Protein AF-0000000066527655 (afdb_homodimer)

Organism: Pseudomonas aeruginosa (strain ATCC 15692 / DSM 22644 / CIP 104116 / JCM 14847 / LMG 12228 / 1C / PRS 101 / PAO1) (NCBI:txid208964)

Secondary structure (DSSP, 8-state):
--------------HHHHHHHHHHHTT----SS---EEPEE-HHHHHHHHHHHTS-SHHHHHHHHHHHHHHHHHHHHHH-TT--SPP-EEEEEETTTTEEEEEE-S----HHHIIIIITEET--HHHHHHHTT-TTS-----SS-GGGGHHHHEEEEEEEEE-TTSTTEEEEEEESSSSEEEEEEEEPPSSEEEEEEEE-GGGGGGGSHHHHHHHHHHHHTT-SS-EEETT-SS-S--S--GGGS---TTS-HHHHHHHHHHHHHHH-SSS-EEEEEEE---SS---EEEEEEES---SS-S---EEEEEETTEEEES--GGGS-TT-TTEEEEEEESS--B-TTSSSB--SHHHHHHHHHHHHHHHHHHHHHHHH-HHHHHHHHHHHHHHHHHHHHH-HHHHHHHTTTSEEEEBTEEEEGGGG-BTTEEEEE--TT-HHHHHHHHHHT---EETTSTTHHHHHHHHHHHHT-EEEEETBHHHHHTT-EE----HHHHHHHHHHH--TTEEEEEEE-S-TT--EEEEE-HHHHHHHHHHHHHHTT-S-HHHHHHHHHHHHTS-S--SEEEEEETT-HHHHHHHHHHHTT-THHHHHHHHHHHHHHHHSTT-TT--HHHHHHHHHHHHHHHHHHH--/--------------HHHHHHHHHHHTT----SS---EEPEE-HHHHHHHHHHHTS-SHHHHHHHHHHHHHHHHHHHHHH-TT--SPP-EEEEEETTTTEEEEEE-S----HHHIIIIITEET--HHHHHHHTT-TTS-----SS-GGGGHHHHEEEEEEEEE-TTSTTEEEEEEESSSSEEEEEEEEPPSSEEEEEEEE-GGGGGGGSHHHHHHHHHHHHTT-SS-EEETT-SS-S--S--GGGS---TTS-HHHHHHHHHHHHHHH--SS-EEEEEEE---SS---EEEEEEES---SS-S---EEEEEETTEEEES--GGGS-TT-TTEEEEEEESS--B-TTSSSB--SHHHHHHHHHHHHHHHHHHHHHHHH-HHHHHHHHHHHHHHHHHHHHH-HHHHHHHTTTSEEEEBTEEEEGGGG-BTTEEEEE--TT-HHHHHHHHHHT---EETTSTTHHHHHHHHHHHHT-EEEEETBHHHHHTT-EE----HHHHHHHHHHH--TTEEEEEEE-S-TT--EEEEE-HHHHHHHHHHHHHHTT-S-HHHHHHHHHHHHTS-S--SEEEEEETT-HHHHHHHHHHHTT-THHHHHHHHHHHHHHHHSTT-TT--HHHHHHHHHHHHHHHHHHH--

Solvent-accessible surface area (backbone atoms only — not comparable to full-atom values): 66067 Å² total; per-residue (Å²): 129,84,76,79,77,77,68,81,78,77,76,64,77,48,68,65,60,53,50,54,47,58,69,52,58,77,72,60,80,86,65,92,62,76,49,80,40,69,44,47,72,37,62,68,34,43,47,49,42,42,48,64,25,31,48,71,42,74,64,51,26,55,50,36,52,51,48,51,39,52,37,30,36,50,45,26,48,68,76,36,70,82,65,77,72,76,71,46,32,40,39,37,42,34,67,89,77,37,26,38,34,42,36,26,47,17,26,41,45,48,74,65,46,39,55,59,31,73,36,12,42,22,33,37,66,55,34,53,47,33,74,64,74,37,65,84,67,57,61,64,63,72,53,25,54,52,73,59,33,51,56,72,48,14,57,32,40,37,37,41,22,4,8,68,90,42,58,78,44,15,36,36,38,39,29,55,71,70,46,46,31,33,62,38,80,41,79,45,47,75,49,3,36,36,38,38,29,36,42,33,77,91,49,47,67,53,18,37,50,67,51,43,44,58,54,45,45,66,36,42,33,59,33,87,67,39,37,23,53,58,80,41,87,64,40,67,31,78,61,79,57,75,78,73,48,71,82,52,85,79,57,50,70,66,59,51,49,50,51,48,47,54,55,48,46,74,72,40,84,86,44,53,60,64,49,70,30,71,36,69,57,56,98,88,41,70,42,31,32,40,32,27,39,42,69,58,83,56,70,26,33,50,63,58,46,39,21,31,37,19,50,54,30,32,54,39,27,76,70,45,36,82,46,43,56,72,40,47,15,44,30,35,36,43,37,35,27,80,71,67,49,55,28,67,49,48,59,43,69,47,90,48,70,57,41,53,50,45,27,52,49,46,44,49,34,50,46,53,34,51,48,46,36,58,72,74,31,59,70,53,33,52,53,46,45,73,73,36,34,64,50,49,46,20,25,29,75,71,30,70,68,47,25,70,68,38,59,76,75,43,58,40,55,32,66,76,46,71,37,37,62,80,73,32,59,52,96,68,27,34,43,29,33,54,53,90,52,40,36,33,62,50,50,47,30,42,49,63,60,46,51,34,33,44,30,70,42,81,46,39,48,66,45,49,50,52,49,23,58,76,68,73,41,44,71,38,50,41,56,34,71,74,34,45,56,74,56,44,44,78,54,86,71,59,66,69,60,49,52,50,47,42,68,57,55,41,55,98,53,37,42,77,38,50,23,37,39,79,46,40,51,51,45,60,46,55,44,62,34,43,69,46,46,50,41,47,48,47,52,49,34,53,72,64,68,66,54,58,71,63,60,41,47,51,48,40,62,62,34,61,73,57,62,100,61,55,55,21,36,32,36,39,17,66,59,5,66,37,46,48,54,41,51,53,30,52,74,68,68,42,78,32,32,58,59,29,33,42,42,52,33,18,48,48,52,60,48,36,46,59,36,91,76,72,52,29,62,57,44,41,49,22,33,45,36,44,30,51,48,35,50,53,46,50,71,101,134,81,77,79,77,78,68,81,78,76,76,65,78,47,69,63,61,53,50,56,47,59,70,53,57,77,72,60,78,88,65,91,60,72,50,81,38,71,44,46,72,37,62,68,34,45,47,49,42,42,47,63,25,31,48,72,42,74,66,53,25,54,50,35,51,52,48,51,40,52,36,29,35,51,46,25,48,67,76,36,70,82,66,79,72,77,70,44,34,38,41,38,42,35,65,89,76,35,25,38,35,43,36,26,48,17,27,41,44,48,74,65,47,38,54,58,30,73,37,12,43,22,34,37,65,54,34,52,48,32,74,66,72,36,65,85,66,57,63,64,62,73,53,26,54,53,74,62,32,50,56,74,47,14,56,32,41,36,37,43,22,5,9,68,91,42,59,77,44,14,37,36,38,40,30,54,71,70,46,47,32,33,62,38,80,41,80,44,47,77,47,3,36,34,39,37,32,35,43,32,78,92,52,48,66,52,17,36,50,68,53,42,44,58,55,44,45,64,35,44,34,60,34,85,67,40,37,23,53,58,80,42,86,63,39,66,31,79,63,80,58,77,77,74,46,70,81,51,86,78,57,51,72,66,58,50,50,50,51,47,48,54,54,48,45,73,72,39,83,87,44,51,63,65,49,70,29,70,35,70,56,55,97,88,41,70,41,31,32,41,32,27,38,43,63,61,83,58,70,27,32,51,62,58,46,39,22,32,35,20,50,54,31,33,55,39,27,76,69,44,38,81,45,43,58,73,41,47,17,43,29,35,34,42,36,35,26,80,69,65,49,56,28,65,50,48,58,44,69,46,90,46,69,57,42,52,49,46,27,51,48,46,43,49,33,50,46,52,34,51,50,46,36,58,73,74,31,59,69,52,34,52,53,47,44,74,72,38,32,63,50,48,46,19,25,29,74,71,30,71,67,44,25,71,68,38,62,76,74,43,57,41,56,31,68,77,46,72,36,37,61,79,71,31,58,51,94,67,26,35,43,28,35,53,53,90,51,40,36,33,63,49,50,48,32,40,49,61,61,46,52,36,31,45,30,69,42,84,46,39,48,66,45,48,49,52,50,22,58,75,69,74,41,43,70,38,51,42,55,35,74,74,35,45,54,74,56,44,45,78,54,86,71,60,65,69,59,48,52,50,46,42,68,58,55,41,54,96,52,38,42,76,39,49,23,37,40,80,46,40,52,50,44,59,47,54,43,59,33,43,69,46,47,52,40,47,46,47,51,48,34,51,72,63,69,65,56,57,70,63,61,42,46,51,48,40,62,63,33,63,72,54,60,97,62,56,55,22,35,33,37,38,17,65,59,6,66,39,46,45,51,42,50,53,31,52,74,68,67,41,77,32,32,57,59,30,34,42,41,54,31,18,48,49,49,61,48,38,45,60,35,90,77,70,52,29,62,56,43,40,51,22,33,45,36,44,28,51,48,34,47,54,46,51,71,100

Sequence (1272 aa):
MAESRTGPLACERTPFIERLDRDMQSSFPQSNTPQIRRAGVDLNGVMSVLSKHLYSTPTVALRELVQNAHDSILRRRLEQPDWQGPSRIEVIGDSASNTVRIVDTGAGLTEHEIHAYLATVGVGYTRGLRQSGHEDSGLIGMFGLGFLSAFVLARRVSVRTTSYQQPELGFCYVSSNAEQYSVTPMPARPVGTEITLELQDEYSALTQAARLREILERYCVLLREPIHVGGDAQSINPEPPPWRLAADAALHPLQRQRRDLEFAARFEHDFEPICCLPVRPDERVDVQGLLWIQDGGTYGTSDNRNLSVFLRGMLLDDDARDLLPSWAGFVGGVIESNRLTPTASREDLQRDDHYAAIQHALAEALIAGLGEVARQQPEAWRRVLLRHNEALLGAALCDERLFALMMDSLRVPTSQGDLPASELLSRGAVHVLLDNDSGFEEMLFRAMGVPVAHGNRYAVVPFLRRWAQAKGMRLVELGTEQGNRQLFRLDRLPEHETGWLAEHLGGAEEQLVIARFSPEELPLVVVPDRDAELKRRLEDDEADKRISTAALRLARQFTRKLDNRQPSRLYVNLDNPAVQALLAAVGEERDEAAHAALLLRSFKVIIAGQGRGQPATSLNQALAGLADSVKRLLEQMAESRTGPLACERTPFIERLDRDMQSSFPQSNTPQIRRAGVDLNGVMSVLSKHLYSTPTVALRELVQNAHDSILRRRLEQPDWQGPSRIEVIGDSASNTVRIVDTGAGLTEHEIHAYLATVGVGYTRGLRQSGHEDSGLIGMFGLGFLSAFVLARRVSVRTTSYQQPELGFCYVSSNAEQYSVTPMPARPVGTEITLELQDEYSALTQAARLREILERYCVLLREPIHVGGDAQSINPEPPPWRLAADAALHPLQRQRRDLEFAARFEHDFEPICCLPVRPDERVDVQGLLWIQDGGTYGTSDNRNLSVFLRGMLLDDDARDLLPSWAGFVGGVIESNRLTPTASREDLQRDDHYAAIQHALAEALIAGLGEVARQQPEAWRRVLLRHNEALLGAALCDERLFALMMDSLRVPTSQGDLPASELLSRGAVHVLLDNDSGFEEMLFRAMGVPVAHGNRYAVVPFLRRWAQAKGMRLVELGTEQGNRQLFRLDRLPEHETGWLAEHLGGAEEQLVIARFSPEELPLVVVPDRDAELKRRLEDDEADKRISTAALRLARQFTRKLDNRQPSRLYVNLDNPAVQALLAAVGEERDEAAHAALLLRSFKVIIAGQGRGQPATSLNQALAGLADSVKRLLEQ

Foldseek 3Di:
DPPPCPDDPPPPPPVVVVVVVVVPVVPDPPDPDPDDDDDDDDPVVVLVCCLVPQLPDLLLLLLLVVLVLLLQALVQCVVVVVDDDAWEWEWAADLVQLKIKIWTLGQWDDPVCCVPQVLDAQDHPLCVVCVVPCLVSLRDDHGSHNNQNLLSFAQKKKKWAAGPVHQQKIKIWIDRRSNDIDIDIDGGDRHTMMMMGNGDPVNSVCSDQVVVLVSCLVWQQQRDGFYHTNPDPHGSNNDHQLFPPPPPVPDDPVVSFVSLQVVVPVLDDPFRFLGKQWQCDDPVFHKTWIKTFGLADDPPDLAQEWEWEAASRTTQERRPRVLEDRLRSRMYIYMYGPPWDADSSSNHTDPDPNSVVSSVSVHVSVLVRLLCCLVPPVVSNVSCQVHCLLSLLVVLLVDVSSVVSCLQSGWFQWLVGTHRLVQQDDPQEHEEEQDPLPLFVSVQCVQVVHIYGHNVDHNRVVSSVVVCVVVVGYYQYPLEPVNVVVFWAFDDDDPQLQVVLCVQQNDPQEAETETAGPPLQDFKAKRFNVLVVLVVVLVVCVVVVNDPPVVSVVNCVVSVVVPPHGGMYMYGHPSHPLSVVLSVCVVVVHPCSNLSSLLNNLVHQCSSGPDPPDDPVSNVVSVVSNVVSVVVVVVD/DPPPCPDDPPPPPPVVVVVVVVVPVVPDPPDPDPDDDDDDDDPVVVLVCCLVPQLPDLLLLVLLVVLVLLLQALVQCVVVVVDDDAWEWEWAADLVQLKIKIWTLGQWDDPVCCVVQVLDAQDHPLCVVCVVPCLVSLRDDHGSHNNQSLLSFAQKKKKWAAGPVHQQKIKIWIDRRSNDIDIDIDGGDRHTMMMMGHGDPVNSVCSDQVVVLVSCLVWQQQRDHFYHTNPDPHGSNNDHQLFPPPPPVPDDPVVSFVSLQVVVPVLDDPFRFLGKQWQCDDPVFHKTWIKTFGLADDPPDLAQEWEWEAASRTTQEGRPRVLEDRLRSRMYIYMYGPPWDADSSSNHTDPDPNSVVSSVSVHVSVLVRLLCCLVPPVVSNVSCQVHCLLSLLVVLLVDVSSCVSCLQSGWFQWLVGTHRLVQQDDPQEHAEEQDPLPLFVSVQCVQVVHIYGHNVDHNRVVSSVVVCVVVVGYYQYPLEPVNVPVFWAFDDDDPQLQVVLCVLQNDPQEAETETAGPPLQDFKAKGFNVLVVLVVVLVVVVVVVNDPPVVSVVNCVVSVVVPPHGGMYMYGHPSHPLSVVLSVCVVVVHPCSNLSSLLNNLVHQCSSGPDPDDDPVSNVVSVVSNVVSVVVVVVD

Structure (mmCIF, N/CA/C/O backbone):
data_AF-0000000066527655-model_v1
#
loop_
_entity.id
_entity.type
_entity.pdbx_description
1 polymer 'Probable heat shock protein (Hsp90 family)'
#
loop_
_atom_site.group_PDB
_atom_site.id
_atom_site.type_symbol
_atom_site.label_atom_id
_atom_site.label_alt_id
_atom_site.label_comp_id
_atom_site.label_asym_id
_atom_site.label_entity_id
_atom_site.label_seq_id
_atom_site.pdbx_PDB_ins_code
_atom_site.Cartn_x
_atom_site.Cartn_y
_atom_site.Cartn_z
_atom_site.occupancy
_atom_site.B_iso_or_equiv
_atom_site.auth_seq_id
_atom_site.auth_comp_id
_atom_site.auth_asym_id
_atom_site.auth_atom_id
_atom_site.pdbx_PDB_model_num
ATOM 1 N N . MET A 1 1 ? -60.938 16.797 18.688 1 22.86 1 MET A N 1
ATOM 2 C CA . MET A 1 1 ? -60.469 17.547 17.516 1 22.86 1 MET A CA 1
ATOM 3 C C . MET A 1 1 ? -59.344 18.531 17.906 1 22.86 1 MET A C 1
ATOM 5 O O . MET A 1 1 ? -59.188 19.562 17.266 1 22.86 1 MET A O 1
ATOM 9 N N . ALA A 1 2 ? -58.688 18.25 19.031 1 28.95 2 ALA A N 1
ATOM 10 C CA . ALA A 1 2 ? -57.812 19.188 19.703 1 28.95 2 ALA A CA 1
ATOM 11 C C . ALA A 1 2 ? -56.656 19.578 18.797 1 28.95 2 ALA A C 1
ATOM 13 O O . ALA A 1 2 ? -56 18.719 18.203 1 28.95 2 ALA A O 1
ATOM 14 N N . GLU A 1 3 ? -56.688 20.812 18.172 1 25.14 3 GLU A N 1
ATOM 15 C CA . GLU A 1 3 ? -55.844 21.531 17.219 1 25.14 3 GLU A CA 1
ATOM 16 C C . GLU A 1 3 ? -54.438 21.75 17.75 1 25.14 3 GLU A C 1
ATOM 18 O O . GLU A 1 3 ? -54.25 22.344 18.812 1 25.14 3 GLU A O 1
ATOM 23 N N . SER A 1 4 ? -53.594 20.719 17.703 1 27 4 SER A N 1
ATOM 24 C CA . SER A 1 4 ? -52.25 20.656 18.266 1 27 4 SER A CA 1
ATOM 25 C C . SER A 1 4 ? -51.375 21.781 17.734 1 27 4 SER A C 1
ATOM 27 O O . SER A 1 4 ? -51.188 21.922 16.516 1 27 4 SER A O 1
ATOM 29 N N . ARG A 1 5 ? -51.469 23 18.391 1 28.72 5 ARG A N 1
ATOM 30 C CA . ARG A 1 5 ? -50.844 24.297 18.141 1 28.72 5 ARG A CA 1
ATOM 31 C C . ARG A 1 5 ? -49.312 24.172 18.078 1 28.72 5 ARG A C 1
ATOM 33 O O . ARG A 1 5 ? -48.656 24.141 19.109 1 28.72 5 ARG A O 1
ATOM 40 N N . THR A 1 6 ? -48.781 23.297 17.219 1 29.2 6 THR A N 1
ATOM 41 C CA . THR A 1 6 ? -47.312 23.141 17.094 1 29.2 6 THR A CA 1
ATOM 42 C C . THR A 1 6 ? -46.656 24.469 16.734 1 29.2 6 THR A C 1
ATOM 44 O O . THR A 1 6 ? -46.75 24.906 15.586 1 29.2 6 THR A O 1
ATOM 47 N N . GLY A 1 7 ? -46.844 25.516 17.578 1 27.44 7 GLY A N 1
ATOM 48 C CA . GLY A 1 7 ? -46.344 26.859 17.297 1 27.44 7 GLY A CA 1
ATOM 49 C C . GLY A 1 7 ? -44.875 26.875 16.984 1 27.44 7 GLY A C 1
ATOM 50 O O . GLY A 1 7 ? -44.125 25.969 17.375 1 27.44 7 GLY A O 1
ATOM 51 N N . PRO A 1 8 ? -44.438 27.531 15.898 1 30.83 8 PRO A N 1
ATOM 52 C CA . PRO A 1 8 ? -43.062 27.625 15.359 1 30.83 8 PRO A CA 1
ATOM 53 C C . PRO A 1 8 ? -42.062 28.172 16.375 1 30.83 8 PRO A C 1
ATOM 55 O O . PRO A 1 8 ? -42.375 29.125 17.094 1 30.83 8 PRO A O 1
ATOM 58 N N . LEU A 1 9 ? -41.312 27.359 17.094 1 30.75 9 LEU A N 1
ATOM 59 C CA . LEU A 1 9 ? -40.25 27.703 18.047 1 30.75 9 LEU A CA 1
ATOM 60 C C . LEU A 1 9 ? -39.406 28.859 17.516 1 30.75 9 LEU A C 1
ATOM 62 O O . LEU A 1 9 ? -38.844 28.766 16.422 1 30.75 9 LEU A O 1
ATOM 66 N N . ALA A 1 10 ? -39.719 30.156 17.828 1 34.75 10 ALA A N 1
ATOM 67 C CA . ALA A 1 10 ? -38.906 31.391 17.703 1 34.75 10 ALA A CA 1
ATOM 68 C C . ALA A 1 10 ? -37.438 31.125 18 1 34.75 10 ALA A C 1
ATOM 70 O O . ALA A 1 10 ? -37.094 30.703 19.094 1 34.75 10 ALA A O 1
ATOM 71 N N . CYS A 1 11 ? -36.719 30.703 17.047 1 35.44 11 CYS A N 1
ATOM 72 C CA . CYS A 1 11 ? -35.281 30.453 17.109 1 35.44 11 CYS A CA 1
ATOM 73 C C . CYS A 1 11 ? -34.562 31.594 17.781 1 35.44 11 CYS A C 1
ATOM 75 O O . CYS A 1 11 ? -34.406 32.688 17.203 1 35.44 11 CYS A O 1
ATOM 77 N N . GLU A 1 12 ? -34.781 31.938 19.078 1 33.84 12 GLU A N 1
ATOM 78 C CA . GLU A 1 12 ? -34 32.844 19.906 1 33.84 12 GLU A CA 1
ATOM 79 C C . GLU A 1 12 ? -32.5 32.719 19.656 1 33.84 12 GLU A C 1
ATOM 81 O O . GLU A 1 12 ? -31.984 31.609 19.531 1 33.84 12 GLU A O 1
ATOM 86 N N . ARG A 1 13 ? -31.922 33.75 18.984 1 44.66 13 ARG A N 1
ATOM 87 C CA . ARG A 1 13 ? -30.484 33.875 18.906 1 44.66 13 ARG A CA 1
ATOM 88 C C . ARG A 1 13 ? -29.812 33.312 20.141 1 44.66 13 ARG A C 1
ATOM 90 O O . ARG A 1 13 ? -30.266 33.531 21.266 1 44.66 13 ARG A O 1
ATOM 97 N N . THR A 1 14 ? -29.203 32.281 20.016 1 46.72 14 THR A N 1
ATOM 98 C CA . THR A 1 14 ? -28.562 31.578 21.125 1 46.72 14 THR A CA 1
ATOM 99 C C . THR A 1 14 ? -27.766 32.562 21.984 1 46.72 14 THR A C 1
ATOM 101 O O . THR A 1 14 ? -27.156 33.5 21.469 1 46.72 14 THR A O 1
ATOM 104 N N . PRO A 1 15 ? -27.969 32.594 23.297 1 45.25 15 PRO A N 1
ATOM 105 C CA . PRO A 1 15 ? -27.281 33.438 24.266 1 45.25 15 PRO A CA 1
ATOM 106 C C . PRO A 1 15 ? -25.797 33.594 23.969 1 45.25 15 PRO A C 1
ATOM 108 O O . PRO A 1 15 ? -25.219 34.656 24.266 1 45.25 15 PRO A O 1
ATOM 111 N N . PHE A 1 16 ? -25.203 32.719 23.375 1 43.62 16 PHE A N 1
ATOM 112 C CA . PHE A 1 16 ? -23.781 32.812 23.141 1 43.62 16 PHE A CA 1
ATOM 113 C C . PHE A 1 16 ? -23.469 33.906 22.109 1 43.62 16 PHE A C 1
ATOM 115 O O . PHE A 1 16 ? -22.562 34.719 22.312 1 43.62 16 PHE A O 1
ATOM 122 N N . ILE A 1 17 ? -24.234 34 21.078 1 46.06 17 ILE A N 1
ATOM 123 C CA . ILE A 1 17 ? -24.031 35.031 20.062 1 46.06 17 ILE A CA 1
ATOM 124 C C . ILE A 1 17 ? -24.328 36.406 20.641 1 46.06 17 ILE A C 1
ATOM 126 O O . ILE A 1 17 ? -23.641 37.375 20.359 1 46.06 17 ILE A O 1
ATOM 130 N N . GLU A 1 18 ? -25.25 36.406 21.469 1 48.84 18 GLU A N 1
ATOM 131 C CA . GLU A 1 18 ? -25.594 37.688 22.109 1 48.84 18 GLU A CA 1
ATOM 132 C C . GLU A 1 18 ? -24.469 38.188 23.016 1 48.84 18 GLU A C 1
ATOM 134 O O . GLU A 1 18 ? -24.156 39.375 23.031 1 48.84 18 GLU A O 1
ATOM 139 N N . ARG A 1 19 ? -23.891 37.219 23.672 1 46.25 19 ARG A N 1
ATOM 140 C CA . ARG A 1 19 ? -22.797 37.594 24.562 1 46.25 19 ARG A CA 1
ATOM 141 C C . ARG A 1 19 ? -21.594 38.062 23.75 1 46.25 19 ARG A C 1
ATOM 143 O O . ARG A 1 19 ? -20.938 39.062 24.125 1 46.25 19 ARG A O 1
ATOM 150 N N . LEU A 1 20 ? -21.359 37.406 22.734 1 47.03 20 LEU A N 1
ATOM 151 C CA . LEU A 1 20 ? -20.234 37.812 21.891 1 47.03 20 LEU A CA 1
ATOM 152 C C . LEU A 1 20 ? -20.469 39.188 21.297 1 47.03 20 LEU A C 1
ATOM 154 O O . LEU A 1 20 ? -19.547 40 21.234 1 47.03 20 LEU A O 1
ATOM 158 N N . ASP A 1 21 ? -21.719 39.469 20.969 1 47.5 21 ASP A N 1
ATOM 159 C CA . ASP A 1 21 ? -22.094 40.75 20.422 1 47.5 21 ASP A CA 1
ATOM 160 C C . ASP A 1 21 ? -21.938 41.875 21.453 1 47.5 21 ASP A C 1
ATOM 162 O O . ASP A 1 21 ? -21.484 42.969 21.125 1 47.5 21 ASP A O 1
ATOM 166 N N . ARG A 1 22 ? -22.375 41.625 22.625 1 47.5 22 ARG A N 1
ATOM 167 C CA . ARG A 1 22 ? -22.281 42.625 23.672 1 47.5 22 ARG A CA 1
ATOM 168 C C . ARG A 1 22 ? -20.844 43 23.984 1 47.5 22 ARG A C 1
ATOM 170 O O . ARG A 1 22 ? -20.5 44.156 24.172 1 47.5 22 ARG A O 1
ATOM 177 N N . ASP A 1 23 ? -20.047 41.969 23.984 1 44.94 23 ASP A N 1
ATOM 178 C CA . ASP A 1 23 ? -18.656 42.219 24.344 1 44.94 23 ASP A CA 1
ATOM 179 C C . ASP A 1 23 ? -17.953 43.031 23.25 1 44.94 23 ASP A C 1
ATOM 181 O O . ASP A 1 23 ? -17.062 43.812 23.531 1 44.94 23 ASP A O 1
ATOM 185 N N . MET A 1 24 ? -18.359 42.844 22.016 1 41.09 24 MET A N 1
ATOM 186 C CA . MET A 1 24 ? -17.703 43.5 20.891 1 41.09 24 MET A CA 1
ATOM 187 C C . MET A 1 24 ? -18.297 44.906 20.641 1 41.09 24 MET A C 1
ATOM 189 O O . MET A 1 24 ? -17.734 45.688 19.891 1 41.09 24 MET A O 1
ATOM 193 N N . GLN A 1 25 ? -19.562 45.219 20.953 1 39.59 25 GLN A N 1
ATOM 194 C CA . GLN A 1 25 ? -20.188 46.5 20.672 1 39.59 25 GLN A CA 1
ATOM 195 C C . GLN A 1 25 ? -19.391 47.656 21.297 1 39.59 25 GLN A C 1
ATOM 197 O O . GLN A 1 25 ? -19.469 48.781 20.844 1 39.59 25 GLN A O 1
ATOM 202 N N . SER A 1 26 ? -18.922 47.469 22.469 1 38.06 26 SER A N 1
ATOM 203 C CA . SER A 1 26 ? -18.391 48.656 23.125 1 38.06 26 SER A CA 1
ATOM 204 C C . SER A 1 26 ? -17.203 49.25 22.344 1 38.06 26 SER A C 1
ATOM 206 O O . SER A 1 26 ? -16.844 50.406 22.531 1 38.06 26 SER A O 1
ATOM 208 N N . SER A 1 27 ? -16.438 48.469 21.641 1 39.88 27 SER A N 1
ATOM 209 C CA . SER A 1 27 ? -15.125 49 21.297 1 39.88 27 SER A CA 1
ATOM 210 C C . SER A 1 27 ? -15.141 49.656 19.922 1 39.88 27 SER A C 1
ATOM 212 O O . SER A 1 27 ? -14.125 50.188 19.484 1 39.88 27 SER A O 1
ATOM 214 N N . PHE A 1 28 ? -16.156 49.438 19.062 1 42.88 28 PHE A N 1
ATOM 215 C CA . PHE A 1 28 ? -15.867 50.031 17.75 1 42.88 28 PHE A CA 1
ATOM 216 C C . PHE A 1 28 ? -16.719 51.281 17.516 1 42.88 28 PHE A C 1
ATOM 218 O O . PHE A 1 28 ? -17.938 51.188 17.453 1 42.88 28 PHE A O 1
ATOM 225 N N . PRO A 1 29 ? -16.234 52.469 17.828 1 39.38 29 PRO A N 1
ATOM 226 C CA . PRO A 1 29 ? -16.953 53.688 17.484 1 39.38 29 PRO A CA 1
ATOM 227 C C . PRO A 1 29 ? -17.297 53.781 16 1 39.38 29 PRO A C 1
ATOM 229 O O . PRO A 1 29 ? -16.562 53.281 15.164 1 39.38 29 PRO A O 1
ATOM 232 N N . GLN A 1 30 ? -18.516 53.906 15.531 1 40.28 30 GLN A N 1
ATOM 233 C CA . GLN A 1 30 ? -19.125 54.094 14.219 1 40.28 30 GLN A CA 1
ATOM 234 C C . GLN A 1 30 ? -18.547 55.312 13.5 1 40.28 30 GLN A C 1
ATOM 236 O O . GLN A 1 30 ? -18.922 56.438 13.797 1 40.28 30 GLN A O 1
ATOM 241 N N . SER A 1 31 ? -17.281 55.562 13.398 1 39.69 31 SER A N 1
ATOM 242 C CA . SER A 1 31 ? -16.969 56.781 12.648 1 39.69 31 SER A CA 1
ATOM 243 C C . SER A 1 31 ? -17.109 56.562 11.148 1 39.69 31 SER A C 1
ATOM 245 O O . SER A 1 31 ? -16.859 55.469 10.648 1 39.69 31 SER A O 1
ATOM 247 N N . ASN A 1 32 ? -17.812 57.375 10.328 1 47.53 32 ASN A N 1
ATOM 248 C CA . ASN A 1 32 ? -18.125 57.469 8.906 1 47.53 32 ASN A CA 1
ATOM 249 C C . ASN A 1 32 ? -16.859 57.438 8.055 1 47.53 32 ASN A C 1
ATOM 251 O O . ASN A 1 32 ? -16.922 57.562 6.828 1 47.53 32 ASN A O 1
ATOM 255 N N . THR A 1 33 ? -15.672 57.875 8.391 1 49.78 33 THR A N 1
ATOM 256 C CA . THR A 1 33 ? -14.469 57.906 7.559 1 49.78 33 THR A CA 1
ATOM 257 C C . THR A 1 33 ? -13.797 56.531 7.543 1 49.78 33 THR A C 1
ATOM 259 O O . THR A 1 33 ? -13.672 55.906 8.586 1 49.78 33 THR A O 1
ATOM 262 N N . PRO A 1 34 ? -13.5 56.062 6.266 1 61.78 34 PRO A N 1
ATOM 263 C CA . PRO A 1 34 ? -12.797 54.781 6.188 1 61.78 34 PRO A CA 1
ATOM 264 C C . PRO A 1 34 ? -11.586 54.719 7.113 1 61.78 34 PRO A C 1
ATOM 266 O O . PRO A 1 34 ? -10.672 55.531 7.004 1 61.78 34 PRO A O 1
ATOM 269 N N . GLN A 1 35 ? -11.734 54.344 8.211 1 78.88 35 GLN A N 1
ATOM 270 C CA . GLN A 1 35 ? -10.625 54.219 9.148 1 78.88 35 GLN A CA 1
ATOM 271 C C . GLN A 1 35 ? -9.977 52.844 9.078 1 78.88 35 GLN A C 1
ATOM 273 O O . GLN A 1 35 ? -10.68 51.844 9.031 1 78.88 35 GLN A O 1
ATOM 278 N N . ILE A 1 36 ? -8.633 52.875 8.742 1 86.44 36 ILE A N 1
ATOM 279 C CA . ILE A 1 36 ? -7.848 51.625 8.773 1 86.44 36 ILE A CA 1
ATOM 280 C C . ILE A 1 36 ? -7.84 51.062 10.188 1 86.44 36 ILE A C 1
ATOM 282 O O . ILE A 1 36 ? -7.543 51.781 11.148 1 86.44 36 ILE A O 1
ATOM 286 N N . ARG A 1 37 ? -8.344 49.875 10.258 1 89.88 37 ARG A N 1
ATOM 287 C CA . ARG A 1 37 ? -8.406 49.156 11.539 1 89.88 37 ARG A CA 1
ATOM 288 C C . ARG A 1 37 ? -7.465 47.969 11.555 1 89.88 37 ARG A C 1
ATOM 290 O O . ARG A 1 37 ? -6.941 47.562 10.516 1 89.88 37 ARG A O 1
ATOM 297 N N . ARG A 1 38 ? -7.191 47.562 12.797 1 86.69 38 ARG A N 1
ATOM 298 C CA . ARG A 1 38 ? -6.371 46.375 12.969 1 86.69 38 ARG A CA 1
ATOM 299 C C . ARG A 1 38 ? -7.234 45.156 13.328 1 86.69 38 ARG A C 1
ATOM 301 O O . ARG A 1 38 ? -8.188 45.281 14.102 1 86.69 38 ARG A O 1
ATOM 308 N N . ALA A 1 39 ? -6.855 44.156 12.75 1 86 39 ALA A N 1
ATOM 309 C CA . ALA A 1 39 ? -7.59 42.906 13.008 1 86 39 ALA A CA 1
ATOM 310 C C . ALA A 1 39 ? -7.488 42.5 14.477 1 86 39 ALA A C 1
ATOM 312 O O . ALA A 1 39 ? -6.453 42.719 15.117 1 86 39 ALA A O 1
ATOM 313 N N . GLY A 1 40 ? -8.586 41.938 15.047 1 79.44 40 GLY A N 1
ATOM 314 C CA . GLY A 1 40 ? -8.578 41.406 16.391 1 79.44 40 GLY A CA 1
ATOM 315 C C . GLY A 1 40 ? -8.102 39.969 16.438 1 79.44 40 GLY A C 1
ATOM 316 O O . GLY A 1 40 ? -8 39.281 15.406 1 79.44 40 GLY A O 1
ATOM 317 N N . VAL A 1 41 ? -7.598 39.531 17.625 1 78.19 41 VAL A N 1
ATOM 318 C CA . VAL A 1 41 ? -7.215 38.125 17.828 1 78.19 41 VAL A CA 1
ATOM 319 C C . VAL A 1 41 ? -7.891 37.594 19.094 1 78.19 41 VAL A C 1
ATOM 321 O O . VAL A 1 41 ? -7.797 38.219 20.156 1 78.19 41 VAL A O 1
ATOM 324 N N . ASP A 1 42 ? -8.633 36.562 18.906 1 80.12 42 ASP A N 1
ATOM 325 C CA . ASP A 1 42 ? -9.102 35.781 20.062 1 80.12 42 ASP A CA 1
ATOM 326 C C . ASP A 1 42 ? -8.109 34.688 20.422 1 80.12 42 ASP A C 1
ATOM 328 O O . ASP A 1 42 ? -8.195 33.562 19.906 1 80.12 42 ASP A O 1
ATOM 332 N N . LEU A 1 43 ? -7.316 34.938 21.344 1 73.81 43 LEU A N 1
ATOM 333 C CA . LEU A 1 43 ? -6.23 34.031 21.703 1 73.81 43 LEU A CA 1
ATOM 334 C C . LEU A 1 43 ? -6.777 32.688 22.172 1 73.81 43 LEU A C 1
ATOM 336 O O . LEU A 1 43 ? -6.211 31.641 21.844 1 73.81 43 LEU A O 1
ATOM 340 N N . ASN A 1 44 ? -7.816 32.75 22.906 1 73.56 44 ASN A N 1
ATOM 341 C CA . ASN A 1 44 ? -8.414 31.516 23.359 1 73.56 44 ASN A CA 1
ATOM 342 C C . ASN A 1 44 ? -8.883 30.641 22.188 1 73.56 44 ASN A C 1
ATOM 344 O O . ASN A 1 44 ? -8.734 29.422 22.219 1 73.56 44 ASN A O 1
ATOM 348 N N . GLY A 1 45 ? -9.414 31.328 21.266 1 75.62 45 GLY A N 1
ATOM 349 C CA . GLY A 1 45 ? -9.852 30.625 20.078 1 75.62 45 GLY A CA 1
ATOM 350 C C . GLY A 1 45 ? -8.703 30 19.297 1 75.62 45 GLY A C 1
ATOM 351 O O . GLY A 1 45 ? -8.773 28.844 18.891 1 75.62 45 GLY A O 1
ATOM 352 N N . VAL A 1 46 ? -7.719 30.781 19.125 1 75.25 46 VAL A N 1
ATOM 353 C CA . VAL A 1 46 ? -6.543 30.312 18.406 1 75.25 46 VAL A CA 1
ATOM 354 C C . VAL A 1 46 ? -5.898 29.156 19.156 1 75.25 46 VAL A C 1
ATOM 356 O O . VAL A 1 46 ? -5.531 28.141 18.547 1 75.25 46 VAL A O 1
ATOM 359 N N . MET A 1 47 ? -5.895 29.234 20.453 1 71.5 47 MET A N 1
ATOM 360 C CA . MET A 1 47 ? -5.27 28.203 21.266 1 71.5 47 MET A CA 1
ATOM 361 C C . MET A 1 47 ? -6.078 26.906 21.234 1 71.5 47 MET A C 1
ATOM 363 O O . MET A 1 47 ? -5.508 25.812 21.234 1 71.5 47 MET A O 1
ATOM 367 N N . SER A 1 48 ? -7.262 27.109 21.234 1 72.44 48 SER A N 1
ATOM 368 C CA . SER A 1 48 ? -8.133 25.938 21.156 1 72.44 48 SER A CA 1
ATOM 369 C C . SER A 1 48 ? -7.906 25.156 19.859 1 72.44 48 SER A C 1
ATOM 371 O O . SER A 1 48 ? -7.863 23.922 19.859 1 72.44 48 SER A O 1
ATOM 373 N N . VAL A 1 49 ? -7.766 25.891 18.766 1 72.94 49 VAL A N 1
ATOM 374 C CA . VAL A 1 49 ? -7.523 25.281 17.469 1 72.94 49 VAL A CA 1
ATOM 375 C C . VAL A 1 49 ? -6.16 24.578 17.484 1 72.94 49 VAL A C 1
ATOM 377 O O . VAL A 1 49 ? -6.035 23.438 17.016 1 72.94 49 VAL A O 1
ATOM 380 N N . LEU A 1 50 ? -5.242 25.219 18.016 1 70.81 50 LEU A N 1
ATOM 381 C CA . LEU A 1 50 ? -3.887 24.672 18.047 1 70.81 50 LEU A CA 1
ATOM 382 C C . LEU A 1 50 ? -3.807 23.438 18.938 1 70.81 50 LEU A C 1
ATOM 384 O O . LEU A 1 50 ? -3.201 22.438 18.562 1 70.81 50 LEU A O 1
ATOM 388 N N . SER A 1 51 ? -4.406 23.547 20.078 1 67.12 51 SER A N 1
ATOM 389 C CA . SER A 1 51 ? -4.328 22.469 21.062 1 67.12 51 SER A CA 1
ATOM 390 C C . SER A 1 51 ? -5.07 21.219 20.578 1 67.12 51 SER A C 1
ATOM 392 O O . SER A 1 51 ? -4.59 20.109 20.734 1 67.12 51 SER A O 1
ATOM 394 N N . LYS A 1 52 ? -6.195 21.469 20 1 68.81 52 LYS A N 1
ATOM 395 C CA . LYS A 1 52 ? -7.055 20.344 19.641 1 68.81 52 LYS A CA 1
ATOM 396 C C . LYS A 1 52 ? -6.684 19.766 18.281 1 68.81 52 LYS A C 1
ATOM 398 O O . LYS A 1 52 ? -6.863 18.578 18.031 1 68.81 52 LYS A O 1
ATOM 403 N N . HIS A 1 53 ? -6.125 20.578 17.531 1 71.19 53 HIS A N 1
ATOM 404 C CA . HIS A 1 53 ? -6.016 20.125 16.141 1 71.19 53 HIS A CA 1
ATOM 405 C C . HIS A 1 53 ? -4.562 20.094 15.68 1 71.19 53 HIS A C 1
ATOM 407 O O . HIS A 1 53 ? -4.246 19.5 14.648 1 71.19 53 HIS A O 1
ATOM 413 N N . LEU A 1 54 ? -3.713 20.719 16.375 1 67.81 54 LEU A N 1
ATOM 414 C CA . LEU A 1 54 ? -2.301 20.688 16.016 1 67.81 54 LEU A CA 1
ATOM 415 C C . LEU A 1 54 ? -1.533 19.719 16.906 1 67.81 54 LEU A C 1
ATOM 417 O O . LEU A 1 54 ? -0.694 18.953 16.438 1 67.81 54 LEU A O 1
ATOM 421 N N . TYR A 1 55 ? -1.797 19.766 18.219 1 64.56 55 TYR A N 1
ATOM 422 C CA . TYR A 1 55 ? -1.052 18.984 19.188 1 64.56 55 TYR A CA 1
ATOM 423 C C . TYR A 1 55 ? -1.902 17.844 19.75 1 64.56 55 TYR A C 1
ATOM 425 O O . TYR A 1 55 ? -2.006 17.672 20.953 1 64.56 55 TYR A O 1
ATOM 433 N N . SER A 1 56 ? -2.457 17 18.859 1 60.28 56 SER A N 1
ATOM 434 C CA . SER A 1 56 ? -3.529 16.125 19.312 1 60.28 56 SER A CA 1
ATOM 435 C C . SER A 1 56 ? -2.98 14.945 20.109 1 60.28 56 SER A C 1
ATOM 437 O O . SER A 1 56 ? -3.738 14.227 20.766 1 60.28 56 SER A O 1
ATOM 439 N N . THR A 1 57 ? -1.646 14.852 20.203 1 70.62 57 THR A N 1
ATOM 440 C CA . THR A 1 57 ? -1.195 13.672 20.938 1 70.62 57 THR A CA 1
ATOM 441 C C . THR A 1 57 ? -0.152 14.055 21.984 1 70.62 57 THR A C 1
ATOM 443 O O . THR A 1 57 ? 0.614 15 21.781 1 70.62 57 THR A O 1
ATOM 446 N N . PRO A 1 58 ? -0.201 13.43 23.219 1 76.94 58 PRO A N 1
ATOM 447 C CA . PRO A 1 58 ? 0.791 13.688 24.266 1 76.94 58 PRO A CA 1
ATOM 448 C C . PRO A 1 58 ? 2.227 13.523 23.766 1 76.94 58 PRO A C 1
ATOM 450 O O . PRO A 1 58 ? 3.133 14.203 24.25 1 76.94 58 PRO A O 1
ATOM 453 N N . THR A 1 59 ? 2.404 12.781 22.828 1 82.69 59 THR A N 1
ATOM 454 C CA . THR A 1 59 ? 3.73 12.516 22.281 1 82.69 59 THR A CA 1
ATOM 455 C C . THR A 1 59 ? 4.305 13.766 21.625 1 82.69 59 THR A C 1
ATOM 457 O O . THR A 1 59 ? 5.492 14.055 21.766 1 82.69 59 THR A O 1
ATOM 460 N N . VAL A 1 60 ? 3.475 14.516 21.031 1 79.75 60 VAL A N 1
ATOM 461 C CA . VAL A 1 60 ? 3.932 15.719 20.344 1 79.75 60 VAL A CA 1
ATOM 462 C C . VAL A 1 60 ? 4.41 16.75 21.359 1 79.75 60 VAL A C 1
ATOM 464 O O . VAL A 1 60 ? 5.414 17.438 21.125 1 79.75 60 VAL A O 1
ATOM 467 N N . ALA A 1 61 ? 3.73 16.812 22.422 1 86.69 61 ALA A N 1
ATOM 468 C CA . ALA A 1 61 ? 4.102 17.781 23.438 1 86.69 61 ALA A CA 1
ATOM 469 C C . ALA A 1 61 ? 5.488 17.484 24 1 86.69 61 ALA A C 1
ATOM 471 O O . ALA A 1 61 ? 6.312 18.391 24.156 1 86.69 61 ALA A O 1
ATOM 472 N N . LEU A 1 62 ? 5.695 16.25 24.297 1 91.62 62 LEU A N 1
ATOM 473 C CA . LEU A 1 62 ? 6.996 15.844 24.828 1 91.62 62 LEU A CA 1
ATOM 474 C C . LEU A 1 62 ? 8.102 16.109 23.812 1 91.62 62 LEU A C 1
ATOM 476 O O . LEU A 1 62 ? 9.188 16.562 24.172 1 91.62 62 LEU A O 1
ATOM 480 N N . ARG A 1 63 ? 7.84 15.82 22.641 1 90.81 63 ARG A N 1
ATOM 481 C CA . ARG A 1 63 ? 8.797 16.062 21.562 1 90.81 63 ARG A CA 1
ATOM 482 C C . ARG A 1 63 ? 9.156 17.547 21.484 1 90.81 63 ARG A C 1
ATOM 484 O O . ARG A 1 63 ? 10.336 17.891 21.375 1 90.81 63 ARG A O 1
ATOM 491 N N . GLU A 1 64 ? 8.148 18.344 21.531 1 88.62 64 GLU A N 1
ATOM 492 C CA . GLU A 1 64 ? 8.352 19.781 21.422 1 88.62 64 GLU A CA 1
ATOM 493 C C . GLU A 1 64 ? 9.219 20.297 22.562 1 88.62 64 GLU A C 1
ATOM 495 O O . GLU A 1 64 ? 10.094 21.141 22.359 1 88.62 64 GLU A O 1
ATOM 500 N N . LEU A 1 65 ? 8.984 19.828 23.719 1 95 65 LEU A N 1
ATOM 501 C CA . LEU A 1 65 ? 9.695 20.328 24.891 1 95 65 LEU A CA 1
ATOM 502 C C . LEU A 1 65 ? 11.148 19.859 24.875 1 95 65 LEU A C 1
ATOM 504 O O . LEU A 1 65 ? 12.047 20.625 25.234 1 95 65 LEU A O 1
ATOM 508 N N . VAL A 1 66 ? 11.32 18.656 24.484 1 96.38 66 VAL A N 1
ATOM 509 C CA . VAL A 1 66 ? 12.688 18.156 24.375 1 96.38 66 VAL A CA 1
ATOM 510 C C . VAL A 1 66 ? 13.414 18.875 23.25 1 96.38 66 VAL A C 1
ATOM 512 O O . VAL A 1 66 ? 14.602 19.188 23.375 1 96.38 66 VAL A O 1
ATOM 515 N N . GLN A 1 67 ? 12.734 19.109 22.203 1 94.44 67 GLN A N 1
ATOM 516 C CA . GLN A 1 67 ? 13.305 19.891 21.109 1 94.44 67 GLN A CA 1
ATOM 517 C C . GLN A 1 67 ? 13.742 21.266 21.594 1 94.44 67 GLN A C 1
ATOM 519 O O . GLN A 1 67 ? 14.805 21.766 21.219 1 94.44 67 GLN A O 1
ATOM 524 N N . ASN A 1 68 ? 12.898 21.938 22.344 1 95.12 68 ASN A N 1
ATOM 525 C CA . ASN A 1 68 ? 13.25 23.234 22.906 1 95.12 68 ASN A CA 1
ATOM 526 C C . ASN A 1 68 ? 14.523 23.156 23.75 1 95.12 68 ASN A C 1
ATOM 528 O O . ASN A 1 68 ? 15.367 24.062 23.688 1 95.12 68 ASN A O 1
ATOM 532 N N . ALA A 1 69 ? 14.578 22.141 24.531 1 97.56 69 ALA A N 1
ATOM 533 C CA . ALA A 1 69 ? 15.781 21.922 25.328 1 97.56 69 ALA A CA 1
ATOM 534 C C . ALA A 1 69 ? 17.016 21.781 24.438 1 97.56 69 ALA A C 1
ATOM 536 O O . ALA A 1 69 ? 18.062 22.359 24.703 1 97.56 69 ALA A O 1
ATOM 537 N N . HIS A 1 70 ? 16.875 20.969 23.453 1 96.69 70 HIS A N 1
ATOM 538 C CA . HIS A 1 70 ? 17.938 20.75 22.484 1 96.69 70 HIS A CA 1
ATOM 539 C C . HIS A 1 70 ? 18.375 22.062 21.844 1 96.69 70 HIS A C 1
ATOM 541 O O . HIS A 1 70 ? 19.562 22.375 21.781 1 96.69 70 HIS A O 1
ATOM 547 N N . ASP A 1 71 ? 17.469 22.859 21.375 1 95.94 71 ASP A N 1
ATOM 548 C CA . ASP A 1 71 ? 17.75 24.141 20.719 1 95.94 71 ASP A CA 1
ATOM 549 C C . ASP A 1 71 ? 18.422 25.109 21.688 1 95.94 71 ASP A C 1
ATOM 551 O O . ASP A 1 71 ? 19.266 25.922 21.297 1 95.94 71 ASP A O 1
ATOM 555 N N . SER A 1 72 ? 18.016 25.047 22.922 1 96.62 72 SER A N 1
ATOM 556 C CA . SER A 1 72 ? 18.625 25.906 23.938 1 96.62 72 SER A CA 1
ATOM 557 C C . SER A 1 72 ? 20.109 25.609 24.094 1 96.62 72 SER A C 1
ATOM 559 O O . SER A 1 72 ? 20.906 26.531 24.312 1 96.62 72 SER A O 1
ATOM 561 N N . ILE A 1 73 ? 20.453 24.406 24.062 1 97 73 ILE A N 1
ATOM 562 C CA . ILE A 1 73 ? 21.859 24.016 24.156 1 97 73 ILE A CA 1
ATOM 563 C C . ILE A 1 73 ? 22.625 24.531 22.922 1 97 73 ILE A C 1
ATOM 565 O O . ILE A 1 73 ? 23.719 25.078 23.062 1 97 73 ILE A O 1
ATOM 569 N N . LEU A 1 74 ? 22.078 24.359 21.797 1 94.69 74 LEU A N 1
ATOM 570 C CA . LEU A 1 74 ? 22.719 24.844 20.578 1 94.69 74 LEU A CA 1
ATOM 571 C C . LEU A 1 74 ? 22.875 26.359 20.594 1 94.69 74 LEU A C 1
ATOM 573 O O . LEU A 1 74 ? 23.891 26.891 20.172 1 94.69 74 LEU A O 1
ATOM 577 N N . ARG A 1 75 ? 21.844 26.969 21.047 1 94.5 75 ARG A N 1
ATOM 578 C CA . ARG A 1 75 ? 21.922 28.406 21.203 1 94.5 75 ARG A CA 1
ATOM 579 C C . ARG A 1 75 ? 23.094 28.797 22.109 1 94.5 75 ARG A C 1
ATOM 581 O O . ARG A 1 75 ? 23.844 29.734 21.781 1 94.5 75 ARG A O 1
ATOM 588 N N . ARG A 1 76 ? 23.172 28.156 23.188 1 95.81 76 ARG A N 1
ATOM 589 C CA . ARG A 1 76 ? 24.266 28.453 24.109 1 95.81 76 ARG A CA 1
ATOM 590 C C . ARG A 1 76 ? 25.625 28.281 23.422 1 95.81 76 ARG A C 1
ATOM 592 O O . ARG A 1 76 ? 26.5 29.141 23.562 1 95.81 76 ARG A O 1
ATOM 599 N N . ARG A 1 77 ? 25.797 27.266 22.703 1 93.19 77 ARG A N 1
ATOM 600 C CA . ARG A 1 77 ? 27.031 27.016 21.984 1 93.19 77 ARG A CA 1
ATOM 601 C C . ARG A 1 77 ? 27.328 28.141 20.984 1 93.19 77 ARG A C 1
ATOM 603 O O . ARG A 1 77 ? 28.484 28.5 20.781 1 93.19 77 ARG A O 1
ATOM 610 N N . LEU A 1 78 ? 26.344 28.594 20.375 1 91.31 78 LEU A N 1
ATOM 611 C CA . LEU A 1 78 ? 26.484 29.641 19.375 1 91.31 78 LEU A CA 1
ATOM 612 C C . LEU A 1 78 ? 26.797 30.969 20.031 1 91.31 78 LEU A C 1
ATOM 614 O O . LEU A 1 78 ? 27.625 31.734 19.531 1 91.31 78 LEU A O 1
ATOM 618 N N . GLU A 1 79 ? 26.172 31.234 21.156 1 93 79 GLU A N 1
ATOM 619 C CA . GLU A 1 79 ? 26.234 32.562 21.75 1 93 79 GLU A CA 1
ATOM 620 C C . GLU A 1 79 ? 27.328 32.656 22.812 1 93 79 GLU A C 1
ATOM 622 O O . GLU A 1 79 ? 27.781 33.75 23.188 1 93 79 GLU A O 1
ATOM 627 N N . GLN A 1 80 ? 27.672 31.5 23.375 1 92.88 80 GLN A N 1
ATOM 628 C CA . GLN A 1 80 ? 28.781 31.359 24.312 1 92.88 80 GLN A CA 1
ATOM 629 C C . GLN A 1 80 ? 29.828 30.391 23.781 1 92.88 80 GLN A C 1
ATOM 631 O O . GLN A 1 80 ? 30.016 29.312 24.328 1 92.88 80 GLN A O 1
ATOM 636 N N . PRO A 1 81 ? 30.594 30.844 22.844 1 90 81 PRO A N 1
ATOM 637 C CA . PRO A 1 81 ? 31.5 29.922 22.156 1 90 81 PRO A CA 1
ATOM 638 C C . PRO A 1 81 ? 32.531 29.281 23.094 1 90 81 PRO A C 1
ATOM 640 O O . PRO A 1 81 ? 33.031 28.203 22.797 1 90 81 PRO A O 1
ATOM 643 N N . ASP A 1 82 ? 32.781 29.891 24.203 1 92.12 82 ASP A N 1
ATOM 644 C CA . ASP A 1 82 ? 33.812 29.375 25.109 1 92.12 82 ASP A CA 1
ATOM 645 C C . ASP A 1 82 ? 33.219 28.359 26.078 1 92.12 82 ASP A C 1
ATOM 647 O O . ASP A 1 82 ? 33.938 27.781 26.891 1 92.12 82 ASP A O 1
ATOM 651 N N . TRP A 1 83 ? 31.906 28.188 25.906 1 93.31 83 TRP A N 1
ATOM 652 C CA . TRP A 1 83 ? 31.25 27.234 26.812 1 93.31 83 TRP A CA 1
ATOM 653 C C . TRP A 1 83 ? 31.703 25.812 26.531 1 93.31 83 TRP A C 1
ATOM 655 O O . TRP A 1 83 ? 31.625 25.344 25.391 1 93.31 83 TRP A O 1
ATOM 665 N N . GLN A 1 84 ? 32.281 25.094 27.578 1 89.75 84 GLN A N 1
ATOM 666 C CA . GLN A 1 84 ? 32.781 23.734 27.438 1 89.75 84 GLN A CA 1
ATOM 667 C C . GLN A 1 84 ? 32.031 22.781 28.391 1 89.75 84 GLN A C 1
ATOM 669 O O . GLN A 1 84 ? 32.5 21.672 28.625 1 89.75 84 GLN A O 1
ATOM 674 N N . GLY A 1 85 ? 31.016 23.188 28.969 1 90.12 85 GLY A N 1
ATOM 675 C CA . GLY A 1 85 ? 30.266 22.328 29.891 1 90.12 85 GLY A CA 1
ATOM 676 C C . GLY A 1 85 ? 29.547 21.203 29.188 1 90.12 85 GLY A C 1
ATOM 677 O O . GLY A 1 85 ? 29.484 21.172 27.953 1 90.12 85 GLY A O 1
ATOM 678 N N . PRO A 1 86 ? 29.109 20.266 29.984 1 92.12 86 PRO A N 1
ATOM 679 C CA . PRO A 1 86 ? 28.406 19.125 29.391 1 92.12 86 PRO A CA 1
ATOM 680 C C . PRO A 1 86 ? 27.016 19.516 28.859 1 92.12 86 PRO A C 1
ATOM 682 O O . PRO A 1 86 ? 26.281 20.234 29.531 1 92.12 86 PRO A O 1
ATOM 685 N N . SER A 1 87 ? 26.781 19.125 27.641 1 94.81 87 SER A N 1
ATOM 686 C CA . SER A 1 87 ? 25.422 19.203 27.109 1 94.81 87 SER A CA 1
ATOM 687 C C . SER A 1 87 ? 24.562 18.047 27.609 1 94.81 87 SER A C 1
ATOM 689 O O . SER A 1 87 ? 24.953 16.875 27.484 1 94.81 87 SER A O 1
ATOM 691 N N . ARG A 1 88 ? 23.438 18.406 28.188 1 96.62 88 ARG A N 1
ATOM 692 C CA . ARG A 1 88 ? 22.609 17.359 28.781 1 96.62 88 ARG A CA 1
ATOM 693 C C . ARG A 1 88 ? 21.141 17.766 28.812 1 96.62 88 ARG A C 1
ATOM 695 O O . ARG A 1 88 ? 20.812 18.906 29.141 1 96.62 88 ARG A O 1
ATOM 702 N N . ILE A 1 89 ? 20.312 16.875 28.422 1 98.44 89 ILE A N 1
ATOM 703 C CA . ILE A 1 89 ? 18.875 16.969 28.594 1 98.44 89 ILE A CA 1
ATOM 704 C C . ILE A 1 89 ? 18.375 15.82 29.469 1 98.44 89 ILE A C 1
ATOM 706 O O . ILE A 1 89 ? 18.641 14.648 29.172 1 98.44 89 ILE A O 1
ATOM 710 N N . GLU A 1 90 ? 17.719 16.125 30.516 1 98.25 90 GLU A N 1
ATOM 711 C CA . GLU A 1 90 ? 17.188 15.109 31.438 1 98.25 90 GLU A CA 1
ATOM 712 C C . GLU A 1 90 ? 15.672 15.18 31.516 1 98.25 90 GLU A C 1
ATOM 714 O O . GLU A 1 90 ? 15.102 16.25 31.672 1 98.25 90 GLU A O 1
ATOM 719 N N . VAL A 1 91 ? 15.031 14.055 31.328 1 98.38 91 VAL A N 1
ATOM 720 C CA . VAL A 1 91 ? 13.586 13.945 31.469 1 98.38 91 VAL A CA 1
ATOM 721 C C . VAL A 1 91 ? 13.25 12.992 32.625 1 98.38 91 VAL A C 1
ATOM 723 O O . VAL A 1 91 ? 13.625 11.812 32.594 1 98.38 91 VAL A O 1
ATOM 726 N N . ILE A 1 92 ? 12.516 13.484 33.625 1 97.75 92 ILE A N 1
ATOM 727 C CA . ILE A 1 92 ? 12.266 12.703 34.812 1 97.75 92 ILE A CA 1
ATOM 728 C C . ILE A 1 92 ? 10.773 12.727 35.156 1 97.75 92 ILE A C 1
ATOM 730 O O . ILE A 1 92 ? 10.164 13.797 35.25 1 97.75 92 ILE A O 1
ATOM 734 N N . GLY A 1 93 ? 10.219 11.516 35.281 1 97.5 93 GLY A N 1
ATOM 735 C CA . GLY A 1 93 ? 8.859 11.391 35.781 1 97.5 93 GLY A CA 1
ATOM 736 C C . GLY A 1 93 ? 8.781 11.094 37.25 1 97.5 93 GLY A C 1
ATOM 737 O O . GLY A 1 93 ? 9.633 10.383 37.812 1 97.5 93 GLY A O 1
ATOM 738 N N . ASP A 1 94 ? 7.762 11.719 37.906 1 97.06 94 ASP A N 1
ATOM 739 C CA . ASP A 1 94 ? 7.492 11.477 39.312 1 97.06 94 ASP A CA 1
ATOM 740 C C . ASP A 1 94 ? 6.023 11.125 39.562 1 97.06 94 ASP A C 1
ATOM 742 O O . ASP A 1 94 ? 5.164 12.008 39.594 1 97.06 94 ASP A O 1
ATOM 746 N N . SER A 1 95 ? 5.781 9.922 39.844 1 96 95 SER A N 1
ATOM 747 C CA . SER A 1 95 ? 4.406 9.445 39.969 1 96 95 SER A CA 1
ATOM 748 C C . SER A 1 95 ? 3.758 10 41.25 1 96 95 SER A C 1
ATOM 750 O O . SER A 1 95 ? 2.543 10.203 41.281 1 96 95 SER A O 1
ATOM 752 N N . ALA A 1 96 ? 4.543 10.227 42.25 1 96 96 ALA A N 1
ATOM 753 C CA . ALA A 1 96 ? 3.998 10.711 43.531 1 96 96 ALA A CA 1
ATOM 754 C C . ALA A 1 96 ? 3.381 12.094 43.375 1 96 96 ALA A C 1
ATOM 756 O O . ALA A 1 96 ? 2.291 12.359 43.875 1 96 96 ALA A O 1
ATOM 757 N N . SER A 1 97 ? 4.023 12.914 42.688 1 96.31 97 SER A N 1
ATOM 758 C CA . SER A 1 97 ? 3.523 14.273 42.469 1 96.31 97 SER A CA 1
ATOM 759 C C . SER A 1 97 ? 2.832 14.414 41.125 1 96.31 97 SER A C 1
ATOM 761 O O . SER A 1 97 ? 2.355 15.492 40.781 1 96.31 97 SER A O 1
ATOM 763 N N . ASN A 1 98 ? 2.785 13.352 40.312 1 97.94 98 ASN A N 1
ATOM 764 C CA . ASN A 1 98 ? 2.213 13.344 38.969 1 97.94 98 ASN A CA 1
ATOM 765 C C . ASN A 1 98 ? 2.82 14.43 38.094 1 97.94 98 ASN A C 1
ATOM 767 O O . ASN A 1 98 ? 2.096 15.234 37.5 1 97.94 98 ASN A O 1
ATOM 771 N N . THR A 1 99 ? 4.141 14.461 38.125 1 98.19 99 THR A N 1
ATOM 772 C CA . THR A 1 99 ? 4.844 15.5 37.375 1 98.19 99 THR A CA 1
ATOM 773 C C . THR A 1 99 ? 5.875 14.883 36.438 1 98.19 99 THR A C 1
ATOM 775 O O . THR A 1 99 ? 6.293 13.742 36.625 1 98.19 99 THR A O 1
ATOM 778 N N . VAL A 1 100 ? 6.164 15.547 35.375 1 98.25 100 VAL A N 1
ATOM 779 C CA . VAL A 1 100 ? 7.309 15.305 34.5 1 98.25 100 VAL A CA 1
ATOM 780 C C . VAL A 1 100 ? 8.188 16.547 34.438 1 98.25 100 VAL A C 1
ATOM 782 O O . VAL A 1 100 ? 7.688 17.656 34.25 1 98.25 100 VAL A O 1
ATOM 785 N N . ARG A 1 101 ? 9.453 16.375 34.594 1 98.31 101 ARG A N 1
ATOM 786 C CA . ARG A 1 101 ? 10.398 17.484 34.531 1 98.31 101 ARG A CA 1
ATOM 787 C C . ARG A 1 101 ? 11.375 17.297 33.375 1 98.31 101 ARG A C 1
ATOM 789 O O . ARG A 1 101 ? 11.836 16.172 33.125 1 98.31 101 ARG A O 1
ATOM 796 N N . ILE A 1 102 ? 11.656 18.312 32.688 1 98.5 102 ILE A N 1
ATOM 797 C CA . ILE A 1 102 ? 12.672 18.359 31.625 1 98.5 102 ILE A CA 1
ATOM 798 C C . ILE A 1 102 ? 13.727 19.406 31.969 1 98.5 102 ILE A C 1
ATOM 800 O O . ILE A 1 102 ? 13.406 20.594 32.125 1 98.5 102 ILE A O 1
ATOM 804 N N . VAL A 1 103 ? 14.945 18.984 32.094 1 98.44 103 VAL A N 1
ATOM 805 C CA . VAL A 1 103 ? 16.031 19.844 32.5 1 98.44 103 VAL A CA 1
ATOM 806 C C . VAL A 1 103 ? 17.109 19.891 31.422 1 98.44 103 VAL A C 1
ATOM 808 O O . VAL A 1 103 ? 17.484 18.844 30.875 1 98.44 103 VAL A O 1
ATOM 811 N N . ASP A 1 104 ? 17.562 21.062 31.078 1 98.62 104 ASP A N 1
ATOM 812 C CA . ASP A 1 104 ? 18.641 21.172 30.094 1 98.62 104 ASP A CA 1
ATOM 813 C C . ASP A 1 104 ? 19.75 22.078 30.594 1 98.62 104 ASP A C 1
ATOM 815 O O . ASP A 1 104 ? 19.562 22.828 31.562 1 98.62 104 ASP A O 1
ATOM 819 N N . THR A 1 105 ? 20.875 21.984 30.016 1 98.31 105 THR A N 1
ATOM 820 C CA . THR A 1 105 ? 22.031 22.812 30.328 1 98.31 105 THR A CA 1
ATOM 821 C C . THR A 1 105 ? 22.219 23.891 29.266 1 98.31 105 THR A C 1
ATOM 823 O O . THR A 1 105 ? 23.344 24.312 29 1 98.31 105 THR A O 1
ATOM 826 N N . GLY A 1 106 ? 21.203 24.297 28.625 1 98.12 106 GLY A N 1
ATOM 827 C CA . GLY A 1 106 ? 21.266 25.266 27.531 1 98.12 106 GLY A CA 1
ATOM 828 C C . GLY A 1 106 ? 21.453 26.688 28 1 98.12 106 GLY A C 1
ATOM 829 O O . GLY A 1 106 ? 22.031 26.922 29.062 1 98.12 106 GLY A O 1
ATOM 830 N N . ALA A 1 107 ? 20.984 27.641 27.219 1 97.31 107 ALA A N 1
ATOM 831 C CA . ALA A 1 107 ? 21.297 29.062 27.375 1 97.31 107 ALA A CA 1
ATOM 832 C C . ALA A 1 107 ? 20.531 29.672 28.531 1 97.31 107 ALA A C 1
ATOM 834 O O . ALA A 1 107 ? 20.953 30.672 29.109 1 97.31 107 ALA A O 1
ATOM 835 N N . GLY A 1 108 ? 19.375 29.016 28.875 1 98 108 GLY A N 1
ATOM 836 C CA . GLY A 1 108 ? 18.484 29.672 29.828 1 98 108 GLY A CA 1
ATOM 837 C C . GLY A 1 108 ? 17.844 30.938 29.266 1 98 108 GLY A C 1
ATOM 838 O O . GLY A 1 108 ? 18.047 31.281 28.109 1 98 108 GLY A O 1
ATOM 839 N N . LEU A 1 109 ? 17.047 31.594 30.172 1 97.56 109 LEU A N 1
ATOM 840 C CA . LEU A 1 109 ? 16.281 32.75 29.734 1 97.56 109 LEU A CA 1
ATOM 841 C C . LEU A 1 109 ? 16.406 33.906 30.734 1 97.56 109 LEU A C 1
ATOM 843 O O . LEU A 1 109 ? 16.406 33.656 31.938 1 97.56 109 LEU A O 1
ATOM 847 N N . THR A 1 110 ? 16.484 35.062 30.219 1 96.44 110 THR A N 1
ATOM 848 C CA . THR A 1 110 ? 16.328 36.25 31.047 1 96.44 110 THR A CA 1
ATOM 849 C C . THR A 1 110 ? 14.852 36.594 31.25 1 96.44 110 THR A C 1
ATOM 851 O O . THR A 1 110 ? 13.984 36 30.609 1 96.44 110 THR A O 1
ATOM 854 N N . GLU A 1 111 ? 14.617 37.469 32.219 1 95.44 111 GLU A N 1
ATOM 855 C CA . GLU A 1 111 ? 13.234 37.875 32.406 1 95.44 111 GLU A CA 1
ATOM 856 C C . GLU A 1 111 ? 12.625 38.438 31.125 1 95.44 111 GLU A C 1
ATOM 858 O O . GLU A 1 111 ? 11.484 38.094 30.797 1 95.44 111 GLU A O 1
ATOM 863 N N . HIS A 1 112 ? 13.375 39.219 30.484 1 93.56 112 HIS A N 1
ATOM 864 C CA . HIS A 1 112 ? 12.914 39.812 29.219 1 93.56 112 HIS A CA 1
ATOM 865 C C . HIS A 1 112 ? 12.57 38.75 28.203 1 93.56 112 HIS A C 1
ATOM 867 O O . HIS A 1 112 ? 11.547 38.812 27.531 1 93.56 112 HIS A O 1
ATOM 873 N N . GLU A 1 113 ? 13.43 37.781 28.109 1 94.06 113 GLU A N 1
ATOM 874 C CA . GLU A 1 113 ? 13.234 36.719 27.141 1 94.06 113 GLU A CA 1
ATOM 875 C C . GLU A 1 113 ? 12.008 35.875 27.469 1 94.06 113 GLU A C 1
ATOM 877 O O . GLU A 1 113 ? 11.328 35.375 26.578 1 94.06 113 GLU A O 1
ATOM 882 N N . ILE A 1 114 ? 11.719 35.719 28.75 1 95.88 114 ILE A N 1
ATOM 883 C CA . ILE A 1 114 ? 10.5 35 29.141 1 95.88 114 ILE A CA 1
ATOM 884 C C . ILE A 1 114 ? 9.281 35.75 28.609 1 95.88 114 ILE A C 1
ATOM 886 O O . ILE A 1 114 ? 8.398 35.156 27.984 1 95.88 114 ILE A O 1
ATOM 890 N N . HIS A 1 115 ? 9.258 37.062 28.766 1 92.88 115 HIS A N 1
ATOM 891 C CA . HIS A 1 115 ? 8.125 37.875 28.328 1 92.88 115 HIS A CA 1
ATOM 892 C C . HIS A 1 115 ? 8.055 37.938 26.812 1 92.88 115 HIS A C 1
ATOM 894 O O . HIS A 1 115 ? 6.977 37.812 26.219 1 92.88 115 HIS A O 1
ATOM 900 N N . ALA A 1 116 ? 9.164 38.031 26.188 1 89.69 116 ALA A N 1
ATOM 901 C CA . ALA A 1 116 ? 9.227 38.312 24.766 1 89.69 116 ALA A CA 1
ATOM 902 C C . ALA A 1 116 ? 9.016 37.062 23.938 1 89.69 116 ALA A C 1
ATOM 904 O O . ALA A 1 116 ? 8.453 37.094 22.844 1 89.69 116 ALA A O 1
ATOM 905 N N . TYR A 1 117 ? 9.5 35.938 24.484 1 90.44 117 TYR A N 1
ATOM 906 C CA . TYR A 1 117 ? 9.523 34.75 23.641 1 90.44 117 TYR A CA 1
ATOM 907 C C . TYR A 1 117 ? 8.719 33.625 24.25 1 90.44 117 TYR A C 1
ATOM 909 O O . TYR A 1 117 ? 7.887 33 23.578 1 90.44 117 TYR A O 1
ATOM 917 N N . LEU A 1 118 ? 8.898 33.344 25.469 1 91.25 118 LEU A N 1
ATOM 918 C CA . LEU A 1 118 ? 8.203 32.219 26.094 1 91.25 118 LEU A CA 1
ATOM 919 C C . LEU A 1 118 ? 6.719 32.531 26.25 1 91.25 118 LEU A C 1
ATOM 921 O O . LEU A 1 118 ? 5.875 31.656 26.016 1 91.25 118 LEU A O 1
ATOM 925 N N . ALA A 1 119 ? 6.391 33.812 26.656 1 90.88 119 ALA A N 1
ATOM 926 C CA . ALA A 1 119 ? 5.016 34.156 27 1 90.88 119 ALA A CA 1
ATOM 927 C C . ALA A 1 119 ? 4.336 34.906 25.859 1 90.88 119 ALA A C 1
ATOM 929 O O . ALA A 1 119 ? 3.322 35.562 26.047 1 90.88 119 ALA A O 1
ATOM 930 N N . THR A 1 120 ? 4.906 34.875 24.75 1 87.25 120 THR A N 1
ATOM 931 C CA . THR A 1 120 ? 4.297 35.5 23.562 1 87.25 120 THR A CA 1
ATOM 932 C C . THR A 1 120 ? 4.137 34.469 22.453 1 87.25 120 THR A C 1
ATOM 934 O O . THR A 1 120 ? 5.121 33.844 22.016 1 87.25 120 THR A O 1
ATOM 937 N N . VAL A 1 121 ? 2.926 34.344 22.016 1 83.06 121 VAL A N 1
ATOM 938 C CA . VAL A 1 121 ? 2.592 33.344 21 1 83.06 121 VAL A CA 1
ATOM 939 C C . VAL A 1 121 ? 2.992 33.844 19.625 1 83.06 121 VAL A C 1
ATOM 941 O O . VAL A 1 121 ? 2.736 35.031 19.281 1 83.06 121 VAL A O 1
ATOM 944 N N . GLY A 1 122 ? 3.654 33 18.797 1 81.94 122 GLY A N 1
ATOM 945 C CA . GLY A 1 122 ? 3.945 33.344 17.422 1 81.94 122 GLY A CA 1
ATOM 946 C C . GLY A 1 122 ? 5.34 33.906 17.219 1 81.94 122 GLY A C 1
ATOM 947 O O . GLY A 1 122 ? 5.734 34.219 16.094 1 81.94 122 GLY A O 1
ATOM 948 N N . VAL A 1 123 ? 6.008 34.06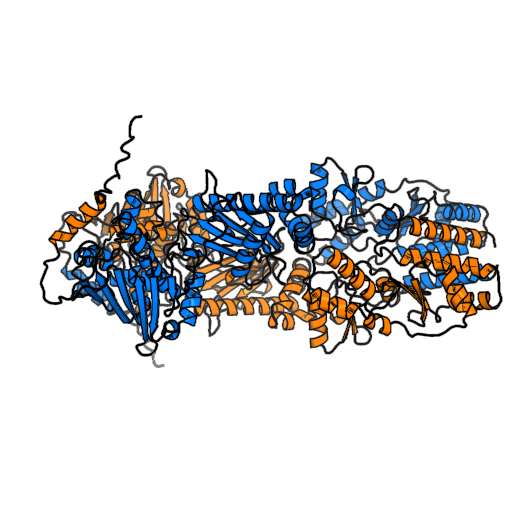2 18.375 1 83.25 123 VAL A N 1
ATOM 949 C CA . VAL A 1 123 ? 7.387 34.531 18.266 1 83.25 123 VAL A CA 1
ATOM 950 C C . VAL A 1 123 ? 8.344 33.469 18.75 1 83.25 123 VAL A C 1
ATOM 952 O O . VAL A 1 123 ? 8.047 32.75 19.719 1 83.25 123 VAL A O 1
ATOM 955 N N . GLY A 1 124 ? 9.383 33.25 17.953 1 81.19 124 GLY A N 1
ATOM 956 C CA . GLY A 1 124 ? 10.375 32.281 18.344 1 81.19 124 GLY A CA 1
ATOM 957 C C . GLY A 1 124 ? 11.805 32.781 18.234 1 81.19 124 GLY A C 1
ATOM 958 O O . GLY A 1 124 ? 12.203 33.312 17.203 1 81.19 124 GLY A O 1
ATOM 959 N N . TYR A 1 125 ? 12.477 32.688 19.344 1 82.75 125 TYR A N 1
ATOM 960 C CA . TYR A 1 125 ? 13.891 33.062 19.359 1 82.75 125 TYR A CA 1
ATOM 961 C C . TYR A 1 125 ? 14.672 32.219 18.328 1 82.75 125 TYR A C 1
ATOM 963 O O . TYR A 1 125 ? 15.492 32.781 17.594 1 82.75 125 TYR A O 1
ATOM 971 N N . THR A 1 126 ? 14.43 30.953 18.312 1 85.69 126 THR A N 1
ATOM 972 C CA . THR A 1 126 ? 15.133 30.031 17.422 1 85.69 126 THR A CA 1
ATOM 973 C C . THR A 1 126 ? 14.898 30.422 15.961 1 85.69 126 THR A C 1
ATOM 975 O O . THR A 1 126 ? 15.82 30.328 15.141 1 85.69 126 THR A O 1
ATOM 978 N N . ARG A 1 127 ? 13.703 30.781 15.656 1 81.5 127 ARG A N 1
ATOM 979 C CA . ARG A 1 127 ? 13.406 31.234 14.305 1 81.5 127 ARG A CA 1
ATOM 980 C C . ARG A 1 127 ? 14.281 32.406 13.914 1 81.5 127 ARG A C 1
ATOM 982 O O . ARG A 1 127 ? 14.797 32.469 12.797 1 81.5 127 ARG A O 1
ATOM 989 N N . GLY A 1 128 ? 14.375 33.312 14.836 1 80.19 128 GLY A N 1
ATOM 990 C CA . GLY A 1 128 ? 15.219 34.469 14.602 1 80.19 128 GLY A CA 1
ATOM 991 C C . GLY A 1 128 ? 16.672 34.125 14.375 1 80.19 128 GLY A C 1
ATOM 992 O O . GLY A 1 128 ? 17.328 34.656 13.492 1 80.19 128 GLY A O 1
ATOM 993 N N . LEU A 1 129 ? 17.141 33.188 15.156 1 84.31 129 LEU A N 1
ATOM 994 C CA . LEU A 1 129 ? 18.531 32.719 15.031 1 84.31 129 LEU A CA 1
ATOM 995 C C . LEU A 1 129 ? 18.75 32.062 13.68 1 84.31 129 LEU A C 1
ATOM 997 O O . LEU A 1 129 ? 19.781 32.281 13.039 1 84.31 129 LEU A O 1
ATOM 1001 N N . ARG A 1 130 ? 17.859 31.281 13.273 1 82.88 130 ARG A N 1
ATOM 1002 C CA . ARG A 1 130 ? 17.969 30.578 11.992 1 82.88 130 ARG A CA 1
ATOM 1003 C C . ARG A 1 130 ? 18 31.562 10.836 1 82.88 130 ARG A C 1
ATOM 1005 O O . ARG A 1 130 ? 18.781 31.406 9.891 1 82.88 130 ARG A O 1
ATOM 1012 N N . GLN A 1 131 ? 17.172 32.562 10.922 1 77.25 131 GLN A N 1
ATOM 1013 C CA . GLN A 1 131 ? 17.078 33.562 9.852 1 77.25 131 GLN A CA 1
ATOM 1014 C C . GLN A 1 131 ? 18.312 34.438 9.812 1 77.25 131 GLN A C 1
ATOM 1016 O O . GLN A 1 131 ? 18.594 35.062 8.789 1 77.25 131 GLN A O 1
ATOM 1021 N N . SER A 1 132 ? 19.062 34.438 10.883 1 77.38 132 SER A N 1
ATOM 1022 C CA . SER A 1 132 ? 20.25 35.25 10.961 1 77.38 132 SER A CA 1
ATOM 1023 C C . SER A 1 132 ? 21.484 34.5 10.492 1 77.38 132 SER A C 1
ATOM 1025 O O . SER A 1 132 ? 22.609 34.812 10.914 1 77.38 132 SER A O 1
ATOM 1027 N N . GLY A 1 133 ? 21.297 33.469 9.68 1 75.75 133 GLY A N 1
ATOM 1028 C CA . GLY A 1 133 ? 22.422 32.812 9.047 1 75.75 133 GLY A CA 1
ATOM 1029 C C . GL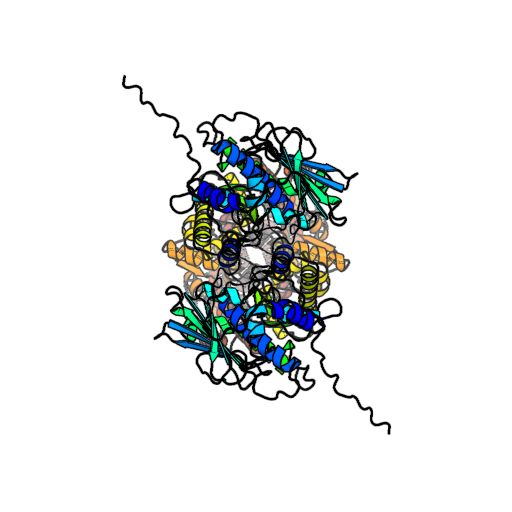Y A 1 133 ? 22.797 31.5 9.695 1 75.75 133 GLY A C 1
ATOM 1030 O O . GLY A 1 133 ? 23.828 30.922 9.375 1 75.75 133 GLY A O 1
ATOM 1031 N N . HIS A 1 134 ? 22.109 31.062 10.617 1 72.12 134 HIS A N 1
ATOM 1032 C CA . HIS A 1 134 ? 22.453 29.812 11.289 1 72.12 134 HIS A CA 1
ATOM 1033 C C . HIS A 1 134 ? 21.516 28.688 10.867 1 72.12 134 HIS A C 1
ATOM 1035 O O . HIS A 1 134 ? 21.125 27.859 11.695 1 72.12 134 HIS A O 1
ATOM 1041 N N . GLU A 1 135 ? 21.156 28.688 9.719 1 71.88 135 GLU A N 1
ATOM 1042 C CA . GLU A 1 135 ? 20.234 27.688 9.18 1 71.88 135 GLU A CA 1
ATOM 1043 C C . GLU A 1 135 ? 20.828 26.281 9.297 1 71.88 135 GLU A C 1
ATOM 1045 O O . GLU A 1 135 ? 20.094 25.312 9.492 1 71.88 135 GLU A O 1
ATOM 1050 N N . ASP A 1 136 ? 22.141 26.25 9.336 1 71.75 136 ASP A N 1
ATOM 1051 C CA . ASP A 1 136 ? 22.797 24.953 9.328 1 71.75 136 ASP A CA 1
ATOM 1052 C C . ASP A 1 136 ? 23.266 24.562 10.727 1 71.75 136 ASP A C 1
ATOM 1054 O O . ASP A 1 136 ? 24.031 23.609 10.891 1 71.75 136 ASP A O 1
ATOM 1058 N N . SER A 1 137 ? 22.797 25.281 11.703 1 77.94 137 SER A N 1
ATOM 1059 C CA . SER A 1 137 ? 23.281 25.062 13.062 1 77.94 137 SER A CA 1
ATOM 1060 C C . SER A 1 137 ? 22.547 23.906 13.727 1 77.94 137 SER A C 1
ATOM 1062 O O . SER A 1 137 ? 22.891 23.516 14.852 1 77.94 137 SER A O 1
ATOM 1064 N N . GLY A 1 138 ? 21.609 23.328 13.109 1 83.75 138 GLY A N 1
ATOM 1065 C CA . GLY A 1 138 ? 20.891 22.219 13.703 1 83.75 138 GLY A CA 1
ATOM 1066 C C . GLY A 1 138 ? 19.672 22.641 14.492 1 83.75 138 GLY A C 1
ATOM 1067 O O . GLY A 1 138 ? 18.953 21.797 15.023 1 83.75 138 GLY A O 1
ATOM 1068 N N . LEU A 1 139 ? 19.484 23.938 14.609 1 90.44 139 LEU A N 1
ATOM 1069 C CA . LEU A 1 139 ? 18.297 24.438 15.281 1 90.44 139 LEU A CA 1
ATOM 1070 C C . LEU A 1 139 ? 17.031 23.922 14.609 1 90.44 139 LEU A C 1
ATOM 1072 O O . LEU A 1 139 ? 16.953 23.844 13.383 1 90.44 139 LEU A O 1
ATOM 1076 N N . ILE A 1 140 ? 16.016 23.531 15.438 1 89 140 ILE A N 1
ATOM 1077 C CA . ILE A 1 140 ? 14.859 22.812 14.906 1 89 140 ILE A CA 1
ATOM 1078 C C . ILE A 1 140 ? 13.633 23.719 14.922 1 89 140 ILE A C 1
ATOM 1080 O O . ILE A 1 140 ? 12.875 23.766 13.953 1 89 140 ILE A O 1
ATOM 1084 N N . GLY A 1 141 ? 13.406 24.5 15.93 1 85.69 141 GLY A N 1
ATOM 1085 C CA . GLY A 1 141 ? 12.195 25.281 16.141 1 85.69 141 GLY A CA 1
ATOM 1086 C C . GLY A 1 141 ? 11.922 26.266 15.016 1 85.69 141 GLY A C 1
ATOM 1087 O O . GLY A 1 141 ? 12.844 26.859 14.461 1 85.69 141 GLY A O 1
ATOM 1088 N N . MET A 1 142 ? 10.602 26.391 14.68 1 76.94 142 MET A N 1
ATOM 1089 C CA . MET A 1 142 ? 10.289 27.203 13.508 1 76.94 142 MET A CA 1
ATOM 1090 C C . MET A 1 142 ? 9.086 28.094 13.766 1 76.94 142 MET A C 1
ATOM 1092 O O . MET A 1 142 ? 9.031 29.219 13.273 1 76.94 142 MET A O 1
ATOM 1096 N N . PHE A 1 143 ? 8.156 27.734 14.68 1 74.44 143 PHE A N 1
ATOM 1097 C CA . PHE A 1 143 ? 6.832 28.344 14.586 1 74.44 143 PHE A CA 1
ATOM 1098 C C . PHE A 1 143 ? 6.574 29.266 15.773 1 74.44 143 PHE A C 1
ATOM 1100 O O . PHE A 1 143 ? 5.684 30.109 15.719 1 74.44 143 PHE A O 1
ATOM 1107 N N . GLY A 1 144 ? 7.297 29.109 16.844 1 80.81 144 GLY A N 1
ATOM 1108 C CA . GLY A 1 144 ? 7.039 29.859 18.062 1 80.81 144 GLY A CA 1
ATOM 1109 C C . GLY A 1 144 ? 5.762 29.438 18.766 1 80.81 144 GLY A C 1
ATOM 1110 O O . GLY A 1 144 ? 5.086 30.266 19.375 1 80.81 144 GLY A O 1
ATOM 1111 N N . LEU A 1 145 ? 5.383 28.25 18.562 1 80.62 145 LEU A N 1
ATOM 1112 C CA . LEU A 1 145 ? 4.152 27.734 19.156 1 80.62 145 LEU A CA 1
ATOM 1113 C C . LEU A 1 145 ? 4.441 26.516 20.031 1 80.62 145 LEU A C 1
ATOM 1115 O O . LEU A 1 145 ? 3.58 26.078 20.797 1 80.62 145 LEU A O 1
ATOM 1119 N N . GLY A 1 146 ? 5.648 26 20.062 1 82.81 146 GLY A N 1
ATOM 1120 C CA . GLY A 1 146 ? 5.98 24.703 20.656 1 82.81 146 GLY A CA 1
ATOM 1121 C C . GLY A 1 146 ? 5.746 24.656 22.156 1 82.81 146 GLY A C 1
ATOM 1122 O O . GLY A 1 146 ? 5.262 23.641 22.672 1 82.81 146 GLY A O 1
ATOM 1123 N N . PHE A 1 147 ? 5.992 25.75 22.828 1 88.88 147 PHE A N 1
ATOM 1124 C CA . PHE A 1 147 ? 5.871 25.766 24.281 1 88.88 147 PHE A CA 1
ATOM 1125 C C . PHE A 1 147 ? 4.422 25.562 24.703 1 88.88 147 PHE A C 1
ATOM 1127 O O . PHE A 1 147 ? 4.152 24.984 25.766 1 88.88 147 PHE A O 1
ATOM 1134 N N . LEU A 1 148 ? 3.561 25.969 23.891 1 83.56 148 LEU A N 1
ATOM 1135 C CA . LEU A 1 148 ? 2.139 25.875 24.203 1 83.56 148 LEU A CA 1
ATOM 1136 C C . LEU A 1 148 ? 1.712 24.406 24.328 1 83.56 148 LEU A C 1
ATOM 1138 O O . LEU A 1 148 ? 0.689 24.109 24.953 1 83.56 148 LEU A O 1
ATOM 1142 N N . SER A 1 149 ? 2.453 23.562 23.703 1 83.75 149 SER A N 1
ATOM 1143 C CA . SER A 1 149 ? 2.117 22.141 23.766 1 83.75 149 SER A CA 1
ATOM 1144 C C . SER A 1 149 ? 2.164 21.625 25.203 1 83.75 149 SER A C 1
ATOM 1146 O O . SER A 1 149 ? 1.504 20.641 25.531 1 83.75 149 SER A O 1
ATOM 1148 N N . ALA A 1 150 ? 2.889 22.281 26.062 1 91 150 ALA A N 1
ATOM 1149 C CA . ALA A 1 150 ? 2.996 21.891 27.469 1 91 150 ALA A CA 1
ATOM 1150 C C . ALA A 1 150 ? 1.629 21.891 28.141 1 91 150 ALA A C 1
ATOM 1152 O O . ALA A 1 150 ? 1.353 21.047 29 1 91 150 ALA A O 1
ATOM 1153 N N . PHE A 1 151 ? 0.809 22.719 27.703 1 87.06 151 PHE A N 1
ATOM 1154 C CA . PHE A 1 151 ? -0.467 22.938 28.375 1 87.06 151 PHE A CA 1
ATOM 1155 C C . PHE A 1 151 ? -1.505 21.922 27.891 1 87.06 151 PHE A C 1
ATOM 1157 O O . PHE A 1 151 ? -2.611 21.859 28.438 1 87.06 151 PHE A O 1
ATOM 1164 N N . VAL A 1 152 ? -1.166 21.219 26.891 1 79.69 152 VAL A N 1
ATOM 1165 C CA . VAL A 1 152 ? -1.979 20.078 26.484 1 79.69 152 VAL A CA 1
ATOM 1166 C C . VAL A 1 152 ? -1.863 18.969 27.531 1 79.69 152 VAL A C 1
ATOM 1168 O O . VAL A 1 152 ? -2.85 18.312 27.859 1 79.69 152 VAL A O 1
ATOM 1171 N N . LEU A 1 153 ? -0.731 18.844 28.125 1 88.19 153 LEU A N 1
ATOM 1172 C CA . LEU A 1 153 ? -0.427 17.766 29.047 1 88.19 153 LEU A CA 1
ATOM 1173 C C . LEU A 1 153 ? -0.725 18.172 30.484 1 88.19 153 LEU A C 1
ATOM 1175 O O . LEU A 1 153 ? -1.034 17.312 31.312 1 88.19 153 LEU A O 1
ATOM 1179 N N . ALA A 1 154 ? -0.563 19.453 30.734 1 93.56 154 ALA A N 1
ATOM 1180 C CA . ALA A 1 154 ? -0.375 19.828 32.125 1 93.56 154 ALA A CA 1
ATOM 1181 C C . ALA A 1 154 ? -1.449 20.812 32.594 1 93.56 154 ALA A C 1
ATOM 1183 O O . ALA A 1 154 ? -1.849 21.703 31.828 1 93.56 154 ALA A O 1
ATOM 1184 N N . ARG A 1 155 ? -1.903 20.656 33.781 1 94.12 155 ARG A N 1
ATOM 1185 C CA . ARG A 1 155 ? -2.807 21.625 34.406 1 94.12 155 ARG A CA 1
ATOM 1186 C C . ARG A 1 155 ? -2.049 22.859 34.875 1 94.12 155 ARG A C 1
ATOM 1188 O O . ARG A 1 155 ? -2.643 23.922 35.062 1 94.12 155 ARG A O 1
ATOM 1195 N N . ARG A 1 156 ? -0.823 22.672 35.062 1 96.19 156 ARG A N 1
ATOM 1196 C CA . ARG A 1 156 ? 0.053 23.766 35.469 1 96.19 156 ARG A CA 1
ATOM 1197 C C . ARG A 1 156 ? 1.477 23.531 34.969 1 96.19 156 ARG A C 1
ATOM 1199 O O . ARG A 1 156 ? 1.999 22.422 35.062 1 96.19 156 ARG A O 1
ATOM 1206 N N . VAL A 1 157 ? 2.105 24.656 34.5 1 97.31 157 VAL A N 1
ATOM 1207 C CA . VAL A 1 157 ? 3.471 24.594 33.969 1 97.31 157 VAL A CA 1
ATOM 1208 C C . VAL A 1 157 ? 4.344 25.609 34.719 1 97.31 157 VAL A C 1
ATOM 1210 O O . VAL A 1 157 ? 3.949 26.75 34.938 1 97.31 157 VAL A O 1
ATOM 1213 N N . SER A 1 158 ? 5.457 25.109 35.188 1 98.31 158 SER A N 1
ATOM 1214 C CA . SER A 1 158 ? 6.453 25.984 35.781 1 98.31 158 SER A CA 1
ATOM 1215 C C . SER A 1 158 ? 7.789 25.891 35.062 1 98.31 158 SER A C 1
ATOM 1217 O O . SER A 1 158 ? 8.211 24.797 34.656 1 98.31 158 SER A O 1
ATOM 1219 N N . VAL A 1 159 ? 8.391 27.031 34.844 1 98.56 159 VAL A N 1
ATOM 1220 C CA . VAL A 1 159 ? 9.711 27.109 34.219 1 98.56 159 VAL A CA 1
ATOM 1221 C C . VAL A 1 159 ? 10.688 27.812 35.156 1 98.56 159 VAL A C 1
ATOM 1223 O O . VAL A 1 159 ? 10.492 29 35.469 1 98.56 159 VAL A O 1
ATOM 1226 N N . ARG A 1 160 ? 11.656 27.109 35.625 1 98.69 160 ARG A N 1
ATOM 1227 C CA . ARG A 1 160 ? 12.766 27.672 36.406 1 98.69 160 ARG A CA 1
ATOM 1228 C C . ARG A 1 160 ? 14.023 27.766 35.531 1 98.69 160 ARG A C 1
ATOM 1230 O O . ARG A 1 160 ? 14.5 26.766 35 1 98.69 160 ARG A O 1
ATOM 1237 N N . THR A 1 161 ? 14.539 28.953 35.406 1 98.69 161 THR A N 1
ATOM 1238 C CA . THR A 1 161 ? 15.602 29.125 34.406 1 98.69 161 THR A CA 1
ATOM 1239 C C . THR A 1 161 ? 16.625 30.141 34.906 1 98.69 161 THR A C 1
ATOM 1241 O O . THR A 1 161 ? 16.297 31.031 35.688 1 98.69 161 THR A O 1
ATOM 1244 N N . THR A 1 162 ? 17.875 29.922 34.594 1 98.62 162 THR A N 1
ATOM 1245 C CA . THR A 1 162 ? 19 30.844 34.75 1 98.62 162 THR A CA 1
ATOM 1246 C C . THR A 1 162 ? 19.75 31.031 33.438 1 98.62 162 THR A C 1
ATOM 1248 O O . THR A 1 162 ? 20.234 30.078 32.844 1 98.62 162 THR A O 1
ATOM 1251 N N . SER A 1 163 ? 19.812 32.281 33 1 98.12 163 SER A N 1
ATOM 1252 C CA . SER A 1 163 ? 20.453 32.625 31.734 1 98.12 163 SER A CA 1
ATOM 1253 C C . SER A 1 163 ? 21.969 32.656 31.875 1 98.12 163 SER A C 1
ATOM 1255 O O . SER A 1 163 ? 22.484 33.125 32.906 1 98.12 163 SER A O 1
ATOM 1257 N N . TYR A 1 164 ? 22.688 32.25 30.844 1 97.12 164 TYR A N 1
ATOM 1258 C CA . TYR A 1 164 ? 24.141 32.375 30.828 1 97.12 164 TYR A CA 1
ATOM 1259 C C . TYR A 1 164 ? 24.562 33.844 30.859 1 97.12 164 TYR A C 1
ATOM 1261 O O . TYR A 1 164 ? 25.672 34.188 31.281 1 97.12 164 TYR A O 1
ATOM 1269 N N . GLN A 1 165 ? 23.688 34.781 30.469 1 96 165 GLN A N 1
ATOM 1270 C CA . GLN A 1 165 ? 23.953 36.219 30.438 1 96 165 GLN A CA 1
ATOM 1271 C C . GLN A 1 165 ? 23.906 36.781 31.859 1 96 165 GLN A C 1
ATOM 1273 O O . GLN A 1 165 ? 24.516 37.844 32.125 1 96 165 GLN A O 1
ATOM 1278 N N . GLN A 1 166 ? 23.078 36.188 32.656 1 96.25 166 GLN A N 1
ATOM 1279 C CA . GLN A 1 166 ? 22.906 36.594 34.062 1 96.25 166 GLN A CA 1
ATOM 1280 C C . GLN A 1 166 ? 22.969 35.375 35 1 96.25 166 GLN A C 1
ATOM 1282 O O . GLN A 1 166 ? 21.969 35.031 35.625 1 96.25 166 GLN A O 1
ATOM 1287 N N . PRO A 1 167 ? 24.156 34.812 35.156 1 95.69 167 PRO A N 1
ATOM 1288 C CA . PRO A 1 167 ? 24.281 33.5 35.844 1 95.69 167 PRO A CA 1
ATOM 1289 C C . PRO A 1 167 ? 23.984 33.594 37.344 1 95.69 167 PRO A C 1
ATOM 1291 O O . PRO A 1 167 ? 23.844 32.562 38 1 95.69 167 PRO A O 1
ATOM 1294 N N . GLU A 1 168 ? 23.781 34.812 37.938 1 96.44 168 GLU A N 1
ATOM 1295 C CA . GLU A 1 168 ? 23.609 34.969 39.375 1 96.44 168 GLU A CA 1
ATOM 1296 C C . GLU A 1 168 ? 22.125 35.156 39.719 1 96.44 168 GLU A C 1
ATOM 1298 O O . GLU A 1 168 ? 21.781 35.25 40.906 1 96.44 168 GLU A O 1
ATOM 1303 N N . LEU A 1 169 ? 21.328 35.188 38.75 1 96.69 169 LEU A N 1
ATOM 1304 C CA . LEU A 1 169 ? 19.906 35.469 38.938 1 96.69 169 LEU A CA 1
ATOM 1305 C C . LEU A 1 169 ? 19.047 34.5 38.125 1 96.69 169 LEU A C 1
ATOM 1307 O O . LEU A 1 169 ? 19.297 34.281 36.938 1 96.69 169 LEU A O 1
ATOM 1311 N N . GLY A 1 170 ? 18.078 33.844 38.844 1 97.38 170 GLY A N 1
ATOM 1312 C CA . GLY A 1 170 ? 17.125 33 38.156 1 97.38 170 GLY A CA 1
ATOM 1313 C C . GLY A 1 170 ? 15.719 33.562 38.156 1 97.38 170 GLY A C 1
ATOM 1314 O O . GLY A 1 170 ? 15.438 34.562 38.812 1 97.38 170 GLY A O 1
ATOM 1315 N N . PHE A 1 171 ? 14.867 33 37.375 1 97.88 171 PHE A N 1
ATOM 1316 C CA . PHE A 1 171 ? 13.469 33.406 37.281 1 97.88 171 PHE A CA 1
ATOM 1317 C C . PHE A 1 171 ? 12.555 32.188 37.25 1 97.88 171 PHE A C 1
ATOM 1319 O O . PHE A 1 171 ? 12.953 31.141 36.75 1 97.88 171 PHE A O 1
ATOM 1326 N N . CYS A 1 172 ? 11.367 32.344 37.719 1 97.81 172 CYS A N 1
ATOM 1327 C CA . CYS A 1 172 ? 10.352 31.312 37.719 1 97.81 172 CYS A CA 1
ATOM 1328 C C . CYS A 1 172 ? 9.086 31.797 37 1 97.81 172 CYS A C 1
ATOM 1330 O O . CYS A 1 172 ? 8.438 32.719 37.469 1 97.81 172 CYS A O 1
ATOM 1332 N N . TYR A 1 173 ? 8.805 31.203 35.875 1 97.62 173 TYR A N 1
ATOM 1333 C CA . TYR A 1 173 ? 7.559 31.375 35.156 1 97.62 173 TYR A CA 1
ATOM 1334 C C . TYR A 1 173 ? 6.523 30.344 35.562 1 97.62 173 TYR A C 1
ATOM 1336 O O . TYR A 1 173 ? 6.84 29.156 35.656 1 97.62 173 TYR A O 1
ATOM 1344 N N . VAL A 1 174 ? 5.258 30.797 35.844 1 97.19 174 VAL A N 1
ATOM 1345 C CA . VAL A 1 174 ? 4.188 29.859 36.156 1 97.19 174 VAL A CA 1
ATOM 1346 C C . VAL A 1 174 ? 2.916 30.25 35.406 1 97.19 174 VAL A C 1
ATOM 1348 O O . VAL A 1 174 ? 2.566 31.422 35.312 1 97.19 174 VAL A O 1
ATOM 1351 N N . SER A 1 175 ? 2.312 29.266 34.812 1 95.12 175 SER A N 1
ATOM 1352 C CA . SER A 1 175 ? 1.031 29.453 34.156 1 95.12 175 SER A CA 1
ATOM 1353 C C . SER A 1 175 ? 0.196 28.188 34.188 1 95.12 175 SER A C 1
ATOM 1355 O O . SER A 1 175 ? 0.742 27.078 34.156 1 95.12 175 SER A O 1
ATOM 1357 N N . SER A 1 176 ? -1.162 28.375 34.156 1 91.81 176 SER A N 1
ATOM 1358 C CA . SER A 1 176 ? -2.053 27.219 34.125 1 91.81 176 SER A CA 1
ATOM 1359 C C . SER A 1 176 ? -2.736 27.078 32.781 1 91.81 176 SER A C 1
ATOM 1361 O O . SER A 1 176 ? -3.309 26.031 32.469 1 91.81 176 SER A O 1
ATOM 1363 N N . ASN A 1 177 ? -2.682 28.109 31.984 1 83.5 177 ASN A N 1
ATOM 1364 C CA . ASN A 1 177 ? -3.447 28.047 30.75 1 83.5 177 ASN A CA 1
ATOM 1365 C C . ASN A 1 177 ? -2.723 28.766 29.609 1 83.5 177 ASN A C 1
ATOM 1367 O O . ASN A 1 177 ? -3.301 28.984 28.547 1 83.5 177 ASN A O 1
ATOM 1371 N N . ALA A 1 178 ? -1.47 29.203 29.844 1 83.81 178 ALA A N 1
ATOM 1372 C CA . ALA A 1 178 ? -0.624 29.875 28.859 1 83.81 178 ALA A CA 1
ATOM 1373 C C . ALA A 1 178 ? -1.095 31.312 28.609 1 83.81 178 ALA A C 1
ATOM 1375 O O . ALA A 1 178 ? -0.351 32.125 28.078 1 83.81 178 ALA A O 1
ATOM 1376 N N . GLU A 1 179 ? -2.312 31.656 29 1 83.62 179 GLU A N 1
ATOM 1377 C CA . GLU A 1 179 ? -2.861 33 28.781 1 83.62 179 GLU A CA 1
ATOM 1378 C C . GLU A 1 179 ? -2.414 33.938 29.875 1 83.62 179 GLU A C 1
ATOM 1380 O O . GLU A 1 179 ? -2.033 35.094 29.594 1 83.62 179 GLU A O 1
ATOM 1385 N N . GLN A 1 180 ? -2.6 33.5 31.109 1 88.88 180 GLN A N 1
ATOM 1386 C CA . GLN A 1 180 ? -2.141 34.281 32.25 1 88.88 180 GLN A CA 1
ATOM 1387 C C . GLN A 1 180 ? -0.919 33.625 32.906 1 88.88 180 GLN A C 1
ATOM 1389 O O . GLN A 1 180 ? -0.84 32.406 33 1 88.88 180 GLN A O 1
ATOM 1394 N N . TYR A 1 181 ? 0.018 34.469 33.219 1 94.19 181 TYR A N 1
ATOM 1395 C CA . TYR A 1 181 ? 1.234 33.938 33.812 1 94.19 181 TYR A CA 1
ATOM 1396 C C . TYR A 1 181 ? 1.857 34.906 34.812 1 94.19 181 TYR A C 1
ATOM 1398 O O . TYR A 1 181 ? 1.463 36.062 34.844 1 94.19 181 TYR A O 1
ATOM 1406 N N . SER A 1 182 ? 2.742 34.375 35.594 1 96 182 SER A N 1
ATOM 1407 C CA . SER A 1 182 ? 3.557 35.188 36.5 1 96 182 SER A CA 1
ATOM 1408 C C . SER A 1 182 ? 5.039 34.844 36.344 1 96 182 SER A C 1
ATOM 1410 O O . SER A 1 182 ? 5.395 33.75 35.938 1 96 182 SER A O 1
ATOM 1412 N N . VAL A 1 183 ? 5.887 35.812 36.531 1 96.81 183 VAL A N 1
ATOM 1413 C CA . VAL A 1 183 ? 7.34 35.656 36.562 1 96.81 183 VAL A CA 1
ATOM 1414 C C . VAL A 1 183 ? 7.895 36.25 37.875 1 96.81 183 VAL A C 1
ATOM 1416 O O . VAL A 1 183 ? 7.621 37.406 38.219 1 96.81 183 VAL A O 1
ATOM 1419 N N . THR A 1 184 ? 8.648 35.406 38.594 1 96.56 184 THR A N 1
ATOM 1420 C CA . THR A 1 184 ? 9.234 35.844 39.875 1 96.56 184 THR A CA 1
ATOM 1421 C C . THR A 1 184 ? 10.734 35.562 39.906 1 96.56 184 THR A C 1
ATOM 1423 O O . THR A 1 184 ? 11.188 34.531 39.406 1 96.56 184 THR A O 1
ATOM 1426 N N . PRO A 1 185 ? 11.477 36.5 40.406 1 96.25 185 PRO A N 1
ATOM 1427 C CA . PRO A 1 185 ? 12.891 36.188 40.594 1 96.25 185 PRO A CA 1
ATOM 1428 C C . PRO A 1 185 ? 13.117 35.062 41.625 1 96.25 185 PRO A C 1
ATOM 1430 O O . PRO A 1 185 ? 12.336 34.906 42.562 1 96.25 185 PRO A O 1
ATOM 1433 N N . MET A 1 186 ? 14.172 34.406 41.375 1 96.44 186 MET A N 1
ATOM 1434 C CA . MET A 1 186 ? 14.547 33.312 42.281 1 96.44 186 MET A CA 1
ATOM 1435 C C . MET A 1 186 ? 16.062 33.156 42.344 1 96.44 186 MET A C 1
ATOM 1437 O O . MET A 1 186 ? 16.781 33.719 41.531 1 96.44 186 MET A O 1
ATOM 1441 N N . PRO A 1 187 ? 16.484 32.406 43.406 1 96.69 187 PRO A N 1
ATOM 1442 C CA . PRO A 1 187 ? 17.922 32.094 43.406 1 96.69 187 PRO A CA 1
ATOM 1443 C C . PRO A 1 187 ? 18.375 31.359 42.156 1 96.69 187 PRO A C 1
ATOM 1445 O O . PRO A 1 187 ? 17.641 30.5 41.656 1 96.69 187 PRO A O 1
ATOM 1448 N N . ALA A 1 188 ? 19.547 31.719 41.812 1 97.06 188 ALA A N 1
ATOM 1449 C CA . ALA A 1 188 ? 20.078 31.125 40.562 1 97.06 188 ALA A CA 1
ATOM 1450 C C . ALA A 1 188 ? 20.219 29.609 40.719 1 97.06 188 ALA A C 1
ATOM 1452 O O . ALA A 1 188 ? 20.641 29.109 41.75 1 97.06 188 ALA A O 1
ATOM 1453 N N . ARG A 1 189 ? 19.859 28.922 39.75 1 96.56 189 ARG A N 1
ATOM 1454 C CA . ARG A 1 189 ? 20.203 27.531 39.531 1 96.56 189 ARG A CA 1
ATOM 1455 C C . ARG A 1 189 ? 21.328 27.406 38.5 1 96.56 189 ARG A C 1
ATOM 1457 O O . ARG A 1 189 ? 21.766 28.406 37.938 1 96.56 189 ARG A O 1
ATOM 1464 N N . PRO A 1 190 ? 21.906 26.172 38.375 1 96.06 190 PRO A N 1
ATOM 1465 C CA . PRO A 1 190 ? 22.828 26.062 37.25 1 96.06 190 PRO A CA 1
ATOM 1466 C C . PRO A 1 190 ? 22.234 26.562 35.938 1 96.06 190 PRO A C 1
ATOM 1468 O O . PRO A 1 190 ? 21.047 26.391 35.688 1 96.06 190 PRO A O 1
ATOM 1471 N N . VAL A 1 191 ? 23.094 27.234 35.125 1 97.94 191 VAL A N 1
ATOM 1472 C CA . VAL A 1 191 ? 22.625 27.812 33.875 1 97.94 191 VAL A CA 1
ATOM 1473 C C . VAL A 1 191 ? 21.859 26.75 33.062 1 97.94 191 VAL A C 1
ATOM 1475 O O . VAL A 1 191 ? 22.281 25.594 33 1 97.94 191 VAL A O 1
ATOM 1478 N N . GLY A 1 192 ? 20.781 27.125 32.531 1 98.25 192 GLY A N 1
ATOM 1479 C CA . GLY A 1 192 ? 19.875 26.219 31.844 1 98.25 192 GLY A CA 1
ATOM 1480 C C . GLY A 1 192 ? 18.422 26.391 32.281 1 98.25 192 GLY A C 1
ATOM 1481 O O . GLY A 1 192 ? 18.062 27.422 32.844 1 98.25 192 GLY A O 1
ATOM 1482 N N . THR A 1 193 ? 17.562 25.438 31.891 1 98.56 193 THR A N 1
ATOM 1483 C CA . THR A 1 193 ? 16.141 25.578 32.156 1 98.56 193 THR A CA 1
ATOM 1484 C C . THR A 1 193 ? 15.562 24.25 32.688 1 98.56 193 THR A C 1
ATOM 1486 O O . THR A 1 193 ? 15.961 23.172 32.219 1 98.56 193 THR A O 1
ATOM 1489 N N . GLU A 1 194 ? 14.703 24.359 33.625 1 98.62 194 GLU A N 1
ATOM 1490 C CA . GLU A 1 194 ? 13.891 23.25 34.125 1 98.62 194 GLU A CA 1
ATOM 1491 C C . GLU A 1 194 ? 12.398 23.516 33.906 1 98.62 194 GLU A C 1
ATOM 1493 O O . GLU A 1 194 ? 11.867 24.516 34.438 1 98.62 194 GLU A O 1
ATOM 1498 N N . ILE A 1 195 ? 11.758 22.719 33.125 1 98.56 195 ILE A N 1
ATOM 1499 C CA . ILE A 1 195 ? 10.312 22.797 32.938 1 98.56 195 ILE A CA 1
ATOM 1500 C C . ILE A 1 195 ? 9.625 21.688 33.719 1 98.56 195 ILE A C 1
ATOM 1502 O O . ILE A 1 195 ? 9.977 20.516 33.594 1 98.56 195 ILE A O 1
ATOM 1506 N N . THR A 1 196 ? 8.703 22.047 34.531 1 98.56 196 THR A N 1
ATOM 1507 C CA . THR A 1 196 ? 7.918 21.078 35.281 1 98.56 196 THR A CA 1
ATOM 1508 C C . THR A 1 196 ? 6.465 21.078 34.812 1 98.56 196 THR A C 1
ATOM 1510 O O . THR A 1 196 ? 5.812 22.125 34.812 1 98.56 196 THR A O 1
ATOM 1513 N N . LEU A 1 197 ? 5.988 19.969 34.438 1 98.06 197 LEU A N 1
ATOM 1514 C CA . LEU A 1 197 ? 4.602 19.766 34.031 1 98.06 197 LEU A CA 1
ATOM 1515 C C . LEU A 1 197 ? 3.82 19.047 35.125 1 98.06 197 LEU A C 1
ATOM 1517 O O . LEU A 1 197 ? 4.094 17.891 35.438 1 98.06 197 LEU A O 1
ATOM 1521 N N . GLU A 1 198 ? 2.951 19.734 35.781 1 98.25 198 GLU A N 1
ATOM 1522 C CA . GLU A 1 198 ? 1.958 19.031 36.594 1 98.25 198 GLU A CA 1
ATOM 1523 C C . GLU A 1 198 ? 0.857 18.422 35.719 1 98.25 198 GLU A C 1
ATOM 1525 O O . GLU A 1 198 ? -0.077 19.125 35.312 1 98.25 198 GLU A O 1
ATOM 1530 N N . LEU A 1 199 ? 0.885 17.172 35.562 1 96.94 199 LEU A N 1
ATOM 1531 C CA . LEU A 1 199 ? 0.139 16.5 34.531 1 96.94 199 LEU A CA 1
ATOM 1532 C C . LEU A 1 199 ? -1.348 16.438 34.844 1 96.94 199 LEU A C 1
ATOM 1534 O O . LEU A 1 199 ? -1.722 16.359 36.031 1 96.94 199 LEU A O 1
ATOM 1538 N N . GLN A 1 200 ? -2.102 16.578 33.75 1 93.56 200 GLN A N 1
ATOM 1539 C CA . GLN A 1 200 ? -3.488 16.141 33.906 1 93.56 200 GLN A CA 1
ATOM 1540 C C . GLN A 1 200 ? -3.574 14.656 34.219 1 93.56 200 GLN A C 1
ATOM 1542 O O . GLN A 1 200 ? -2.689 13.883 33.812 1 93.56 200 GLN A O 1
ATOM 1547 N N . ASP A 1 201 ? -4.652 14.227 34.75 1 93.94 201 ASP A N 1
ATOM 1548 C CA . ASP A 1 201 ? -4.773 12.859 35.25 1 93.94 201 ASP A CA 1
ATOM 1549 C C . ASP A 1 201 ? -4.715 11.859 34.094 1 93.94 201 ASP A C 1
ATOM 1551 O O . ASP A 1 201 ? -4.148 10.773 34.25 1 93.94 201 ASP A O 1
ATOM 1555 N N . GLU A 1 202 ? -5.195 12.219 33 1 90.25 202 GLU A N 1
ATOM 1556 C CA . GLU A 1 202 ? -5.277 11.305 31.875 1 90.25 202 GLU A CA 1
ATOM 1557 C C . GLU A 1 202 ? -3.893 11 31.312 1 90.25 202 GLU A C 1
ATOM 1559 O O . GLU A 1 202 ? -3.713 10.008 30.594 1 90.25 202 GLU A O 1
ATOM 1564 N N . TYR A 1 203 ? -2.869 11.781 31.719 1 93.19 203 TYR A N 1
ATOM 1565 C CA . TYR A 1 203 ? -1.532 11.578 31.172 1 93.19 203 TYR A CA 1
ATOM 1566 C C . TYR A 1 203 ? -0.571 11.094 32.25 1 93.19 203 TYR A C 1
ATOM 1568 O O . TYR A 1 203 ? 0.647 11.203 32.094 1 93.19 203 TYR A O 1
ATOM 1576 N N . SER A 1 204 ? -1.086 10.523 33.25 1 95.81 204 SER A N 1
ATOM 1577 C CA . SER A 1 204 ? -0.287 10.094 34.406 1 95.81 204 SER A CA 1
ATOM 1578 C C . SER A 1 204 ? 0.708 9.008 34 1 95.81 204 SER A C 1
ATOM 1580 O O . SER A 1 204 ? 1.746 8.852 34.656 1 95.81 204 SER A O 1
ATOM 1582 N N . ALA A 1 205 ? 0.46 8.297 32.969 1 94.62 205 ALA A N 1
ATOM 1583 C CA . ALA A 1 205 ? 1.344 7.23 32.5 1 94.62 205 ALA A CA 1
ATOM 1584 C C . ALA A 1 205 ? 2.705 7.785 32.094 1 94.62 205 ALA A C 1
ATOM 1586 O O . ALA A 1 205 ? 3.703 7.059 32.094 1 94.62 205 ALA A O 1
ATOM 1587 N N . LEU A 1 206 ? 2.779 9.016 31.844 1 95.88 206 LEU A N 1
ATOM 1588 C CA . LEU A 1 206 ? 4.012 9.656 31.391 1 95.88 206 LEU A CA 1
ATOM 1589 C C . LEU A 1 206 ? 5 9.805 32.531 1 95.88 206 LEU A C 1
ATOM 1591 O O . LEU A 1 206 ? 6.18 10.094 32.312 1 95.88 206 LEU A O 1
ATOM 1595 N N . THR A 1 207 ? 4.543 9.602 33.75 1 97.06 207 THR A N 1
ATOM 1596 C CA . THR A 1 207 ? 5.449 9.703 34.875 1 97.06 207 THR A CA 1
ATOM 1597 C C . THR A 1 207 ? 6.359 8.477 34.969 1 97.06 207 THR A C 1
ATOM 1599 O O . THR A 1 207 ? 7.355 8.484 35.688 1 97.06 207 THR A O 1
ATOM 1602 N N . GLN A 1 208 ? 5.992 7.488 34.219 1 96.38 208 GLN A N 1
ATOM 1603 C CA . GLN A 1 208 ? 6.773 6.254 34.219 1 96.38 208 GLN A CA 1
ATOM 1604 C C . GLN A 1 208 ? 7.969 6.359 33.281 1 96.38 208 GLN A C 1
ATOM 1606 O O . GLN A 1 208 ? 7.816 6.719 32.125 1 96.38 208 GLN A O 1
ATOM 1611 N N . ALA A 1 209 ? 9.062 5.938 33.781 1 95.81 209 ALA A N 1
ATOM 1612 C CA . ALA A 1 209 ? 10.305 6.035 33 1 95.81 209 ALA A CA 1
ATOM 1613 C C . ALA A 1 209 ? 10.234 5.184 31.734 1 95.81 209 ALA A C 1
ATOM 1615 O O . ALA A 1 209 ? 10.75 5.574 30.688 1 95.81 209 ALA A O 1
ATOM 1616 N N . ALA A 1 210 ? 9.656 4.102 31.891 1 95.25 210 ALA A N 1
ATOM 1617 C CA . ALA A 1 210 ? 9.562 3.191 30.75 1 95.25 210 ALA A CA 1
ATOM 1618 C C . ALA A 1 210 ? 8.766 3.818 29.609 1 95.25 210 ALA A C 1
ATOM 1620 O O . ALA A 1 210 ? 9.133 3.688 28.453 1 95.25 210 ALA A O 1
ATOM 1621 N N . ARG A 1 211 ? 7.688 4.449 29.953 1 94.88 211 ARG A N 1
ATOM 1622 C CA . ARG A 1 211 ? 6.848 5.094 28.953 1 94.88 211 ARG A CA 1
ATOM 1623 C C . ARG A 1 211 ? 7.57 6.273 28.297 1 94.88 211 ARG A C 1
ATOM 1625 O O . ARG A 1 211 ? 7.516 6.453 27.078 1 94.88 211 ARG A O 1
ATOM 1632 N N . LEU A 1 212 ? 8.25 7.043 29.094 1 96.25 212 LEU A N 1
ATOM 1633 C CA . LEU A 1 212 ? 9.023 8.164 28.578 1 96.25 212 LEU A CA 1
ATOM 1634 C C . LEU A 1 212 ? 10.109 7.688 27.625 1 96.25 212 LEU A C 1
ATOM 1636 O O . LEU A 1 212 ? 10.297 8.266 26.547 1 96.25 212 LEU A O 1
ATOM 1640 N N . ARG A 1 213 ? 10.742 6.645 28 1 95.25 213 ARG A N 1
ATOM 1641 C CA . ARG A 1 213 ? 11.812 6.098 27.172 1 95.25 213 ARG A CA 1
ATOM 1642 C C . ARG A 1 213 ? 11.273 5.625 25.828 1 95.25 213 ARG A C 1
ATOM 1644 O O . ARG A 1 213 ? 11.875 5.891 24.797 1 95.25 213 ARG A O 1
ATOM 1651 N N . GLU A 1 214 ? 10.234 4.961 25.906 1 92.38 214 GLU A N 1
ATOM 1652 C CA . GLU A 1 214 ? 9.609 4.461 24.688 1 92.38 214 GLU A CA 1
ATOM 1653 C C . GLU A 1 214 ? 9.312 5.598 23.703 1 92.38 214 GLU A C 1
ATOM 1655 O O . GLU A 1 214 ? 9.617 5.496 22.516 1 92.38 214 GLU A O 1
ATOM 1660 N N . ILE A 1 215 ? 8.797 6.66 24.172 1 92.25 215 ILE A N 1
ATOM 1661 C CA . ILE A 1 215 ? 8.398 7.793 23.344 1 92.25 215 ILE A CA 1
ATOM 1662 C C . ILE A 1 215 ? 9.641 8.523 22.828 1 92.25 215 ILE A C 1
ATOM 1664 O O . ILE A 1 215 ? 9.773 8.773 21.641 1 92.25 215 ILE A O 1
ATOM 1668 N N . LEU A 1 216 ? 10.555 8.773 23.703 1 94.94 216 LEU A N 1
ATOM 1669 C CA . LEU A 1 216 ? 11.688 9.625 23.359 1 94.94 216 LEU A CA 1
ATOM 1670 C C . LEU A 1 216 ? 12.688 8.875 22.484 1 94.94 216 LEU A C 1
ATOM 1672 O O . LEU A 1 216 ? 13.344 9.477 21.625 1 94.94 216 LEU A O 1
ATOM 1676 N N . GLU A 1 217 ? 12.836 7.613 22.672 1 92.38 217 GLU A N 1
ATOM 1677 C CA . GLU A 1 217 ? 13.703 6.82 21.797 1 92.38 217 GLU A CA 1
ATOM 1678 C C . GLU A 1 217 ? 13.188 6.809 20.359 1 92.38 217 GLU A C 1
ATOM 1680 O O . GLU A 1 217 ? 13.969 6.762 19.422 1 92.38 217 GLU A O 1
ATOM 1685 N N . ARG A 1 218 ? 11.969 6.828 20.312 1 88.81 218 ARG A N 1
ATOM 1686 C CA . ARG A 1 218 ? 11.344 6.824 18.984 1 88.81 218 ARG A CA 1
ATOM 1687 C C . ARG A 1 218 ? 11.531 8.164 18.281 1 88.81 218 ARG A C 1
ATOM 1689 O O . ARG A 1 218 ? 11.938 8.211 17.125 1 88.81 218 ARG A O 1
ATOM 1696 N N . TYR A 1 219 ? 11.43 9.227 18.984 1 91 219 TYR A N 1
ATOM 1697 C CA . TYR A 1 219 ? 11.305 10.531 18.344 1 91 219 TYR A CA 1
ATOM 1698 C C . TYR A 1 219 ? 12.633 11.266 18.344 1 91 219 TYR A C 1
ATOM 1700 O O . TYR A 1 219 ? 12.891 12.094 17.469 1 91 219 TYR A O 1
ATOM 1708 N N . CYS A 1 220 ? 13.492 10.953 19.281 1 94.31 220 CYS A N 1
ATOM 1709 C CA . CYS A 1 220 ? 14.633 11.828 19.516 1 94.31 220 CYS A CA 1
ATOM 1710 C C . CYS A 1 220 ? 15.945 11.086 19.328 1 94.31 220 CYS A C 1
ATOM 1712 O O . CYS A 1 220 ? 17.016 11.609 19.656 1 94.31 220 CYS A O 1
ATOM 1714 N N . VAL A 1 221 ? 15.938 9.945 18.797 1 92.62 221 VAL A N 1
ATOM 1715 C CA . VAL A 1 221 ? 17.094 9.055 18.781 1 92.62 221 VAL A CA 1
ATOM 1716 C C . VAL A 1 221 ? 18.188 9.648 17.891 1 92.62 221 VAL A C 1
ATOM 1718 O O . VAL A 1 221 ? 19.375 9.398 18.109 1 92.62 221 VAL A O 1
ATOM 1721 N N . LEU A 1 222 ? 17.875 10.508 16.984 1 94.56 222 LEU A N 1
ATOM 1722 C CA . LEU A 1 222 ? 18.875 11.031 16.078 1 94.56 222 LEU A CA 1
ATOM 1723 C C . LEU A 1 222 ? 19.312 12.43 16.484 1 94.56 222 LEU A C 1
ATOM 1725 O O . LEU A 1 222 ? 20.156 13.047 15.82 1 94.56 222 LEU A O 1
ATOM 1729 N N . LEU A 1 223 ? 18.812 12.969 17.562 1 95.25 223 LEU A N 1
ATOM 1730 C CA . LEU A 1 223 ? 19.266 14.266 18.031 1 95.25 223 LEU A CA 1
ATOM 1731 C C . LEU A 1 223 ? 20.734 14.203 18.453 1 95.25 223 LEU A C 1
ATOM 1733 O O . LEU A 1 223 ? 21.203 13.156 18.906 1 95.25 223 LEU A O 1
ATOM 1737 N N . ARG A 1 224 ? 21.406 15.273 18.375 1 92.12 224 ARG A N 1
ATOM 1738 C CA . ARG A 1 224 ? 22.859 15.297 18.594 1 92.12 224 ARG A CA 1
ATOM 1739 C C . ARG A 1 224 ? 23.172 15.367 20.078 1 92.12 224 ARG A C 1
ATOM 1741 O O . ARG A 1 224 ? 24.172 14.797 20.531 1 92.12 224 ARG A O 1
ATOM 1748 N N . GLU A 1 225 ? 22.344 16.094 20.797 1 95.12 225 GLU A N 1
ATOM 1749 C CA . GLU A 1 225 ? 22.609 16.281 22.219 1 95.12 225 GLU A CA 1
ATOM 1750 C C . GLU A 1 225 ? 22.078 15.102 23.031 1 95.12 225 GLU A C 1
ATOM 1752 O O . GLU A 1 225 ? 20.984 14.594 22.766 1 95.12 225 GLU A O 1
ATOM 1757 N N . PRO A 1 226 ? 22.781 14.633 24.016 1 96.69 226 PRO A N 1
ATOM 1758 C CA . PRO A 1 226 ? 22.391 13.461 24.797 1 96.69 226 PRO A CA 1
ATOM 1759 C C . PRO A 1 226 ? 21.125 13.695 25.609 1 96.69 226 PRO A C 1
ATOM 1761 O O . PRO A 1 226 ? 20.984 14.734 26.25 1 96.69 226 PRO A O 1
ATOM 1764 N N . ILE A 1 227 ? 20.266 12.75 25.594 1 97.94 227 ILE A N 1
ATOM 1765 C CA . ILE A 1 227 ? 19.016 12.781 26.344 1 97.94 227 ILE A CA 1
ATOM 1766 C C . ILE A 1 227 ? 18.984 11.633 27.344 1 97.94 227 ILE A C 1
ATOM 1768 O O . ILE A 1 227 ? 19.125 10.469 26.969 1 97.94 227 ILE A O 1
ATOM 1772 N N . HIS A 1 228 ? 18.766 11.953 28.594 1 97.88 228 HIS A N 1
ATOM 1773 C CA . HIS A 1 228 ? 18.688 10.969 29.672 1 97.88 228 HIS A CA 1
ATOM 1774 C C . HIS A 1 228 ? 17.281 10.898 30.25 1 97.88 228 HIS A C 1
ATOM 1776 O O . HIS A 1 228 ? 16.625 11.922 30.406 1 97.88 228 HIS A O 1
ATOM 1782 N N . VAL A 1 229 ? 16.859 9.656 30.5 1 97.62 229 VAL A N 1
ATOM 1783 C CA . VAL A 1 229 ? 15.508 9.461 31.031 1 97.62 229 VAL A CA 1
ATOM 1784 C C . VAL A 1 229 ? 15.586 8.789 32.406 1 97.62 229 VAL A C 1
ATOM 1786 O O . VAL A 1 229 ? 16.297 7.789 32.562 1 97.62 229 VAL A O 1
ATOM 1789 N N . GLY A 1 230 ? 14.953 9.297 33.375 1 94.38 230 GLY A N 1
ATOM 1790 C CA . GLY A 1 230 ? 14.828 8.695 34.719 1 94.38 230 GLY A CA 1
ATOM 1791 C C . GLY A 1 230 ? 16.125 8.672 35.469 1 94.38 230 GLY A C 1
ATOM 1792 O O . GLY A 1 230 ? 16.391 7.746 36.25 1 94.38 230 GLY A O 1
ATOM 1793 N N . GLY A 1 231 ? 17 9.469 35.156 1 91.06 231 GLY A N 1
ATOM 1794 C CA . GLY A 1 231 ? 18.266 9.508 35.875 1 91.06 231 GLY A CA 1
ATOM 1795 C C . GLY A 1 231 ? 19.281 8.492 35.344 1 91.06 231 GLY A C 1
ATOM 1796 O O . GLY A 1 231 ? 20.359 8.344 35.938 1 91.06 231 GLY A O 1
ATOM 1797 N N . ASP A 1 232 ? 18.984 7.867 34.312 1 93.19 232 ASP A N 1
ATOM 1798 C CA . ASP A 1 232 ? 19.906 6.875 33.75 1 93.19 232 ASP A CA 1
ATOM 1799 C C . ASP A 1 232 ? 21.188 7.531 33.25 1 93.19 232 ASP A C 1
ATOM 1801 O O . ASP A 1 232 ? 21.172 8.617 32.688 1 93.19 232 ASP A O 1
ATOM 1805 N N . ALA A 1 233 ? 22.25 6.875 33.438 1 93.06 233 ALA A N 1
ATOM 1806 C CA . ALA A 1 233 ? 23.547 7.371 33 1 93.06 233 ALA A CA 1
ATOM 1807 C C . ALA A 1 233 ? 23.688 7.289 31.5 1 93.06 233 ALA A C 1
ATOM 1809 O O . ALA A 1 233 ? 24.297 8.164 30.875 1 93.06 233 ALA A O 1
ATOM 1810 N N . GLN A 1 234 ? 23.109 6.273 31.016 1 94.31 234 GLN A N 1
ATOM 1811 C CA . GLN A 1 234 ? 23.203 6.105 29.578 1 94.31 234 GLN A CA 1
ATOM 1812 C C . GLN A 1 234 ? 22.094 6.887 28.859 1 94.31 234 GLN A C 1
ATOM 1814 O O . GLN A 1 234 ? 20.922 6.781 29.219 1 94.31 234 GLN A O 1
ATOM 1819 N N . SER A 1 235 ? 22.5 7.672 27.891 1 96.25 235 SER A N 1
ATOM 1820 C CA . SER A 1 235 ? 21.531 8.414 27.094 1 96.25 235 SER A CA 1
ATOM 1821 C C . SER A 1 235 ? 20.734 7.488 26.188 1 96.25 235 SER A C 1
ATOM 1823 O O . SER A 1 235 ? 21.156 6.359 25.922 1 96.25 235 SER A O 1
ATOM 1825 N N . ILE A 1 236 ? 19.625 7.91 25.781 1 94.81 236 ILE A N 1
ATOM 1826 C CA . ILE A 1 236 ? 18.797 7.113 24.891 1 94.81 236 ILE A CA 1
ATOM 1827 C C . ILE A 1 236 ? 19.344 7.176 23.469 1 94.81 236 ILE A C 1
ATOM 1829 O O . ILE A 1 236 ? 18.969 6.375 22.609 1 94.81 236 ILE A O 1
ATOM 1833 N N . ASN A 1 237 ? 20.203 8.141 23.141 1 93.88 237 ASN A N 1
ATOM 1834 C CA . ASN A 1 237 ? 20.828 8.328 21.828 1 93.88 237 ASN A CA 1
ATOM 1835 C C . ASN A 1 237 ? 22.344 8.328 21.938 1 93.88 237 ASN A C 1
ATOM 1837 O O . ASN A 1 237 ? 23 9.289 21.531 1 93.88 237 ASN A O 1
ATOM 1841 N N . PRO A 1 238 ? 22.922 7.234 22.297 1 89.75 238 PRO A N 1
ATOM 1842 C CA . PRO A 1 238 ? 24.359 7.191 22.594 1 89.75 238 PRO A CA 1
ATOM 1843 C C . PRO A 1 238 ? 25.234 7.27 21.344 1 89.75 238 PRO A C 1
ATOM 1845 O O . PRO A 1 238 ? 26.328 7.824 21.391 1 89.75 238 PRO A O 1
ATOM 1848 N N . GLU A 1 239 ? 24.781 6.625 20.25 1 87.75 239 GLU A N 1
ATOM 1849 C CA . GLU A 1 239 ? 25.594 6.586 19.047 1 87.75 239 GLU A CA 1
ATOM 1850 C C . GLU A 1 239 ? 24.906 7.309 17.891 1 87.75 239 GLU A C 1
ATOM 1852 O O . GLU A 1 239 ? 23.688 7.203 17.719 1 87.75 239 GLU A O 1
ATOM 1857 N N . PRO A 1 240 ? 25.766 8.039 17.203 1 90.75 240 PRO A N 1
ATOM 1858 C CA . PRO A 1 240 ? 25.188 8.648 16 1 90.75 240 PRO A CA 1
ATOM 1859 C C . PRO A 1 240 ? 24.812 7.617 14.938 1 90.75 240 PRO A C 1
ATOM 1861 O O . PRO A 1 240 ? 25.312 6.492 14.953 1 90.75 240 PRO A O 1
ATOM 1864 N N . PRO A 1 241 ? 23.906 7.988 14.055 1 93.31 241 PRO A N 1
ATOM 1865 C CA . PRO A 1 241 ? 23.562 7.07 12.969 1 93.31 241 PRO A CA 1
ATOM 1866 C C . PRO A 1 241 ? 24.734 6.84 12.008 1 93.31 241 PRO A C 1
ATOM 1868 O O . PRO A 1 241 ? 25.641 7.66 11.93 1 93.31 241 PRO A O 1
ATOM 1871 N N . PRO A 1 242 ? 24.719 5.785 11.266 1 92.12 242 PRO A N 1
ATOM 1872 C CA . PRO A 1 242 ? 25.844 5.391 10.43 1 92.12 242 PRO A CA 1
ATOM 1873 C C . PRO A 1 242 ? 26.203 6.441 9.383 1 92.12 242 PRO A C 1
ATOM 1875 O O . PRO A 1 242 ? 27.375 6.594 9.031 1 92.12 242 PRO A O 1
ATOM 1878 N N . TRP A 1 243 ? 25.312 7.215 8.938 1 92.94 243 TRP A N 1
ATOM 1879 C CA . TRP A 1 243 ? 25.578 8.133 7.832 1 92.94 243 TRP A CA 1
ATOM 1880 C C . TRP A 1 243 ? 26.219 9.422 8.336 1 92.94 243 TRP A C 1
ATOM 1882 O O . TRP A 1 243 ? 26.672 10.25 7.539 1 92.94 243 TRP A O 1
ATOM 1892 N N . ARG A 1 244 ? 26.266 9.594 9.625 1 91.19 244 ARG A N 1
ATOM 1893 C CA . ARG A 1 244 ? 26.938 10.758 10.195 1 91.19 244 ARG A CA 1
ATOM 1894 C C . ARG A 1 244 ? 28.359 10.422 10.609 1 91.19 244 ARG A C 1
ATOM 1896 O O . ARG A 1 244 ? 29.125 11.297 11.023 1 91.19 244 ARG A O 1
ATOM 1903 N N . LEU A 1 245 ? 28.578 9.156 10.617 1 85.25 245 LEU A N 1
ATOM 1904 C CA . LEU A 1 245 ? 29.922 8.719 11 1 85.25 245 LEU A CA 1
ATOM 1905 C C . LEU A 1 245 ? 30.906 8.883 9.836 1 85.25 245 LEU A C 1
ATOM 1907 O O . LEU A 1 245 ? 30.531 8.672 8.68 1 85.25 245 LEU A O 1
ATOM 1911 N N . ALA A 1 246 ? 31.844 9.805 10.109 1 64.44 246 ALA A N 1
ATOM 1912 C CA . ALA A 1 246 ? 32.875 10.062 9.102 1 64.44 246 ALA A CA 1
ATOM 1913 C C . ALA A 1 246 ? 33.312 8.766 8.414 1 64.44 246 ALA A C 1
ATOM 1915 O O . ALA A 1 246 ? 33.312 7.703 9.031 1 64.44 246 ALA A O 1
ATOM 1916 N N . ALA A 1 247 ? 33.156 8.75 6.988 1 58.12 247 ALA A N 1
ATOM 1917 C CA . ALA A 1 247 ? 33.656 7.633 6.191 1 58.12 247 ALA A CA 1
ATOM 1918 C C . ALA A 1 247 ? 34.938 7.082 6.77 1 58.12 247 ALA A C 1
ATOM 1920 O O . ALA A 1 247 ? 35.969 7.75 6.727 1 58.12 247 ALA A O 1
ATOM 1921 N N . ASP A 1 248 ? 34.906 6.648 7.836 1 52.34 248 ASP A N 1
ATOM 1922 C CA . ASP A 1 248 ? 36.156 6.137 8.375 1 52.34 248 ASP A CA 1
ATOM 1923 C C . ASP A 1 248 ? 36.875 5.266 7.355 1 52.34 248 ASP A C 1
ATOM 1925 O O . ASP A 1 248 ? 36.375 4.191 6.992 1 52.34 248 ASP A O 1
ATOM 1929 N N . ALA A 1 249 ? 37.594 5.812 6.453 1 56.06 249 ALA A N 1
ATOM 1930 C CA . ALA A 1 249 ? 38.5 5.09 5.547 1 56.06 249 ALA A CA 1
ATOM 1931 C C . ALA A 1 249 ? 38.906 3.754 6.152 1 56.06 249 ALA A C 1
ATOM 1933 O O . ALA A 1 249 ? 39.312 2.834 5.426 1 56.06 249 ALA A O 1
ATOM 1934 N N . ALA A 1 250 ? 38.906 3.748 7.449 1 59.97 250 ALA A N 1
ATOM 1935 C CA . ALA A 1 250 ? 39.625 2.617 8.023 1 59.97 250 ALA A CA 1
ATOM 1936 C C . ALA A 1 250 ? 38.719 1.415 8.211 1 59.97 250 ALA A C 1
ATOM 1938 O O . ALA A 1 250 ? 39.156 0.318 8.539 1 59.97 250 ALA A O 1
ATOM 1939 N N . LEU A 1 251 ? 37.219 1.746 7.996 1 73.12 251 LEU A N 1
ATOM 1940 C CA . LEU A 1 251 ? 36.469 0.549 8.344 1 73.12 251 LEU A CA 1
ATOM 1941 C C . LEU A 1 251 ? 36.344 -0.392 7.148 1 73.12 251 LEU A C 1
ATOM 1943 O O . LEU A 1 251 ? 36.125 0.054 6.02 1 73.12 251 LEU A O 1
ATOM 1947 N N . HIS A 1 252 ? 36.656 -1.531 7.453 1 82.31 252 HIS A N 1
ATOM 1948 C CA . HIS A 1 252 ? 36.469 -2.586 6.461 1 82.31 252 HIS A CA 1
ATOM 1949 C C . HIS A 1 252 ? 35.031 -2.641 5.977 1 82.31 252 HIS A C 1
ATOM 1951 O O . HIS A 1 252 ? 34.094 -2.439 6.762 1 82.31 252 HIS A O 1
ATOM 1957 N N . PRO A 1 253 ? 34.781 -2.762 4.73 1 82.06 253 PRO A N 1
ATOM 1958 C CA . PRO A 1 253 ? 33.469 -2.799 4.145 1 82.06 253 PRO A CA 1
ATOM 1959 C C . PRO A 1 253 ? 32.5 -3.742 4.887 1 82.06 253 PRO A C 1
ATOM 1961 O O . PRO A 1 253 ? 31.328 -3.43 5.066 1 82.06 253 PRO A O 1
ATOM 1964 N N . LEU A 1 254 ? 33.031 -4.734 5.379 1 85.06 254 LEU A N 1
ATOM 1965 C CA . LEU A 1 254 ? 32.219 -5.711 6.078 1 85.06 254 LEU A CA 1
ATOM 1966 C C . LEU A 1 254 ? 31.75 -5.168 7.43 1 85.06 254 LEU A C 1
ATOM 1968 O O . LEU A 1 254 ? 30.641 -5.469 7.879 1 85.06 254 LEU A O 1
ATOM 1972 N N . GLN A 1 255 ? 32.594 -4.441 8.039 1 86.38 255 GLN A N 1
ATOM 1973 C CA . GLN A 1 255 ? 32.25 -3.846 9.32 1 86.38 255 GLN A CA 1
ATOM 1974 C C . GLN A 1 255 ? 31.172 -2.766 9.148 1 86.38 255 GLN A C 1
ATOM 1976 O O . GLN A 1 255 ? 30.281 -2.641 9.977 1 86.38 255 GLN A O 1
ATOM 1981 N N . ARG A 1 256 ? 31.312 -2.078 8.102 1 88.94 256 ARG A N 1
ATOM 1982 C CA . ARG A 1 256 ? 30.328 -1.058 7.789 1 88.94 256 ARG A CA 1
ATOM 1983 C C . ARG A 1 256 ? 28.953 -1.687 7.52 1 88.94 256 ARG A C 1
ATOM 1985 O O . ARG A 1 256 ? 27.938 -1.188 7.992 1 88.94 256 ARG A O 1
ATOM 1992 N N . GLN A 1 257 ? 29 -2.75 6.828 1 90.69 257 GLN A N 1
ATOM 1993 C CA . GLN A 1 257 ? 27.766 -3.447 6.516 1 90.69 257 GLN A CA 1
ATOM 1994 C C . GLN A 1 257 ? 27.094 -3.967 7.781 1 90.69 257 GLN A C 1
ATOM 1996 O O . GLN A 1 257 ? 25.875 -3.863 7.926 1 90.69 257 GLN A O 1
ATOM 2001 N N . ARG A 1 258 ? 27.875 -4.438 8.641 1 91.5 258 ARG A N 1
ATOM 2002 C CA . ARG A 1 258 ? 27.344 -4.969 9.891 1 91.5 258 ARG A CA 1
ATOM 2003 C C . ARG A 1 258 ? 26.719 -3.861 10.734 1 91.5 258 ARG A C 1
ATOM 2005 O O . ARG A 1 258 ? 25.656 -4.047 11.328 1 91.5 258 ARG A O 1
ATOM 2012 N N . ARG A 1 259 ? 27.375 -2.828 10.773 1 92 259 ARG A N 1
ATOM 2013 C CA . ARG A 1 259 ? 26.875 -1.683 11.523 1 92 259 ARG A CA 1
ATOM 2014 C C . ARG A 1 259 ? 25.547 -1.181 10.945 1 92 259 ARG A C 1
ATOM 2016 O O . ARG A 1 259 ? 24.609 -0.886 11.68 1 92 259 ARG A O 1
ATOM 2023 N N . ASP A 1 260 ? 25.547 -1.111 9.633 1 95.19 260 ASP A N 1
ATOM 2024 C CA . ASP A 1 260 ? 24.328 -0.665 8.961 1 95.19 260 ASP A CA 1
ATOM 2025 C C . ASP A 1 260 ? 23.172 -1.607 9.242 1 95.19 260 ASP A C 1
ATOM 2027 O O . ASP A 1 260 ? 22.047 -1.158 9.523 1 95.19 260 ASP A O 1
ATOM 2031 N N . LEU A 1 261 ? 23.438 -2.848 9.211 1 95.81 261 LEU A N 1
ATOM 2032 C CA . LEU A 1 261 ? 22.391 -3.842 9.445 1 95.81 261 LEU A CA 1
ATOM 2033 C C . LEU A 1 261 ? 21.906 -3.779 10.891 1 95.81 261 LEU A C 1
ATOM 2035 O O . LEU A 1 261 ? 20.703 -3.949 11.148 1 95.81 261 LEU A O 1
ATOM 2039 N N . GLU A 1 262 ? 22.797 -3.545 11.805 1 93.44 262 GLU A N 1
ATOM 2040 C CA . GLU A 1 262 ? 22.406 -3.42 13.211 1 93.44 262 GLU A CA 1
ATOM 2041 C C . GLU A 1 262 ? 21.516 -2.209 13.43 1 93.44 262 GLU A C 1
ATOM 2043 O O . GLU A 1 262 ? 20.531 -2.287 14.18 1 93.44 262 GLU A O 1
ATOM 2048 N N . PHE A 1 263 ? 21.906 -1.197 12.812 1 94.25 263 PHE A N 1
ATOM 2049 C CA . PHE A 1 263 ? 21.078 -0.005 12.891 1 94.25 263 PHE A CA 1
ATOM 2050 C C . PHE A 1 263 ? 19.688 -0.274 12.312 1 94.25 263 PHE A C 1
ATOM 2052 O O . PHE A 1 263 ? 18.672 0.061 12.93 1 94.25 263 PHE A O 1
ATOM 2059 N N . ALA A 1 264 ? 19.609 -0.85 11.141 1 96.25 264 ALA A N 1
ATOM 2060 C CA . ALA A 1 264 ? 18.359 -1.163 10.477 1 96.25 264 ALA A CA 1
ATOM 2061 C C . ALA A 1 264 ? 17.484 -2.057 11.344 1 96.25 264 ALA A C 1
ATOM 2063 O O . ALA A 1 264 ? 16.266 -1.836 11.453 1 96.25 264 ALA A O 1
ATOM 2064 N N . ALA A 1 265 ? 18.062 -3.002 11.992 1 93.94 265 ALA A N 1
ATOM 2065 C CA . ALA A 1 265 ? 17.344 -3.977 12.805 1 93.94 265 ALA A CA 1
ATOM 2066 C C . ALA A 1 265 ? 16.672 -3.305 14.008 1 93.94 265 ALA A C 1
ATOM 2068 O O . ALA A 1 265 ? 15.633 -3.76 14.484 1 93.94 265 ALA A O 1
ATOM 2069 N N . ARG A 1 266 ? 17.203 -2.23 14.43 1 88.44 266 ARG A N 1
ATOM 2070 C CA . ARG A 1 266 ? 16.641 -1.497 15.562 1 88.44 266 ARG A CA 1
ATOM 2071 C C . ARG A 1 266 ? 15.359 -0.767 15.156 1 88.44 266 ARG A C 1
ATOM 2073 O O . ARG A 1 266 ? 14.469 -0.575 15.984 1 88.44 266 ARG A O 1
ATOM 2080 N N . PHE A 1 267 ? 15.305 -0.4 13.898 1 89.31 267 PHE A N 1
ATOM 2081 C CA . PHE A 1 267 ? 14.172 0.403 13.445 1 89.31 267 PHE A CA 1
ATOM 2082 C C . PHE A 1 267 ? 13.109 -0.477 12.789 1 89.31 267 PHE A C 1
ATOM 2084 O O . PHE A 1 267 ? 11.938 -0.102 12.727 1 89.31 267 PHE A O 1
ATOM 2091 N N . GLU A 1 268 ? 13.57 -1.567 12.242 1 88.94 268 GLU A N 1
ATOM 2092 C CA . GLU A 1 268 ? 12.641 -2.48 11.57 1 88.94 268 GLU A CA 1
ATOM 2093 C C . GLU A 1 268 ? 12.016 -3.453 12.562 1 88.94 268 GLU A C 1
ATOM 2095 O O . GLU A 1 268 ? 12.703 -4.297 13.133 1 88.94 268 GLU A O 1
ATOM 2100 N N . HIS A 1 269 ? 10.789 -3.371 12.703 1 85.44 269 HIS A N 1
ATOM 2101 C CA . HIS A 1 269 ? 10.141 -4.168 13.742 1 85.44 269 HIS A CA 1
ATOM 2102 C C . HIS A 1 269 ? 9.484 -5.414 13.156 1 85.44 269 HIS A C 1
ATOM 2104 O O . HIS A 1 269 ? 9.344 -6.426 13.844 1 85.44 269 HIS A O 1
ATOM 2110 N N . ASP A 1 270 ? 9.203 -5.469 11.961 1 88.5 270 ASP A N 1
ATOM 2111 C CA . ASP A 1 270 ? 8.352 -6.527 11.43 1 88.5 270 ASP A CA 1
ATOM 2112 C C . ASP A 1 270 ? 9.172 -7.574 10.68 1 88.5 270 ASP A C 1
ATOM 2114 O O . ASP A 1 270 ? 8.781 -8.742 10.602 1 88.5 270 ASP A O 1
ATOM 2118 N N . PHE A 1 271 ? 10.305 -7.141 10.07 1 92.81 271 PHE A N 1
ATOM 2119 C CA . PHE A 1 271 ? 11.094 -8.031 9.234 1 92.81 271 PHE A CA 1
ATOM 2120 C C . PHE A 1 271 ? 12.578 -7.895 9.547 1 92.81 271 PHE A C 1
ATOM 2122 O O . PHE A 1 271 ? 13.008 -6.898 10.133 1 92.81 271 PHE A O 1
ATOM 2129 N N . GLU A 1 272 ? 13.336 -8.852 9.148 1 94.62 272 GLU A N 1
ATOM 2130 C CA . GLU A 1 272 ? 14.797 -8.773 9.234 1 94.62 272 GLU A CA 1
ATOM 2131 C C . GLU A 1 272 ? 15.383 -8.102 8 1 94.62 272 GLU A C 1
ATOM 2133 O O . GLU A 1 272 ? 15.039 -8.445 6.867 1 94.62 272 GLU A O 1
ATOM 2138 N N . PRO A 1 273 ? 16.281 -7.133 8.227 1 96.75 273 PRO A N 1
ATOM 2139 C CA . PRO A 1 273 ? 16.938 -6.535 7.059 1 96.75 273 PRO A CA 1
ATOM 2140 C C . PRO A 1 273 ? 17.938 -7.48 6.398 1 96.75 273 PRO A C 1
ATOM 2142 O O . PRO A 1 273 ? 18.781 -8.062 7.078 1 96.75 273 PRO A O 1
ATOM 2145 N N . ILE A 1 274 ? 17.891 -7.668 5.082 1 96.94 274 ILE A N 1
ATOM 2146 C CA . ILE A 1 274 ? 18.797 -8.516 4.32 1 96.94 274 ILE A CA 1
ATOM 2147 C C . ILE A 1 274 ? 20.078 -7.746 4 1 96.94 274 ILE A C 1
ATOM 2149 O O . ILE A 1 274 ? 21.188 -8.266 4.184 1 96.94 274 ILE A O 1
ATOM 2153 N N . CYS A 1 275 ? 19.922 -6.578 3.523 1 97.5 275 CYS A N 1
ATOM 2154 C CA . CYS A 1 275 ? 21.016 -5.684 3.143 1 97.5 275 CYS A CA 1
ATOM 2155 C C . CYS A 1 275 ? 20.578 -4.227 3.256 1 97.5 275 CYS A C 1
ATOM 2157 O O . CYS A 1 275 ? 19.391 -3.934 3.408 1 97.5 275 CYS A O 1
ATOM 2159 N N . CYS A 1 276 ? 21.531 -3.34 3.264 1 97.81 276 CYS A N 1
ATOM 2160 C CA . CYS A 1 276 ? 21.281 -1.913 3.422 1 97.81 276 CYS A CA 1
ATOM 2161 C C . CYS A 1 276 ? 21.719 -1.141 2.184 1 97.81 276 CYS A C 1
ATOM 2163 O O . CYS A 1 276 ? 22.641 -1.55 1.489 1 97.81 276 CYS A O 1
ATOM 2165 N N . LEU A 1 277 ? 21.016 -0.125 1.872 1 98.06 277 LEU A N 1
ATOM 2166 C CA . LEU A 1 277 ? 21.281 0.783 0.761 1 98.06 277 LEU A CA 1
ATOM 2167 C C . LEU A 1 277 ? 21.438 2.215 1.257 1 98.06 277 LEU A C 1
ATOM 2169 O O . LEU A 1 277 ? 20.453 2.918 1.481 1 98.06 277 LEU A O 1
ATOM 2173 N N . PRO A 1 278 ? 22.672 2.713 1.317 1 96.19 278 PRO A N 1
ATOM 2174 C CA . PRO A 1 278 ? 22.891 4.062 1.843 1 96.19 278 PRO A CA 1
ATOM 2175 C C . PRO A 1 278 ? 22.297 5.148 0.944 1 96.19 278 PRO A C 1
ATOM 2177 O O . PRO A 1 278 ? 22.328 5.023 -0.283 1 96.19 278 PRO A O 1
ATOM 2180 N N . VAL A 1 279 ? 21.734 6.121 1.523 1 97.44 279 VAL A N 1
ATOM 2181 C CA . VAL A 1 279 ? 21.266 7.332 0.855 1 97.44 279 VAL A CA 1
ATOM 2182 C C . VAL A 1 279 ? 22.219 8.484 1.162 1 97.44 279 VAL A C 1
ATOM 2184 O O . VAL A 1 279 ? 22.406 8.852 2.324 1 97.44 279 VAL A O 1
ATOM 2187 N N . ARG A 1 280 ? 22.75 9.031 0.158 1 95.25 280 ARG A N 1
ATOM 2188 C CA . ARG A 1 280 ? 23.719 10.117 0.325 1 95.25 280 ARG A CA 1
ATOM 2189 C C . ARG A 1 280 ? 23.219 11.398 -0.324 1 95.25 280 ARG A C 1
ATOM 2191 O O . ARG A 1 280 ? 22.547 11.359 -1.361 1 95.25 280 ARG A O 1
ATOM 2198 N N . PRO A 1 281 ? 23.562 12.508 0.327 1 94.12 281 PRO A N 1
ATOM 2199 C CA . PRO A 1 281 ? 23.156 13.789 -0.257 1 94.12 281 PRO A CA 1
ATOM 2200 C C . PRO A 1 281 ? 23.891 14.109 -1.556 1 94.12 281 PRO A C 1
ATOM 2202 O O . PRO A 1 281 ? 24.953 13.547 -1.825 1 94.12 281 PRO A O 1
ATOM 2205 N N . ASP A 1 282 ? 23.188 14.828 -2.328 1 90.25 282 ASP A N 1
ATOM 2206 C CA . ASP A 1 282 ? 23.844 15.336 -3.531 1 90.25 282 ASP A CA 1
ATOM 2207 C C . ASP A 1 282 ? 23.594 16.828 -3.695 1 90.25 282 ASP A C 1
ATOM 2209 O O . ASP A 1 282 ? 23.219 17.516 -2.74 1 90.25 282 ASP A O 1
ATOM 2213 N N . GLU A 1 283 ? 23.938 17.375 -4.824 1 87.69 283 GLU A N 1
ATOM 2214 C CA . GLU A 1 283 ? 23.859 18.828 -5.047 1 87.69 283 GLU A CA 1
ATOM 2215 C C . GLU A 1 283 ? 22.422 19.312 -4.996 1 87.69 283 GLU A C 1
ATOM 2217 O O . GLU A 1 283 ? 22.156 20.469 -4.629 1 87.69 283 GLU A O 1
ATOM 2222 N N . ARG A 1 284 ? 21.5 18.516 -5.188 1 87.56 284 ARG A N 1
ATOM 2223 C CA . ARG A 1 284 ? 20.109 18.922 -5.332 1 87.56 284 ARG A CA 1
ATOM 2224 C C . ARG A 1 284 ? 19.328 18.672 -4.047 1 87.56 284 ARG A C 1
ATOM 2226 O O . ARG A 1 284 ? 18.375 19.391 -3.754 1 87.56 284 ARG A O 1
ATOM 2233 N N . VAL A 1 285 ? 19.719 17.609 -3.307 1 94 285 VAL A N 1
ATOM 2234 C CA . VAL A 1 285 ? 18.953 17.219 -2.127 1 94 285 VAL A CA 1
ATOM 2235 C C . VAL A 1 285 ? 19.891 16.984 -0.95 1 94 285 VAL A C 1
ATOM 2237 O O . VAL A 1 285 ? 21.031 16.562 -1.138 1 94 285 VAL A O 1
ATOM 2240 N N . ASP A 1 286 ? 19.453 17.203 0.222 1 94.12 286 ASP A N 1
ATOM 2241 C CA . ASP A 1 286 ? 20.281 17.078 1.421 1 94.12 286 ASP A CA 1
ATOM 2242 C C . ASP A 1 286 ? 19.984 15.781 2.164 1 94.12 286 ASP A C 1
ATOM 2244 O O . ASP A 1 286 ? 20.516 15.547 3.25 1 94.12 286 ASP A O 1
ATOM 2248 N N . VAL A 1 287 ? 19.094 14.984 1.572 1 96.81 287 VAL A N 1
ATOM 2249 C CA . VAL A 1 287 ? 18.594 13.812 2.287 1 96.81 287 VAL A CA 1
ATOM 2250 C C . VAL A 1 287 ? 19.719 12.805 2.484 1 96.81 287 VAL A C 1
ATOM 2252 O O . VAL A 1 287 ? 20.547 12.609 1.59 1 96.81 287 VAL A O 1
ATOM 2255 N N . GLN A 1 288 ? 19.844 12.281 3.631 1 96.81 288 GLN A N 1
ATOM 2256 C CA . GLN A 1 288 ? 20.766 11.203 3.973 1 96.81 288 GLN A CA 1
ATOM 2257 C C . GLN A 1 288 ? 20.078 10.156 4.848 1 96.81 288 GLN A C 1
ATOM 2259 O O . GLN A 1 288 ? 19.109 10.453 5.531 1 96.81 288 GLN A O 1
ATOM 2264 N N . GLY A 1 289 ? 20.578 8.992 4.793 1 97.56 289 GLY A N 1
ATOM 2265 C CA . GLY A 1 289 ? 19.969 7.934 5.582 1 97.56 289 GLY A CA 1
ATOM 2266 C C . GLY A 1 289 ? 20.344 6.543 5.094 1 97.56 289 GLY A C 1
ATOM 2267 O O . GLY A 1 289 ? 21.406 6.34 4.523 1 97.56 289 GLY A O 1
ATOM 2268 N N . LEU A 1 290 ? 19.484 5.645 5.484 1 97.88 290 LEU A N 1
ATOM 2269 C CA . LEU A 1 290 ? 19.703 4.234 5.184 1 97.88 290 LEU A CA 1
ATOM 2270 C C . LEU A 1 290 ? 18.391 3.549 4.812 1 97.88 290 LEU A C 1
ATOM 2272 O O . LEU A 1 290 ? 17.406 3.643 5.551 1 97.88 290 LEU A O 1
ATOM 2276 N N . LEU A 1 291 ? 18.375 2.928 3.633 1 98.56 291 LEU A N 1
ATOM 2277 C CA . LEU A 1 291 ? 17.297 2.029 3.24 1 98.56 291 LEU A CA 1
ATOM 2278 C C . LEU A 1 291 ? 17.719 0.572 3.396 1 98.56 291 LEU A C 1
ATOM 2280 O O . LEU A 1 291 ? 18.906 0.271 3.455 1 98.56 291 LEU A O 1
ATOM 2284 N N . TRP A 1 292 ? 16.797 -0.314 3.535 1 98.56 292 TRP A N 1
ATOM 2285 C CA . TRP A 1 292 ? 17.156 -1.729 3.576 1 98.56 292 TRP A CA 1
ATOM 2286 C C . TRP A 1 292 ? 16.062 -2.582 2.943 1 98.56 292 TRP A C 1
ATOM 2288 O O . TRP A 1 292 ? 14.914 -2.135 2.799 1 98.56 292 TRP A O 1
ATOM 2298 N N . ILE A 1 293 ? 16.438 -3.789 2.514 1 98.38 293 ILE A N 1
ATOM 2299 C CA . ILE A 1 293 ? 15.508 -4.773 1.956 1 98.38 293 ILE A CA 1
ATOM 2300 C C . ILE A 1 293 ? 15.055 -5.73 3.055 1 98.38 293 ILE A C 1
ATOM 2302 O O . ILE A 1 293 ? 15.875 -6.285 3.785 1 98.38 293 ILE A O 1
ATOM 2306 N N . GLN A 1 294 ? 13.773 -5.906 3.178 1 96.88 294 GLN A N 1
ATOM 2307 C CA . GLN A 1 294 ? 13.156 -6.734 4.211 1 96.88 294 GLN A CA 1
ATOM 2308 C C . GLN A 1 294 ? 13.188 -8.211 3.822 1 96.88 294 GLN A C 1
ATOM 2310 O O . GLN A 1 294 ? 13.062 -8.547 2.643 1 96.88 294 GLN A O 1
ATOM 2315 N N . ASP A 1 295 ? 13.336 -9.141 4.742 1 94.62 295 ASP A N 1
ATOM 2316 C CA . ASP A 1 295 ? 13.391 -10.578 4.473 1 94.62 295 ASP A CA 1
ATOM 2317 C C . ASP A 1 295 ? 12 -11.211 4.594 1 94.62 295 ASP A C 1
ATOM 2319 O O . ASP A 1 295 ? 11.852 -12.266 5.207 1 94.62 295 ASP A O 1
ATOM 2323 N N . GLY A 1 296 ? 10.984 -10.461 4.176 1 87.06 296 GLY A N 1
ATOM 2324 C CA . GLY A 1 296 ? 9.664 -11.055 4.289 1 87.06 296 GLY A CA 1
ATOM 2325 C C . GLY A 1 296 ? 8.57 -10.211 3.666 1 87.06 296 GLY A C 1
ATOM 2326 O O . GLY A 1 296 ? 8.859 -9.234 2.965 1 87.06 296 GLY A O 1
ATOM 2327 N N . GLY A 1 297 ? 7.387 -10.758 3.777 1 83.56 297 GLY A N 1
ATOM 2328 C CA . GLY A 1 297 ? 6.145 -10.125 3.357 1 83.56 297 GLY A CA 1
ATOM 2329 C C . GLY A 1 297 ? 4.934 -10.625 4.125 1 83.56 297 GLY A C 1
ATOM 2330 O O . GLY A 1 297 ? 5.035 -11.555 4.926 1 83.56 297 GLY A O 1
ATOM 2331 N N . THR A 1 298 ? 3.916 -9.852 4.016 1 84 298 THR A N 1
ATOM 2332 C CA . THR A 1 298 ? 2.664 -10.211 4.672 1 84 298 THR A CA 1
ATOM 2333 C C . THR A 1 298 ? 1.648 -10.727 3.656 1 84 298 THR A C 1
ATOM 2335 O O . THR A 1 298 ? 1.775 -10.461 2.459 1 84 298 THR A O 1
ATOM 2338 N N . TYR A 1 299 ? 0.795 -11.594 4.168 1 87.56 299 TYR A N 1
ATOM 2339 C CA . TYR A 1 299 ? -0.356 -11.93 3.34 1 87.56 299 TYR A CA 1
ATOM 2340 C C . TYR A 1 299 ? -1.308 -10.75 3.221 1 87.56 299 TYR A C 1
ATOM 2342 O O . TYR A 1 299 ? -1.395 -9.914 4.129 1 87.56 299 TYR A O 1
ATOM 2350 N N . GLY A 1 300 ? -1.909 -10.609 2.201 1 88.38 300 GLY A N 1
ATOM 2351 C CA . GLY A 1 300 ? -2.953 -9.609 2.049 1 88.38 300 GLY A CA 1
ATOM 2352 C C . GLY A 1 300 ? -2.486 -8.367 1.313 1 88.38 300 GLY A C 1
ATOM 2353 O O . GLY A 1 300 ? -3.268 -7.727 0.603 1 88.38 300 GLY A O 1
ATOM 2354 N N . THR A 1 301 ? -1.198 -8.07 1.531 1 92.25 301 THR A N 1
ATOM 2355 C CA . THR A 1 301 ? -0.687 -6.898 0.831 1 92.25 301 THR A CA 1
ATOM 2356 C C . THR A 1 301 ? 0.792 -7.074 0.495 1 92.25 301 THR A C 1
ATOM 2358 O O . THR A 1 301 ? 1.531 -7.719 1.239 1 92.25 301 THR A O 1
ATOM 2361 N N . SER A 1 302 ? 1.117 -6.508 -0.659 1 92.5 302 SER A N 1
ATOM 2362 C CA . SER A 1 302 ? 2.529 -6.492 -1.023 1 92.5 302 SER A CA 1
ATOM 2363 C C . SER A 1 302 ? 3.211 -5.215 -0.551 1 92.5 302 SER A C 1
ATOM 2365 O O . SER A 1 302 ? 4.422 -5.051 -0.718 1 92.5 302 SER A O 1
ATOM 2367 N N . ASP A 1 303 ? 2.445 -4.285 0.002 1 94.56 303 ASP A N 1
ATOM 2368 C CA . ASP A 1 303 ? 2.988 -3.004 0.448 1 94.56 303 ASP A CA 1
ATOM 2369 C C . ASP A 1 303 ? 3.363 -3.053 1.928 1 94.56 303 ASP A C 1
ATOM 2371 O O . ASP A 1 303 ? 2.52 -2.816 2.795 1 94.56 303 ASP A O 1
ATOM 2375 N N . ASN A 1 304 ? 4.598 -3.312 2.154 1 95.12 304 ASN A N 1
ATOM 2376 C CA . ASN A 1 304 ? 5.133 -3.324 3.512 1 95.12 304 ASN A CA 1
ATOM 2377 C C . ASN A 1 304 ? 6.16 -2.213 3.721 1 95.12 304 ASN A C 1
ATOM 2379 O O . ASN A 1 304 ? 7.043 -2.33 4.57 1 95.12 304 ASN A O 1
ATOM 2383 N N . ARG A 1 305 ? 6.039 -1.189 2.898 1 95.75 305 ARG A N 1
ATOM 2384 C CA . ARG A 1 305 ? 6.945 -0.052 3.027 1 95.75 305 ARG A CA 1
ATOM 2385 C C . ARG A 1 305 ? 6.871 0.549 4.426 1 95.75 305 ARG A C 1
ATOM 2387 O O . ARG A 1 305 ? 5.785 0.72 4.98 1 95.75 305 ARG A O 1
ATOM 2394 N N . ASN A 1 306 ? 8.031 0.802 4.91 1 95.38 306 ASN A N 1
ATOM 2395 C CA . ASN A 1 306 ? 8.188 1.407 6.23 1 95.38 306 ASN A CA 1
ATOM 2396 C C . ASN A 1 306 ? 9.32 2.426 6.246 1 95.38 306 ASN A C 1
ATOM 2398 O O . ASN A 1 306 ? 10.492 2.059 6.414 1 95.38 306 ASN A O 1
ATOM 2402 N N . LEU A 1 307 ? 9 3.697 6.133 1 96.81 307 LEU A N 1
ATOM 2403 C CA . LEU A 1 307 ? 10.016 4.738 6.066 1 96.81 307 LEU A CA 1
ATOM 2404 C C . LEU A 1 307 ? 9.805 5.777 7.16 1 96.81 307 LEU A C 1
ATOM 2406 O O . LEU A 1 307 ? 8.719 6.352 7.273 1 96.81 307 LEU A O 1
ATOM 2410 N N . SER A 1 308 ? 10.797 5.973 7.969 1 96 308 SER A N 1
ATOM 2411 C CA . SER A 1 308 ? 10.797 7.031 8.977 1 96 308 SER A CA 1
ATOM 2412 C C . SER A 1 308 ? 11.586 8.242 8.5 1 96 308 SER A C 1
ATOM 2414 O O . SER A 1 308 ? 12.688 8.102 7.965 1 96 308 SER A O 1
ATOM 2416 N N . VAL A 1 309 ? 11.047 9.398 8.695 1 96.38 309 VAL A N 1
ATOM 2417 C CA . VAL A 1 309 ? 11.703 10.625 8.266 1 96.38 309 VAL A CA 1
ATOM 2418 C C . VAL A 1 309 ? 12 11.508 9.477 1 96.38 309 VAL A C 1
ATOM 2420 O O . VAL A 1 309 ? 11.094 11.812 10.258 1 96.38 309 VAL A O 1
ATOM 2423 N N . PHE A 1 310 ? 13.211 11.867 9.555 1 95.38 310 PHE A N 1
ATOM 2424 C CA . PHE A 1 310 ? 13.656 12.789 10.594 1 95.38 310 PHE A CA 1
ATOM 2425 C C . PHE A 1 310 ? 13.977 14.164 10 1 95.38 310 PHE A C 1
ATOM 2427 O O . PHE A 1 310 ? 14.664 14.258 8.992 1 95.38 310 PHE A O 1
ATOM 2434 N N . LEU A 1 311 ? 13.438 15.141 10.539 1 93.12 311 LEU A N 1
ATOM 2435 C CA . LEU A 1 311 ? 13.742 16.516 10.18 1 93.12 311 LEU A CA 1
ATOM 2436 C C . LEU A 1 311 ? 14.648 17.172 11.227 1 93.12 311 LEU A C 1
ATOM 2438 O O . LEU A 1 311 ? 14.242 17.344 12.375 1 93.12 311 LEU A O 1
ATOM 2442 N N . ARG A 1 312 ? 15.836 17.453 10.82 1 91.81 312 ARG A N 1
ATOM 2443 C CA . ARG A 1 312 ? 16.828 18.031 11.719 1 91.81 312 ARG A CA 1
ATOM 2444 C C . ARG A 1 312 ? 17 17.188 12.977 1 91.81 312 ARG A C 1
ATOM 2446 O O . ARG A 1 312 ? 17 17.719 14.086 1 91.81 312 ARG A O 1
ATOM 2453 N N . GLY A 1 313 ? 16.906 15.922 12.789 1 93.12 313 GLY A N 1
ATOM 2454 C CA . GLY A 1 313 ? 17.203 14.969 13.844 1 93.12 313 GLY A CA 1
ATOM 2455 C C . GLY A 1 313 ? 15.977 14.57 14.648 1 93.12 313 GLY A C 1
ATOM 2456 O O . GLY A 1 313 ? 16.047 13.664 15.477 1 93.12 313 GLY A O 1
ATOM 2457 N N . MET A 1 314 ? 14.875 15.195 14.406 1 93.06 314 MET A N 1
ATOM 2458 C CA . MET A 1 314 ? 13.633 14.859 15.102 1 93.06 314 MET A CA 1
ATOM 2459 C C . MET A 1 314 ? 12.695 14.07 14.188 1 93.06 314 MET A C 1
ATOM 2461 O O . MET A 1 314 ? 12.477 14.453 13.039 1 93.06 314 MET A O 1
ATOM 2465 N N . LEU A 1 315 ? 12.117 12.984 14.758 1 92.88 315 LEU A N 1
ATOM 2466 C CA . LEU A 1 315 ? 11.172 12.203 13.969 1 92.88 315 LEU A CA 1
ATOM 2467 C C . LEU A 1 315 ? 9.938 13.023 13.625 1 92.88 315 LEU A C 1
ATOM 2469 O O . LEU A 1 315 ? 9.297 13.594 14.516 1 92.88 315 LEU A O 1
ATOM 2473 N N . LEU A 1 316 ? 9.664 13.102 12.445 1 89.19 316 LEU A N 1
ATOM 2474 C CA . LEU A 1 316 ? 8.5 13.852 11.984 1 89.19 316 LEU A CA 1
ATOM 2475 C C . LEU A 1 316 ? 7.379 12.914 11.555 1 89.19 316 LEU A C 1
ATOM 2477 O O . LEU A 1 316 ? 6.211 13.141 11.883 1 89.19 316 LEU A O 1
ATOM 2481 N N . ASP A 1 317 ? 7.77 11.945 10.789 1 89.12 317 ASP A N 1
ATOM 2482 C CA . ASP A 1 317 ? 6.816 11 10.219 1 89.12 317 ASP A CA 1
ATOM 2483 C C . ASP A 1 317 ? 7.367 9.578 10.258 1 89.12 317 ASP A C 1
ATOM 2485 O O . ASP A 1 317 ? 8.406 9.297 9.648 1 89.12 317 ASP A O 1
ATOM 2489 N N . ASP A 1 318 ? 6.684 8.711 10.906 1 89.81 318 ASP A N 1
ATOM 2490 C CA . ASP A 1 318 ? 7.156 7.332 11.008 1 89.81 318 ASP A CA 1
ATOM 2491 C C . ASP A 1 318 ? 6.473 6.438 9.977 1 89.81 318 ASP A C 1
ATOM 2493 O O . ASP A 1 318 ? 6.66 5.219 9.984 1 89.81 318 ASP A O 1
ATOM 2497 N N . ASP A 1 319 ? 5.703 6.965 9.141 1 90.06 319 ASP A N 1
ATOM 2498 C CA . ASP A 1 319 ? 5.039 6.25 8.062 1 90.06 319 ASP A CA 1
ATOM 2499 C C . ASP A 1 319 ? 5.051 7.066 6.77 1 90.06 319 ASP A C 1
ATOM 2501 O O . ASP A 1 319 ? 4 7.312 6.176 1 90.06 319 ASP A O 1
ATOM 2505 N N . ALA A 1 320 ? 6.203 7.488 6.383 1 94.5 320 ALA A N 1
ATOM 2506 C CA . ALA A 1 320 ? 6.363 8.305 5.184 1 94.5 320 ALA A CA 1
ATOM 2507 C C . ALA A 1 320 ? 6.562 7.43 3.949 1 94.5 320 ALA A C 1
ATOM 2509 O O . ALA A 1 320 ? 7.434 7.699 3.121 1 94.5 320 ALA A O 1
ATOM 2510 N N . ARG A 1 321 ? 5.793 6.414 3.797 1 95.12 321 ARG A N 1
ATOM 2511 C CA . ARG A 1 321 ? 5.977 5.402 2.758 1 95.12 321 ARG A CA 1
ATOM 2512 C C . ARG A 1 321 ? 5.852 6.02 1.368 1 95.12 321 ARG A C 1
ATOM 2514 O O . ARG A 1 321 ? 6.477 5.547 0.417 1 95.12 321 ARG A O 1
ATOM 2521 N N . ASP A 1 322 ? 5.156 7.117 1.216 1 94.38 322 ASP A N 1
ATOM 2522 C CA . ASP A 1 322 ? 4.879 7.691 -0.098 1 94.38 322 ASP A CA 1
ATOM 2523 C C . ASP A 1 322 ? 6.117 8.383 -0.667 1 94.38 322 ASP A C 1
ATOM 2525 O O . ASP A 1 322 ? 6.141 8.758 -1.84 1 94.38 322 ASP A O 1
ATOM 2529 N N . LEU A 1 323 ? 7.082 8.523 0.139 1 97.12 323 LEU A N 1
ATOM 2530 C CA . LEU A 1 323 ? 8.359 9.016 -0.368 1 97.12 323 LEU A CA 1
ATOM 2531 C C . LEU A 1 323 ? 9.078 7.938 -1.167 1 97.12 323 LEU A C 1
ATOM 2533 O O . LEU A 1 323 ? 10.016 8.227 -1.913 1 97.12 323 LEU A O 1
ATOM 2537 N N . LEU A 1 324 ? 8.727 6.699 -0.952 1 97.94 324 LEU A N 1
ATOM 2538 C CA . LEU A 1 324 ? 9.25 5.578 -1.722 1 97.94 324 LEU A CA 1
ATOM 2539 C C . LEU A 1 324 ? 8.336 5.242 -2.893 1 97.94 324 LEU A C 1
ATOM 2541 O O . LEU A 1 324 ? 7.129 5.488 -2.832 1 97.94 324 LEU A O 1
ATOM 2545 N N . PRO A 1 325 ? 8.961 4.695 -3.939 1 96.88 325 PRO A N 1
ATOM 2546 C CA . PRO A 1 325 ? 8.078 4.246 -5.02 1 96.88 325 PRO A CA 1
ATOM 2547 C C . PRO A 1 325 ? 7.074 3.193 -4.562 1 96.88 325 PRO A C 1
ATOM 2549 O O . PRO A 1 325 ? 7.387 2.365 -3.705 1 96.88 325 PRO A O 1
ATOM 2552 N N . SER A 1 326 ? 5.926 3.186 -5.211 1 95 326 SER A N 1
ATOM 2553 C CA . SER A 1 326 ? 4.848 2.287 -4.809 1 95 326 SER A CA 1
ATOM 2554 C C . SER A 1 326 ? 5.246 0.827 -4.996 1 95 326 SER A C 1
ATOM 2556 O O . SER A 1 326 ? 4.734 -0.056 -4.305 1 95 326 SER A O 1
ATOM 2558 N N . TRP A 1 327 ? 6.172 0.542 -5.922 1 95.88 327 TRP A N 1
ATOM 2559 C CA . TRP A 1 327 ? 6.562 -0.837 -6.195 1 95.88 327 TRP A CA 1
ATOM 2560 C C . TRP A 1 327 ? 7.535 -1.349 -5.141 1 95.88 327 TRP A C 1
ATOM 2562 O O . TRP A 1 327 ? 7.812 -2.549 -5.07 1 95.88 327 TRP A O 1
ATOM 2572 N N . ALA A 1 328 ? 8.031 -0.486 -4.238 1 97.81 328 ALA A N 1
ATOM 2573 C CA . ALA A 1 328 ? 9.062 -0.841 -3.264 1 97.81 328 ALA A CA 1
ATOM 2574 C C . ALA A 1 328 ? 8.43 -1.351 -1.969 1 97.81 328 ALA A C 1
ATOM 2576 O O . ALA A 1 328 ? 8.812 -0.918 -0.876 1 97.81 328 ALA A O 1
ATOM 2577 N N . GLY A 1 329 ? 7.488 -2.301 -2.111 1 97 329 GLY A N 1
ATOM 2578 C CA . GLY A 1 329 ? 6.754 -2.814 -0.966 1 97 329 GLY A CA 1
ATOM 2579 C C . GLY A 1 329 ? 7.605 -3.662 -0.04 1 97 329 GLY A C 1
ATOM 2580 O O . GLY A 1 329 ? 7.133 -4.109 1.008 1 97 329 GLY A O 1
ATOM 2581 N N . PHE A 1 330 ? 8.867 -3.889 -0.267 1 97.44 330 PHE A N 1
ATOM 2582 C CA . PHE A 1 330 ? 9.766 -4.742 0.497 1 97.44 330 PHE A CA 1
ATOM 2583 C C . PHE A 1 330 ? 10.898 -3.924 1.113 1 97.44 330 PHE A C 1
ATOM 2585 O O . PHE A 1 330 ? 11.93 -4.473 1.497 1 97.44 330 PHE A O 1
ATOM 2592 N N . VAL A 1 331 ? 10.672 -2.557 1.225 1 98.19 331 VAL A N 1
ATOM 2593 C CA . VAL A 1 331 ? 11.758 -1.675 1.63 1 98.19 331 VAL A CA 1
ATOM 2594 C C . VAL A 1 331 ? 11.391 -0.967 2.934 1 98.19 331 VAL A C 1
ATOM 2596 O O . VAL A 1 331 ? 10.258 -0.521 3.105 1 98.19 331 VAL A O 1
ATOM 2599 N N . GLY A 1 332 ? 12.289 -0.952 3.865 1 97.94 332 GLY A N 1
ATOM 2600 C CA . GLY A 1 332 ? 12.281 -0.076 5.027 1 97.94 332 GLY A CA 1
ATOM 2601 C C . GLY A 1 332 ? 13.398 0.951 5.012 1 97.94 332 GLY A C 1
ATOM 2602 O O . GLY A 1 332 ? 14.32 0.862 4.195 1 97.94 332 GLY A O 1
ATOM 2603 N N . GLY A 1 333 ? 13.258 1.95 5.895 1 98.12 333 GLY A N 1
ATOM 2604 C CA . GLY A 1 333 ? 14.344 2.918 5.898 1 98.12 333 GLY A CA 1
ATOM 2605 C C . GLY A 1 333 ? 14.148 4.023 6.918 1 98.12 333 GLY A C 1
ATOM 2606 O O . GLY A 1 333 ? 13.078 4.148 7.516 1 98.12 333 GLY A O 1
ATOM 2607 N N . VAL A 1 334 ? 15.242 4.727 7.141 1 97.75 334 VAL A N 1
ATOM 2608 C CA . VAL A 1 334 ? 15.312 5.941 7.945 1 97.75 334 VAL A CA 1
ATOM 2609 C C . VAL A 1 334 ? 16.078 7.023 7.184 1 97.75 334 VAL A C 1
ATOM 2611 O O . VAL A 1 334 ? 17.188 6.785 6.707 1 97.75 334 VAL A O 1
ATOM 2614 N N . ILE A 1 335 ? 15.406 8.125 7.035 1 97.81 335 ILE A N 1
ATOM 2615 C CA . ILE A 1 335 ? 16.109 9.219 6.363 1 97.81 335 ILE A CA 1
ATOM 2616 C C . ILE A 1 335 ? 16.016 10.484 7.203 1 97.81 335 ILE A C 1
ATOM 2618 O O . ILE A 1 335 ? 15.141 10.602 8.07 1 97.81 335 ILE A O 1
ATOM 2622 N N . GLU A 1 336 ? 16.922 11.375 6.93 1 96.12 336 GLU A N 1
ATOM 2623 C CA . GLU A 1 336 ? 16.953 12.68 7.59 1 96.12 336 GLU A CA 1
ATOM 2624 C C . GLU A 1 336 ? 17.172 13.805 6.578 1 96.12 336 GLU A C 1
ATOM 2626 O O . GLU A 1 336 ? 17.891 13.625 5.586 1 96.12 336 GLU A O 1
ATOM 2631 N N . SER A 1 337 ? 16.516 14.844 6.793 1 94.75 337 SER A N 1
ATOM 2632 C CA . SER A 1 337 ? 16.641 16.031 5.961 1 94.75 337 SER A CA 1
ATOM 2633 C C . SER A 1 337 ? 16.516 17.297 6.793 1 94.75 337 SER A C 1
ATOM 2635 O O . SER A 1 337 ? 15.93 17.281 7.879 1 94.75 337 SER A O 1
ATOM 2637 N N . ASN A 1 338 ? 17.125 18.375 6.301 1 91.19 338 ASN A N 1
ATOM 2638 C CA . ASN A 1 338 ? 16.984 19.688 6.914 1 91.19 338 ASN A CA 1
ATOM 2639 C C . ASN A 1 338 ? 16.078 20.594 6.086 1 91.19 338 ASN A C 1
ATOM 2641 O O . ASN A 1 338 ? 15.711 21.688 6.531 1 91.19 338 ASN A O 1
ATOM 2645 N N . ARG A 1 339 ? 15.617 20.047 4.977 1 89.69 339 ARG A N 1
ATOM 2646 C CA . ARG A 1 339 ? 14.992 20.953 4.02 1 89.69 339 ARG A CA 1
ATOM 2647 C C . ARG A 1 339 ? 13.516 20.625 3.82 1 89.69 339 ARG A C 1
ATOM 2649 O O . ARG A 1 339 ? 12.773 21.391 3.219 1 89.69 339 ARG A O 1
ATOM 2656 N N . LEU A 1 340 ? 13.094 19.484 4.332 1 90.19 340 LEU A N 1
ATOM 2657 C CA . LEU A 1 340 ? 11.68 19.141 4.223 1 90.19 340 LEU A CA 1
ATOM 2658 C C . LEU A 1 340 ? 10.82 20.141 5.004 1 90.19 340 LEU A C 1
ATOM 2660 O O . LEU A 1 340 ? 11.258 20.656 6.031 1 90.19 340 LEU A O 1
ATOM 2664 N N . THR A 1 341 ? 9.664 20.328 4.516 1 85.81 341 THR A N 1
ATOM 2665 C CA . THR A 1 341 ? 8.758 21.266 5.16 1 85.81 341 THR A CA 1
ATOM 2666 C C . THR A 1 341 ? 7.645 20.531 5.895 1 85.81 341 THR A C 1
ATOM 2668 O O . THR A 1 341 ? 6.824 19.844 5.273 1 85.81 341 THR A O 1
ATOM 2671 N N . PRO A 1 342 ? 7.629 20.688 7.168 1 82.81 342 PRO A N 1
ATOM 2672 C CA . PRO A 1 342 ? 6.555 20.047 7.922 1 82.81 342 PRO A CA 1
ATOM 2673 C C . PRO A 1 342 ? 5.227 20.781 7.812 1 82.81 342 PRO A C 1
ATOM 2675 O O . PRO A 1 342 ? 5.203 21.969 7.484 1 82.81 342 PRO A O 1
ATOM 2678 N N . THR A 1 343 ? 4.164 20.047 8.008 1 76.31 343 THR A N 1
ATOM 2679 C CA . THR A 1 343 ? 2.871 20.688 8.195 1 76.31 343 THR A CA 1
ATOM 2680 C C . THR A 1 343 ? 2.791 21.359 9.562 1 76.31 343 THR A C 1
ATOM 2682 O O . THR A 1 343 ? 3.691 21.203 10.391 1 76.31 343 THR A O 1
ATOM 2685 N N . ALA A 1 344 ? 1.769 22.094 9.75 1 65.88 344 ALA A N 1
ATOM 2686 C CA . ALA A 1 344 ? 1.627 22.812 11.016 1 65.88 344 ALA A CA 1
ATOM 2687 C C . ALA A 1 344 ? 1.503 21.844 12.188 1 65.88 344 ALA A C 1
ATOM 2689 O O . ALA A 1 344 ? 1.926 22.141 13.305 1 65.88 344 ALA A O 1
ATOM 2690 N N . SER A 1 345 ? 0.91 20.594 11.781 1 62.62 345 SER A N 1
ATOM 2691 C CA . SER A 1 345 ? 0.762 19.594 12.844 1 62.62 345 SER A CA 1
ATOM 2692 C C . SER A 1 345 ? 2.1 18.953 13.18 1 62.62 345 SER A C 1
ATOM 2694 O O . SER A 1 345 ? 2.236 18.312 14.227 1 62.62 345 SER A O 1
ATOM 2696 N N . ARG A 1 346 ? 3.02 19.172 12.328 1 60.12 346 ARG A N 1
ATOM 2697 C CA . ARG A 1 346 ? 4.34 18.562 12.453 1 60.12 346 ARG A CA 1
ATOM 2698 C C . ARG A 1 346 ? 4.242 17.047 12.484 1 60.12 346 ARG A C 1
ATOM 2700 O O . ARG A 1 346 ? 5.074 16.375 13.102 1 60.12 346 ARG A O 1
ATOM 2707 N N . GLU A 1 347 ? 3.217 16.562 11.922 1 65.25 347 GLU A N 1
ATOM 2708 C CA . GLU A 1 347 ? 3.088 15.102 11.867 1 65.25 347 GLU A CA 1
ATOM 2709 C C . GLU A 1 347 ? 3.035 14.609 10.422 1 65.25 347 GLU A C 1
ATOM 2711 O O . GLU A 1 347 ? 2.836 13.414 10.18 1 65.25 347 GLU A O 1
ATOM 2716 N N . ASP A 1 348 ? 3.205 15.648 9.578 1 75.19 348 ASP A N 1
ATOM 2717 C CA . ASP A 1 348 ? 3.215 15.297 8.164 1 75.19 348 ASP A CA 1
ATOM 2718 C C . ASP A 1 348 ? 4.062 16.281 7.359 1 75.19 348 ASP A C 1
ATOM 2720 O O . ASP A 1 348 ? 4.539 17.281 7.895 1 75.19 348 ASP A O 1
ATOM 2724 N N . LEU A 1 349 ? 4.238 15.867 6.148 1 83.25 349 LEU A N 1
ATOM 2725 C CA . LEU A 1 349 ? 5.082 16.672 5.262 1 83.25 349 LEU A CA 1
ATOM 2726 C C . LEU A 1 349 ? 4.242 17.344 4.184 1 83.25 349 LEU A C 1
ATOM 2728 O O . LEU A 1 349 ? 3.277 16.766 3.686 1 83.25 349 LEU A O 1
ATOM 2732 N N . GLN A 1 350 ? 4.629 18.484 3.912 1 82.31 350 GLN A N 1
ATOM 2733 C CA . GLN A 1 350 ? 4.031 19.156 2.76 1 82.31 350 GLN A CA 1
ATOM 2734 C C . GLN A 1 350 ? 4.574 18.578 1.453 1 82.31 350 GLN A C 1
ATOM 2736 O O . GLN A 1 350 ? 5.766 18.266 1.35 1 82.31 350 GLN A O 1
ATOM 2741 N N . ARG A 1 351 ? 3.713 18.484 0.527 1 85.25 351 ARG A N 1
ATOM 2742 C CA . ARG A 1 351 ? 4.129 17.953 -0.767 1 85.25 351 ARG A CA 1
ATOM 2743 C C . ARG A 1 351 ? 4.605 19.078 -1.689 1 85.25 351 ARG A C 1
ATOM 2745 O O . ARG A 1 351 ? 3.994 19.328 -2.727 1 85.25 351 ARG A O 1
ATOM 2752 N N . ASP A 1 352 ? 5.773 19.609 -1.386 1 87.38 352 ASP A N 1
ATOM 2753 C CA . ASP A 1 352 ? 6.352 20.703 -2.162 1 87.38 352 ASP A CA 1
ATOM 2754 C C . ASP A 1 352 ? 7.496 20.203 -3.041 1 87.38 352 ASP A C 1
ATOM 2756 O O . ASP A 1 352 ? 7.633 19 -3.273 1 87.38 352 ASP A O 1
ATOM 2760 N N . ASP A 1 353 ? 8.305 21.141 -3.533 1 90 353 ASP A N 1
ATOM 2761 C CA . ASP A 1 353 ? 9.391 20.797 -4.449 1 90 353 ASP A CA 1
ATOM 2762 C C . ASP A 1 353 ? 10.461 19.969 -3.742 1 90 353 ASP A C 1
ATOM 2764 O O . ASP A 1 353 ? 11.062 19.078 -4.344 1 90 353 ASP A O 1
ATOM 2768 N N . HIS A 1 354 ? 10.68 20.328 -2.541 1 92.25 354 HIS A N 1
ATOM 2769 C CA . HIS A 1 354 ? 11.664 19.562 -1.784 1 92.25 354 HIS A CA 1
ATOM 2770 C C . HIS A 1 354 ? 11.211 18.109 -1.603 1 92.25 354 HIS A C 1
ATOM 2772 O O . HIS A 1 354 ? 12.023 17.188 -1.705 1 92.25 354 HIS A O 1
ATOM 2778 N N . TYR A 1 355 ? 9.977 17.984 -1.323 1 93.62 355 TYR A N 1
ATOM 2779 C CA . TYR A 1 355 ? 9.398 16.656 -1.185 1 93.62 355 TYR A CA 1
ATOM 2780 C C . TYR A 1 355 ? 9.578 15.852 -2.463 1 93.62 355 TYR A C 1
ATOM 2782 O O . TYR A 1 355 ? 10.062 14.719 -2.424 1 93.62 355 TYR A O 1
ATOM 2790 N N . ALA A 1 356 ? 9.258 16.438 -3.564 1 95.38 356 ALA A N 1
ATOM 2791 C CA . ALA A 1 356 ? 9.367 15.766 -4.859 1 95.38 356 ALA A CA 1
ATOM 2792 C C . ALA A 1 356 ? 10.82 15.406 -5.168 1 95.38 356 ALA A C 1
ATOM 2794 O O . ALA A 1 356 ? 11.102 14.328 -5.707 1 95.38 356 ALA A O 1
ATOM 2795 N N . ALA A 1 357 ? 11.648 16.297 -4.863 1 96.5 357 ALA A N 1
ATOM 2796 C CA . ALA A 1 357 ? 13.07 16.062 -5.109 1 96.5 357 ALA A CA 1
ATOM 2797 C C . ALA A 1 357 ? 13.586 14.891 -4.277 1 96.5 357 ALA A C 1
ATOM 2799 O O . ALA A 1 357 ? 14.367 14.07 -4.766 1 96.5 357 ALA A O 1
ATOM 2800 N N . ILE A 1 358 ? 13.164 14.852 -3.104 1 97 358 ILE A N 1
ATOM 2801 C CA . ILE A 1 358 ? 13.602 13.773 -2.223 1 97 358 ILE A CA 1
ATOM 2802 C C . ILE A 1 358 ? 13 12.445 -2.689 1 97 358 ILE A C 1
ATOM 2804 O O . ILE A 1 358 ? 13.664 11.406 -2.648 1 97 358 ILE A O 1
ATOM 2808 N N . GLN A 1 359 ? 11.75 12.43 -3.068 1 96.88 359 GLN A N 1
ATOM 2809 C CA . GLN A 1 359 ? 11.133 11.234 -3.635 1 96.88 359 GLN A CA 1
ATOM 2810 C C . GLN A 1 359 ? 11.969 10.672 -4.777 1 96.88 359 GLN A C 1
ATOM 2812 O O . GLN A 1 359 ? 12.219 9.461 -4.832 1 96.88 359 GLN A O 1
ATOM 2817 N N . HIS A 1 360 ? 12.375 11.555 -5.652 1 96.5 360 HIS A N 1
ATOM 2818 C CA . HIS A 1 360 ? 13.195 11.148 -6.785 1 96.5 360 HIS A CA 1
ATOM 2819 C C . HIS A 1 360 ? 14.547 10.609 -6.324 1 96.5 360 HIS A C 1
ATOM 2821 O O . HIS A 1 360 ? 15.023 9.594 -6.828 1 96.5 360 HIS A O 1
ATOM 2827 N N . ALA A 1 361 ? 15.102 11.312 -5.414 1 97.38 361 ALA A N 1
ATOM 2828 C CA . ALA A 1 361 ? 16.406 10.906 -4.902 1 97.38 361 ALA A CA 1
ATOM 2829 C C . ALA A 1 361 ? 16.344 9.531 -4.25 1 97.38 361 ALA A C 1
ATOM 2831 O O . ALA A 1 361 ? 17.25 8.719 -4.406 1 97.38 361 ALA A O 1
ATOM 2832 N N . LEU A 1 362 ? 15.344 9.312 -3.512 1 97.94 362 LEU A N 1
ATOM 2833 C CA . LEU A 1 362 ? 15.188 8.023 -2.844 1 97.94 362 LEU A CA 1
ATOM 2834 C C . LEU A 1 362 ? 14.969 6.91 -3.859 1 97.94 362 LEU A C 1
ATOM 2836 O O . LEU A 1 362 ? 15.5 5.805 -3.699 1 97.94 362 LEU A O 1
ATOM 2840 N N . ALA A 1 363 ? 14.156 7.152 -4.875 1 97.38 363 ALA A N 1
ATOM 2841 C CA . ALA A 1 363 ? 13.969 6.176 -5.945 1 97.38 363 ALA A CA 1
ATOM 2842 C C . ALA A 1 363 ? 15.297 5.816 -6.602 1 97.38 363 ALA A C 1
ATOM 2844 O O . ALA A 1 363 ? 15.594 4.637 -6.816 1 97.38 363 ALA A O 1
ATOM 2845 N N . GLU A 1 364 ? 16.062 6.824 -6.855 1 96.44 364 GLU A N 1
ATOM 2846 C CA . GLU A 1 364 ? 17.359 6.598 -7.488 1 96.44 364 GLU A CA 1
ATOM 2847 C C . GLU A 1 364 ? 18.297 5.832 -6.566 1 96.44 364 GLU A C 1
ATOM 2849 O O . GLU A 1 364 ? 19.031 4.949 -7.016 1 96.44 364 GLU A O 1
ATOM 2854 N N . ALA A 1 365 ? 18.297 6.211 -5.336 1 97.06 365 ALA A N 1
ATOM 2855 C CA . ALA A 1 365 ? 19.141 5.512 -4.367 1 97.06 365 ALA A CA 1
ATOM 2856 C C . ALA A 1 365 ? 18.75 4.039 -4.266 1 97.06 365 ALA A C 1
ATOM 2858 O O . ALA A 1 365 ? 19.609 3.168 -4.137 1 97.06 365 ALA A O 1
ATOM 2859 N N . LEU A 1 366 ? 17.531 3.801 -4.289 1 97.88 366 LEU A N 1
ATOM 2860 C CA . LEU A 1 366 ? 17.016 2.439 -4.203 1 97.88 366 LEU A CA 1
ATOM 2861 C C . LEU A 1 366 ? 17.422 1.628 -5.43 1 97.88 366 LEU A C 1
ATOM 2863 O O . LEU A 1 366 ? 17.938 0.512 -5.297 1 97.88 366 LEU A O 1
ATOM 2867 N N . ILE A 1 367 ? 17.219 2.195 -6.613 1 97.81 367 ILE A N 1
ATOM 2868 C CA . ILE A 1 367 ? 17.516 1.507 -7.867 1 97.81 367 ILE A CA 1
ATOM 2869 C C . ILE A 1 367 ? 19.016 1.259 -7.984 1 97.81 367 ILE A C 1
ATOM 2871 O O . ILE A 1 367 ? 19.438 0.13 -8.227 1 97.81 367 ILE A O 1
ATOM 2875 N N . ALA A 1 368 ? 19.797 2.297 -7.738 1 97.06 368 ALA A N 1
ATOM 2876 C CA . ALA A 1 368 ? 21.25 2.164 -7.797 1 97.06 368 ALA A CA 1
ATOM 2877 C C . ALA A 1 368 ? 21.75 1.203 -6.727 1 97.06 368 ALA A C 1
ATOM 2879 O O . ALA A 1 368 ? 22.672 0.418 -6.973 1 97.06 368 ALA A O 1
ATOM 2880 N N . GLY A 1 369 ? 21.172 1.333 -5.555 1 97.38 369 GLY A N 1
ATOM 2881 C CA . GLY A 1 369 ? 21.547 0.447 -4.465 1 97.38 369 GLY A CA 1
ATOM 2882 C C . GLY A 1 369 ? 21.297 -1.017 -4.77 1 97.38 369 GLY A C 1
ATOM 2883 O O . GLY A 1 369 ? 22.125 -1.875 -4.477 1 97.38 369 GLY A O 1
ATOM 2884 N N . LEU A 1 370 ? 20.172 -1.346 -5.316 1 97.62 370 LEU A N 1
ATOM 2885 C CA . LEU A 1 370 ? 19.859 -2.711 -5.719 1 97.62 370 LEU A CA 1
ATOM 2886 C C . LEU A 1 370 ? 20.859 -3.221 -6.746 1 97.62 370 LEU A C 1
ATOM 2888 O O . LEU A 1 370 ? 21.312 -4.367 -6.664 1 97.62 370 LEU A O 1
ATOM 2892 N N . GLY A 1 371 ? 21.188 -2.34 -7.695 1 96.81 371 GLY A N 1
ATOM 2893 C CA . GLY A 1 371 ? 22.219 -2.699 -8.664 1 96.81 371 GLY A CA 1
ATOM 2894 C C . GLY A 1 371 ? 23.562 -3.02 -8.031 1 96.81 371 GLY A C 1
ATOM 2895 O O . GLY A 1 371 ? 24.219 -3.982 -8.422 1 96.81 371 GLY A O 1
ATOM 2896 N N . GLU A 1 372 ? 23.891 -2.26 -7.043 1 96 372 GLU A N 1
ATOM 2897 C CA . GLU A 1 372 ? 25.172 -2.469 -6.352 1 96 372 GLU A CA 1
ATOM 2898 C C . GLU A 1 372 ? 25.156 -3.779 -5.57 1 96 372 GLU A C 1
ATOM 2900 O O . GLU A 1 372 ? 26.156 -4.508 -5.566 1 96 372 GLU A O 1
ATOM 2905 N N . VAL A 1 373 ? 24.125 -4.051 -4.918 1 96.25 373 VAL A N 1
ATOM 2906 C CA . VAL A 1 373 ? 24.016 -5.289 -4.16 1 96.25 373 VAL A CA 1
ATOM 2907 C C . VAL A 1 373 ? 24.109 -6.484 -5.105 1 96.25 373 VAL A C 1
ATOM 2909 O O . VAL A 1 373 ? 24.812 -7.461 -4.82 1 96.25 373 VAL A O 1
ATOM 2912 N N . ALA A 1 374 ? 23.453 -6.426 -6.223 1 95.75 374 ALA A N 1
ATOM 2913 C CA . ALA A 1 374 ? 23.469 -7.5 -7.215 1 95.75 374 ALA A CA 1
ATOM 2914 C C . ALA A 1 374 ? 24.891 -7.758 -7.723 1 95.75 374 ALA A C 1
ATOM 2916 O O . ALA A 1 374 ? 25.266 -8.906 -7.949 1 95.75 374 ALA A O 1
ATOM 2917 N N . ARG A 1 375 ? 25.703 -6.711 -7.766 1 94.81 375 ARG A N 1
ATOM 2918 C CA . ARG A 1 375 ? 27.047 -6.809 -8.344 1 94.81 375 ARG A CA 1
ATOM 2919 C C . ARG A 1 375 ? 28.062 -7.191 -7.277 1 94.81 375 ARG A C 1
ATOM 2921 O O . ARG A 1 375 ? 28.969 -7.988 -7.535 1 94.81 375 ARG A O 1
ATOM 2928 N N . GLN A 1 376 ? 27.859 -6.684 -6.035 1 93.75 376 GLN A N 1
ATOM 2929 C CA . GLN A 1 376 ? 28.969 -6.715 -5.082 1 93.75 376 GLN A CA 1
ATOM 2930 C C . GLN A 1 376 ? 28.656 -7.641 -3.91 1 93.75 376 GLN A C 1
ATOM 2932 O O . GLN A 1 376 ? 29.547 -8.023 -3.16 1 93.75 376 GLN A O 1
ATOM 2937 N N . GLN A 1 377 ? 27.422 -7.965 -3.811 1 93.75 377 GLN A N 1
ATOM 2938 C CA . GLN A 1 377 ? 27.047 -8.797 -2.674 1 93.75 377 GLN A CA 1
ATOM 2939 C C . GLN A 1 377 ? 26.234 -10.008 -3.123 1 93.75 377 GLN A C 1
ATOM 2941 O O . GLN A 1 377 ? 25.047 -10.117 -2.801 1 93.75 377 GLN A O 1
ATOM 2946 N N . PRO A 1 378 ? 26.859 -10.969 -3.668 1 93.62 378 PRO A N 1
ATOM 2947 C CA . PRO A 1 378 ? 26.141 -12.102 -4.27 1 93.62 378 PRO A CA 1
ATOM 2948 C C . PRO A 1 378 ? 25.297 -12.875 -3.254 1 93.62 378 PRO A C 1
ATOM 2950 O O . PRO A 1 378 ? 24.203 -13.336 -3.58 1 93.62 378 PRO A O 1
ATOM 2953 N N . GLU A 1 379 ? 25.75 -13 -2.039 1 92.5 379 GLU A N 1
ATOM 2954 C CA . GLU A 1 379 ? 25 -13.734 -1.029 1 92.5 379 GLU A CA 1
ATOM 2955 C C . GLU A 1 379 ? 23.719 -13 -0.656 1 92.5 379 GLU A C 1
ATOM 2957 O O . GLU A 1 379 ? 22.641 -13.609 -0.592 1 92.5 379 GLU A O 1
ATOM 2962 N N . ALA A 1 380 ? 23.859 -11.758 -0.392 1 94.69 380 ALA A N 1
ATOM 2963 C CA . ALA A 1 380 ? 22.672 -10.945 -0.091 1 94.69 380 ALA A CA 1
ATOM 2964 C C . ALA A 1 380 ? 21.703 -10.938 -1.267 1 94.69 380 ALA A C 1
ATOM 2966 O O . ALA A 1 380 ? 20.484 -11.016 -1.074 1 94.69 380 ALA A O 1
ATOM 2967 N N . TRP A 1 381 ? 22.266 -10.883 -2.4 1 95.75 381 TRP A N 1
ATOM 2968 C CA . TRP A 1 381 ? 21.422 -10.82 -3.594 1 95.75 381 TRP A CA 1
ATOM 2969 C C . TRP A 1 381 ? 20.625 -12.117 -3.762 1 95.75 381 TRP A C 1
ATOM 2971 O O . TRP A 1 381 ? 19.453 -12.078 -4.121 1 95.75 381 TRP A O 1
ATOM 2981 N N . ARG A 1 382 ? 21.219 -13.211 -3.561 1 94.75 382 ARG A N 1
ATOM 2982 C CA . ARG A 1 382 ? 20.516 -14.492 -3.619 1 94.75 382 ARG A CA 1
ATOM 2983 C C . ARG A 1 382 ? 19.344 -14.516 -2.648 1 94.75 382 ARG A C 1
ATOM 2985 O O . ARG A 1 382 ? 18.25 -15 -2.992 1 94.75 382 ARG A O 1
ATOM 2992 N N . ARG A 1 383 ? 19.531 -13.969 -1.485 1 93.62 383 ARG A N 1
ATOM 2993 C CA . ARG A 1 383 ? 18.453 -13.906 -0.493 1 93.62 383 ARG A CA 1
ATOM 2994 C C . ARG A 1 383 ? 17.328 -12.984 -0.956 1 93.62 383 ARG A C 1
ATOM 2996 O O . ARG A 1 383 ? 16.156 -13.297 -0.767 1 93.62 383 ARG A O 1
ATOM 3003 N N . VAL A 1 384 ? 17.75 -11.867 -1.544 1 95.94 384 VAL A N 1
ATOM 3004 C CA . VAL A 1 384 ? 16.766 -10.922 -2.072 1 95.94 384 VAL A CA 1
ATOM 3005 C C . VAL A 1 384 ? 15.93 -11.609 -3.148 1 95.94 384 VAL A C 1
ATOM 3007 O O . VAL A 1 384 ? 14.695 -11.508 -3.139 1 95.94 384 VAL A O 1
ATOM 3010 N N . LEU A 1 385 ? 16.578 -12.344 -4.008 1 94.06 385 LEU A N 1
ATOM 3011 C CA . LEU A 1 385 ? 15.875 -13.016 -5.09 1 94.06 385 LEU A CA 1
ATOM 3012 C C . LEU A 1 385 ? 14.969 -14.117 -4.547 1 94.06 385 LEU A C 1
ATOM 3014 O O . LEU A 1 385 ? 13.859 -14.32 -5.051 1 94.06 385 LEU A O 1
ATOM 3018 N N . LEU A 1 386 ? 15.43 -14.781 -3.6 1 90.25 386 LEU A N 1
ATOM 3019 C CA . LEU A 1 386 ? 14.641 -15.852 -2.994 1 90.25 386 LEU A CA 1
ATOM 3020 C C . LEU A 1 386 ? 13.336 -15.305 -2.436 1 90.25 386 LEU A C 1
ATOM 3022 O O . LEU A 1 386 ? 12.289 -15.961 -2.533 1 90.25 386 LEU A O 1
ATOM 3026 N N . ARG A 1 387 ? 13.406 -14.094 -1.958 1 90.69 387 ARG A N 1
ATOM 3027 C CA . ARG A 1 387 ? 12.25 -13.547 -1.253 1 90.69 387 ARG A CA 1
ATOM 3028 C C . ARG A 1 387 ? 11.414 -12.664 -2.174 1 90.69 387 ARG A C 1
ATOM 3030 O O . ARG A 1 387 ? 10.188 -12.641 -2.072 1 90.69 387 ARG A O 1
ATOM 3037 N N . HIS A 1 388 ? 12.102 -11.945 -3.061 1 94.56 388 HIS A N 1
ATOM 3038 C CA . HIS A 1 388 ? 11.398 -10.828 -3.682 1 94.56 388 HIS A CA 1
ATOM 3039 C C . HIS A 1 388 ? 11.539 -10.859 -5.199 1 94.56 388 HIS A C 1
ATOM 3041 O O . HIS A 1 388 ? 11.289 -9.859 -5.875 1 94.56 388 HIS A O 1
ATOM 3047 N N . ASN A 1 389 ? 11.93 -11.969 -5.781 1 94.75 389 ASN A N 1
ATOM 3048 C CA . ASN A 1 389 ? 12.109 -12.039 -7.227 1 94.75 389 ASN A CA 1
ATOM 3049 C C . ASN A 1 389 ? 10.836 -11.656 -7.973 1 94.75 389 ASN A C 1
ATOM 3051 O O . ASN A 1 389 ? 10.875 -10.859 -8.914 1 94.75 389 ASN A O 1
ATOM 3055 N N . GLU A 1 390 ? 9.742 -12.242 -7.551 1 92.88 390 GLU A N 1
ATOM 3056 C CA . GLU A 1 390 ? 8.469 -11.953 -8.211 1 92.88 390 GLU A CA 1
ATOM 3057 C C . GLU A 1 390 ? 8.109 -10.477 -8.094 1 92.88 390 GLU A C 1
ATOM 3059 O O . GLU A 1 390 ? 7.688 -9.859 -9.07 1 92.88 390 GLU A O 1
ATOM 3064 N N . ALA A 1 391 ? 8.289 -9.945 -6.926 1 94.06 391 ALA A N 1
ATOM 3065 C CA . ALA A 1 391 ? 8.016 -8.531 -6.703 1 94.06 391 ALA A CA 1
ATOM 3066 C C . ALA A 1 391 ? 8.914 -7.656 -7.57 1 94.06 391 ALA A C 1
ATOM 3068 O O . ALA A 1 391 ? 8.477 -6.633 -8.102 1 94.06 391 ALA A O 1
ATOM 3069 N N . LEU A 1 392 ? 10.141 -8.055 -7.703 1 96.88 392 LEU A N 1
ATOM 3070 C CA . LEU A 1 392 ? 11.102 -7.281 -8.484 1 96.88 392 LEU A CA 1
ATOM 3071 C C . LEU A 1 392 ? 10.773 -7.344 -9.969 1 96.88 392 LEU A C 1
ATOM 3073 O O . LEU A 1 392 ? 10.977 -6.367 -10.695 1 96.88 392 LEU A O 1
ATOM 3077 N N . LEU A 1 393 ? 10.258 -8.5 -10.43 1 95.69 393 LEU A N 1
ATOM 3078 C CA . LEU A 1 393 ? 9.797 -8.594 -11.812 1 95.69 393 LEU A CA 1
ATOM 3079 C C . LEU A 1 393 ? 8.68 -7.586 -12.07 1 95.69 393 LEU A C 1
ATOM 3081 O O . LEU A 1 393 ? 8.711 -6.871 -13.078 1 95.69 393 LEU A O 1
ATOM 3085 N N . GLY A 1 394 ? 7.734 -7.523 -11.172 1 94.5 394 GLY A N 1
ATOM 3086 C CA . GLY A 1 394 ? 6.668 -6.543 -11.281 1 94.5 394 GLY A CA 1
ATOM 3087 C C . GLY A 1 394 ? 7.168 -5.113 -11.211 1 94.5 394 GLY A C 1
ATOM 3088 O O . GLY A 1 394 ? 6.727 -4.258 -11.984 1 94.5 394 GLY A O 1
ATOM 3089 N N . ALA A 1 395 ? 8.062 -4.836 -10.312 1 96.31 395 ALA A N 1
ATOM 3090 C CA . ALA A 1 395 ? 8.633 -3.5 -10.133 1 96.31 395 ALA A CA 1
ATOM 3091 C C . ALA A 1 395 ? 9.336 -3.031 -11.398 1 96.31 395 ALA A C 1
ATOM 3093 O O . ALA A 1 395 ? 9.219 -1.864 -11.789 1 96.31 395 ALA A O 1
ATOM 3094 N N . ALA A 1 396 ? 10.047 -3.938 -12.008 1 96.12 396 ALA A N 1
ATOM 3095 C CA . ALA A 1 396 ? 10.805 -3.617 -13.219 1 96.12 396 ALA A CA 1
ATOM 3096 C C . ALA A 1 396 ? 9.867 -3.176 -14.344 1 96.12 396 ALA A C 1
ATOM 3098 O O . ALA A 1 396 ? 10.266 -2.41 -15.227 1 96.12 396 ALA A O 1
ATOM 3099 N N . LEU A 1 397 ? 8.648 -3.623 -14.328 1 94.31 397 LEU A N 1
ATOM 3100 C CA . LEU A 1 397 ? 7.676 -3.256 -15.352 1 94.31 397 LEU A CA 1
ATOM 3101 C C . LEU A 1 397 ? 7.129 -1.854 -15.102 1 94.31 397 LEU A C 1
ATOM 3103 O O . LEU A 1 397 ? 6.551 -1.238 -16 1 94.31 397 LEU A O 1
ATOM 3107 N N . CYS A 1 398 ? 7.363 -1.316 -13.898 1 92.88 398 CYS A N 1
ATOM 3108 C CA . CYS A 1 398 ? 6.785 -0.036 -13.5 1 92.88 398 CYS A CA 1
ATOM 3109 C C . CYS A 1 398 ? 7.812 1.084 -13.617 1 92.88 398 CYS A C 1
ATOM 3111 O O . CYS A 1 398 ? 7.453 2.264 -13.609 1 92.88 398 CYS A O 1
ATOM 3113 N N . ASP A 1 399 ? 9.031 0.726 -13.734 1 94.19 399 ASP A N 1
ATOM 3114 C CA . ASP A 1 399 ? 10.109 1.706 -13.734 1 94.19 399 ASP A CA 1
ATOM 3115 C C . ASP A 1 399 ? 11.164 1.363 -14.781 1 94.19 399 ASP A C 1
ATOM 3117 O O . ASP A 1 399 ? 11.859 0.357 -14.664 1 94.19 399 ASP A O 1
ATOM 3121 N N . GLU A 1 400 ? 11.328 2.227 -15.719 1 95.06 400 GLU A N 1
ATOM 3122 C CA . GLU A 1 400 ? 12.211 1.981 -16.859 1 95.06 400 GLU A CA 1
ATOM 3123 C C . GLU A 1 400 ? 13.664 1.859 -16.406 1 95.06 400 GLU A C 1
ATOM 3125 O O . GLU A 1 400 ? 14.414 1.026 -16.922 1 95.06 400 GLU A O 1
ATOM 3130 N N . ARG A 1 401 ? 14.031 2.703 -15.516 1 95.94 401 ARG A N 1
ATOM 3131 C CA . ARG A 1 401 ? 15.406 2.682 -15.031 1 95.94 401 ARG A CA 1
ATOM 3132 C C . ARG A 1 401 ? 15.695 1.395 -14.266 1 95.94 401 ARG A C 1
ATOM 3134 O O . ARG A 1 401 ? 16.75 0.785 -14.445 1 95.94 401 ARG A O 1
ATOM 3141 N N . LEU A 1 402 ? 14.797 1.031 -13.438 1 96.5 402 LEU A N 1
ATOM 3142 C CA . LEU A 1 402 ? 14.945 -0.221 -12.711 1 96.5 402 LEU A CA 1
ATOM 3143 C C . LEU A 1 402 ? 15.039 -1.403 -13.664 1 96.5 402 LEU A C 1
ATOM 3145 O O . LEU A 1 402 ? 15.883 -2.287 -13.484 1 96.5 402 LEU A O 1
ATOM 3149 N N . PHE A 1 403 ? 14.211 -1.4 -14.688 1 97.5 403 PHE A N 1
ATOM 3150 C CA . PHE A 1 403 ? 14.227 -2.467 -15.68 1 97.5 403 PHE A CA 1
ATOM 3151 C C . PHE A 1 403 ? 15.602 -2.562 -16.344 1 97.5 403 PHE A C 1
ATOM 3153 O O . PHE A 1 403 ? 16.188 -3.646 -16.422 1 97.5 403 PHE A O 1
ATOM 3160 N N . ALA A 1 404 ? 16.062 -1.451 -16.766 1 96.56 404 ALA A N 1
ATOM 3161 C CA . ALA A 1 404 ? 17.328 -1.407 -17.484 1 96.56 404 ALA A CA 1
ATOM 3162 C C . ALA A 1 404 ? 18.469 -1.936 -16.625 1 96.56 404 ALA A C 1
ATOM 3164 O O . ALA A 1 404 ? 19.344 -2.645 -17.125 1 96.56 404 ALA A O 1
ATOM 3165 N N . LEU A 1 405 ? 18.406 -1.685 -15.414 1 95.19 405 LEU A N 1
ATOM 3166 C CA . LEU A 1 405 ? 19.5 -2.047 -14.531 1 95.19 405 LEU A CA 1
ATOM 3167 C C . LEU A 1 405 ? 19.391 -3.498 -14.086 1 95.19 405 LEU A C 1
ATOM 3169 O O . LEU A 1 405 ? 20.406 -4.168 -13.859 1 95.19 405 LEU A O 1
ATOM 3173 N N . MET A 1 406 ? 18.141 -4.023 -14 1 95.12 406 MET A N 1
ATOM 3174 C CA . MET A 1 406 ? 17.938 -5.293 -13.305 1 95.12 406 MET A CA 1
ATOM 3175 C C . MET A 1 406 ? 17.578 -6.395 -14.297 1 95.12 406 MET A C 1
ATOM 3177 O O . MET A 1 406 ? 17.578 -7.578 -13.945 1 95.12 406 MET A O 1
ATOM 3181 N N . MET A 1 407 ? 17.359 -6.117 -15.531 1 95.81 407 MET A N 1
ATOM 3182 C CA . MET A 1 407 ? 16.734 -7.047 -16.484 1 95.81 407 MET A CA 1
ATOM 3183 C C . MET A 1 407 ? 17.562 -8.32 -16.609 1 95.81 407 MET A C 1
ATOM 3185 O O . MET A 1 407 ? 17.016 -9.398 -16.859 1 95.81 407 MET A O 1
ATOM 3189 N N . ASP A 1 408 ? 18.859 -8.227 -16.344 1 95.62 408 ASP A N 1
ATOM 3190 C CA . ASP A 1 408 ? 19.703 -9.398 -16.516 1 95.62 408 ASP A CA 1
ATOM 3191 C C . ASP A 1 408 ? 19.984 -10.086 -15.172 1 95.62 408 ASP A C 1
ATOM 3193 O O . ASP A 1 408 ? 20.578 -11.164 -15.133 1 95.62 408 ASP A O 1
ATOM 3197 N N . SER A 1 409 ? 19.531 -9.477 -14.102 1 95.69 409 SER A N 1
ATOM 3198 C CA . SER A 1 409 ? 19.844 -10.008 -12.781 1 95.69 409 SER A CA 1
ATOM 3199 C C . SER A 1 409 ? 18.625 -10.711 -12.172 1 95.69 409 SER A C 1
ATOM 3201 O O . SER A 1 409 ? 18.766 -11.453 -11.195 1 95.69 409 SER A O 1
ATOM 3203 N N . LEU A 1 410 ? 17.469 -10.523 -12.719 1 96.88 410 LEU A N 1
ATOM 3204 C CA . LEU A 1 410 ? 16.25 -11.156 -12.211 1 96.88 410 LEU A CA 1
ATOM 3205 C C . LEU A 1 410 ? 16.078 -12.539 -12.812 1 96.88 410 LEU A C 1
ATOM 3207 O O . LEU A 1 410 ? 16.719 -12.883 -13.805 1 96.88 410 LEU A O 1
ATOM 3211 N N . ARG A 1 411 ? 15.25 -13.273 -12.148 1 96.81 411 ARG A N 1
ATOM 3212 C CA . ARG A 1 411 ? 15.008 -14.641 -12.594 1 96.81 411 ARG A CA 1
ATOM 3213 C C . ARG A 1 411 ? 13.57 -14.828 -13.055 1 96.81 411 ARG A C 1
ATOM 3215 O O . ARG A 1 411 ? 12.664 -14.148 -12.562 1 96.81 411 ARG A O 1
ATOM 3222 N N . VAL A 1 412 ? 13.414 -15.703 -13.992 1 95.88 412 VAL A N 1
ATOM 3223 C CA . VAL A 1 412 ? 12.102 -16.047 -14.539 1 95.88 412 VAL A CA 1
ATOM 3224 C C . VAL A 1 412 ? 11.797 -17.516 -14.266 1 95.88 412 VAL A C 1
ATOM 3226 O O . VAL A 1 412 ? 12.664 -18.375 -14.414 1 95.88 412 VAL A O 1
ATOM 3229 N N . PRO A 1 413 ? 10.555 -17.75 -13.805 1 90.31 413 PRO A N 1
ATOM 3230 C CA . PRO A 1 413 ? 10.172 -19.156 -13.625 1 90.31 413 PRO A CA 1
ATOM 3231 C C . PRO A 1 413 ? 10.094 -19.922 -14.945 1 90.31 413 PRO A C 1
ATOM 3233 O O . PRO A 1 413 ? 9.469 -19.453 -15.898 1 90.31 413 PRO A O 1
ATOM 3236 N N . THR A 1 414 ? 10.758 -21.094 -14.984 1 89.69 414 THR A N 1
ATOM 3237 C CA . THR A 1 414 ? 10.805 -21.906 -16.188 1 89.69 414 THR A CA 1
ATOM 3238 C C . THR A 1 414 ? 10.602 -23.375 -15.867 1 89.69 414 THR A C 1
ATOM 3240 O O . THR A 1 414 ? 10.422 -23.734 -14.703 1 89.69 414 THR A O 1
ATOM 3243 N N . SER A 1 415 ? 10.633 -24.188 -16.859 1 82 415 SER A N 1
ATOM 3244 C CA . SER A 1 415 ? 10.539 -25.641 -16.75 1 82 415 SER A CA 1
ATOM 3245 C C . SER A 1 415 ? 11.789 -26.219 -16.078 1 82 415 SER A C 1
ATOM 3247 O O . SER A 1 415 ? 11.789 -27.375 -15.672 1 82 415 SER A O 1
ATOM 3249 N N . GLN A 1 416 ? 12.844 -25.453 -15.906 1 82.88 416 GLN A N 1
ATOM 3250 C CA . GLN A 1 416 ? 14.094 -25.906 -15.305 1 82.88 416 GLN A CA 1
ATOM 3251 C C . GLN A 1 416 ? 14.461 -25.047 -14.086 1 82.88 416 GLN A C 1
ATOM 3253 O O . GLN A 1 416 ? 15.641 -24.781 -13.852 1 82.88 416 GLN A O 1
ATOM 3258 N N . GLY A 1 417 ? 13.422 -24.531 -13.445 1 82.88 417 GLY A N 1
ATOM 3259 C CA . GLY A 1 417 ? 13.664 -23.656 -12.305 1 82.88 417 GLY A CA 1
ATOM 3260 C C . GLY A 1 417 ? 13.719 -22.188 -12.672 1 82.88 417 GLY A C 1
ATOM 3261 O O . GLY A 1 417 ? 13.438 -21.812 -13.812 1 82.88 417 GLY A O 1
ATOM 3262 N N . ASP A 1 418 ? 14.031 -21.406 -11.719 1 90.38 418 ASP A N 1
ATOM 3263 C CA . ASP A 1 418 ? 14.148 -19.984 -11.953 1 90.38 418 ASP A CA 1
ATOM 3264 C C . ASP A 1 418 ? 15.484 -19.641 -12.609 1 90.38 418 ASP A C 1
ATOM 3266 O O . ASP A 1 418 ? 16.547 -19.953 -12.062 1 90.38 418 ASP A O 1
ATOM 3270 N N . LEU A 1 419 ? 15.414 -19 -13.781 1 95.06 419 LEU A N 1
ATOM 3271 C CA . LEU A 1 419 ? 16.625 -18.703 -14.547 1 95.06 419 LEU A CA 1
ATOM 3272 C C . LEU A 1 419 ? 16.625 -17.25 -15.008 1 95.06 419 LEU A C 1
ATOM 3274 O O . LEU A 1 419 ? 15.555 -16.641 -15.18 1 95.06 419 LEU A O 1
ATOM 3278 N N . PRO A 1 420 ? 17.844 -16.734 -15.156 1 95.81 420 PRO A N 1
ATOM 3279 C CA . PRO A 1 420 ? 17.891 -15.43 -15.828 1 95.81 420 PRO A CA 1
ATOM 3280 C C . PRO A 1 420 ? 17.375 -15.492 -17.266 1 95.81 420 PRO A C 1
ATOM 3282 O O . PRO A 1 420 ? 17.516 -16.531 -17.922 1 95.81 420 PRO A O 1
ATOM 3285 N N . ALA A 1 421 ? 16.875 -14.438 -17.766 1 95.56 421 ALA A N 1
ATOM 3286 C CA . ALA A 1 421 ? 16.281 -14.383 -19.109 1 95.56 421 ALA A CA 1
ATOM 3287 C C . ALA A 1 421 ? 17.312 -14.766 -20.172 1 95.56 421 ALA A C 1
ATOM 3289 O O . ALA A 1 421 ? 16.969 -15.398 -21.172 1 95.56 421 ALA A O 1
ATOM 3290 N N . SER A 1 422 ? 18.547 -14.461 -19.969 1 94.56 422 SER A N 1
ATOM 3291 C CA . SER A 1 422 ? 19.609 -14.727 -20.922 1 94.56 422 SER A CA 1
ATOM 3292 C C . SER A 1 422 ? 19.812 -16.234 -21.125 1 94.56 422 SER A C 1
ATOM 3294 O O . SER A 1 422 ? 20.281 -16.656 -22.188 1 94.56 422 SER A O 1
ATOM 3296 N N . GLU A 1 423 ? 19.422 -16.984 -20.141 1 94.5 423 GLU A N 1
ATOM 3297 C CA . GLU A 1 423 ? 19.625 -18.422 -20.203 1 94.5 423 GLU A CA 1
ATOM 3298 C C . GLU A 1 423 ? 18.484 -19.125 -20.938 1 94.5 423 GLU A C 1
ATOM 3300 O O . GLU A 1 423 ? 18.531 -20.328 -21.188 1 94.5 423 GLU A O 1
ATOM 3305 N N . LEU A 1 424 ? 17.516 -18.344 -21.312 1 94.81 424 LEU A N 1
ATOM 3306 C CA . LEU A 1 424 ? 16.344 -18.906 -21.969 1 94.81 424 LEU A CA 1
ATOM 3307 C C . LEU A 1 424 ? 16.5 -18.844 -23.484 1 94.81 424 LEU A C 1
ATOM 3309 O O . LEU A 1 424 ? 15.695 -19.422 -24.219 1 94.81 424 LEU A O 1
ATOM 3313 N N . LEU A 1 425 ? 17.562 -18.234 -23.922 1 91.81 425 LEU A N 1
ATOM 3314 C CA . LEU A 1 425 ? 17.75 -18.016 -25.359 1 91.81 425 LEU A CA 1
ATOM 3315 C C . LEU A 1 425 ? 18.078 -19.312 -26.078 1 91.81 425 LEU A C 1
ATOM 3317 O O . LEU A 1 425 ? 18.969 -20.062 -25.641 1 91.81 425 LEU A O 1
ATOM 3321 N N . SER A 1 426 ? 17.25 -19.641 -27.016 1 87.56 426 SER A N 1
ATOM 3322 C CA . SER A 1 426 ? 17.5 -20.766 -27.922 1 87.56 426 SER A CA 1
ATOM 3323 C C . SER A 1 426 ? 17.234 -20.375 -29.375 1 87.56 426 SER A C 1
ATOM 3325 O O . SER A 1 426 ? 16.109 -20.031 -29.734 1 87.56 426 SER A O 1
ATOM 3327 N N . ARG A 1 427 ? 18.297 -20.484 -30.188 1 81.62 427 ARG A N 1
ATOM 3328 C CA . ARG A 1 427 ? 18.234 -20.156 -31.609 1 81.62 427 ARG A CA 1
ATOM 3329 C C . ARG A 1 427 ? 17.641 -18.766 -31.812 1 81.62 427 ARG A C 1
ATOM 3331 O O . ARG A 1 427 ? 16.703 -18.594 -32.594 1 81.62 427 ARG A O 1
ATOM 3338 N N . GLY A 1 428 ? 18 -17.781 -30.969 1 85.06 428 GLY A N 1
ATOM 3339 C CA . GLY A 1 428 ? 17.641 -16.375 -31.141 1 85.06 428 GLY A CA 1
ATOM 3340 C C . GLY A 1 428 ? 16.25 -16.047 -30.609 1 85.06 428 GLY A C 1
ATOM 3341 O O . GLY A 1 428 ? 15.734 -14.961 -30.828 1 85.06 428 GLY A O 1
ATOM 3342 N N . ALA A 1 429 ? 15.648 -16.984 -29.922 1 90.5 429 ALA A N 1
ATOM 3343 C CA . ALA A 1 429 ? 14.297 -16.734 -29.422 1 90.5 429 ALA A CA 1
ATOM 3344 C C . ALA A 1 429 ? 14.148 -17.203 -27.984 1 90.5 429 ALA A C 1
ATOM 3346 O O . ALA A 1 429 ? 14.891 -18.094 -27.531 1 90.5 429 ALA A O 1
ATOM 3347 N N . VAL A 1 430 ? 13.258 -16.562 -27.266 1 93.56 430 VAL A N 1
ATOM 3348 C CA . VAL A 1 430 ? 12.82 -16.984 -25.938 1 93.56 430 VAL A CA 1
ATOM 3349 C C . VAL A 1 430 ? 11.414 -17.578 -26.016 1 93.56 430 VAL A C 1
ATOM 3351 O O . VAL A 1 430 ? 10.547 -17.031 -26.688 1 93.56 430 VAL A O 1
ATOM 3354 N N . HIS A 1 431 ? 11.234 -18.719 -25.438 1 90.5 431 HIS A N 1
ATOM 3355 C CA . HIS A 1 431 ? 9.953 -19.406 -25.516 1 90.5 431 HIS A CA 1
ATOM 3356 C C . HIS A 1 431 ? 9.203 -19.328 -24.188 1 90.5 431 HIS A C 1
ATOM 3358 O O . HIS A 1 431 ? 9.797 -19.469 -23.109 1 90.5 431 HIS A O 1
ATOM 3364 N N . VAL A 1 432 ? 7.895 -19 -24.234 1 90.44 432 VAL A N 1
ATOM 3365 C CA . VAL A 1 432 ? 7.082 -18.859 -23.031 1 90.44 432 VAL A CA 1
ATOM 3366 C C . VAL A 1 432 ? 5.77 -19.625 -23.188 1 90.44 432 VAL A C 1
ATOM 3368 O O . VAL A 1 432 ? 5.145 -19.562 -24.25 1 90.44 432 VAL A O 1
ATOM 3371 N N . LEU A 1 433 ? 5.48 -20.391 -22.156 1 83.56 433 LEU A N 1
ATOM 3372 C CA . LEU A 1 433 ? 4.207 -21.094 -22.109 1 83.56 433 LEU A CA 1
ATOM 3373 C C . LEU A 1 433 ? 3.119 -20.234 -21.484 1 83.56 433 LEU A C 1
ATOM 3375 O O . LEU A 1 433 ? 3.266 -19.766 -20.359 1 83.56 433 LEU A O 1
ATOM 3379 N N . LEU A 1 434 ? 2.027 -19.969 -22.125 1 75.12 434 LEU A N 1
ATOM 3380 C CA . LEU A 1 434 ? 0.99 -19.078 -21.625 1 75.12 434 LEU A CA 1
ATOM 3381 C C . LEU A 1 434 ? 0.046 -19.812 -20.688 1 75.12 434 LEU A C 1
ATOM 3383 O O . LEU A 1 434 ? -0.546 -19.203 -19.781 1 75.12 434 LEU A O 1
ATOM 3387 N N . ASP A 1 435 ? -0.192 -21.094 -20.922 1 65.88 435 ASP A N 1
ATOM 3388 C CA . ASP A 1 435 ? -1.188 -21.797 -20.109 1 65.88 435 ASP A CA 1
ATOM 3389 C C . ASP A 1 435 ? -0.546 -22.922 -19.297 1 65.88 435 ASP A C 1
ATOM 3391 O O . ASP A 1 435 ? 0.515 -23.438 -19.656 1 65.88 435 ASP A O 1
ATOM 3395 N N . ASN A 1 436 ? -1.152 -23.125 -18.141 1 58.78 436 ASN A N 1
ATOM 3396 C CA . ASN A 1 436 ? -0.692 -24.188 -17.234 1 58.78 436 ASN A CA 1
ATOM 3397 C C . ASN A 1 436 ? -0.855 -25.562 -17.859 1 58.78 436 ASN A C 1
ATOM 3399 O O . ASN A 1 436 ? -0.225 -26.531 -17.406 1 58.78 436 ASN A O 1
ATOM 3403 N N . ASP A 1 437 ? -1.825 -25.578 -18.766 1 54.03 437 ASP A N 1
ATOM 3404 C CA . ASP A 1 437 ? -2.166 -26.906 -19.281 1 54.03 437 ASP A CA 1
ATOM 3405 C C . ASP A 1 437 ? -1.171 -27.344 -20.359 1 54.03 437 ASP A C 1
ATOM 3407 O O . ASP A 1 437 ? -1.507 -28.141 -21.234 1 54.03 437 ASP A O 1
ATOM 3411 N N . SER A 1 438 ? 0.003 -26.734 -20.281 1 56.44 438 SER A N 1
ATOM 3412 C CA . SER A 1 438 ? 0.875 -26.875 -21.453 1 56.44 438 SER A CA 1
ATOM 3413 C C . SER A 1 438 ? 1.72 -28.141 -21.359 1 56.44 438 SER A C 1
ATOM 3415 O O . SER A 1 438 ? 2.91 -28.125 -21.672 1 56.44 438 SER A O 1
ATOM 3417 N N . GLY A 1 439 ? 0.991 -29.375 -21.062 1 61.41 439 GLY A N 1
ATOM 3418 C CA . GLY A 1 439 ? 1.702 -30.625 -20.891 1 61.41 439 GLY A CA 1
ATOM 3419 C C . GLY A 1 439 ? 2.598 -30.969 -22.062 1 61.41 439 GLY A C 1
ATOM 3420 O O . GLY A 1 439 ? 3.771 -31.297 -21.875 1 61.41 439 GLY A O 1
ATOM 3421 N N . PHE A 1 440 ? 2.115 -30.609 -23.297 1 63.06 440 PHE A N 1
ATOM 3422 C CA . PHE A 1 440 ? 2.873 -31.062 -24.453 1 63.06 440 PHE A CA 1
ATOM 3423 C C . PHE A 1 440 ? 4.074 -30.172 -24.703 1 63.06 440 PHE A C 1
ATOM 3425 O O . PHE A 1 440 ? 5.18 -30.656 -24.969 1 63.06 440 PHE A O 1
ATOM 3432 N N . GLU A 1 441 ? 3.783 -28.938 -24.703 1 71.19 441 GLU A N 1
ATOM 3433 C CA . GLU A 1 441 ? 4.855 -27.984 -24.984 1 71.19 441 GLU A CA 1
ATOM 3434 C C . GLU A 1 441 ? 6.02 -28.156 -24.016 1 71.19 441 GLU A C 1
ATOM 3436 O O . GLU A 1 441 ? 7.184 -28.094 -24.406 1 71.19 441 GLU A O 1
ATOM 3441 N N . GLU A 1 442 ? 5.613 -28.484 -22.938 1 73.5 442 GLU A N 1
ATOM 3442 C CA . GLU A 1 442 ? 6.648 -28.688 -21.922 1 73.5 442 GLU A CA 1
ATOM 3443 C C . GLU A 1 442 ? 7.48 -29.938 -22.234 1 73.5 442 GLU A C 1
ATOM 3445 O O . GLU A 1 442 ? 8.703 -29.922 -22.062 1 73.5 442 GLU A O 1
ATOM 3450 N N . MET A 1 443 ? 6.789 -30.953 -22.719 1 73.31 443 MET A N 1
ATOM 3451 C CA . MET A 1 443 ? 7.488 -32.188 -23.062 1 73.31 443 MET A CA 1
ATOM 3452 C C . MET A 1 443 ? 8.43 -31.969 -24.234 1 73.31 443 MET A C 1
ATOM 3454 O O . MET A 1 443 ? 9.555 -32.469 -24.25 1 73.31 443 MET A O 1
ATOM 3458 N N . LEU A 1 444 ? 7.914 -31.266 -25.172 1 78.81 444 LEU A N 1
ATOM 3459 C CA . LEU A 1 444 ? 8.719 -30.969 -26.359 1 78.81 444 LEU A CA 1
ATOM 3460 C C . LEU A 1 444 ? 10 -30.234 -25.969 1 78.81 444 LEU A C 1
ATOM 3462 O O . LEU A 1 444 ? 11.094 -30.641 -26.375 1 78.81 444 LEU A O 1
ATOM 3466 N N . PHE A 1 445 ? 9.906 -29.297 -25.203 1 81.44 445 PHE A N 1
ATOM 3467 C CA . PHE A 1 445 ? 11.055 -28.469 -24.859 1 81.44 445 PHE A CA 1
ATOM 3468 C C . PHE A 1 445 ? 11.961 -29.188 -23.859 1 81.44 445 PHE A C 1
ATOM 3470 O O . PHE A 1 445 ? 13.18 -29 -23.891 1 81.44 445 PHE A O 1
ATOM 3477 N N . ARG A 1 446 ? 11.359 -29.984 -23.094 1 80.75 446 ARG A N 1
ATOM 3478 C CA . ARG A 1 446 ? 12.188 -30.828 -22.234 1 80.75 446 ARG A CA 1
ATOM 3479 C C . ARG A 1 446 ? 13.055 -31.781 -23.047 1 80.75 446 ARG A C 1
ATOM 3481 O O . ARG A 1 446 ? 14.234 -31.953 -22.766 1 80.75 446 ARG A O 1
ATOM 3488 N N . ALA A 1 447 ? 12.398 -32.344 -24 1 80.56 447 ALA A N 1
ATOM 3489 C CA . ALA A 1 447 ? 13.125 -33.25 -24.875 1 80.56 447 ALA A CA 1
ATOM 3490 C C . ALA A 1 447 ? 14.219 -32.531 -25.641 1 80.56 447 ALA A C 1
ATOM 3492 O O . ALA A 1 447 ? 15.273 -33.125 -25.938 1 80.56 447 ALA A O 1
ATOM 3493 N N . MET A 1 448 ? 14 -31.328 -25.922 1 81.44 448 MET A N 1
ATOM 3494 C CA . MET A 1 448 ? 14.977 -30.516 -26.641 1 81.44 448 MET A CA 1
ATOM 3495 C C . MET A 1 448 ? 16.047 -29.984 -25.688 1 81.44 448 MET A C 1
ATOM 3497 O O . MET A 1 448 ? 17.094 -29.5 -26.125 1 81.44 448 MET A O 1
ATOM 3501 N N . GLY A 1 449 ? 15.805 -30.031 -24.391 1 81.44 449 GLY A N 1
ATOM 3502 C CA . GLY A 1 449 ? 16.719 -29.516 -23.391 1 81.44 449 GLY A CA 1
ATOM 3503 C C . GLY A 1 449 ? 16.719 -28 -23.297 1 81.44 449 GLY A C 1
ATOM 3504 O O . GLY A 1 449 ? 17.734 -27.406 -22.906 1 81.44 449 GLY A O 1
ATOM 3505 N N . VAL A 1 450 ? 15.703 -27.391 -23.781 1 86.56 450 VAL A N 1
ATOM 3506 C CA . VAL A 1 450 ? 15.594 -25.938 -23.766 1 86.56 450 VAL A CA 1
ATOM 3507 C C . VAL A 1 450 ? 14.602 -25.5 -22.703 1 86.56 450 VAL A C 1
ATOM 3509 O O . VAL A 1 450 ? 13.484 -26.016 -22.625 1 86.56 450 VAL A O 1
ATOM 3512 N N . PRO A 1 451 ? 15.062 -24.562 -21.844 1 90.19 451 PRO A N 1
ATOM 3513 C CA . PRO A 1 451 ? 14.117 -24.078 -20.828 1 90.19 451 PRO A CA 1
ATOM 3514 C C . PRO A 1 451 ? 12.992 -23.234 -21.438 1 90.19 451 PRO A C 1
ATOM 3516 O O . PRO A 1 451 ? 13.219 -22.469 -22.375 1 90.19 451 PRO A O 1
ATOM 3519 N N . VAL A 1 452 ? 11.805 -23.438 -20.953 1 89.81 452 VAL A N 1
ATOM 3520 C CA . VAL A 1 452 ? 10.641 -22.656 -21.359 1 89.81 452 VAL A CA 1
ATOM 3521 C C . VAL A 1 452 ? 10.078 -21.906 -20.172 1 89.81 452 VAL A C 1
ATOM 3523 O O . VAL A 1 452 ? 9.914 -22.469 -19.094 1 89.81 452 VAL A O 1
ATOM 3526 N N . ALA A 1 453 ? 9.797 -20.609 -20.359 1 93.06 453 ALA A N 1
ATOM 3527 C CA . ALA A 1 453 ? 9.273 -19.781 -19.281 1 93.06 453 ALA A CA 1
ATOM 3528 C C . ALA A 1 453 ? 7.805 -20.094 -19.016 1 93.06 453 ALA A C 1
ATOM 3530 O O . ALA A 1 453 ? 7.051 -20.406 -19.938 1 93.06 453 ALA A O 1
ATOM 3531 N N . HIS A 1 454 ? 7.426 -20.016 -17.734 1 88.38 454 HIS A N 1
ATOM 3532 C CA . HIS A 1 454 ? 6.023 -20.156 -17.359 1 88.38 454 HIS A CA 1
ATOM 3533 C C . HIS A 1 454 ? 5.297 -18.828 -17.422 1 88.38 454 HIS A C 1
ATOM 3535 O O . HIS A 1 454 ? 5.336 -18.047 -16.484 1 88.38 454 HIS A O 1
ATOM 3541 N N . GLY A 1 455 ? 4.551 -18.609 -18.5 1 87.69 455 GLY A N 1
ATOM 3542 C CA . GLY A 1 455 ? 3.926 -17.328 -18.781 1 87.69 455 GLY A CA 1
ATOM 3543 C C . GLY A 1 455 ? 2.705 -17.062 -17.922 1 87.69 455 GLY A C 1
ATOM 3544 O O . GLY A 1 455 ? 2.223 -15.93 -17.859 1 87.69 455 GLY A O 1
ATOM 3545 N N . ASN A 1 456 ? 2.211 -18.062 -17.219 1 80.38 456 ASN A N 1
ATOM 3546 C CA . ASN A 1 456 ? 1.033 -17.891 -16.375 1 80.38 456 ASN A CA 1
ATOM 3547 C C . ASN A 1 456 ? 1.399 -17.328 -15.008 1 80.38 456 ASN A C 1
ATOM 3549 O O . ASN A 1 456 ? 0.521 -17.047 -14.188 1 80.38 456 ASN A O 1
ATOM 3553 N N . ARG A 1 457 ? 2.66 -17.109 -14.836 1 85.69 457 ARG A N 1
ATOM 3554 C CA . ARG A 1 457 ? 3.129 -16.531 -13.578 1 85.69 457 ARG A CA 1
ATOM 3555 C C . ARG A 1 457 ? 3.158 -15.016 -13.641 1 85.69 457 ARG A C 1
ATOM 3557 O O . ARG A 1 457 ? 3.238 -14.438 -14.734 1 85.69 457 ARG A O 1
ATOM 3564 N N . TYR A 1 458 ? 3.076 -14.484 -12.523 1 86.94 458 TYR A N 1
ATOM 3565 C CA . TYR A 1 458 ? 3.004 -13.031 -12.383 1 86.94 458 TYR A CA 1
ATOM 3566 C C . TYR A 1 458 ? 4.172 -12.359 -13.094 1 86.94 458 TYR A C 1
ATOM 3568 O O . TYR A 1 458 ? 5.328 -12.734 -12.891 1 86.94 458 TYR A O 1
ATOM 3576 N N . ALA A 1 459 ? 3.904 -11.406 -14.016 1 91.94 459 ALA A N 1
ATOM 3577 C CA . ALA A 1 459 ? 4.809 -10.43 -14.617 1 91.94 459 ALA A CA 1
ATOM 3578 C C . ALA A 1 459 ? 5.734 -11.086 -15.641 1 91.94 459 ALA A C 1
ATOM 3580 O O . ALA A 1 459 ? 6.492 -10.406 -16.328 1 91.94 459 ALA A O 1
ATOM 3581 N N . VAL A 1 460 ? 5.637 -12.383 -15.898 1 93 460 VAL A N 1
ATOM 3582 C CA . VAL A 1 460 ? 6.625 -13.109 -16.688 1 93 460 VAL A CA 1
ATOM 3583 C C . VAL A 1 460 ? 6.52 -12.695 -18.156 1 93 460 VAL A C 1
ATOM 3585 O O . VAL A 1 460 ? 7.508 -12.289 -18.766 1 93 460 VAL A O 1
ATOM 3588 N N . VAL A 1 461 ? 5.316 -12.672 -18.703 1 91.69 461 VAL A N 1
ATOM 3589 C CA . VAL A 1 461 ? 5.145 -12.414 -20.125 1 91.69 461 VAL A CA 1
ATOM 3590 C C . VAL A 1 461 ? 5.516 -10.969 -20.453 1 91.69 461 VAL A C 1
ATOM 3592 O O . VAL A 1 461 ? 6.355 -10.711 -21.312 1 91.69 461 VAL A O 1
ATOM 3595 N N . PRO A 1 462 ? 4.965 -10.055 -19.688 1 93.75 462 PRO A N 1
ATOM 3596 C CA . PRO A 1 462 ? 5.34 -8.68 -20 1 93.75 462 PRO A CA 1
ATOM 3597 C C . PRO A 1 462 ? 6.82 -8.398 -19.766 1 93.75 462 PRO A C 1
ATOM 3599 O O . PRO A 1 462 ? 7.434 -7.629 -20.516 1 93.75 462 PRO A O 1
ATOM 3602 N N . PHE A 1 463 ? 7.375 -9 -18.781 1 96 463 PHE A N 1
ATOM 3603 C CA . PHE A 1 463 ? 8.797 -8.805 -18.516 1 96 463 PHE A CA 1
ATOM 3604 C C . PHE A 1 463 ? 9.641 -9.344 -19.672 1 96 463 PHE A C 1
ATOM 3606 O O . PHE A 1 463 ? 10.531 -8.648 -20.156 1 96 463 PHE A O 1
ATOM 3613 N N . LEU A 1 464 ? 9.352 -10.555 -20.094 1 96.81 464 LEU A N 1
ATOM 3614 C CA . LEU A 1 464 ? 10.117 -11.18 -21.172 1 96.81 464 LEU A CA 1
ATOM 3615 C C . LEU A 1 464 ? 9.906 -10.438 -22.484 1 96.81 464 LEU A C 1
ATOM 3617 O O . LEU A 1 464 ? 10.82 -10.352 -23.312 1 96.81 464 LEU A O 1
ATOM 3621 N N . ARG A 1 465 ? 8.711 -9.992 -22.703 1 95.62 465 ARG A N 1
ATOM 3622 C CA . ARG A 1 465 ? 8.453 -9.195 -23.906 1 95.62 465 ARG A CA 1
ATOM 3623 C C . ARG A 1 465 ? 9.344 -7.965 -23.953 1 95.62 465 ARG A C 1
ATOM 3625 O O . ARG A 1 465 ? 9.961 -7.676 -24.984 1 95.62 465 ARG A O 1
ATOM 3632 N N . ARG A 1 466 ? 9.406 -7.266 -22.875 1 96 466 ARG A N 1
ATOM 3633 C CA . ARG A 1 466 ? 10.242 -6.078 -22.781 1 96 466 ARG A CA 1
ATOM 3634 C C . ARG A 1 466 ? 11.719 -6.441 -22.891 1 96 466 ARG A C 1
ATOM 3636 O O . ARG A 1 466 ? 12.492 -5.738 -23.547 1 96 466 ARG A O 1
ATOM 3643 N N . TRP A 1 467 ? 12.125 -7.473 -22.203 1 97.12 467 TRP A N 1
ATOM 3644 C CA . TRP A 1 467 ? 13.508 -7.945 -22.25 1 97.12 467 TRP A CA 1
ATOM 3645 C C . TRP A 1 467 ? 13.906 -8.289 -23.688 1 97.12 467 TRP A C 1
ATOM 3647 O O . TRP A 1 467 ? 14.969 -7.875 -24.156 1 97.12 467 TRP A O 1
ATOM 3657 N N . ALA A 1 468 ? 13.078 -9.062 -24.391 1 96.25 468 ALA A N 1
ATOM 3658 C CA . ALA A 1 468 ? 13.336 -9.469 -25.766 1 96.25 468 ALA A CA 1
ATOM 3659 C C . ALA A 1 468 ? 13.461 -8.25 -26.672 1 96.25 468 ALA A C 1
ATOM 3661 O O . ALA A 1 468 ? 14.336 -8.203 -27.547 1 96.25 468 ALA A O 1
ATOM 3662 N N . GLN A 1 469 ? 12.641 -7.305 -26.469 1 95.25 469 GLN A N 1
ATOM 3663 C CA . GLN A 1 469 ? 12.703 -6.07 -27.25 1 95.25 469 GLN A CA 1
ATOM 3664 C C . GLN A 1 469 ? 14.016 -5.336 -27 1 95.25 469 GLN A C 1
ATOM 3666 O O . GLN A 1 469 ? 14.656 -4.867 -27.938 1 95.25 469 GLN A O 1
ATOM 3671 N N . ALA A 1 470 ? 14.406 -5.242 -25.797 1 96.12 470 ALA A N 1
ATOM 3672 C CA . ALA A 1 470 ? 15.633 -4.543 -25.422 1 96.12 470 ALA A CA 1
ATOM 3673 C C . ALA A 1 470 ? 16.859 -5.234 -26.016 1 96.12 470 ALA A C 1
ATOM 3675 O O . ALA A 1 470 ? 17.844 -4.574 -26.359 1 96.12 470 ALA A O 1
ATOM 3676 N N . LYS A 1 471 ? 16.812 -6.578 -26.125 1 95.56 471 LYS A N 1
ATOM 3677 C CA . LYS A 1 471 ? 17.953 -7.352 -26.578 1 95.56 471 LYS A CA 1
ATOM 3678 C C . LYS A 1 471 ? 17.859 -7.66 -28.062 1 95.56 471 LYS A C 1
ATOM 3680 O O . LYS A 1 471 ? 18.781 -8.258 -28.641 1 95.56 471 LYS A O 1
ATOM 3685 N N . GLY A 1 472 ? 16.859 -7.23 -28.688 1 94.56 472 GLY A N 1
ATOM 3686 C CA . GLY A 1 472 ? 16.656 -7.512 -30.094 1 94.56 472 GLY A CA 1
ATOM 3687 C C . GLY A 1 472 ? 16.391 -8.977 -30.391 1 94.56 472 GLY A C 1
ATOM 3688 O O . GLY A 1 472 ? 16.906 -9.531 -31.359 1 94.56 472 GLY A O 1
ATOM 3689 N N . MET A 1 473 ? 15.68 -9.648 -29.484 1 93.94 473 MET A N 1
ATOM 3690 C CA . MET A 1 473 ? 15.344 -11.062 -29.609 1 93.94 473 MET A CA 1
ATOM 3691 C C . MET A 1 473 ? 13.844 -11.242 -29.859 1 93.94 473 MET A C 1
ATOM 3693 O O . MET A 1 473 ? 13.078 -10.289 -29.734 1 93.94 473 MET A O 1
ATOM 3697 N N . ARG A 1 474 ? 13.477 -12.406 -30.25 1 92 474 ARG A N 1
ATOM 3698 C CA . ARG A 1 474 ? 12.07 -12.727 -30.453 1 92 474 ARG A CA 1
ATOM 3699 C C . ARG A 1 474 ? 11.5 -13.477 -29.266 1 92 474 ARG A C 1
ATOM 3701 O O . ARG A 1 474 ? 12.172 -14.32 -28.672 1 92 474 ARG A O 1
ATOM 3708 N N . LEU A 1 475 ? 10.258 -13.133 -28.922 1 92.5 475 LEU A N 1
ATOM 3709 C CA . LEU A 1 475 ? 9.5 -13.883 -27.922 1 92.5 475 LEU A CA 1
ATOM 3710 C C . LEU A 1 475 ? 8.453 -14.766 -28.594 1 92.5 475 LEU A C 1
ATOM 3712 O O . LEU A 1 475 ? 7.586 -14.273 -29.312 1 92.5 475 LEU A O 1
ATOM 3716 N N . VAL A 1 476 ? 8.594 -16.047 -28.406 1 87.75 476 VAL A N 1
ATOM 3717 C CA . VAL A 1 476 ? 7.648 -17 -29 1 87.75 476 VAL A CA 1
ATOM 3718 C C . VAL A 1 476 ? 6.668 -17.484 -27.938 1 87.75 476 VAL A C 1
ATOM 3720 O O . VAL A 1 476 ? 7.059 -18.188 -27 1 87.75 476 VAL A O 1
ATOM 3723 N N . GLU A 1 477 ? 5.477 -17.109 -28.109 1 83.69 477 GLU A N 1
ATOM 3724 C CA . GLU A 1 477 ? 4.422 -17.531 -27.188 1 83.69 477 GLU A CA 1
ATOM 3725 C C . GLU A 1 477 ? 3.793 -18.844 -27.625 1 83.69 477 GLU A C 1
ATOM 3727 O O . GLU A 1 477 ? 3.014 -18.875 -28.578 1 83.69 477 GLU A O 1
ATOM 3732 N N . LEU A 1 478 ? 4.145 -19.828 -26.875 1 79.38 478 LEU A N 1
ATOM 3733 C CA . LEU A 1 478 ? 3.723 -21.172 -27.234 1 79.38 478 LEU A CA 1
ATOM 3734 C C . LEU A 1 478 ? 2.24 -21.375 -26.938 1 79.38 478 LEU A C 1
ATOM 3736 O O . LEU A 1 478 ? 1.729 -20.875 -25.938 1 79.38 478 LEU A O 1
ATOM 3740 N N . GLY A 1 479 ? 1.636 -22.172 -27.781 1 69.38 479 GLY A N 1
ATOM 3741 C CA . GLY A 1 479 ? 0.202 -22.391 -27.688 1 69.38 479 GLY A CA 1
ATOM 3742 C C . GLY A 1 479 ? -0.601 -21.562 -28.672 1 69.38 479 GLY A C 1
ATOM 3743 O O . GLY A 1 479 ? -1.79 -21.812 -28.875 1 69.38 479 GLY A O 1
ATOM 3744 N N . THR A 1 480 ? 0.111 -20.656 -29.281 1 70.75 480 THR A N 1
ATOM 3745 C CA . THR A 1 480 ? -0.518 -19.859 -30.344 1 70.75 480 THR A CA 1
ATOM 3746 C C . THR A 1 480 ? -0.212 -20.453 -31.719 1 70.75 480 THR A C 1
ATOM 3748 O O . THR A 1 480 ? 0.721 -21.25 -31.859 1 70.75 480 THR A O 1
ATOM 3751 N N . GLU A 1 481 ? -1.073 -20.109 -32.594 1 67.56 481 GLU A N 1
ATOM 3752 C CA . GLU A 1 481 ? -0.856 -20.594 -33.938 1 67.56 481 GLU A CA 1
ATOM 3753 C C . GLU A 1 481 ? 0.516 -20.172 -34.469 1 67.56 481 GLU A C 1
ATOM 3755 O O . GLU A 1 481 ? 1.231 -20.984 -35.062 1 67.56 481 GLU A O 1
ATOM 3760 N N . GLN A 1 482 ? 0.811 -18.984 -34.219 1 71.19 482 GLN A N 1
ATOM 3761 C CA . GLN A 1 482 ? 2.08 -18.453 -34.719 1 71.19 482 GLN A CA 1
ATOM 3762 C C . GLN A 1 482 ? 3.262 -19.141 -34.031 1 71.19 482 GLN A C 1
ATOM 3764 O O . GLN A 1 482 ? 4.258 -19.469 -34.688 1 71.19 482 GLN A O 1
ATOM 3769 N N . GLY A 1 483 ? 3.197 -19.438 -32.844 1 72.44 483 GLY A N 1
ATOM 3770 C CA . GLY A 1 483 ? 4.27 -20.078 -32.125 1 72.44 483 GLY A CA 1
ATOM 3771 C C . GLY A 1 483 ? 4.469 -21.531 -32.531 1 72.44 483 GLY A C 1
ATOM 3772 O O . GLY A 1 483 ? 5.605 -21.984 -32.656 1 72.44 483 GLY A O 1
ATOM 3773 N N . ASN A 1 484 ? 3.369 -22.172 -32.812 1 70.75 484 ASN A N 1
ATOM 3774 C CA . ASN A 1 484 ? 3.42 -23.594 -33.125 1 70.75 484 ASN A CA 1
ATOM 3775 C C . ASN A 1 484 ? 3.973 -23.812 -34.531 1 70.75 484 ASN A C 1
ATOM 3777 O O . ASN A 1 484 ? 4.672 -24.797 -34.781 1 70.75 484 ASN A O 1
ATOM 3781 N N . ARG A 1 485 ? 3.676 -22.891 -35.375 1 73.81 485 ARG A N 1
ATOM 3782 C CA . ARG A 1 485 ? 4.145 -23.016 -36.75 1 73.81 485 ARG A CA 1
ATOM 3783 C C . ARG A 1 485 ? 5.668 -23.016 -36.812 1 73.81 485 ARG A C 1
ATOM 3785 O O . ARG A 1 485 ? 6.254 -23.609 -37.719 1 73.81 485 ARG A O 1
ATOM 3792 N N . GLN A 1 486 ? 6.18 -22.484 -35.875 1 76.38 486 GLN A N 1
ATOM 3793 C CA . GLN A 1 486 ? 7.633 -22.391 -35.875 1 76.38 486 GLN A CA 1
ATOM 3794 C C . GLN A 1 486 ? 8.273 -23.688 -35.375 1 76.38 486 GLN A C 1
ATOM 3796 O O . GLN A 1 486 ? 9.461 -23.938 -35.625 1 76.38 486 GLN A O 1
ATOM 3801 N N . LEU A 1 487 ? 7.453 -24.531 -34.875 1 78.88 487 LEU A N 1
ATOM 3802 C CA . LEU A 1 487 ? 8 -25.75 -34.25 1 78.88 487 LEU A CA 1
ATOM 3803 C C . LEU A 1 487 ? 7.82 -26.953 -35.188 1 78.88 487 LEU A C 1
ATOM 3805 O O . LEU A 1 487 ? 8.562 -27.922 -35.094 1 78.88 487 LEU A O 1
ATOM 3809 N N . PHE A 1 488 ? 6.84 -26.812 -36.125 1 83.44 488 PHE A N 1
ATOM 3810 C CA . PHE A 1 488 ? 6.461 -27.984 -36.906 1 83.44 488 PHE A CA 1
ATOM 3811 C C . PHE A 1 488 ? 6.609 -27.688 -38.406 1 83.44 488 PHE A C 1
ATOM 3813 O O . PHE A 1 488 ? 6.133 -26.672 -38.906 1 83.44 488 PHE A O 1
ATOM 3820 N N . ARG A 1 489 ? 7.332 -28.469 -39.094 1 88.94 489 ARG A N 1
ATOM 3821 C CA . ARG A 1 489 ? 7.367 -28.438 -40.531 1 88.94 489 ARG A CA 1
ATOM 3822 C C . ARG A 1 489 ? 6.324 -29.375 -41.125 1 88.94 489 ARG A C 1
ATOM 3824 O O . ARG A 1 489 ? 6.445 -30.594 -41.031 1 88.94 489 ARG A O 1
ATOM 3831 N N . LEU A 1 490 ? 5.359 -28.828 -41.781 1 90.88 490 LEU A N 1
ATOM 3832 C CA . LEU A 1 490 ? 4.25 -29.609 -42.281 1 90.88 490 LEU A CA 1
ATOM 3833 C C . LEU A 1 490 ? 4.711 -30.516 -43.438 1 90.88 490 LEU A C 1
ATOM 3835 O O . LEU A 1 490 ? 5.602 -30.141 -44.219 1 90.88 490 LEU A O 1
ATOM 3839 N N . ASP A 1 491 ? 4.172 -31.734 -43.438 1 94.38 491 ASP A N 1
ATOM 3840 C CA . ASP A 1 491 ? 4.43 -32.719 -44.5 1 94.38 491 ASP A CA 1
ATOM 3841 C C . ASP A 1 491 ? 3.139 -33.438 -44.906 1 94.38 491 ASP A C 1
ATOM 3843 O O . ASP A 1 491 ? 2.053 -33.062 -44.438 1 94.38 491 ASP A O 1
ATOM 3847 N N . ARG A 1 492 ? 3.213 -34.281 -45.906 1 93.81 492 ARG A N 1
ATOM 3848 C CA . ARG A 1 492 ? 2.031 -34.969 -46.438 1 93.81 492 ARG A CA 1
ATOM 3849 C C . ARG A 1 492 ? 2.271 -36.469 -46.531 1 93.81 492 ARG A C 1
ATOM 3851 O O . ARG A 1 492 ? 3.412 -36.938 -46.656 1 93.81 492 ARG A O 1
ATOM 3858 N N . LEU A 1 493 ? 1.234 -37.281 -46.25 1 94.56 493 LEU A N 1
ATOM 3859 C CA . LEU A 1 493 ? 1.183 -38.719 -46.438 1 94.56 493 LEU A CA 1
ATOM 3860 C C . LEU A 1 493 ? 0.038 -39.125 -47.344 1 94.56 493 LEU A C 1
ATOM 3862 O O . LEU A 1 493 ? -0.917 -38.375 -47.531 1 94.56 493 LEU A O 1
ATOM 3866 N N . PRO A 1 494 ? 0.194 -40.312 -48 1 93.75 494 PRO A N 1
ATOM 3867 C CA . PRO A 1 494 ? -0.935 -40.812 -48.781 1 93.75 494 PRO A CA 1
ATOM 3868 C C . PRO A 1 494 ? -2.229 -40.906 -48 1 93.75 494 PRO A C 1
ATOM 3870 O O . PRO A 1 494 ? -2.193 -41.094 -46.781 1 93.75 494 PRO A O 1
ATOM 3873 N N . GLU A 1 495 ? -3.359 -40.812 -48.625 1 93.75 495 GLU A N 1
ATOM 3874 C CA . GLU A 1 495 ? -4.68 -40.75 -48 1 93.75 495 GLU A CA 1
ATOM 3875 C C . GLU A 1 495 ? -4.957 -41.969 -47.156 1 93.75 495 GLU A C 1
ATOM 3877 O O . GLU A 1 495 ? -5.566 -41.875 -46.094 1 93.75 495 GLU A O 1
ATOM 3882 N N . HIS A 1 496 ? -4.527 -43.094 -47.688 1 93.62 496 HIS A N 1
ATOM 3883 C CA . HIS A 1 496 ? -4.762 -44.344 -46.969 1 93.62 496 HIS A CA 1
ATOM 3884 C C . HIS A 1 496 ? -4.07 -44.312 -45.625 1 93.62 496 HIS A C 1
ATOM 3886 O O . HIS A 1 496 ? -4.676 -44.688 -44.594 1 93.62 496 HIS A O 1
ATOM 3892 N N . GLU A 1 497 ? -2.82 -43.938 -45.594 1 95.19 497 GLU A N 1
ATOM 3893 C CA . GLU A 1 497 ? -2.045 -43.906 -44.344 1 95.19 497 GLU A CA 1
ATOM 3894 C C . GLU A 1 497 ? -2.57 -42.812 -43.406 1 95.19 497 GLU A C 1
ATOM 3896 O O . GLU A 1 497 ? -2.654 -43.031 -42.188 1 95.19 497 GLU A O 1
ATOM 3901 N N . THR A 1 498 ? -2.955 -41.656 -43.969 1 95.06 498 THR A N 1
ATOM 3902 C CA . THR A 1 498 ? -3.482 -40.562 -43.156 1 95.06 498 THR A CA 1
ATOM 3903 C C . THR A 1 498 ? -4.797 -40.969 -42.5 1 95.06 498 THR A C 1
ATOM 3905 O O . THR A 1 498 ? -5.02 -40.656 -41.312 1 95.06 498 THR A O 1
ATOM 3908 N N . GLY A 1 499 ? -5.637 -41.594 -43.281 1 93.88 499 GLY A N 1
ATOM 3909 C CA . GLY A 1 499 ? -6.906 -42.031 -42.719 1 93.88 499 GLY A CA 1
ATOM 3910 C C . GLY A 1 499 ? -6.742 -43.094 -41.656 1 93.88 499 GLY A C 1
ATOM 3911 O O . GLY A 1 499 ? -7.457 -43.062 -40.625 1 93.88 499 GLY A O 1
ATOM 3912 N N . TRP A 1 500 ? -5.809 -44.062 -41.844 1 95.5 500 TRP A N 1
ATOM 3913 C CA . TRP A 1 500 ? -5.547 -45.094 -40.844 1 95.5 500 TRP A CA 1
ATOM 3914 C C . TRP A 1 500 ? -5.043 -44.469 -39.562 1 95.5 500 TRP A C 1
ATOM 3916 O O . TRP A 1 500 ? -5.5 -44.844 -38.469 1 95.5 500 TRP A O 1
ATOM 3926 N N . LEU A 1 501 ? -4.07 -43.531 -39.688 1 96.06 501 LEU A N 1
ATOM 3927 C CA . LEU A 1 501 ? -3.518 -42.875 -38.5 1 96.06 501 LEU A CA 1
ATOM 3928 C C . LEU A 1 501 ? -4.602 -42.094 -37.75 1 96.06 501 LEU A C 1
ATOM 3930 O O . LEU A 1 501 ? -4.629 -42.094 -36.531 1 96.06 501 LEU A O 1
ATOM 3934 N N . ALA A 1 502 ? -5.484 -41.406 -38.438 1 94.5 502 ALA A N 1
ATOM 3935 C CA . ALA A 1 502 ? -6.578 -40.656 -37.812 1 94.5 502 ALA A CA 1
ATOM 3936 C C . ALA A 1 502 ? -7.504 -41.562 -37.031 1 94.5 502 ALA A C 1
ATOM 3938 O O . ALA A 1 502 ? -7.969 -41.188 -35.938 1 94.5 502 ALA A O 1
ATOM 3939 N N . GLU A 1 503 ? -7.723 -42.688 -37.531 1 93.62 503 GLU A N 1
ATOM 3940 C CA . GLU A 1 503 ? -8.633 -43.656 -36.906 1 93.62 503 GLU A CA 1
ATOM 3941 C C . GLU A 1 503 ? -8 -44.281 -35.656 1 93.62 503 GLU A C 1
ATOM 3943 O O . GLU A 1 503 ? -8.68 -44.469 -34.656 1 93.62 503 GLU A O 1
ATOM 3948 N N . HIS A 1 504 ? -6.723 -44.594 -35.719 1 94.5 504 HIS A N 1
ATOM 3949 C CA . HIS A 1 504 ? -6.102 -45.375 -34.688 1 94.5 504 HIS A CA 1
ATOM 3950 C C . HIS A 1 504 ? -5.422 -44.469 -33.656 1 94.5 504 HIS A C 1
ATOM 3952 O O . HIS A 1 504 ? -5.273 -44.844 -32.469 1 94.5 504 HIS A O 1
ATOM 3958 N N . LEU A 1 505 ? -4.938 -43.281 -34 1 93.81 505 LEU A N 1
ATOM 3959 C CA . LEU A 1 505 ? -4.215 -42.406 -33.094 1 93.81 505 LEU A CA 1
ATOM 3960 C C . LEU A 1 505 ? -5.07 -41.219 -32.688 1 93.81 505 LEU A C 1
ATOM 3962 O O . LEU A 1 505 ? -4.848 -40.594 -31.656 1 93.81 505 LEU A O 1
ATOM 3966 N N . GLY A 1 506 ? -5.984 -40.844 -33.531 1 87.75 506 GLY A N 1
ATOM 3967 C CA . GLY A 1 506 ? -6.754 -39.625 -33.344 1 87.75 506 GLY A CA 1
ATOM 3968 C C . GLY A 1 506 ? -7.832 -39.75 -32.281 1 87.75 506 GLY A C 1
ATOM 3969 O O . GLY A 1 506 ? -8.312 -40.844 -32.031 1 87.75 506 GLY A O 1
ATOM 3970 N N . GLY A 1 507 ? -8.047 -38.688 -31.609 1 80.44 507 GLY A N 1
ATOM 3971 C CA . GLY A 1 507 ? -9.18 -38.562 -30.703 1 80.44 507 GLY A CA 1
ATOM 3972 C C . GLY A 1 507 ? -10.352 -37.812 -31.312 1 80.44 507 GLY A C 1
ATOM 3973 O O . GLY A 1 507 ? -10.258 -37.281 -32.406 1 80.44 507 GLY A O 1
ATOM 3974 N N . ALA A 1 508 ? -11.602 -37.906 -30.766 1 72.38 508 ALA A N 1
ATOM 3975 C CA . ALA A 1 508 ? -12.836 -37.312 -31.281 1 72.38 508 ALA A CA 1
ATOM 3976 C C . ALA A 1 508 ? -12.641 -35.844 -31.641 1 72.38 508 ALA A C 1
ATOM 3978 O O . ALA A 1 508 ? -13.156 -35.375 -32.656 1 72.38 508 ALA A O 1
ATOM 3979 N N . GLU A 1 509 ? -11.898 -35.125 -31.016 1 77.19 509 GLU A N 1
ATOM 3980 C CA . GLU A 1 509 ? -11.789 -33.688 -31.266 1 77.19 509 GLU A CA 1
ATOM 3981 C C . GLU A 1 509 ? -10.352 -33.312 -31.594 1 77.19 509 GLU A C 1
ATOM 3983 O O . GLU A 1 509 ? -9.891 -32.219 -31.203 1 77.19 509 GLU A O 1
ATOM 3988 N N . GLU A 1 510 ? -9.703 -34.188 -32.312 1 85.31 510 GLU A N 1
ATOM 3989 C CA . GLU A 1 510 ? -8.312 -33.938 -32.688 1 85.31 510 GLU A CA 1
ATOM 3990 C C . GLU A 1 510 ? -8.117 -33.938 -34.188 1 85.31 510 GLU A C 1
ATOM 3992 O O . GLU A 1 510 ? -8.586 -34.844 -34.875 1 85.31 510 GLU A O 1
ATOM 3997 N N . GLN A 1 511 ? -7.605 -32.906 -34.719 1 86.31 511 GLN A N 1
ATOM 3998 C CA . GLN A 1 511 ? -7.223 -32.875 -36.125 1 86.31 511 GLN A CA 1
ATOM 3999 C C . GLN A 1 511 ? -5.812 -33.438 -36.312 1 86.31 511 GLN A C 1
ATOM 4001 O O . GLN A 1 511 ? -4.867 -32.969 -35.688 1 86.31 511 GLN A O 1
ATOM 4006 N N . LEU A 1 512 ? -5.715 -34.438 -37.188 1 92 512 LEU A N 1
ATOM 4007 C CA . LEU A 1 512 ? -4.41 -35.031 -37.469 1 92 512 LEU A CA 1
ATOM 4008 C C . LEU A 1 512 ? -3.578 -34.156 -38.375 1 92 512 LEU A C 1
ATOM 4010 O O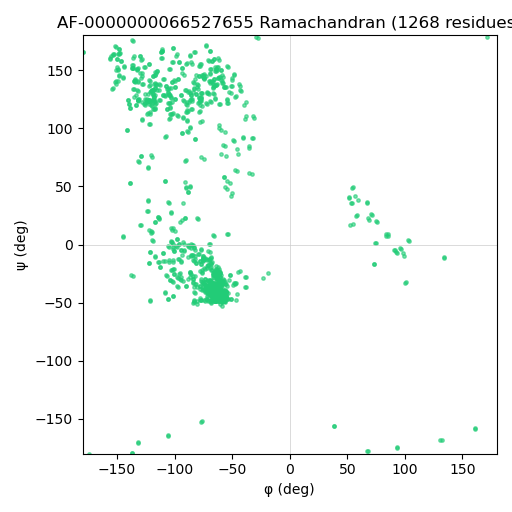 . LEU A 1 512 ? -4.059 -33.719 -39.438 1 92 512 LEU A O 1
ATOM 4014 N N . VAL A 1 513 ? -2.416 -33.781 -37.969 1 89.94 513 VAL A N 1
ATOM 4015 C CA . VAL A 1 513 ? -1.476 -33 -38.781 1 89.94 513 VAL A CA 1
ATOM 4016 C C . VAL A 1 513 ? -0.17 -33.781 -38.938 1 89.94 513 VAL A C 1
ATOM 4018 O O . VAL A 1 513 ? 0.468 -34.156 -37.969 1 89.94 513 VAL A O 1
ATOM 4021 N N . ILE A 1 514 ? 0.173 -34 -40.188 1 94.75 514 ILE A N 1
ATOM 4022 C CA . ILE A 1 514 ? 1.424 -34.688 -40.469 1 94.75 514 ILE A CA 1
ATOM 4023 C C . ILE A 1 514 ? 2.568 -33.688 -40.531 1 94.75 514 ILE A C 1
ATOM 4025 O O . ILE A 1 514 ? 2.5 -32.688 -41.281 1 94.75 514 ILE A O 1
ATOM 4029 N N . ALA A 1 515 ? 3.576 -33.938 -39.719 1 92.88 515 ALA A N 1
ATOM 4030 C CA . ALA A 1 515 ? 4.645 -32.938 -39.625 1 92.88 515 ALA A CA 1
ATOM 4031 C C . ALA A 1 515 ? 5.988 -33.594 -39.344 1 92.88 515 ALA A C 1
ATOM 4033 O O . ALA A 1 515 ? 6.062 -34.812 -39.188 1 92.88 515 ALA A O 1
ATOM 4034 N N . ARG A 1 516 ? 7.078 -32.875 -39.469 1 93.88 516 ARG A N 1
ATOM 4035 C CA . ARG A 1 516 ? 8.438 -33.188 -39.031 1 93.88 516 ARG A CA 1
ATOM 4036 C C . ARG A 1 516 ? 8.922 -32.188 -38 1 93.88 516 ARG A C 1
ATOM 4038 O O . ARG A 1 516 ? 8.75 -30.969 -38.188 1 93.88 516 ARG A O 1
ATOM 4045 N N . PHE A 1 517 ? 9.281 -32.656 -36.906 1 87.69 517 PHE A N 1
ATOM 4046 C CA . PHE A 1 517 ? 9.758 -31.719 -35.906 1 87.69 517 PHE A CA 1
ATOM 4047 C C . PHE A 1 517 ? 10.797 -32.375 -35 1 87.69 517 PHE A C 1
ATOM 4049 O O . PHE A 1 517 ? 10.953 -33.594 -35.031 1 87.69 517 PHE A O 1
ATOM 4056 N N . SER A 1 518 ? 11.641 -31.484 -34.312 1 84.94 518 SER A N 1
ATOM 4057 C CA . SER A 1 518 ? 12.641 -31.922 -33.344 1 84.94 518 SER A CA 1
ATOM 4058 C C . SER A 1 518 ? 12.07 -31.938 -31.922 1 84.94 518 SER A C 1
ATOM 4060 O O . SER A 1 518 ? 11.25 -31.078 -31.562 1 84.94 518 SER A O 1
ATOM 4062 N N . PRO A 1 519 ? 12.555 -32.906 -31.141 1 85.75 519 PRO A N 1
ATOM 4063 C CA . PRO A 1 519 ? 13.484 -34 -31.438 1 85.75 519 PRO A CA 1
ATOM 4064 C C . PRO A 1 519 ? 12.812 -35.156 -32.156 1 85.75 519 PRO A C 1
ATOM 4066 O O . PRO A 1 519 ? 11.617 -35.406 -31.984 1 85.75 519 PRO A O 1
ATOM 4069 N N . GLU A 1 520 ? 13.602 -35.844 -32.875 1 91.31 520 GLU A N 1
ATOM 4070 C CA . GLU A 1 520 ? 13.055 -36.938 -33.656 1 91.31 520 GLU A CA 1
ATOM 4071 C C . GLU A 1 520 ? 12.547 -38.094 -32.781 1 91.31 520 GLU A C 1
ATOM 4073 O O . GLU A 1 520 ? 11.773 -38.938 -33.219 1 91.31 520 GLU A O 1
ATOM 4078 N N . GLU A 1 521 ? 12.961 -38.062 -31.531 1 89.75 521 GLU A N 1
ATOM 4079 C CA . GLU A 1 521 ? 12.57 -39.094 -30.594 1 89.75 521 GLU A CA 1
ATOM 4080 C C . GLU A 1 521 ? 11.102 -38.969 -30.203 1 89.75 521 GLU A C 1
ATOM 4082 O O . GLU A 1 521 ? 10.477 -39.938 -29.766 1 89.75 521 GLU A O 1
ATOM 4087 N N . LEU A 1 522 ? 10.508 -37.844 -30.375 1 89.81 522 LEU A N 1
ATOM 4088 C CA . LEU A 1 522 ? 9.109 -37.625 -30.031 1 89.81 522 LEU A CA 1
ATOM 4089 C C . LEU A 1 522 ? 8.195 -37.969 -31.188 1 89.81 522 LEU A C 1
ATOM 4091 O O . LEU A 1 522 ? 8.211 -37.312 -32.219 1 89.81 522 LEU A O 1
ATOM 4095 N N . PRO A 1 523 ? 7.41 -38.969 -30.984 1 93.06 523 PRO A N 1
ATOM 4096 C CA . PRO A 1 523 ? 6.641 -39.5 -32.125 1 93.06 523 PRO A CA 1
ATOM 4097 C C . PRO A 1 523 ? 5.441 -38.594 -32.469 1 93.06 523 PRO A C 1
ATOM 4099 O O . PRO A 1 523 ? 5.066 -38.5 -33.625 1 93.06 523 PRO A O 1
ATOM 4102 N N . LEU A 1 524 ? 4.824 -38.094 -31.516 1 90.88 524 LEU A N 1
ATOM 4103 C CA . LEU A 1 524 ? 3.617 -37.312 -31.75 1 90.88 524 LEU A CA 1
ATOM 4104 C C . LEU A 1 524 ? 3.367 -36.344 -30.578 1 90.88 524 LEU A C 1
ATOM 4106 O O . LEU A 1 524 ? 3.918 -36.531 -29.5 1 90.88 524 LEU A O 1
ATOM 4110 N N . VAL A 1 525 ? 2.582 -35.344 -30.828 1 84 525 VAL A N 1
ATOM 4111 C CA . VAL A 1 525 ? 2.225 -34.375 -29.797 1 84 525 VAL A CA 1
ATOM 4112 C C . VAL A 1 525 ? 0.838 -33.781 -30.078 1 84 525 VAL A C 1
ATOM 4114 O O . VAL A 1 525 ? 0.46 -33.625 -31.234 1 84 525 VAL A O 1
ATOM 4117 N N . VAL A 1 526 ? 0.091 -33.594 -28.984 1 80.88 526 VAL A N 1
ATOM 4118 C CA . VAL A 1 526 ? -1.209 -32.938 -29.094 1 80.88 526 VAL A CA 1
ATOM 4119 C C . VAL A 1 526 ? -1.095 -31.469 -28.688 1 80.88 526 VAL A C 1
ATOM 4121 O O . VAL A 1 526 ? -0.604 -31.156 -27.594 1 80.88 526 VAL A O 1
ATOM 4124 N N . VAL A 1 527 ? -1.49 -30.562 -29.5 1 76 527 VAL A N 1
ATOM 4125 C CA . VAL A 1 527 ? -1.442 -29.125 -29.234 1 76 527 VAL A CA 1
ATOM 4126 C C . VAL A 1 527 ? -2.859 -28.562 -29.219 1 76 527 VAL A C 1
ATOM 4128 O O . VAL A 1 527 ? -3.594 -28.656 -30.203 1 76 527 VAL A O 1
ATOM 4131 N N . PRO A 1 528 ? -3.176 -28.062 -28 1 69.81 528 PRO A N 1
ATOM 4132 C CA . PRO A 1 528 ? -4.496 -27.438 -27.969 1 69.81 528 PRO A CA 1
ATOM 4133 C C . PRO A 1 528 ? -4.578 -26.172 -28.828 1 69.81 528 PRO A C 1
ATOM 4135 O O . PRO A 1 528 ? -3.588 -25.453 -28.984 1 69.81 528 PRO A O 1
ATOM 4138 N N . ASP A 1 529 ? -5.586 -25.969 -29.531 1 63.47 529 ASP A N 1
ATOM 4139 C CA . ASP A 1 529 ? -5.816 -24.766 -30.312 1 63.47 529 ASP A CA 1
ATOM 4140 C C . ASP A 1 529 ? -6.379 -23.641 -29.438 1 63.47 529 ASP A C 1
ATOM 4142 O O . ASP A 1 529 ? -7.574 -23.641 -29.125 1 63.47 529 ASP A O 1
ATOM 4146 N N . ARG A 1 530 ? -5.512 -22.812 -28.859 1 61 530 ARG A N 1
ATOM 4147 C CA . ARG A 1 530 ? -5.895 -21.75 -27.938 1 61 530 ARG A CA 1
ATOM 4148 C C . ARG A 1 530 ? -6.902 -20.797 -28.562 1 61 530 ARG A C 1
ATOM 4150 O O . ARG A 1 530 ? -7.785 -20.281 -27.875 1 61 530 ARG A O 1
ATOM 4157 N N . ASP A 1 531 ? -6.668 -20.516 -29.859 1 55.84 531 ASP A N 1
ATOM 4158 C CA . ASP A 1 531 ? -7.625 -19.641 -30.531 1 55.84 531 ASP A CA 1
ATOM 4159 C C . ASP A 1 531 ? -9.039 -20.219 -30.469 1 55.84 531 ASP A C 1
ATOM 4161 O O . ASP A 1 531 ? -10.008 -19.484 -30.266 1 55.84 531 ASP A O 1
ATOM 4165 N N . ALA A 1 532 ? -9.031 -21.469 -30.422 1 52.72 532 ALA A N 1
ATOM 4166 C CA . ALA A 1 532 ? -10.32 -22.156 -30.297 1 52.72 532 ALA A CA 1
ATOM 4167 C C . ALA A 1 532 ? -10.828 -22.094 -28.859 1 52.72 532 ALA A C 1
ATOM 4169 O O . ALA A 1 532 ? -12.023 -21.922 -28.625 1 52.72 532 ALA A O 1
ATOM 4170 N N . GLU A 1 533 ? -9.844 -22.172 -27.969 1 56.41 533 GLU A N 1
ATOM 4171 C CA . GLU A 1 533 ? -10.211 -22.094 -26.562 1 56.41 533 GLU A CA 1
ATOM 4172 C C . GLU A 1 533 ? -10.703 -20.688 -26.203 1 56.41 533 GLU A C 1
ATOM 4174 O O . GLU A 1 533 ? -11.664 -20.531 -25.453 1 56.41 533 GLU A O 1
ATOM 4179 N N . LEU A 1 534 ? -9.922 -19.703 -26.625 1 54.09 534 LEU A N 1
ATOM 4180 C CA . LEU A 1 534 ? -10.359 -18.328 -26.422 1 54.09 534 LEU A CA 1
ATOM 4181 C C . LEU A 1 534 ? -11.75 -18.094 -26.984 1 54.09 534 LEU A C 1
ATOM 4183 O O . LEU A 1 534 ? -12.594 -17.453 -26.359 1 54.09 534 LEU A O 1
ATOM 4187 N N . LYS A 1 535 ? -11.992 -18.672 -28.188 1 50.75 535 LYS A N 1
ATOM 4188 C CA . LYS A 1 535 ? -13.32 -18.562 -28.797 1 50.75 535 LYS A CA 1
ATOM 4189 C C . LYS A 1 535 ? -14.383 -19.188 -27.906 1 50.75 535 LYS A C 1
ATOM 4191 O O . LYS A 1 535 ? -15.445 -18.609 -27.688 1 50.75 535 LYS A O 1
ATOM 4196 N N . ARG A 1 536 ? -13.977 -20.25 -27.359 1 50.53 536 ARG A N 1
ATOM 4197 C CA . ARG A 1 536 ? -14.922 -20.938 -26.484 1 50.53 536 ARG A CA 1
ATOM 4198 C C . ARG A 1 536 ? -15.141 -20.141 -25.188 1 50.53 536 ARG A C 1
ATOM 4200 O O . ARG A 1 536 ? -16.281 -20.016 -24.719 1 50.53 536 ARG A O 1
ATOM 4207 N N . ARG A 1 537 ? -14.094 -19.656 -24.641 1 51.69 537 ARG A N 1
ATOM 4208 C CA . ARG A 1 537 ? -14.211 -18.859 -23.438 1 51.69 537 ARG A CA 1
ATOM 4209 C C . ARG A 1 537 ? -15 -17.578 -23.703 1 51.69 537 ARG A C 1
ATOM 4211 O O . ARG A 1 537 ? -15.812 -17.156 -22.875 1 51.69 537 ARG A O 1
ATOM 4218 N N . LEU A 1 538 ? -14.68 -17 -24.812 1 51.78 538 LEU A N 1
ATOM 4219 C CA . LEU A 1 538 ? -15.422 -15.812 -25.172 1 51.78 538 LEU A CA 1
ATOM 4220 C C . LEU A 1 538 ? -16.906 -16.125 -25.359 1 51.78 538 LEU A C 1
ATOM 4222 O O . LEU A 1 538 ? -17.766 -15.344 -24.953 1 51.78 538 LEU A O 1
ATOM 4226 N N . GLU A 1 539 ? -17.094 -17.312 -25.984 1 49.25 539 GLU A N 1
ATOM 4227 C CA . GLU A 1 539 ? -18.469 -17.766 -26.156 1 49.25 539 GLU A CA 1
ATOM 4228 C C . GLU A 1 539 ? -19.125 -18.062 -24.812 1 49.25 539 GLU A C 1
ATOM 4230 O O . GLU A 1 539 ? -20.297 -17.75 -24.609 1 49.25 539 GLU A O 1
ATOM 4235 N N . ASP A 1 540 ? -18.312 -18.531 -24.016 1 48.09 540 ASP A N 1
ATOM 4236 C CA . ASP A 1 540 ? -18.828 -18.781 -22.672 1 48.09 540 ASP A CA 1
ATOM 4237 C C . ASP A 1 540 ? -19.016 -17.484 -21.891 1 48.09 540 ASP A C 1
ATOM 4239 O O . ASP A 1 540 ? -20 -17.328 -21.172 1 48.09 540 ASP A O 1
ATOM 4243 N N . ASP A 1 541 ? -17.953 -16.719 -21.953 1 46.41 541 ASP A N 1
ATOM 4244 C CA . ASP A 1 541 ? -18.047 -15.422 -21.297 1 46.41 541 ASP A CA 1
ATOM 4245 C C . ASP A 1 541 ? -19.156 -14.578 -21.922 1 46.41 541 ASP A C 1
ATOM 4247 O O . ASP A 1 541 ? -19.797 -13.789 -21.219 1 46.41 541 ASP A O 1
ATOM 4251 N N . GLU A 1 542 ? -19.297 -14.672 -23.281 1 47.22 542 GLU A N 1
ATOM 4252 C CA . GLU A 1 542 ? -20.438 -14.039 -23.922 1 47.22 542 GLU A CA 1
ATOM 4253 C C . GLU A 1 542 ? -21.766 -14.547 -23.344 1 47.22 542 GLU A C 1
ATOM 4255 O O . GLU A 1 542 ? -22.719 -13.781 -23.203 1 47.22 542 GLU A O 1
ATOM 4260 N N . ALA A 1 543 ? -21.844 -15.812 -23.203 1 45.75 543 ALA A N 1
ATOM 4261 C CA . ALA A 1 543 ? -23.062 -16.344 -22.594 1 45.75 543 ALA A CA 1
ATOM 4262 C C . ALA A 1 543 ? -23.281 -15.773 -21.203 1 45.75 543 ALA A C 1
ATOM 4264 O O . ALA A 1 543 ? -24.422 -15.57 -20.781 1 45.75 543 ALA A O 1
ATOM 4265 N N . ASP A 1 544 ? -22.219 -15.539 -20.594 1 40.56 544 ASP A N 1
ATOM 4266 C CA . ASP A 1 544 ? -22.375 -14.992 -19.25 1 40.56 544 ASP A CA 1
ATOM 4267 C C . ASP A 1 544 ? -22.281 -13.469 -19.266 1 40.56 544 ASP A C 1
ATOM 4269 O O . ASP A 1 544 ? -22.266 -12.836 -18.203 1 40.56 544 ASP A O 1
ATOM 4273 N N . LYS A 1 545 ? -22.438 -12.695 -20.266 1 44.5 545 LYS A N 1
ATOM 4274 C CA . LYS A 1 545 ? -22.516 -11.258 -20.516 1 44.5 545 LYS A CA 1
ATOM 4275 C C . LYS A 1 545 ? -21.281 -10.539 -19.953 1 44.5 545 LYS A C 1
ATOM 4277 O O . LYS A 1 545 ? -21.375 -9.398 -19.5 1 44.5 545 LYS A O 1
ATOM 4282 N N . ARG A 1 546 ? -20.219 -11.211 -19.672 1 43.53 546 ARG A N 1
ATOM 4283 C CA . ARG A 1 546 ? -19.094 -10.742 -18.891 1 43.53 546 ARG A CA 1
ATOM 4284 C C . ARG A 1 546 ? -18.203 -9.805 -19.703 1 43.53 546 ARG A C 1
ATOM 4286 O O . ARG A 1 546 ? -17.266 -9.211 -19.172 1 43.53 546 ARG A O 1
ATOM 4293 N N . ILE A 1 547 ? -17.734 -9.969 -20.906 1 39.81 547 ILE A N 1
ATOM 4294 C CA . ILE A 1 547 ? -16.812 -9.164 -21.703 1 39.81 547 ILE A CA 1
ATOM 4295 C C . ILE A 1 547 ? -17.547 -7.949 -22.266 1 39.81 547 ILE A C 1
ATOM 4297 O O . ILE A 1 547 ? -18.703 -8.062 -22.688 1 39.81 547 ILE A O 1
ATOM 4301 N N . SER A 1 548 ? -16.969 -6.77 -22 1 38.94 548 SER A N 1
ATOM 4302 C CA . SER A 1 548 ? -17.516 -5.586 -22.656 1 38.94 548 SER A CA 1
ATOM 4303 C C . SER A 1 548 ? -17.812 -5.855 -24.125 1 38.94 548 SER A C 1
ATOM 4305 O O . SER A 1 548 ? -17.172 -6.711 -24.75 1 38.94 548 SER A O 1
ATOM 4307 N N . THR A 1 549 ? -18.969 -5.457 -24.531 1 40.47 549 THR A N 1
ATOM 4308 C CA . THR A 1 549 ? -19.484 -5.562 -25.891 1 40.47 549 THR A CA 1
ATOM 4309 C C . THR A 1 549 ? -18.375 -5.285 -26.906 1 40.47 549 THR A C 1
ATOM 4311 O O . THR A 1 549 ? -18.297 -5.953 -27.938 1 40.47 549 THR A O 1
ATOM 4314 N N . ALA A 1 550 ? -17.5 -4.398 -26.641 1 37.94 550 ALA A N 1
ATOM 4315 C CA . ALA A 1 550 ? -16.453 -3.998 -27.578 1 37.94 550 ALA A CA 1
ATOM 4316 C C . ALA A 1 550 ? -15.328 -5.023 -27.609 1 37.94 550 ALA A C 1
ATOM 4318 O O . ALA A 1 550 ? -14.867 -5.418 -28.672 1 37.94 550 ALA A O 1
ATOM 4319 N N . ALA A 1 551 ? -14.844 -5.449 -26.5 1 41.28 551 ALA A N 1
ATOM 4320 C CA . ALA A 1 551 ? -13.797 -6.461 -26.469 1 41.28 551 ALA A CA 1
ATOM 4321 C C . ALA A 1 551 ? -14.32 -7.812 -26.953 1 41.28 551 ALA A C 1
ATOM 4323 O O . ALA A 1 551 ? -13.625 -8.539 -27.656 1 41.28 551 ALA A O 1
ATOM 4324 N N . LEU A 1 552 ? -15.5 -8.086 -26.734 1 44.62 552 LEU A N 1
ATOM 4325 C CA . LEU A 1 552 ? -16.203 -9.227 -27.328 1 44.62 552 LEU A CA 1
ATOM 4326 C C . LEU A 1 552 ? -16.297 -9.07 -28.828 1 44.62 552 LEU A C 1
ATOM 4328 O O . LEU A 1 552 ? -16.141 -10.047 -29.578 1 44.62 552 LEU A O 1
ATOM 4332 N N . ARG A 1 553 ? -16.719 -7.918 -29.25 1 43.34 553 ARG A N 1
ATOM 4333 C CA . ARG A 1 553 ? -16.781 -7.641 -30.672 1 43.34 553 ARG A CA 1
ATOM 4334 C C . ARG A 1 553 ? -15.406 -7.812 -31.328 1 43.34 553 ARG A C 1
ATOM 4336 O O . ARG A 1 553 ? -15.289 -8.383 -32.406 1 43.34 553 ARG A O 1
ATOM 4343 N N . LEU A 1 554 ? -14.359 -7.324 -30.672 1 42.75 554 LEU A N 1
ATOM 4344 C CA . LEU A 1 554 ? -13.008 -7.488 -31.188 1 42.75 554 LEU A CA 1
ATOM 4345 C C . LEU A 1 554 ? -12.57 -8.945 -31.109 1 42.75 554 LEU A C 1
ATOM 4347 O O . LEU A 1 554 ? -11.984 -9.477 -32.062 1 42.75 554 LEU A O 1
ATOM 4351 N N . ALA A 1 555 ? -12.867 -9.586 -30.031 1 45.66 555 ALA A N 1
ATOM 4352 C CA . ALA A 1 555 ? -12.586 -11.016 -29.906 1 45.66 555 ALA A CA 1
ATOM 4353 C C . ALA A 1 555 ? -13.414 -11.828 -30.906 1 45.66 555 ALA A C 1
ATOM 4355 O O . ALA A 1 555 ? -12.914 -12.773 -31.516 1 45.66 555 ALA A O 1
ATOM 4356 N N . ARG A 1 556 ? -14.68 -11.422 -31.047 1 46.56 556 ARG A N 1
ATOM 4357 C CA . ARG A 1 556 ? -15.516 -12.023 -32.094 1 46.56 556 ARG A CA 1
ATOM 4358 C C . ARG A 1 556 ? -14.906 -11.812 -33.469 1 46.56 556 ARG A C 1
ATOM 4360 O O . ARG A 1 556 ? -14.945 -12.719 -34.312 1 46.56 556 ARG A O 1
ATOM 4367 N N . GLN A 1 557 ? -14.641 -10.617 -33.688 1 43.34 557 GLN A N 1
ATOM 4368 C CA . GLN A 1 557 ? -14.047 -10.312 -34.969 1 43.34 557 GLN A CA 1
ATOM 4369 C C . GLN A 1 557 ? -12.781 -11.125 -35.219 1 43.34 557 GLN A C 1
ATOM 4371 O O . GLN A 1 557 ? -12.523 -11.562 -36.344 1 43.34 557 GLN A O 1
ATOM 4376 N N . PHE A 1 558 ? -12.039 -11.219 -34.156 1 41.69 558 PHE A N 1
ATOM 4377 C CA . PHE A 1 558 ? -10.844 -12.039 -34.312 1 41.69 558 PHE A CA 1
ATOM 4378 C C . PHE A 1 558 ? -11.203 -13.516 -34.344 1 41.69 558 PHE A C 1
ATOM 4380 O O . PHE A 1 558 ? -10.594 -14.289 -35.094 1 41.69 558 PHE A O 1
ATOM 4387 N N . THR A 1 559 ? -12.164 -13.914 -33.5 1 45.03 559 THR A N 1
ATOM 4388 C CA . THR A 1 559 ? -12.516 -15.328 -33.469 1 45.03 559 THR A CA 1
ATOM 4389 C C . THR A 1 559 ? -13.484 -15.672 -34.594 1 45.03 559 THR A C 1
ATOM 4391 O O . THR A 1 559 ? -13.766 -16.844 -34.875 1 45.03 559 THR A O 1
ATOM 4394 N N . ARG A 1 560 ? -14.281 -14.828 -35.094 1 43.44 560 ARG A N 1
ATOM 4395 C CA . ARG A 1 560 ? -15.18 -15.156 -36.188 1 43.44 560 ARG A CA 1
ATOM 4396 C C . ARG A 1 560 ? -14.438 -15.906 -37.281 1 43.44 560 ARG A C 1
ATOM 4398 O O . ARG A 1 560 ? -15.016 -16.766 -37.969 1 43.44 560 ARG A O 1
ATOM 4405 N N . LYS A 1 561 ? -13.305 -15.344 -37.625 1 40.75 561 LYS A N 1
ATOM 4406 C CA . LYS A 1 561 ? -12.672 -16.047 -38.75 1 40.75 561 LYS A CA 1
ATOM 4407 C C . LYS A 1 561 ? -12.18 -17.422 -38.312 1 40.75 561 LYS A C 1
ATOM 4409 O O . LYS A 1 561 ? -11.602 -18.156 -39.125 1 40.75 561 LYS A O 1
ATOM 4414 N N . LEU A 1 562 ? -12.141 -17.656 -37.125 1 44.06 562 LEU A N 1
ATOM 4415 C CA . LEU A 1 562 ? -11.711 -18.984 -36.688 1 44.06 562 LEU A CA 1
ATOM 4416 C C . LEU A 1 562 ? -12.812 -20 -36.938 1 44.06 562 LEU A C 1
ATOM 4418 O O . LEU A 1 562 ? -13.859 -19.953 -36.281 1 44.06 562 LEU A O 1
ATOM 4422 N N . ASP A 1 563 ? -13.117 -20.453 -38.219 1 43.44 563 ASP A N 1
ATOM 4423 C CA . ASP A 1 563 ? -13.992 -21.547 -38.625 1 43.44 563 ASP A CA 1
ATOM 4424 C C . ASP A 1 563 ? -14.078 -22.625 -37.531 1 43.44 563 ASP A C 1
ATOM 4426 O O . ASP A 1 563 ? -13.266 -22.641 -36.625 1 43.44 563 ASP A O 1
ATOM 4430 N N . ASN A 1 564 ? -15.023 -23.781 -37.844 1 44.91 564 ASN A N 1
ATOM 4431 C CA . ASN A 1 564 ? -15.336 -24.984 -37.094 1 44.91 564 ASN A CA 1
ATOM 4432 C C . ASN A 1 564 ? -14.07 -25.719 -36.656 1 44.91 564 ASN A C 1
ATOM 4434 O O . ASN A 1 564 ? -13.734 -26.781 -37.188 1 44.91 564 ASN A O 1
ATOM 4438 N N . ARG A 1 565 ? -13.094 -25 -36.156 1 48.41 565 ARG A N 1
ATOM 4439 C CA . ARG A 1 565 ? -11.805 -25.625 -35.906 1 48.41 565 ARG A CA 1
ATOM 4440 C C . ARG A 1 565 ? -11.844 -26.453 -34.625 1 48.41 565 ARG A C 1
ATOM 4442 O O . ARG A 1 565 ? -12.492 -26.078 -33.656 1 48.41 565 ARG A O 1
ATOM 4449 N N . GLN A 1 566 ? -11.484 -27.75 -34.875 1 54.53 566 GLN A N 1
ATOM 4450 C CA . GLN A 1 566 ? -11.336 -28.734 -33.812 1 54.53 566 GLN A CA 1
ATOM 4451 C C . GLN A 1 566 ? -10.477 -28.203 -32.656 1 54.53 566 GLN A C 1
ATOM 4453 O O . GLN A 1 566 ? -9.516 -27.469 -32.906 1 54.53 566 GLN A O 1
ATOM 4458 N N . PRO A 1 567 ? -10.766 -28.609 -31.328 1 64.94 567 PRO A N 1
ATOM 4459 C CA . PRO A 1 567 ? -10.219 -28.016 -30.094 1 64.94 567 PRO A CA 1
ATOM 4460 C C . PRO A 1 567 ? -8.727 -28.297 -29.922 1 64.94 567 PRO A C 1
ATOM 4462 O O . PRO A 1 567 ? -8.031 -27.531 -29.266 1 64.94 567 PRO A O 1
ATOM 4465 N N . SER A 1 568 ? -8.242 -29.438 -30.703 1 78.81 568 SER A N 1
ATOM 4466 C CA . SER A 1 568 ? -6.832 -29.75 -30.547 1 78.81 568 SER A CA 1
ATOM 4467 C C . SER A 1 568 ? -6.25 -30.344 -31.828 1 78.81 568 SER A C 1
ATOM 4469 O O . SER A 1 568 ? -6.992 -30.797 -32.688 1 78.81 568 SER A O 1
ATOM 4471 N N . ARG A 1 569 ? -4.992 -30.156 -32.094 1 81.94 569 ARG A N 1
ATOM 4472 C CA . ARG A 1 569 ? -4.262 -30.719 -33.219 1 81.94 569 ARG A CA 1
ATOM 4473 C C . ARG A 1 569 ? -3.27 -31.781 -32.75 1 81.94 569 ARG A C 1
ATOM 4475 O O . ARG A 1 569 ? -2.562 -31.594 -31.766 1 81.94 569 ARG A O 1
ATOM 4482 N N . LEU A 1 570 ? -3.389 -32.906 -33.406 1 89.19 570 LEU A N 1
ATOM 4483 C CA . LEU A 1 570 ? -2.43 -34 -33.188 1 89.19 570 LEU A CA 1
ATOM 4484 C C . LEU A 1 570 ? -1.337 -34 -34.25 1 89.19 570 LEU A C 1
ATOM 4486 O O . LEU A 1 570 ? -1.591 -34.312 -35.406 1 89.19 570 LEU A O 1
ATOM 4490 N N . TYR A 1 571 ? -0.158 -33.688 -33.906 1 88.88 571 TYR A N 1
ATOM 4491 C CA . TYR A 1 571 ? 0.982 -33.688 -34.812 1 88.88 571 TYR A CA 1
ATOM 4492 C C . TYR A 1 571 ? 1.695 -35.031 -34.75 1 88.88 571 TYR A C 1
ATOM 4494 O O . TYR A 1 571 ? 2.109 -35.5 -33.688 1 88.88 571 TYR A O 1
ATOM 4502 N N . VAL A 1 572 ? 1.833 -35.656 -35.844 1 94.75 572 VAL A N 1
ATOM 4503 C CA . VAL A 1 572 ? 2.57 -36.906 -35.969 1 94.75 572 VAL A CA 1
ATOM 4504 C C . VAL A 1 572 ? 3.932 -36.656 -36.625 1 94.75 572 VAL A C 1
ATOM 4506 O O . VAL A 1 572 ? 4.016 -36.062 -37.688 1 94.75 572 VAL A O 1
ATOM 4509 N N . ASN A 1 573 ? 5.008 -37.125 -36.031 1 95.25 573 ASN A N 1
ATOM 4510 C CA . ASN A 1 573 ? 6.379 -36.812 -36.438 1 95.25 573 ASN A CA 1
ATOM 4511 C C . ASN A 1 573 ? 6.922 -37.844 -37.406 1 95.25 573 ASN A C 1
ATOM 4513 O O . ASN A 1 573 ? 7.375 -38.938 -37.031 1 95.25 573 ASN A O 1
ATOM 4517 N N . LEU A 1 574 ? 7.059 -37.406 -38.625 1 96.75 574 LEU A N 1
ATOM 4518 C CA . LEU A 1 574 ? 7.531 -38.344 -39.656 1 96.75 574 LEU A CA 1
ATOM 4519 C C . LEU A 1 574 ? 9.016 -38.625 -39.469 1 96.75 574 LEU A C 1
ATOM 4521 O O . LEU A 1 574 ? 9.539 -39.562 -40.062 1 96.75 574 LEU A O 1
ATOM 4525 N N . ASP A 1 575 ? 9.664 -37.875 -38.656 1 95.38 575 ASP A N 1
ATOM 4526 C CA . ASP A 1 575 ? 11.086 -38.094 -38.438 1 95.38 575 ASP A CA 1
ATOM 4527 C C . ASP A 1 575 ? 11.297 -39.188 -37.375 1 95.38 575 ASP A C 1
ATOM 4529 O O . ASP A 1 575 ? 12.414 -39.719 -37.25 1 95.38 575 ASP A O 1
ATOM 4533 N N . ASN A 1 576 ? 10.266 -39.562 -36.656 1 95.62 576 ASN A N 1
ATOM 4534 C CA . ASN A 1 576 ? 10.383 -40.531 -35.594 1 95.62 576 ASN A CA 1
ATOM 4535 C C . ASN A 1 576 ? 10.469 -41.938 -36.125 1 95.62 576 ASN A C 1
ATOM 4537 O O . ASN A 1 576 ? 9.625 -42.375 -36.938 1 95.62 576 ASN A O 1
ATOM 4541 N N . PRO A 1 577 ? 11.43 -42.75 -35.688 1 95.19 577 PRO A N 1
ATOM 4542 C CA . PRO A 1 577 ? 11.617 -44.094 -36.188 1 95.19 577 PRO A CA 1
ATOM 4543 C C . PRO A 1 577 ? 10.406 -45 -35.938 1 95.19 577 PRO A C 1
ATOM 4545 O O . PRO A 1 577 ? 10.094 -45.844 -36.75 1 95.19 577 PRO A O 1
ATOM 4548 N N . ALA A 1 578 ? 9.766 -44.875 -34.812 1 96.25 578 ALA A N 1
ATOM 4549 C CA . ALA A 1 578 ? 8.586 -45.688 -34.5 1 96.25 578 ALA A CA 1
ATOM 4550 C C . ALA A 1 578 ? 7.445 -45.375 -35.469 1 96.25 578 ALA A C 1
ATOM 4552 O O . ALA A 1 578 ? 6.738 -46.281 -35.906 1 96.25 578 ALA A O 1
ATOM 4553 N N . VAL A 1 579 ? 7.289 -44.156 -35.781 1 97 579 VAL A N 1
ATOM 4554 C CA . VAL A 1 579 ? 6.242 -43.719 -36.719 1 97 579 VAL A CA 1
ATOM 4555 C C . VAL A 1 579 ? 6.547 -44.281 -38.125 1 97 579 VAL A C 1
ATOM 4557 O O . VAL A 1 579 ? 5.645 -44.75 -38.812 1 97 579 VAL A O 1
ATOM 4560 N N . GLN A 1 580 ? 7.812 -44.188 -38.5 1 96.25 580 GLN A N 1
ATOM 4561 C CA . GLN A 1 580 ? 8.219 -44.75 -39.812 1 96.25 580 GLN A CA 1
ATOM 4562 C C . GLN A 1 580 ? 7.941 -46.219 -39.875 1 96.25 580 GLN A C 1
ATOM 4564 O O . GLN A 1 580 ? 7.422 -46.719 -40.906 1 96.25 580 GLN A O 1
ATOM 4569 N N . ALA A 1 581 ? 8.266 -46.906 -38.844 1 96.5 581 ALA A N 1
ATOM 4570 C CA . ALA A 1 581 ? 8.031 -48.344 -38.812 1 96.5 581 ALA A CA 1
ATOM 4571 C C . ALA A 1 581 ? 6.535 -48.656 -38.844 1 96.5 581 ALA A C 1
ATOM 4573 O O . ALA A 1 581 ? 6.117 -49.625 -39.531 1 96.5 581 ALA A O 1
ATOM 4574 N N . LEU A 1 582 ? 5.758 -47.906 -38.125 1 96.88 582 LEU A N 1
ATOM 4575 C CA . LEU A 1 582 ? 4.309 -48.094 -38.125 1 96.88 582 LEU A CA 1
ATOM 4576 C C . LEU A 1 582 ? 3.725 -47.875 -39.5 1 96.88 582 LEU A C 1
ATOM 4578 O O . LEU A 1 582 ? 2.893 -48.656 -39.969 1 96.88 582 LEU A O 1
ATOM 4582 N N . LEU A 1 583 ? 4.215 -46.812 -40.188 1 96.56 583 LEU A N 1
ATOM 4583 C CA . LEU A 1 583 ? 3.727 -46.5 -41.5 1 96.56 583 LEU A CA 1
ATOM 4584 C C . LEU A 1 583 ? 4.078 -47.625 -42.5 1 96.56 583 LEU A C 1
ATOM 4586 O O . LEU A 1 583 ? 3.277 -47.938 -43.375 1 96.56 583 LEU A O 1
ATOM 4590 N N . ALA A 1 584 ? 5.246 -48.156 -42.375 1 95.62 584 ALA A N 1
ATOM 4591 C CA . ALA A 1 584 ? 5.641 -49.312 -43.188 1 95.62 584 ALA A CA 1
ATOM 4592 C C . ALA A 1 584 ? 4.711 -50.5 -42.969 1 95.62 584 ALA A C 1
ATOM 4594 O O . ALA A 1 584 ? 4.301 -51.156 -43.938 1 95.62 584 ALA A O 1
ATOM 4595 N N . ALA A 1 585 ? 4.371 -50.781 -41.719 1 96.5 585 ALA A N 1
ATOM 4596 C CA . ALA A 1 585 ? 3.479 -51.875 -41.406 1 96.5 585 ALA A CA 1
ATOM 4597 C C . ALA A 1 585 ? 2.072 -51.625 -41.938 1 96.5 585 ALA A C 1
ATOM 4599 O O . ALA A 1 585 ? 1.396 -52.562 -42.375 1 96.5 585 ALA A O 1
ATOM 4600 N N . VAL A 1 586 ? 1.643 -50.406 -41.844 1 95.5 586 VAL A N 1
ATOM 4601 C CA . VAL A 1 586 ? 0.332 -50.031 -42.375 1 95.5 586 VAL A CA 1
ATOM 4602 C C . VAL A 1 586 ? 0.307 -50.25 -43.906 1 95.5 586 VAL A C 1
ATOM 4604 O O . VAL A 1 586 ? -0.674 -50.75 -44.438 1 95.5 586 VAL A O 1
ATOM 4607 N N . GLY A 1 587 ? 1.416 -49.812 -44.531 1 93.44 587 GLY A N 1
ATOM 4608 C CA . GLY A 1 587 ? 1.514 -50 -45.969 1 93.44 587 GLY A CA 1
ATOM 4609 C C . GLY A 1 587 ? 1.457 -51.438 -46.375 1 93.44 587 GLY A C 1
ATOM 4610 O O . GLY A 1 587 ? 0.911 -51.781 -47.438 1 93.44 587 GLY A O 1
ATOM 4611 N N . GLU A 1 588 ? 1.941 -52.344 -45.562 1 93.88 588 GLU A N 1
ATOM 4612 C CA . GLU A 1 588 ? 1.979 -53.781 -45.844 1 93.88 588 GLU A CA 1
ATOM 4613 C C . GLU A 1 588 ? 0.728 -54.469 -45.312 1 93.88 588 GLU A C 1
ATOM 4615 O O . GLU A 1 588 ? 0.601 -55.688 -45.406 1 93.88 588 GLU A O 1
ATOM 4620 N N . GLU A 1 589 ? -0.213 -53.719 -44.688 1 92.19 589 GLU A N 1
ATOM 4621 C CA . GLU A 1 589 ? -1.477 -54.219 -44.125 1 92.19 589 GLU A CA 1
ATOM 4622 C C . GLU A 1 589 ? -1.246 -55.312 -43.094 1 92.19 589 GLU A C 1
ATOM 4624 O O . GLU A 1 589 ? -1.914 -56.344 -43.125 1 92.19 589 GLU A O 1
ATOM 4629 N N . ARG A 1 590 ? -0.22 -55.094 -42.25 1 93.44 590 ARG A N 1
ATOM 4630 C CA . ARG A 1 590 ? 0.068 -56.031 -41.156 1 93.44 590 ARG A CA 1
ATOM 4631 C C . ARG A 1 590 ? -0.868 -55.812 -39.969 1 93.44 590 ARG A C 1
ATOM 4633 O O . ARG A 1 590 ? -1.093 -54.656 -39.562 1 93.44 590 ARG A O 1
ATOM 4640 N N . ASP A 1 591 ? -1.38 -56.875 -39.375 1 90.44 591 ASP A N 1
ATOM 4641 C CA . ASP A 1 591 ? -2.309 -56.781 -38.25 1 90.44 591 ASP A CA 1
ATOM 4642 C C . ASP A 1 591 ? -1.628 -56.188 -37 1 90.44 591 ASP A C 1
ATOM 4644 O O . ASP A 1 591 ? -2.277 -55.562 -36.188 1 90.44 591 ASP A O 1
ATOM 4648 N N . GLU A 1 592 ? -0.337 -56.344 -36.969 1 92.56 592 GLU A N 1
ATOM 4649 C CA . GLU A 1 592 ? 0.449 -55.906 -35.812 1 92.56 592 GLU A CA 1
ATOM 4650 C C . GLU A 1 592 ? 0.466 -54.375 -35.719 1 92.56 592 GLU A C 1
ATOM 4652 O O . GLU A 1 592 ? 0.783 -53.812 -34.656 1 92.56 592 GLU A O 1
ATOM 4657 N N . ALA A 1 593 ? 0.083 -53.688 -36.844 1 95.5 593 ALA A N 1
ATOM 4658 C CA . ALA A 1 593 ? 0.074 -52.219 -36.844 1 95.5 593 ALA A CA 1
ATOM 4659 C C . ALA A 1 593 ? -0.89 -51.656 -35.812 1 95.5 593 ALA A C 1
ATOM 4661 O O . ALA A 1 593 ? -0.613 -50.625 -35.188 1 95.5 593 ALA A O 1
ATOM 4662 N N . ALA A 1 594 ? -1.926 -52.375 -35.562 1 94.56 594 ALA A N 1
ATOM 4663 C CA . ALA A 1 594 ? -2.938 -51.906 -34.625 1 94.56 594 ALA A CA 1
ATOM 4664 C C . ALA A 1 594 ? -2.396 -51.938 -33.188 1 94.56 594 ALA A C 1
ATOM 4666 O O . ALA A 1 594 ? -2.703 -51.031 -32.406 1 94.56 594 ALA A O 1
ATOM 4667 N N . HIS A 1 595 ? -1.63 -52.969 -32.875 1 93.81 595 HIS A N 1
ATOM 4668 C CA . HIS A 1 595 ? -1.05 -53.062 -31.547 1 93.81 595 HIS A CA 1
ATOM 4669 C C . HIS A 1 595 ? -0.019 -51.969 -31.312 1 93.81 595 HIS A C 1
ATOM 4671 O O . HIS A 1 595 ? 0.044 -51.406 -30.219 1 93.81 595 HIS A O 1
ATOM 4677 N N . ALA A 1 596 ? 0.77 -51.75 -32.312 1 95.62 596 ALA A N 1
ATOM 4678 C CA . ALA A 1 596 ? 1.743 -50.656 -32.219 1 95.62 596 ALA A CA 1
ATOM 4679 C C . ALA A 1 596 ? 1.048 -49.312 -32.062 1 95.62 596 ALA A C 1
ATOM 4681 O O . ALA A 1 596 ? 1.484 -48.438 -31.297 1 95.62 596 ALA A O 1
ATOM 4682 N N . ALA A 1 597 ? -0.03 -49.125 -32.812 1 96.19 597 ALA A N 1
ATOM 4683 C CA . ALA A 1 597 ? -0.799 -47.875 -32.75 1 96.19 597 ALA A CA 1
ATOM 4684 C C . ALA A 1 597 ? -1.425 -47.688 -31.359 1 96.19 597 ALA A C 1
ATOM 4686 O O . ALA A 1 597 ? -1.551 -46.562 -30.891 1 96.19 597 ALA A O 1
ATOM 4687 N N . LEU A 1 598 ? -1.831 -48.75 -30.75 1 94.81 598 LEU A N 1
ATOM 4688 C CA . LEU A 1 598 ? -2.406 -48.688 -29.406 1 94.81 598 LEU A CA 1
ATOM 4689 C C . LEU A 1 598 ? -1.395 -48.156 -28.406 1 94.81 598 LEU A C 1
ATOM 4691 O O . LEU A 1 598 ? -1.743 -47.344 -27.547 1 94.81 598 LEU A O 1
ATOM 4695 N N . LEU A 1 599 ? -0.187 -48.594 -28.469 1 95.5 599 LEU A N 1
ATOM 4696 C CA . LEU A 1 599 ? 0.857 -48.094 -27.578 1 95.5 599 LEU A CA 1
ATOM 4697 C C . LEU A 1 599 ? 1.101 -46.625 -27.797 1 95.5 599 LEU A C 1
ATOM 4699 O O . LEU A 1 599 ? 1.209 -45.844 -26.828 1 95.5 599 LEU A O 1
ATOM 4703 N N . LEU A 1 600 ? 1.17 -46.188 -29.031 1 95.19 600 LEU A N 1
ATOM 4704 C CA . LEU A 1 600 ? 1.381 -44.781 -29.344 1 95.19 600 LEU A CA 1
ATOM 4705 C C . LEU A 1 600 ? 0.194 -43.938 -28.891 1 95.19 600 LEU A C 1
ATOM 4707 O O . LEU A 1 600 ? 0.37 -42.812 -28.422 1 95.19 600 LEU A O 1
ATOM 4711 N N . ARG A 1 601 ? -0.964 -44.406 -29.047 1 93.19 601 ARG A N 1
ATOM 4712 C CA . ARG A 1 601 ? -2.16 -43.719 -28.562 1 93.19 601 ARG A CA 1
ATOM 4713 C C . ARG A 1 601 ? -2.148 -43.594 -27.047 1 93.19 601 ARG A C 1
ATOM 4715 O O . ARG A 1 601 ? -2.523 -42.531 -26.516 1 93.19 601 ARG A O 1
ATOM 4722 N N . SER A 1 602 ? -1.797 -44.688 -26.375 1 91.31 602 SER A N 1
ATOM 4723 C CA . SER A 1 602 ? -1.67 -44.656 -24.922 1 91.31 602 SER A CA 1
ATOM 4724 C C . SER A 1 602 ? -0.66 -43.594 -24.5 1 91.31 602 SER A C 1
ATOM 4726 O O . SER A 1 602 ? -0.916 -42.812 -23.562 1 91.31 602 SER A O 1
ATOM 4728 N N . PHE A 1 603 ? 0.411 -43.531 -25.141 1 89.94 603 PHE A N 1
ATOM 4729 C CA . PHE A 1 603 ? 1.438 -42.531 -24.875 1 89.94 603 PHE A CA 1
ATOM 4730 C C . PHE A 1 603 ? 0.881 -41.125 -25.062 1 89.94 603 PHE A C 1
ATOM 4732 O O . PHE A 1 603 ? 1.098 -40.25 -24.234 1 89.94 603 PHE A O 1
ATOM 4739 N N . LYS A 1 604 ? 0.196 -40.906 -26.109 1 87.75 604 LYS A N 1
ATOM 4740 C CA . LYS A 1 604 ? -0.412 -39.594 -26.422 1 87.75 604 LYS A CA 1
ATOM 4741 C C . LYS A 1 604 ? -1.289 -39.125 -25.266 1 87.75 604 LYS A C 1
ATOM 4743 O O . LYS A 1 604 ? -1.168 -37.969 -24.828 1 87.75 604 LYS A O 1
ATOM 4748 N N . VAL A 1 605 ? -2.107 -40 -24.781 1 83.56 605 VAL A N 1
ATOM 4749 C CA . VAL A 1 605 ? -3.061 -39.625 -23.734 1 83.56 605 VAL A CA 1
ATOM 4750 C C . VAL A 1 605 ? -2.314 -39.344 -22.422 1 83.56 605 VAL A C 1
ATOM 4752 O O . VAL A 1 605 ? -2.664 -38.438 -21.688 1 83.56 605 VAL A O 1
ATOM 4755 N N . ILE A 1 606 ? -1.327 -40.125 -22.188 1 80.88 606 ILE A N 1
ATOM 4756 C CA . ILE A 1 606 ? -0.574 -40 -20.938 1 80.88 606 ILE A CA 1
ATOM 4757 C C . ILE A 1 606 ? 0.162 -38.656 -20.906 1 80.88 606 ILE A C 1
ATOM 4759 O O . ILE A 1 606 ? 0.176 -37.969 -19.875 1 80.88 606 ILE A O 1
ATOM 4763 N N . ILE A 1 607 ? 0.732 -38.25 -22.016 1 77.56 607 ILE A N 1
ATOM 4764 C CA . ILE A 1 607 ? 1.554 -37.062 -22.031 1 77.56 607 ILE A CA 1
ATOM 4765 C C . ILE A 1 607 ? 0.661 -35.812 -22.172 1 77.56 607 ILE A C 1
ATOM 4767 O O . ILE A 1 607 ? 1.03 -34.719 -21.734 1 77.56 607 ILE A O 1
ATOM 4771 N N . ALA A 1 608 ? -0.347 -35.969 -23.031 1 68.25 608 ALA A N 1
ATOM 4772 C CA . ALA A 1 608 ? -1.214 -34.812 -23.266 1 68.25 608 ALA A CA 1
ATOM 4773 C C . ALA A 1 608 ? -1.756 -34.281 -21.953 1 68.25 608 ALA A C 1
ATOM 4775 O O . ALA A 1 608 ? -2.109 -33.094 -21.859 1 68.25 608 ALA A O 1
ATOM 4776 N N . GLY A 1 609 ? -1.152 -34.875 -20.984 1 58.31 609 GLY A N 1
ATOM 4777 C CA . GLY A 1 609 ? -1.372 -34.312 -19.656 1 58.31 609 GLY A CA 1
ATOM 4778 C C . GLY A 1 609 ? -2.791 -33.844 -19.438 1 58.31 609 GLY A C 1
ATOM 4779 O O . GLY A 1 609 ? -3.705 -34.219 -20.172 1 58.31 609 GLY A O 1
ATOM 4780 N N . GLN A 1 610 ? -3.047 -32.812 -18.406 1 51.31 610 GLN A N 1
ATOM 4781 C CA . GLN A 1 610 ? -4.129 -32.125 -17.703 1 51.31 610 GLN A CA 1
ATOM 4782 C C . GLN A 1 610 ? -4.953 -31.266 -18.656 1 51.31 610 GLN A C 1
ATOM 4784 O O . GLN A 1 610 ? -5.512 -30.234 -18.25 1 51.31 610 GLN A O 1
ATOM 4789 N N . GLY A 1 611 ? -4.691 -31.359 -20.016 1 49.06 611 GLY A N 1
ATOM 4790 C CA . GLY A 1 611 ? -5.598 -30.359 -20.562 1 49.06 611 GLY A CA 1
ATOM 4791 C C . GLY A 1 611 ? -6.984 -30.406 -19.953 1 49.06 611 GLY A C 1
ATOM 4792 O O . GLY A 1 611 ? -7.375 -31.422 -19.375 1 49.06 611 GLY A O 1
ATOM 4793 N N . ARG A 1 612 ? -7.559 -29.312 -19.672 1 46.22 612 ARG A N 1
ATOM 4794 C CA . ARG A 1 612 ? -8.938 -29.094 -19.266 1 46.22 612 ARG A CA 1
ATOM 4795 C C . ARG A 1 612 ? -9.883 -30.094 -19.922 1 46.22 612 ARG A C 1
ATOM 4797 O O . ARG A 1 612 ? -9.906 -30.219 -21.141 1 46.22 612 ARG A O 1
ATOM 4804 N N . GLY A 1 613 ? -10.102 -31.25 -19.188 1 53.19 613 GLY A N 1
ATOM 4805 C CA . GLY A 1 613 ? -11.312 -31.922 -19.609 1 53.19 613 GLY A CA 1
ATOM 4806 C C . GLY A 1 613 ? -11.125 -33.406 -19.797 1 53.19 613 GLY A C 1
ATOM 4807 O O . GLY A 1 613 ? -12.055 -34.125 -20.203 1 53.19 613 GLY A O 1
ATOM 4808 N N . GLN A 1 614 ? -9.758 -33.781 -19.766 1 59.16 614 GLN A N 1
ATOM 4809 C CA . GLN A 1 614 ? -9.766 -35.219 -20.031 1 59.16 614 GLN A CA 1
ATOM 4810 C C . GLN A 1 614 ? -10.195 -36 -18.797 1 59.16 614 GLN A C 1
ATOM 4812 O O . GLN A 1 614 ? -9.609 -35.844 -17.719 1 59.16 614 GLN A O 1
ATOM 4817 N N . PRO A 1 615 ? -11.258 -36.719 -18.906 1 65.62 615 PRO A N 1
ATOM 4818 C CA . PRO A 1 615 ? -11.766 -37.5 -17.781 1 65.62 615 PRO A CA 1
ATOM 4819 C C . PRO A 1 615 ? -10.773 -38.531 -17.297 1 65.62 615 PRO A C 1
ATOM 4821 O O . PRO A 1 615 ? -9.922 -39 -18.062 1 65.62 615 PRO A O 1
ATOM 4824 N N . ALA A 1 616 ? -10.672 -38.812 -16.094 1 72.5 616 ALA A N 1
ATOM 4825 C CA . ALA A 1 616 ? -9.883 -39.875 -15.469 1 72.5 616 ALA A CA 1
ATOM 4826 C C . ALA A 1 616 ? -10.039 -41.188 -16.234 1 72.5 616 ALA A C 1
ATOM 4828 O O . ALA A 1 616 ? -9.094 -41.969 -16.328 1 72.5 616 ALA A O 1
ATOM 4829 N N . THR A 1 617 ? -11.07 -41.25 -16.891 1 76.56 617 THR A N 1
ATOM 4830 C CA . THR A 1 617 ? -11.375 -42.469 -17.609 1 76.56 617 THR A CA 1
ATOM 4831 C C . THR A 1 617 ? -10.445 -42.656 -18.812 1 76.56 617 THR A C 1
ATOM 4833 O O . THR A 1 617 ? -10 -43.75 -19.109 1 76.56 617 THR A O 1
ATOM 4836 N N . SER A 1 618 ? -10.156 -41.531 -19.391 1 82.44 618 SER A N 1
ATOM 4837 C CA . SER A 1 618 ? -9.289 -41.594 -20.547 1 82.44 618 SER A CA 1
ATOM 4838 C C . SER A 1 618 ? -7.867 -42 -20.156 1 82.44 618 SER A C 1
ATOM 4840 O O . SER A 1 618 ? -7.223 -42.781 -20.859 1 82.44 618 SER A O 1
ATOM 4842 N N . LEU A 1 619 ? -7.434 -41.531 -19.078 1 85.62 619 LEU A N 1
ATOM 4843 C CA . LEU A 1 619 ? -6.094 -41.875 -18.609 1 85.62 619 LEU A CA 1
ATOM 4844 C C . LEU A 1 619 ? -6.02 -43.344 -18.188 1 85.62 619 LEU A C 1
ATOM 4846 O O . LEU A 1 619 ? -5.055 -44.031 -18.516 1 85.62 619 LEU A O 1
ATOM 4850 N N . ASN A 1 620 ? -7.062 -43.812 -17.531 1 88.25 620 ASN A N 1
ATOM 4851 C CA . ASN A 1 620 ? -7.082 -45.219 -17.094 1 88.25 620 ASN A CA 1
ATOM 4852 C C . ASN A 1 620 ? -7.117 -46.188 -18.281 1 88.25 620 ASN A C 1
ATOM 4854 O O . ASN A 1 620 ? -6.492 -47.25 -18.25 1 88.25 620 ASN A O 1
ATOM 4858 N N . GLN A 1 621 ? -7.824 -45.688 -19.234 1 89.31 621 GLN A N 1
ATOM 4859 C CA . GLN A 1 621 ? -7.863 -46.5 -20.453 1 89.31 621 GLN A CA 1
ATOM 4860 C C . GLN A 1 621 ? -6.492 -46.531 -21.125 1 89.31 621 GLN A C 1
ATOM 4862 O O . GLN A 1 621 ? -6.09 -47.594 -21.641 1 89.31 621 GLN A O 1
ATOM 4867 N N . ALA A 1 622 ? -5.852 -45.438 -21.156 1 90.75 622 ALA A N 1
ATOM 4868 C CA . ALA A 1 622 ? -4.512 -45.375 -21.734 1 90.75 622 ALA A CA 1
ATOM 4869 C C . ALA A 1 622 ? -3.535 -46.219 -20.938 1 90.75 622 ALA A C 1
ATOM 4871 O O . ALA A 1 622 ? -2.686 -46.906 -21.5 1 90.75 622 ALA A O 1
ATOM 4872 N N . LEU A 1 623 ? -3.686 -46.219 -19.672 1 91.19 623 LEU A N 1
ATOM 4873 C CA . LEU A 1 623 ? -2.82 -47.031 -18.812 1 91.19 623 LEU A CA 1
ATOM 4874 C C . LEU A 1 623 ? -3.102 -48.531 -19 1 91.19 623 LEU A C 1
ATOM 4876 O O . LEU A 1 623 ? -2.182 -49.344 -18.969 1 91.19 623 LEU A O 1
ATOM 4880 N N . ALA A 1 624 ? -4.359 -48.844 -19.172 1 92.75 624 ALA A N 1
ATOM 4881 C CA . ALA A 1 624 ? -4.715 -50.219 -19.484 1 92.75 624 ALA A CA 1
ATOM 4882 C C . ALA A 1 624 ? -4.113 -50.625 -20.812 1 92.75 624 ALA A C 1
ATOM 4884 O O . ALA A 1 624 ? -3.686 -51.781 -20.969 1 92.75 624 ALA A O 1
ATOM 4885 N N . GLY A 1 625 ? -4.156 -49.688 -21.75 1 92.5 625 GLY A N 1
ATOM 4886 C CA . GLY A 1 625 ? -3.521 -49.938 -23.031 1 92.5 625 GLY A CA 1
ATOM 4887 C C . GLY A 1 625 ? -2.031 -50.219 -22.906 1 92.5 625 GLY A C 1
ATOM 4888 O O . GLY A 1 625 ? -1.493 -51.094 -23.609 1 92.5 625 GLY A O 1
ATOM 4889 N N . LEU A 1 626 ? -1.369 -49.469 -22.141 1 93.56 626 LEU A N 1
ATOM 4890 C CA . LEU A 1 626 ? 0.044 -49.688 -21.859 1 93.56 626 LEU A CA 1
ATOM 4891 C C . LEU A 1 626 ? 0.264 -51.094 -21.266 1 93.56 626 LEU A C 1
ATOM 4893 O O . LEU A 1 626 ? 1.191 -51.812 -21.672 1 93.56 626 LEU A O 1
ATOM 4897 N N . ALA A 1 627 ? -0.603 -51.469 -20.328 1 94.38 627 ALA A N 1
ATOM 4898 C CA . ALA A 1 627 ? -0.511 -52.812 -19.719 1 94.38 627 ALA A CA 1
ATOM 4899 C C . ALA A 1 627 ? -0.675 -53.906 -20.766 1 94.38 627 ALA A C 1
ATOM 4901 O O . ALA A 1 627 ? 0.03 -54.906 -20.734 1 94.38 627 ALA A O 1
ATOM 4902 N N . ASP A 1 628 ? -1.593 -53.656 -21.625 1 94.62 628 ASP A N 1
ATOM 4903 C CA . ASP A 1 628 ? -1.823 -54.625 -22.703 1 94.62 628 ASP A CA 1
ATOM 4904 C C . ASP A 1 628 ? -0.589 -54.75 -23.594 1 94.62 628 ASP A C 1
ATOM 4906 O O . ASP A 1 628 ? -0.244 -55.875 -24.016 1 94.62 628 ASP A O 1
ATOM 4910 N N . SER A 1 629 ? 0.004 -53.656 -23.906 1 94.94 629 SER A N 1
ATOM 4911 C CA . SER A 1 629 ? 1.213 -53.688 -24.719 1 94.94 629 SER A CA 1
ATOM 4912 C C . SER A 1 629 ? 2.346 -54.438 -24.016 1 94.94 629 SER A C 1
ATOM 4914 O O . SER A 1 629 ? 3.107 -55.156 -24.656 1 94.94 629 SER A O 1
ATOM 4916 N N . VAL A 1 630 ? 2.445 -54.219 -22.734 1 95.06 630 VAL A N 1
ATOM 4917 C CA . VAL A 1 630 ? 3.455 -54.906 -21.938 1 95.06 630 VAL A CA 1
ATOM 4918 C C . VAL A 1 630 ? 3.219 -56.438 -22.016 1 95.06 630 VAL A C 1
ATOM 4920 O O . VAL A 1 630 ? 4.156 -57.188 -22.234 1 95.06 630 VAL A O 1
ATOM 4923 N N . LYS A 1 631 ? 1.982 -56.875 -21.891 1 94.56 631 LYS A N 1
ATOM 4924 C CA . LYS A 1 631 ? 1.636 -58.281 -21.938 1 94.56 631 LYS A CA 1
ATOM 4925 C C . LYS A 1 631 ? 1.953 -58.875 -23.312 1 94.56 631 LYS A C 1
ATOM 4927 O O . LYS A 1 631 ? 2.428 -60 -23.406 1 94.56 631 LYS A O 1
ATOM 4932 N N . ARG A 1 632 ? 1.746 -58.125 -24.312 1 93.75 632 ARG A N 1
ATOM 4933 C CA . ARG A 1 632 ? 2.004 -58.594 -25.656 1 93.75 632 ARG A CA 1
ATOM 4934 C C . ARG A 1 632 ? 3.5 -58.781 -25.906 1 93.75 632 ARG A C 1
ATOM 4936 O O . ARG A 1 632 ? 3.912 -59.688 -26.625 1 93.75 632 ARG A O 1
ATOM 4943 N N . LEU A 1 633 ? 4.266 -57.875 -25.375 1 93.94 633 LEU A N 1
ATOM 4944 C CA . LEU A 1 633 ? 5.715 -57.969 -25.5 1 93.94 633 LEU A CA 1
ATOM 4945 C C . LEU A 1 633 ? 6.234 -59.219 -24.797 1 93.94 633 LEU A C 1
ATOM 4947 O O . LEU A 1 633 ? 7.293 -59.75 -25.141 1 93.94 633 LEU A O 1
ATOM 4951 N N . LEU A 1 634 ? 5.418 -59.719 -23.812 1 93.44 634 LEU A N 1
ATOM 4952 C CA . LEU A 1 634 ? 5.809 -60.906 -23.047 1 93.44 634 LEU A CA 1
ATOM 4953 C C . LEU A 1 634 ? 5.387 -62.188 -23.766 1 93.44 634 LEU A C 1
ATOM 4955 O O . LEU A 1 634 ? 5.902 -63.25 -23.469 1 93.44 634 LEU A O 1
ATOM 4959 N N . GLU A 1 635 ? 4.418 -62.156 -24.609 1 86.25 635 GLU A N 1
ATOM 4960 C CA . GLU A 1 635 ? 3.904 -63.344 -25.312 1 86.25 635 GLU A CA 1
ATOM 4961 C C . GLU A 1 635 ? 4.715 -63.625 -26.562 1 86.25 635 GLU A C 1
ATOM 4963 O O . GLU A 1 635 ? 4.516 -64.625 -27.219 1 86.25 635 GLU A O 1
ATOM 4968 N N . GLN A 1 636 ? 5.738 -62.875 -26.938 1 71.06 636 GLN A N 1
ATOM 4969 C CA . GLN A 1 636 ? 6.543 -63.188 -28.125 1 71.06 636 GLN A CA 1
ATOM 4970 C C . GLN A 1 636 ? 7.582 -64.25 -27.812 1 71.06 636 GLN A C 1
ATOM 4972 O O . GLN A 1 636 ? 8.102 -64.312 -26.703 1 71.06 636 GLN A O 1
ATOM 4977 N N . MET B 1 1 ? 56.156 33.719 6.199 1 23.48 1 MET B N 1
ATOM 4978 C CA . MET B 1 1 ? 55.781 33.062 7.441 1 23.48 1 MET B CA 1
ATOM 4979 C C . MET B 1 1 ? 54.594 33.75 8.094 1 23.48 1 MET B C 1
ATOM 4981 O O . MET B 1 1 ? 54.562 33.906 9.32 1 23.48 1 MET B O 1
ATOM 4985 N N . ALA B 1 2 ? 53.812 34.406 7.25 1 29.34 2 ALA B N 1
ATOM 4986 C CA . ALA B 1 2 ? 52.75 35.375 7.594 1 29.34 2 ALA B CA 1
ATOM 4987 C C . ALA B 1 2 ? 51.656 34.719 8.422 1 29.34 2 ALA B C 1
ATOM 4989 O O . ALA B 1 2 ? 51.156 33.656 8.055 1 29.34 2 ALA B O 1
ATOM 4990 N N . GLU B 1 3 ? 51.656 34.906 9.773 1 25.94 3 GLU B N 1
ATOM 4991 C CA . GLU B 1 3 ? 50.844 34.438 10.883 1 25.94 3 GLU B CA 1
ATOM 4992 C C . GLU B 1 3 ? 49.375 34.75 10.68 1 25.94 3 GLU B C 1
ATOM 4994 O O . GLU B 1 3 ? 49 35.938 10.555 1 25.94 3 GLU B O 1
ATOM 4999 N N . SER B 1 4 ? 48.656 34 9.805 1 26.89 4 SER B N 1
ATOM 5000 C CA . SER B 1 4 ? 47.281 34.281 9.359 1 26.89 4 SER B CA 1
ATOM 5001 C C . SER B 1 4 ? 46.312 34.344 10.539 1 26.89 4 SER B C 1
ATOM 5003 O O . SER B 1 4 ? 46.219 33.406 11.328 1 26.89 4 SER B O 1
ATOM 5005 N N . ARG B 1 5 ? 46.219 35.562 11.164 1 29.06 5 ARG B N 1
ATOM 5006 C CA . ARG B 1 5 ? 45.438 36 12.32 1 29.06 5 ARG B CA 1
ATOM 5007 C C . ARG B 1 5 ? 43.969 35.656 12.164 1 29.06 5 ARG B C 1
ATOM 5009 O O . ARG B 1 5 ? 43.219 36.406 11.516 1 29.06 5 ARG B O 1
ATOM 5016 N N . THR B 1 6 ? 43.594 34.406 11.891 1 29.23 6 THR B N 1
ATOM 5017 C CA . THR B 1 6 ? 42.188 34.031 11.719 1 29.23 6 THR B CA 1
ATOM 5018 C C . THR B 1 6 ? 41.375 34.406 12.969 1 29.23 6 THR B C 1
ATOM 5020 O O . THR B 1 6 ? 41.5 33.719 13.992 1 29.23 6 THR B O 1
ATOM 5023 N N . GLY B 1 7 ? 41.375 35.719 13.359 1 27.67 7 GLY B N 1
ATOM 5024 C CA . GLY B 1 7 ? 40.719 36.188 14.562 1 27.67 7 GLY B CA 1
ATOM 5025 C C . GLY B 1 7 ? 39.25 35.719 14.672 1 27.67 7 GLY B C 1
ATOM 5026 O O . GLY B 1 7 ? 38.625 35.406 13.664 1 27.67 7 GLY B O 1
ATOM 5027 N N . PRO B 1 8 ? 38.812 35.156 15.805 1 30.66 8 PRO B N 1
ATOM 5028 C CA . PRO B 1 8 ? 37.5 34.562 16.078 1 30.66 8 PRO B CA 1
ATOM 5029 C C . PRO B 1 8 ? 36.375 35.562 15.891 1 30.66 8 PRO B C 1
ATOM 5031 O O . PRO B 1 8 ? 36.5 36.75 16.281 1 30.66 8 PRO B O 1
ATOM 5034 N N . LEU B 1 9 ? 35.656 35.625 14.789 1 30.59 9 LEU B N 1
ATOM 5035 C CA . LEU B 1 9 ? 34.5 36.438 14.445 1 30.59 9 LEU B CA 1
ATOM 5036 C C . LEU B 1 9 ? 33.531 36.531 15.633 1 30.59 9 LEU B C 1
ATOM 5038 O O . LEU B 1 9 ? 33.062 35.531 16.156 1 30.59 9 LEU B O 1
ATOM 5042 N N . ALA B 1 10 ? 33.625 37.562 16.516 1 34.69 10 ALA B N 1
ATOM 5043 C CA . ALA B 1 10 ? 32.688 38.062 17.531 1 34.69 10 ALA B CA 1
ATOM 5044 C C . ALA B 1 10 ? 31.234 37.938 17.047 1 34.69 10 ALA B C 1
ATOM 5046 O O . ALA B 1 10 ? 30.859 38.562 16.047 1 34.69 10 ALA B O 1
ATOM 5047 N N . CYS B 1 11 ? 30.656 36.812 17.188 1 35.62 11 CYS B N 1
ATOM 5048 C CA . CYS B 1 11 ? 29.281 36.531 16.828 1 35.62 11 CYS B CA 1
ATOM 5049 C C . CYS B 1 11 ? 28.328 37.594 17.344 1 35.62 11 CYS B C 1
ATOM 5051 O O . CYS B 1 11 ? 28.078 37.688 18.547 1 35.62 11 CYS B O 1
ATOM 5053 N N . GLU B 1 12 ? 28.406 38.875 16.906 1 34.03 12 GLU B N 1
ATOM 5054 C CA . GLU B 1 12 ? 27.453 39.969 17.125 1 34.03 12 GLU B CA 1
ATOM 5055 C C . GLU B 1 12 ? 26.016 39.469 17.062 1 34.03 12 GLU B C 1
ATOM 5057 O O . GLU B 1 12 ? 25.672 38.625 16.219 1 34.03 12 GLU B O 1
ATOM 5062 N N . ARG B 1 13 ? 25.328 39.469 18.234 1 44.84 13 ARG B N 1
ATOM 5063 C CA . ARG B 1 13 ? 23.875 39.25 18.281 1 44.84 13 ARG B CA 1
ATOM 5064 C C . ARG B 1 13 ? 23.219 39.812 17.016 1 44.84 13 ARG B C 1
ATOM 5066 O O . ARG B 1 13 ? 23.547 40.906 16.547 1 44.84 13 ARG B O 1
ATOM 5073 N N . THR B 1 14 ? 22.766 39.031 16.234 1 46.72 14 THR B N 1
ATOM 5074 C CA . THR B 1 14 ? 22.141 39.438 14.969 1 46.72 14 THR B CA 1
ATOM 5075 C C . THR B 1 14 ? 21.156 40.562 15.18 1 46.72 14 THR B C 1
ATOM 5077 O O . THR B 1 14 ? 20.453 40.625 16.188 1 46.72 14 THR B O 1
ATOM 5080 N N . PRO B 1 15 ? 21.281 41.656 14.438 1 45.38 15 PRO B N 1
ATOM 5081 C CA . PRO B 1 15 ? 20.406 42.844 14.492 1 45.38 15 PRO B CA 1
ATOM 5082 C C . PRO B 1 15 ? 18.938 42.5 14.695 1 45.38 15 PRO B C 1
ATOM 5084 O O . PRO B 1 15 ? 18.203 43.25 15.32 1 45.38 15 PRO B O 1
ATOM 5087 N N . PHE B 1 16 ? 18.547 41.406 14.281 1 43.59 16 PHE B N 1
ATOM 5088 C CA . PHE B 1 16 ? 17.125 41.094 14.406 1 43.59 16 PHE B CA 1
ATOM 5089 C C . PHE B 1 16 ? 16.75 40.844 15.867 1 43.59 16 PHE B C 1
ATOM 5091 O O . PHE B 1 16 ? 15.727 41.375 16.328 1 43.59 16 PHE B O 1
ATOM 5098 N N . ILE B 1 17 ? 17.547 40.219 16.625 1 46.06 17 ILE B N 1
ATOM 5099 C CA . ILE B 1 17 ? 17.281 39.969 18.031 1 46.06 17 ILE B CA 1
ATOM 5100 C C . ILE B 1 17 ? 17.328 41.281 18.812 1 46.06 17 ILE B C 1
ATOM 5102 O O . ILE B 1 17 ? 16.516 41.531 19.703 1 46.06 17 ILE B O 1
ATOM 5106 N N . GLU B 1 18 ? 18.188 42.094 18.391 1 48.62 18 GLU B N 1
ATOM 5107 C CA . GLU B 1 18 ? 18.297 43.375 19.047 1 48.62 18 GLU B CA 1
ATOM 5108 C C . GLU B 1 18 ? 17.031 44.219 18.812 1 48.62 18 GLU B C 1
ATOM 5110 O O . GLU B 1 18 ? 16.562 44.906 19.734 1 48.62 18 GLU B O 1
ATOM 5115 N N . ARG B 1 19 ? 16.562 44.094 17.625 1 45.91 19 ARG B N 1
ATOM 5116 C CA . ARG B 1 19 ? 15.359 44.875 17.312 1 45.91 19 ARG B CA 1
ATOM 5117 C C . ARG B 1 19 ? 14.148 44.344 18.078 1 45.91 19 ARG B C 1
ATOM 5119 O O . ARG B 1 19 ? 13.344 45.094 18.594 1 45.91 19 ARG B O 1
ATOM 5126 N N . LEU B 1 20 ? 14.086 43.094 18.125 1 46.69 20 LEU B N 1
ATOM 5127 C CA . LEU B 1 20 ? 12.977 42.5 18.859 1 46.69 20 LEU B CA 1
ATOM 5128 C C . LEU B 1 20 ? 13.055 42.844 20.344 1 46.69 20 LEU B C 1
ATOM 5130 O O . LEU B 1 20 ? 12.031 43.156 20.969 1 46.69 20 LEU B O 1
ATOM 5134 N N . ASP B 1 21 ? 14.258 42.938 20.859 1 47.41 21 ASP B N 1
ATOM 5135 C CA . ASP B 1 21 ? 14.484 43.312 22.25 1 47.41 21 ASP B CA 1
ATOM 5136 C C . ASP B 1 21 ? 14.086 44.75 22.516 1 47.41 21 ASP B C 1
ATOM 5138 O O . ASP B 1 21 ? 13.5 45.062 23.562 1 47.41 21 ASP B O 1
ATOM 5142 N N . ARG B 1 22 ? 14.477 45.625 21.641 1 47.28 22 ARG B N 1
ATOM 5143 C CA . ARG B 1 22 ? 14.164 47.031 21.812 1 47.28 22 ARG B CA 1
ATOM 5144 C C . ARG B 1 22 ? 12.656 47.25 21.812 1 47.28 22 ARG B C 1
ATOM 5146 O O . ARG B 1 22 ? 12.141 48.062 22.609 1 47.28 22 ARG B O 1
ATOM 5153 N N . ASP B 1 23 ? 12.031 46.562 20.938 1 44.41 23 ASP B N 1
ATOM 5154 C CA . ASP B 1 23 ? 10.594 46.781 20.828 1 44.41 23 ASP B CA 1
ATOM 5155 C C . ASP B 1 23 ? 9.859 46.25 22.078 1 44.41 23 ASP B C 1
ATOM 5157 O O . ASP B 1 23 ? 8.859 46.844 22.5 1 44.41 23 ASP B O 1
ATOM 5161 N N . MET B 1 24 ? 10.375 45.25 22.688 1 40.47 24 MET B N 1
ATOM 5162 C CA . MET B 1 24 ? 9.711 44.625 23.828 1 40.47 24 MET B CA 1
ATOM 5163 C C . MET B 1 24 ? 10.109 45.312 25.125 1 40.47 24 MET B C 1
ATOM 5165 O O . MET B 1 24 ? 9.477 45.125 26.156 1 40.47 24 MET B O 1
ATOM 5169 N N . GLN B 1 25 ? 11.297 45.906 25.312 1 39.09 25 GLN B N 1
ATOM 5170 C CA . GLN B 1 25 ? 11.742 46.531 26.562 1 39.09 25 GLN B CA 1
ATOM 5171 C C . GLN B 1 25 ? 10.742 47.594 27.031 1 39.09 25 GLN B C 1
ATOM 5173 O O . GLN B 1 25 ? 10.672 47.875 28.219 1 39.09 25 GLN B O 1
ATOM 5178 N N . SER B 1 26 ? 10.211 48.344 26.172 1 38.12 26 SER B N 1
ATOM 5179 C CA . SER B 1 26 ? 9.461 49.5 26.688 1 38.12 26 SER B CA 1
ATOM 5180 C C . SER B 1 26 ? 8.266 49.031 27.516 1 38.12 26 SER B C 1
ATOM 5182 O O . SER B 1 26 ? 7.727 49.812 28.312 1 38.12 26 SER B O 1
ATOM 5184 N N . SER B 1 27 ? 7.676 47.906 27.25 1 39.84 27 SER B N 1
ATOM 5185 C CA . SER B 1 27 ? 6.324 47.75 27.781 1 39.84 27 SER B CA 1
ATOM 5186 C C . SER B 1 27 ? 6.34 47.031 29.125 1 39.84 27 SER B C 1
ATOM 5188 O O . SER B 1 27 ? 5.289 46.844 29.75 1 39.84 27 SER B O 1
ATOM 5190 N N . PHE B 1 28 ? 7.441 46.375 29.547 1 42.66 28 PHE B N 1
ATOM 5191 C CA . PHE B 1 28 ? 7.164 45.625 30.766 1 42.66 28 PHE B CA 1
ATOM 5192 C C . PHE B 1 28 ? 7.836 46.25 31.969 1 42.66 28 PHE B C 1
ATOM 5194 O O . PHE B 1 28 ? 9.062 46.312 32.031 1 42.66 28 PHE B O 1
ATOM 5201 N N . PRO B 1 29 ? 7.172 47.125 32.688 1 39.56 29 PRO B N 1
ATOM 5202 C CA . PRO B 1 29 ? 7.73 47.688 33.938 1 39.56 29 PRO B CA 1
ATOM 5203 C C . PRO B 1 29 ? 8.164 46.594 34.906 1 39.56 29 PRO B C 1
ATOM 5205 O O . PRO B 1 29 ? 7.578 45.5 34.938 1 39.56 29 PRO B O 1
ATOM 5208 N N . GLN B 1 30 ? 9.375 46.469 35.375 1 40.38 30 GLN B N 1
ATOM 5209 C CA . GLN B 1 30 ? 10.047 45.594 36.344 1 40.38 30 GLN B CA 1
ATOM 5210 C C . GLN B 1 30 ? 9.359 45.656 37.719 1 40.38 30 GLN B C 1
ATOM 5212 O O . GLN B 1 30 ? 9.523 46.625 38.469 1 40.38 30 GLN B O 1
ATOM 5217 N N . SER B 1 31 ? 8.086 45.531 37.906 1 39.94 31 SER B N 1
ATOM 5218 C CA . SER B 1 31 ? 7.641 45.594 39.281 1 39.94 31 SER B CA 1
ATOM 5219 C C . SER B 1 31 ? 7.93 44.281 40.031 1 39.94 31 SER B C 1
ATOM 5221 O O . SER B 1 31 ? 7.906 43.219 39.406 1 39.94 31 SER B O 1
ATOM 5223 N N . ASN B 1 32 ? 8.586 44.188 41.188 1 47.97 32 ASN B N 1
ATOM 5224 C CA . ASN B 1 32 ? 8.977 43.188 42.156 1 47.97 32 ASN B CA 1
ATOM 5225 C C . ASN B 1 32 ? 7.793 42.281 42.531 1 47.97 32 ASN B C 1
ATOM 5227 O O . ASN B 1 32 ? 7.938 41.375 43.344 1 47.97 32 ASN B O 1
ATOM 5231 N N . THR B 1 33 ? 6.527 42.656 42.594 1 50.03 33 THR B N 1
ATOM 5232 C CA . THR B 1 33 ? 5.398 41.844 43.031 1 50.03 33 THR B CA 1
ATOM 5233 C C . THR B 1 33 ? 4.93 40.938 41.875 1 50.03 33 THR B C 1
ATOM 5235 O O . THR B 1 33 ? 4.816 41.375 40.75 1 50.03 33 THR B O 1
ATOM 5238 N N . PRO B 1 34 ? 4.812 39.594 42.25 1 62.44 34 PRO B N 1
ATOM 5239 C CA . PRO B 1 34 ? 4.32 38.688 41.188 1 62.44 34 PRO B CA 1
ATOM 5240 C C . PRO B 1 34 ? 3.062 39.219 40.5 1 62.44 34 PRO B C 1
ATOM 5242 O O . PRO B 1 34 ? 2.055 39.469 41.188 1 62.44 34 PRO B O 1
ATOM 5245 N N . GLN B 1 35 ? 3.189 39.906 39.562 1 79.31 35 GLN B N 1
ATOM 5246 C CA . GLN B 1 35 ? 2.031 40.406 38.844 1 79.31 35 GLN B CA 1
ATOM 5247 C C . GLN B 1 35 ? 1.605 39.469 37.719 1 79.31 35 GLN B C 1
ATOM 5249 O O . GLN B 1 35 ? 2.447 38.938 37 1 79.31 35 GLN B O 1
ATOM 5254 N N . ILE B 1 36 ? 0.296 39 37.844 1 86.62 36 ILE B N 1
ATOM 5255 C CA . ILE B 1 36 ? -0.299 38.188 36.781 1 86.62 36 ILE B CA 1
ATOM 5256 C C . ILE B 1 36 ? -0.33 39 35.5 1 86.62 36 ILE B C 1
ATOM 5258 O O . ILE B 1 36 ? -0.797 40.156 35.469 1 86.62 36 ILE B O 1
ATOM 5262 N N . ARG B 1 37 ? 0.332 38.438 34.531 1 90.31 37 ARG B N 1
ATOM 5263 C CA . ARG B 1 37 ? 0.402 39.062 33.219 1 90.31 37 ARG B CA 1
ATOM 5264 C C . ARG B 1 37 ? -0.357 38.25 32.156 1 90.31 37 ARG B C 1
ATOM 5266 O O . ARG B 1 37 ? -0.733 37.094 32.438 1 90.31 37 ARG B O 1
ATOM 5273 N N . ARG B 1 38 ? -0.658 38.969 31.094 1 87 38 ARG B N 1
ATOM 5274 C CA . ARG B 1 38 ? -1.304 38.281 29.969 1 87 38 ARG B CA 1
ATOM 5275 C C . ARG B 1 38 ? -0.306 38 28.859 1 87 38 ARG B C 1
ATOM 5277 O O . ARG B 1 38 ? 0.554 38.812 28.562 1 87 38 ARG B O 1
ATOM 5284 N N . ALA B 1 39 ? -0.483 36.875 28.344 1 86.38 39 ALA B N 1
ATOM 5285 C CA . ALA B 1 39 ? 0.401 36.469 27.266 1 86.38 39 ALA B CA 1
ATOM 5286 C C . ALA B 1 39 ? 0.252 37.406 26.062 1 86.38 39 ALA B C 1
ATOM 5288 O O . ALA B 1 39 ? -0.848 37.875 25.766 1 86.38 39 ALA B O 1
ATOM 5289 N N . GLY B 1 40 ? 1.38 37.688 25.359 1 79.81 40 GLY B N 1
ATOM 5290 C CA . GLY B 1 40 ? 1.354 38.438 24.109 1 79.81 40 GLY B CA 1
ATOM 5291 C C . GLY B 1 40 ? 1.087 37.594 22.906 1 79.81 40 GLY B C 1
ATOM 5292 O O . GLY B 1 40 ? 1.166 36.344 22.984 1 79.81 40 GLY B O 1
ATOM 5293 N N . VAL B 1 41 ? 0.556 38.188 21.812 1 78.38 41 VAL B N 1
ATOM 5294 C CA . VAL B 1 41 ? 0.364 37.5 20.547 1 78.38 41 VAL B CA 1
ATOM 5295 C C . VAL B 1 41 ? 1.011 38.281 19.406 1 78.38 41 VAL B C 1
ATOM 5297 O O . VAL B 1 41 ? 0.748 39.469 19.25 1 78.38 41 VAL B O 1
ATOM 5300 N N . ASP B 1 42 ? 1.919 37.656 18.75 1 80.12 42 ASP B N 1
ATOM 5301 C CA . ASP B 1 42 ? 2.412 38.188 17.484 1 80.12 42 ASP B CA 1
ATOM 5302 C C . ASP B 1 42 ? 1.57 37.688 16.312 1 80.12 42 ASP B C 1
ATOM 5304 O O . ASP B 1 42 ? 1.862 36.625 15.734 1 80.12 42 ASP B O 1
ATOM 5308 N N . LEU B 1 43 ? 0.679 38.438 15.906 1 73.81 43 LEU B N 1
ATOM 5309 C CA . LEU B 1 43 ? -0.28 38.062 14.875 1 73.81 43 LEU B CA 1
ATOM 5310 C C . LEU B 1 43 ? 0.431 37.719 13.57 1 73.81 43 LEU B C 1
ATOM 5312 O O . LEU B 1 43 ? 0.049 36.781 12.875 1 73.81 43 LEU B O 1
ATOM 5316 N N . ASN B 1 44 ? 1.394 38.5 13.266 1 73.62 44 ASN B N 1
ATOM 5317 C CA . ASN B 1 44 ? 2.143 38.219 12.039 1 73.62 44 ASN B CA 1
ATOM 5318 C C . ASN B 1 44 ? 2.816 36.844 12.086 1 73.62 44 ASN B C 1
ATOM 5320 O O . ASN B 1 44 ? 2.855 36.156 11.086 1 73.62 44 ASN B O 1
ATOM 5324 N N . GLY B 1 45 ? 3.305 36.594 13.219 1 75.69 45 GLY B N 1
ATOM 5325 C CA . GLY B 1 45 ? 3.926 35.281 13.398 1 75.69 45 GLY B CA 1
ATOM 5326 C C . GLY B 1 45 ? 2.945 34.125 13.281 1 75.69 45 GLY B C 1
ATOM 5327 O O . GLY B 1 45 ? 3.219 33.156 12.602 1 75.69 45 GLY B O 1
ATOM 5328 N N . VAL B 1 46 ? 1.866 34.312 13.938 1 75.31 46 VAL B N 1
ATOM 5329 C CA . VAL B 1 46 ? 0.833 33.281 13.898 1 75.31 46 VAL B CA 1
ATOM 5330 C C . VAL B 1 46 ? 0.315 33.125 12.477 1 75.31 46 VAL B C 1
ATOM 5332 O O . VAL B 1 46 ? 0.153 31.984 11.992 1 75.31 46 VAL B O 1
ATOM 5335 N N . MET B 1 47 ? 0.204 34.188 11.758 1 71.38 47 MET B N 1
ATOM 5336 C CA . MET B 1 47 ? -0.318 34.156 10.391 1 71.38 47 MET B CA 1
ATOM 5337 C C . MET B 1 47 ? 0.677 33.5 9.445 1 71.38 47 MET B C 1
ATOM 5339 O O . MET B 1 47 ? 0.281 32.781 8.523 1 71.38 47 MET B O 1
ATOM 5343 N N . SER B 1 48 ? 1.822 33.781 9.703 1 72.62 48 SER B N 1
ATOM 5344 C CA . SER B 1 48 ? 2.857 33.156 8.875 1 72.62 48 SER B CA 1
ATOM 5345 C C . SER B 1 48 ? 2.852 31.656 9.016 1 72.62 48 SER B C 1
ATOM 5347 O O . SER B 1 48 ? 2.99 30.938 8.023 1 72.62 48 SER B O 1
ATOM 5349 N N . VAL B 1 49 ? 2.678 31.203 10.234 1 73 49 VAL B N 1
ATOM 5350 C CA . VAL B 1 49 ? 2.627 29.766 10.492 1 73 49 VAL B CA 1
ATOM 5351 C C . VAL B 1 49 ? 1.386 29.156 9.828 1 73 49 VAL B C 1
ATOM 5353 O O . VAL B 1 49 ? 1.463 28.125 9.18 1 73 49 VAL B O 1
ATOM 5356 N N . LEU B 1 50 ? 0.337 29.828 9.945 1 70.62 50 LEU B N 1
ATOM 5357 C CA . LEU B 1 50 ? -0.92 29.328 9.398 1 70.62 50 LEU B CA 1
ATOM 5358 C C . LEU B 1 50 ? -0.88 29.312 7.875 1 70.62 50 LEU B C 1
ATOM 5360 O O . LEU B 1 50 ? -1.301 28.344 7.246 1 70.62 50 LEU B O 1
ATOM 5364 N N . SER B 1 51 ? -0.387 30.375 7.328 1 66.94 51 SER B N 1
ATOM 5365 C CA . SER B 1 51 ? -0.376 30.516 5.875 1 66.94 51 SER B CA 1
ATOM 5366 C C . SER B 1 51 ? 0.578 29.516 5.23 1 66.94 51 SER B C 1
ATOM 5368 O O . SER B 1 51 ? 0.255 28.922 4.203 1 66.94 51 SER B O 1
ATOM 5370 N N . LYS B 1 52 ? 1.695 29.359 5.855 1 68.69 52 LYS B N 1
ATOM 5371 C CA . LYS B 1 52 ? 2.736 28.562 5.227 1 68.69 52 LYS B CA 1
ATOM 5372 C C . LYS B 1 52 ? 2.557 27.078 5.555 1 68.69 52 LYS B C 1
ATOM 5374 O O . LYS B 1 52 ? 2.926 26.203 4.762 1 68.69 52 LYS B O 1
ATOM 5379 N N . HIS B 1 53 ? 1.942 26.859 6.602 1 71.19 53 HIS B N 1
ATOM 5380 C CA . HIS B 1 53 ? 2.002 25.469 7.051 1 71.19 53 HIS B CA 1
ATOM 5381 C C . HIS B 1 53 ? 0.604 24.875 7.191 1 71.19 53 HIS B C 1
ATOM 5383 O O . HIS B 1 53 ? 0.451 23.656 7.309 1 71.19 53 HIS B O 1
ATOM 5389 N N . LEU B 1 54 ? -0.377 25.672 7.215 1 67.75 54 LEU B N 1
ATOM 5390 C CA . LEU B 1 54 ? -1.739 25.156 7.293 1 67.75 54 LEU B CA 1
ATOM 5391 C C . LEU B 1 54 ? -2.414 25.188 5.926 1 67.75 54 LEU B C 1
ATOM 5393 O O . LEU B 1 54 ? -3.092 24.234 5.535 1 67.75 54 LEU B O 1
ATOM 5397 N N . TYR B 1 55 ? -2.252 26.297 5.211 1 64.44 55 TYR B N 1
ATOM 5398 C CA . TYR B 1 55 ? -2.945 26.516 3.947 1 64.44 55 TYR B CA 1
ATOM 5399 C C . TYR B 1 55 ? -1.98 26.422 2.771 1 64.44 55 TYR B C 1
ATOM 5401 O O . TYR B 1 55 ? -1.942 27.312 1.912 1 64.44 55 TYR B O 1
ATOM 5409 N N . SER B 1 56 ? -1.243 25.297 2.658 1 60.12 56 SER B N 1
ATOM 5410 C CA . SER B 1 56 ? -0.087 25.297 1.769 1 60.12 56 SER B CA 1
ATOM 5411 C C . SER B 1 56 ? -0.512 25.172 0.309 1 60.12 56 SER B C 1
ATOM 5413 O O . SER B 1 56 ? 0.293 25.391 -0.598 1 60.12 56 SER B O 1
ATOM 5415 N N . THR B 1 57 ? -1.83 24.984 0.075 1 70.56 57 THR B N 1
ATOM 5416 C CA . THR B 1 57 ? -2.148 24.828 -1.339 1 70.56 57 THR B CA 1
ATOM 5417 C C . THR B 1 57 ? -3.314 25.719 -1.74 1 70.56 57 THR B C 1
ATOM 5419 O O . THR B 1 57 ? -4.199 26 -0.929 1 70.56 57 THR B O 1
ATOM 5422 N N . PRO B 1 58 ? -3.252 26.359 -2.965 1 77.06 58 PRO B N 1
ATOM 5423 C CA . PRO B 1 58 ? -4.348 27.203 -3.463 1 77.06 58 PRO B CA 1
ATOM 5424 C C . PRO B 1 58 ? -5.699 26.484 -3.408 1 77.06 58 PRO B C 1
ATOM 5426 O O . PRO B 1 58 ? -6.73 27.141 -3.229 1 77.06 58 PRO B O 1
ATOM 5429 N N . THR B 1 59 ? -5.695 25.281 -3.459 1 82.75 59 THR B N 1
ATOM 5430 C CA . THR B 1 59 ? -6.918 24.5 -3.441 1 82.75 59 THR B CA 1
ATOM 5431 C C . THR B 1 59 ? -7.621 24.625 -2.092 1 82.75 59 THR B C 1
ATOM 5433 O O . THR B 1 59 ? -8.852 24.719 -2.033 1 82.75 59 THR B O 1
ATOM 5436 N N . VAL B 1 60 ? -6.875 24.703 -1.075 1 79.75 60 VAL B N 1
ATOM 5437 C CA . VAL B 1 60 ? -7.453 24.781 0.262 1 79.75 60 VAL B CA 1
ATOM 5438 C C . VAL B 1 60 ? -8.156 26.125 0.444 1 79.75 60 VAL B C 1
ATOM 5440 O O . VAL B 1 60 ? -9.227 26.188 1.047 1 79.75 60 VAL B O 1
ATOM 5443 N N . ALA B 1 61 ? -7.574 27.109 -0.083 1 86.62 61 ALA B N 1
ATOM 5444 C CA . ALA B 1 61 ? -8.164 28.453 0.052 1 86.62 61 ALA B CA 1
ATOM 5445 C C . ALA B 1 61 ? -9.523 28.516 -0.626 1 86.62 61 ALA B C 1
ATOM 5447 O O . ALA B 1 61 ? -10.484 29.047 -0.055 1 86.62 61 ALA B O 1
ATOM 5448 N N . LEU B 1 62 ? -9.57 28 -1.81 1 91.69 62 LEU B N 1
ATOM 5449 C CA . LEU B 1 62 ? -10.836 28 -2.541 1 91.69 62 LEU B CA 1
ATOM 5450 C C . LEU B 1 62 ? -11.883 27.172 -1.804 1 91.69 62 LEU B C 1
ATOM 5452 O O . LEU B 1 62 ? -13.055 27.578 -1.737 1 91.69 62 LEU B O 1
ATOM 5456 N N . ARG B 1 63 ? -11.5 26.109 -1.319 1 90.81 63 ARG B N 1
ATOM 5457 C CA . ARG B 1 63 ? -12.398 25.25 -0.556 1 90.81 63 ARG B CA 1
ATOM 5458 C C . ARG B 1 63 ? -12.969 25.984 0.651 1 90.81 63 ARG B C 1
ATOM 5460 O O . ARG B 1 63 ? -14.172 25.922 0.912 1 90.81 63 ARG B O 1
ATOM 5467 N N . GLU B 1 64 ? -12.094 26.641 1.341 1 88.56 64 GLU B N 1
ATOM 5468 C CA . GLU B 1 64 ? -12.508 27.359 2.541 1 88.56 64 GLU B CA 1
ATOM 5469 C C . GLU B 1 64 ? -13.516 28.453 2.209 1 88.56 64 GLU B C 1
ATOM 5471 O O . GLU B 1 64 ? -14.484 28.656 2.945 1 88.56 64 GLU B O 1
ATOM 5476 N N . LEU B 1 65 ? -13.305 29.125 1.16 1 94.94 65 LEU B N 1
ATOM 5477 C CA . LEU B 1 65 ? -14.164 30.25 0.801 1 94.94 65 LEU B CA 1
ATOM 5478 C C . LEU B 1 65 ? -15.531 29.75 0.334 1 94.94 65 LEU B C 1
ATOM 5480 O O . LEU B 1 65 ? -16.562 30.344 0.669 1 94.94 65 LEU B O 1
ATOM 5484 N N . VAL B 1 66 ? -15.492 28.719 -0.418 1 96.38 66 VAL B N 1
ATOM 5485 C CA . VAL B 1 66 ? -16.75 28.141 -0.856 1 96.38 66 VAL B CA 1
ATOM 5486 C C . VAL B 1 66 ? -17.5 27.562 0.343 1 96.38 66 VAL B C 1
ATOM 5488 O O . VAL B 1 66 ? -18.734 27.656 0.426 1 96.38 66 VAL B O 1
ATOM 5491 N N . GLN B 1 67 ? -16.781 26.953 1.203 1 94.38 67 GLN B N 1
ATOM 5492 C CA . GLN B 1 67 ? -17.375 26.453 2.438 1 94.38 67 GLN B CA 1
ATOM 5493 C C . GLN B 1 67 ? -18.047 27.578 3.217 1 94.38 67 GLN B C 1
ATOM 5495 O O . GLN B 1 67 ? -19.141 27.406 3.76 1 94.38 67 GLN B O 1
ATOM 5500 N N . ASN B 1 68 ? -17.375 28.688 3.371 1 95.06 68 ASN B N 1
ATOM 5501 C CA . ASN B 1 68 ? -17.953 29.828 4.051 1 95.06 68 ASN B CA 1
ATOM 5502 C C . ASN B 1 68 ? -19.266 30.266 3.393 1 95.06 68 ASN B C 1
ATOM 5504 O O . ASN B 1 68 ? -20.219 30.625 4.082 1 95.06 68 ASN B O 1
ATOM 5508 N N . ALA B 1 69 ? -19.219 30.312 2.096 1 97.56 69 ALA B N 1
ATOM 5509 C CA . ALA B 1 69 ? -20.438 30.641 1.361 1 97.56 69 ALA B CA 1
ATOM 5510 C C . ALA B 1 69 ? -21.562 29.641 1.686 1 97.56 69 ALA B C 1
ATOM 5512 O O . ALA B 1 69 ? -22.703 30.047 1.914 1 97.56 69 ALA B O 1
ATOM 5513 N N . HIS B 1 70 ? -21.25 28.422 1.635 1 96.62 70 HIS B N 1
ATOM 5514 C CA . HIS B 1 70 ? -22.188 27.359 1.96 1 96.62 70 HIS B CA 1
ATOM 5515 C C . HIS B 1 70 ? -22.766 27.531 3.361 1 96.62 70 HIS B C 1
ATOM 5517 O O . HIS B 1 70 ? -23.984 27.5 3.547 1 96.62 70 HIS B O 1
ATOM 5523 N N . ASP B 1 71 ? -21.953 27.766 4.355 1 95.94 71 ASP B N 1
ATOM 5524 C CA . ASP B 1 71 ? -22.375 27.953 5.738 1 95.94 71 ASP B CA 1
ATOM 5525 C C . ASP B 1 71 ? -23.25 29.188 5.887 1 95.94 71 ASP B C 1
ATOM 5527 O O . ASP B 1 71 ? -24.172 29.219 6.707 1 95.94 71 ASP B O 1
ATOM 5531 N N . SER B 1 72 ? -22.938 30.203 5.129 1 96.62 72 SER B N 1
ATOM 5532 C CA . SER B 1 72 ? -23.734 31.422 5.168 1 96.62 72 SER B CA 1
ATOM 5533 C C . SER B 1 72 ? -25.172 31.156 4.723 1 96.62 72 SER B C 1
ATOM 5535 O O . SER B 1 72 ? -26.109 31.734 5.266 1 96.62 72 SER B O 1
ATOM 5537 N N . ILE B 1 73 ? -25.328 30.375 3.764 1 97 73 ILE B N 1
ATOM 5538 C CA . ILE B 1 73 ? -26.656 30.016 3.283 1 97 73 ILE B CA 1
ATOM 5539 C C . ILE B 1 73 ? -27.391 29.219 4.359 1 97 73 ILE B C 1
ATOM 5541 O O . ILE B 1 73 ? -28.562 29.484 4.645 1 97 73 ILE B O 1
ATOM 5545 N N . LEU B 1 74 ? -26.75 28.297 4.949 1 94.69 74 LEU B N 1
ATOM 5546 C CA . LEU B 1 74 ? -27.359 27.5 6.008 1 94.69 74 LEU B CA 1
ATOM 5547 C C . LEU B 1 74 ? -27.734 28.375 7.195 1 94.69 74 LEU B C 1
ATOM 5549 O O . LEU B 1 74 ? -28.797 28.188 7.797 1 94.69 74 LEU B O 1
ATOM 5553 N N . ARG B 1 75 ? -26.844 29.25 7.492 1 94.44 75 ARG B N 1
ATOM 5554 C CA . ARG B 1 75 ? -27.141 30.203 8.555 1 94.44 75 ARG B CA 1
ATOM 5555 C C . ARG B 1 75 ? -28.422 30.969 8.242 1 94.44 75 ARG B C 1
ATOM 5557 O O . ARG B 1 75 ? -29.281 31.141 9.117 1 94.44 75 ARG B O 1
ATOM 5564 N N . ARG B 1 76 ? -28.5 31.453 7.055 1 95.81 76 ARG B N 1
ATOM 5565 C CA . ARG B 1 76 ? -29.688 32.188 6.668 1 95.81 76 ARG B CA 1
ATOM 5566 C C . ARG B 1 76 ? -30.953 31.359 6.84 1 95.81 76 ARG B C 1
ATOM 5568 O O . ARG B 1 76 ? -31.953 31.828 7.371 1 95.81 76 ARG B O 1
ATOM 5575 N N . ARG B 1 77 ? -30.922 30.156 6.445 1 93.19 77 ARG B N 1
ATOM 5576 C CA . ARG B 1 77 ? -32.062 29.25 6.582 1 93.19 77 ARG B CA 1
ATOM 5577 C C . ARG B 1 77 ? -32.438 29.078 8.047 1 93.19 77 ARG B C 1
ATOM 5579 O O . ARG B 1 77 ? -33.625 28.938 8.375 1 93.19 77 ARG B O 1
ATOM 5586 N N . LEU B 1 78 ? -31.484 29 8.844 1 91.25 78 LEU B N 1
ATOM 5587 C CA . LEU B 1 78 ? -31.703 28.781 10.273 1 91.25 78 LEU B CA 1
ATOM 5588 C C . LEU B 1 78 ? -32.25 30.031 10.93 1 91.25 78 LEU B C 1
ATOM 5590 O O . LEU B 1 78 ? -33.156 29.953 11.781 1 91.25 78 LEU B O 1
ATOM 5594 N N . GLU B 1 79 ? -31.766 31.188 10.508 1 93 79 GLU B N 1
ATOM 5595 C CA . GLU B 1 79 ? -32.062 32.438 11.219 1 93 79 GLU B CA 1
ATOM 5596 C C . GLU B 1 79 ? -33.25 33.156 10.562 1 93 79 GLU B C 1
ATOM 5598 O O . GLU B 1 79 ? -33.875 34.031 11.188 1 93 79 GLU B O 1
ATOM 5603 N N . GLN B 1 80 ? -33.438 32.875 9.289 1 92.88 80 GLN B N 1
ATOM 5604 C CA . GLN B 1 80 ? -34.594 33.406 8.547 1 92.88 80 GLN B CA 1
ATOM 5605 C C . GLN B 1 80 ? -35.438 32.25 8 1 92.88 80 GLN B C 1
ATOM 5607 O O . GLN B 1 80 ? -35.5 32.031 6.789 1 92.88 80 GLN B O 1
ATOM 5612 N N . PRO B 1 81 ? -36.188 31.656 8.859 1 89.94 81 PRO B N 1
ATOM 5613 C CA . PRO B 1 81 ? -36.906 30.438 8.477 1 89.94 81 PRO B CA 1
ATOM 5614 C C . PRO B 1 81 ? -37.875 30.656 7.324 1 89.94 81 PRO B C 1
ATOM 5616 O O . PRO B 1 81 ? -38.219 29.719 6.594 1 89.94 81 PRO B O 1
ATOM 5619 N N . ASP B 1 82 ? -38.312 31.859 7.125 1 92.06 82 ASP B N 1
ATOM 5620 C CA . ASP B 1 82 ? -39.312 32.125 6.098 1 92.06 82 ASP B CA 1
ATOM 5621 C C . ASP B 1 82 ? -38.656 32.406 4.746 1 92.06 82 ASP B C 1
ATOM 5623 O O . ASP B 1 82 ? -39.344 32.594 3.742 1 92.06 82 ASP B O 1
ATOM 5627 N N . TRP B 1 83 ? -37.312 32.344 4.82 1 93.31 83 TRP B N 1
ATOM 5628 C CA . TRP B 1 83 ? -36.594 32.625 3.572 1 93.31 83 TRP B CA 1
ATOM 5629 C C . TRP B 1 83 ? -36.812 31.5 2.566 1 93.31 83 TRP B C 1
ATOM 5631 O O . TRP B 1 83 ? -36.562 30.328 2.873 1 93.31 83 TRP B O 1
ATOM 5641 N N . GLN B 1 84 ? -37.344 31.828 1.326 1 89.75 84 GLN B N 1
ATOM 5642 C CA . GLN B 1 84 ? -37.625 30.859 0.282 1 89.75 84 GLN B CA 1
ATOM 5643 C C . GLN B 1 84 ? -36.844 31.156 -0.986 1 89.75 84 GLN B C 1
ATOM 5645 O O . GLN B 1 84 ? -37.156 30.625 -2.057 1 89.75 84 GLN B O 1
ATOM 5650 N N . GLY B 1 85 ? -35.938 32.031 -0.949 1 90.19 85 GLY B N 1
ATOM 5651 C CA . GLY B 1 85 ? -35.156 32.344 -2.123 1 90.19 85 GLY B CA 1
ATOM 5652 C C . GLY B 1 85 ? -34.219 31.25 -2.549 1 90.19 85 GLY B C 1
ATOM 5653 O O . GLY B 1 85 ? -34.031 30.25 -1.83 1 90.19 85 GLY B O 1
ATOM 5654 N N . PRO B 1 86 ? -33.719 31.391 -3.738 1 92.06 86 PRO B N 1
ATOM 5655 C CA . PRO B 1 86 ? -32.781 30.359 -4.238 1 92.06 86 PRO B CA 1
ATOM 5656 C C . PRO B 1 86 ? -31.438 30.375 -3.518 1 92.06 86 PRO B C 1
ATOM 5658 O O . PRO B 1 86 ? -30.875 31.438 -3.287 1 92.06 86 PRO B O 1
ATOM 5661 N N . SER B 1 87 ? -31.047 29.203 -3.08 1 94.81 87 SER B N 1
ATOM 5662 C CA . SER B 1 87 ? -29.672 29.031 -2.604 1 94.81 87 SER B CA 1
ATOM 5663 C C . SER B 1 87 ? -28.703 28.891 -3.766 1 94.81 87 SER B C 1
ATOM 5665 O O . SER B 1 87 ? -28.906 28.062 -4.652 1 94.81 87 SER B O 1
ATOM 5667 N N . ARG B 1 88 ? -27.688 29.719 -3.738 1 96.62 88 ARG B N 1
ATOM 5668 C CA . ARG B 1 88 ? -26.766 29.703 -4.871 1 96.62 88 ARG B CA 1
ATOM 5669 C C . ARG B 1 88 ? -25.375 30.188 -4.453 1 96.62 88 ARG B C 1
ATOM 5671 O O . ARG B 1 88 ? -25.25 31.156 -3.705 1 96.62 88 ARG B O 1
ATOM 5678 N N . ILE B 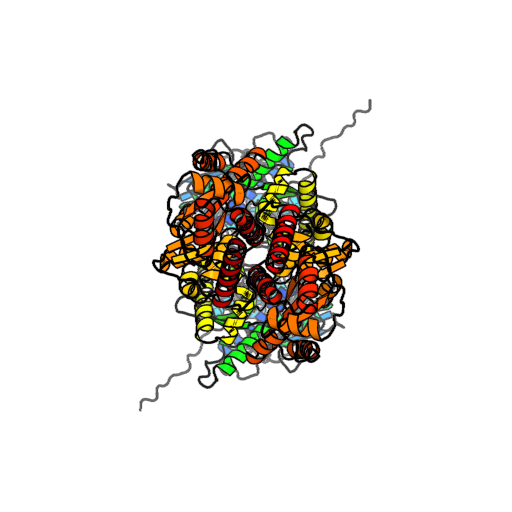1 89 ? -24.391 29.484 -4.855 1 98.44 89 ILE B N 1
ATOM 5679 C CA . ILE B 1 89 ? -23 29.891 -4.773 1 98.44 89 ILE B CA 1
ATOM 5680 C C . ILE B 1 89 ? -22.406 30 -6.176 1 98.44 89 ILE B C 1
ATOM 5682 O O . ILE B 1 89 ? -22.469 29.047 -6.957 1 98.44 89 ILE B O 1
ATOM 5686 N N . GLU B 1 90 ? -21.891 31.109 -6.523 1 98.31 90 GLU B N 1
ATOM 5687 C CA . GLU B 1 90 ? -21.281 31.344 -7.832 1 98.31 90 GLU B CA 1
ATOM 5688 C C . GLU B 1 90 ? -19.797 31.656 -7.711 1 98.31 90 GLU B C 1
ATOM 5690 O O . GLU B 1 90 ? -19.406 32.5 -6.902 1 98.31 90 GLU B O 1
ATOM 5695 N N . VAL B 1 91 ? -18.984 30.953 -8.461 1 98.38 91 VAL B N 1
ATOM 5696 C CA . VAL B 1 91 ? -17.562 31.203 -8.523 1 98.38 91 VAL B CA 1
ATOM 5697 C C . VAL B 1 91 ? -17.172 31.625 -9.945 1 98.38 91 VAL B C 1
ATOM 5699 O O . VAL B 1 91 ? -17.375 30.859 -10.891 1 98.38 91 VAL B O 1
ATOM 5702 N N . ILE B 1 92 ? -16.594 32.812 -10.078 1 97.75 92 ILE B N 1
ATOM 5703 C CA . ILE B 1 92 ? -16.312 33.375 -11.406 1 97.75 92 ILE B CA 1
ATOM 5704 C C . ILE B 1 92 ? -14.875 33.875 -11.477 1 97.75 92 ILE B C 1
ATOM 5706 O O . ILE B 1 92 ? -14.445 34.656 -10.625 1 97.75 92 ILE B O 1
ATOM 5710 N N . GLY B 1 93 ? -14.164 33.344 -12.492 1 97.5 93 GLY B N 1
ATOM 5711 C CA . GLY B 1 93 ? -12.836 33.875 -12.781 1 97.5 93 GLY B CA 1
ATOM 5712 C C . GLY B 1 93 ? -12.828 34.906 -13.898 1 97.5 93 GLY B C 1
ATOM 5713 O O . GLY B 1 93 ? -13.602 34.812 -14.852 1 97.5 93 GLY B O 1
ATOM 5714 N N . ASP B 1 94 ? -11.969 35.938 -13.703 1 97.06 94 ASP B N 1
ATOM 5715 C CA . ASP B 1 94 ? -11.766 36.969 -14.719 1 97.06 94 ASP B CA 1
ATOM 5716 C C . ASP B 1 94 ? -10.281 37.156 -15.023 1 97.06 94 ASP B C 1
ATOM 5718 O O . ASP B 1 94 ? -9.57 37.812 -14.273 1 97.06 94 ASP B O 1
ATOM 5722 N N . SER B 1 95 ? -9.891 36.719 -16.141 1 96 95 SER B N 1
ATOM 5723 C CA . SER B 1 95 ? -8.477 36.75 -16.5 1 96 95 SER B CA 1
ATOM 5724 C C . SER B 1 95 ? -8.008 38.188 -16.766 1 96 95 SER B C 1
ATOM 5726 O O . SER B 1 95 ? -6.844 38.5 -16.547 1 96 95 SER B O 1
ATOM 5728 N N . ALA B 1 96 ? -8.898 39 -17.25 1 96 96 ALA B N 1
ATOM 5729 C CA . ALA B 1 96 ? -8.523 40.375 -17.578 1 96 96 ALA B CA 1
ATOM 5730 C C . ALA B 1 96 ? -8.109 41.156 -16.328 1 96 96 ALA B C 1
ATOM 5732 O O . ALA B 1 96 ? -7.113 41.875 -16.344 1 96 96 ALA B O 1
ATOM 5733 N N . SER B 1 97 ? -8.82 41 -15.312 1 96.44 97 SER B N 1
ATOM 5734 C CA . SER B 1 97 ? -8.508 41.688 -14.07 1 96.44 97 SER B CA 1
ATOM 5735 C C . SER B 1 97 ? -7.742 40.812 -13.102 1 96.44 97 SER B C 1
ATOM 5737 O O . SER B 1 97 ? -7.398 41.219 -11.992 1 96.44 97 SER B O 1
ATOM 5739 N N . ASN B 1 98 ? -7.484 39.531 -13.453 1 97.94 98 ASN B N 1
ATOM 5740 C CA . ASN B 1 98 ? -6.816 38.531 -12.617 1 97.94 98 ASN B CA 1
ATOM 5741 C C . ASN B 1 98 ? -7.508 38.375 -11.266 1 97.94 98 ASN B C 1
ATOM 5743 O O . ASN B 1 98 ? -6.867 38.5 -10.219 1 97.94 98 ASN B O 1
ATOM 5747 N N . THR B 1 99 ? -8.812 38.219 -11.359 1 98.25 99 THR B N 1
ATOM 5748 C CA . THR B 1 99 ? -9.602 38.125 -10.133 1 98.25 99 THR B CA 1
ATOM 5749 C C . THR B 1 99 ? -10.453 36.875 -10.141 1 98.25 99 THR B C 1
ATOM 5751 O O . THR B 1 99 ? -10.719 36.281 -11.195 1 98.25 99 THR B O 1
ATOM 5754 N N . VAL B 1 100 ? -10.766 36.375 -8.992 1 98.25 100 VAL B N 1
ATOM 5755 C CA . VAL B 1 100 ? -11.789 35.344 -8.75 1 98.25 100 VAL B CA 1
ATOM 5756 C C . VAL B 1 100 ? -12.836 35.906 -7.781 1 98.25 100 VAL B C 1
ATOM 5758 O O . VAL B 1 100 ? -12.492 36.469 -6.746 1 98.25 100 VAL B O 1
ATOM 5761 N N . ARG B 1 101 ? -14.07 35.75 -8.125 1 98.38 101 ARG B N 1
ATOM 5762 C CA . ARG B 1 101 ? -15.164 36.188 -7.27 1 98.38 101 ARG B CA 1
ATOM 5763 C C . ARG B 1 101 ? -16.016 35.031 -6.805 1 98.38 101 ARG B C 1
ATOM 5765 O O . ARG B 1 101 ? -16.281 34.094 -7.578 1 98.38 101 ARG B O 1
ATOM 5772 N N . ILE B 1 102 ? -16.391 35 -5.586 1 98.5 102 ILE B N 1
ATOM 5773 C CA . ILE B 1 102 ? -17.312 34.031 -5 1 98.5 102 ILE B CA 1
ATOM 5774 C C . ILE B 1 102 ? -18.531 34.75 -4.441 1 98.5 102 ILE B C 1
ATOM 5776 O O . ILE B 1 102 ? -18.406 35.625 -3.561 1 98.5 102 ILE B O 1
ATOM 5780 N N . VAL B 1 103 ? -19.688 34.438 -4.961 1 98.38 103 VAL B N 1
ATOM 5781 C CA . VAL B 1 103 ? -20.922 35.125 -4.594 1 98.38 103 VAL B CA 1
ATOM 5782 C C . VAL B 1 103 ? -21.906 34.125 -4 1 98.38 103 VAL B C 1
ATOM 5784 O O . VAL B 1 103 ? -22.078 33.031 -4.535 1 98.38 103 VAL B O 1
ATOM 5787 N N . ASP B 1 104 ? -22.5 34.469 -2.883 1 98.62 104 ASP B N 1
ATOM 5788 C CA . ASP B 1 104 ? -23.5 33.594 -2.295 1 98.62 104 ASP B CA 1
ATOM 5789 C C . ASP B 1 104 ? -24.781 34.344 -1.947 1 98.62 104 ASP B C 1
ATOM 5791 O O . ASP B 1 104 ? -24.781 35.562 -1.912 1 98.62 104 ASP B O 1
ATOM 5795 N N . THR B 1 105 ? -25.828 33.656 -1.765 1 98.25 105 THR B N 1
ATOM 5796 C CA . THR B 1 105 ? -27.109 34.219 -1.375 1 98.25 105 THR B CA 1
ATOM 5797 C C . THR B 1 105 ? -27.391 33.969 0.106 1 98.25 105 THR B C 1
ATOM 5799 O O . THR B 1 105 ? -28.547 33.844 0.514 1 98.25 105 THR B O 1
ATOM 5802 N N . GLY B 1 106 ? -26.391 33.844 0.896 1 98.12 106 GLY B N 1
ATOM 5803 C CA . GLY B 1 106 ? -26.516 33.531 2.307 1 98.12 106 GLY B CA 1
ATOM 5804 C C . GLY B 1 106 ? -26.953 34.688 3.156 1 98.12 106 GLY B C 1
ATOM 5805 O O . GLY B 1 106 ? -27.625 35.594 2.67 1 98.12 106 GLY B O 1
ATOM 5806 N N . ALA B 1 107 ? -26.562 34.688 4.414 1 97.31 107 ALA B N 1
ATOM 5807 C CA . ALA B 1 107 ? -27.094 35.594 5.434 1 97.31 107 ALA B CA 1
ATOM 5808 C C . ALA B 1 107 ? -26.516 37 5.285 1 97.31 107 ALA B C 1
ATOM 5810 O O . ALA B 1 107 ? -27.141 37.969 5.715 1 97.31 107 ALA B O 1
ATOM 5811 N N . GLY B 1 108 ? -25.312 37.062 4.652 1 98 108 GLY B N 1
ATOM 5812 C CA . GLY B 1 108 ? -24.594 38.344 4.672 1 98 108 GLY B CA 1
ATOM 5813 C C . GLY B 1 108 ? -24.109 38.719 6.055 1 98 108 GLY B C 1
ATOM 5814 O O . GLY B 1 108 ? -24.266 37.969 7.012 1 98 108 GLY B O 1
ATOM 5815 N N . LEU B 1 109 ? -23.484 39.938 6.109 1 97.62 109 LEU B N 1
ATOM 5816 C CA . LEU B 1 109 ? -22.891 40.375 7.363 1 97.62 109 LEU B CA 1
ATOM 5817 C C . LEU B 1 109 ? -23.25 41.812 7.664 1 97.62 109 LEU B C 1
ATOM 5819 O O . LEU B 1 109 ? -23.312 42.656 6.754 1 97.62 109 LEU B O 1
ATOM 5823 N N . THR B 1 110 ? -23.469 42.094 8.906 1 96.5 110 THR B N 1
ATOM 5824 C CA . THR B 1 110 ? -23.547 43.469 9.383 1 96.5 110 THR B CA 1
ATOM 5825 C C . THR B 1 110 ? -22.156 44.031 9.625 1 96.5 110 THR B C 1
ATOM 5827 O O . THR B 1 110 ? -21.156 43.312 9.609 1 96.5 110 THR B O 1
ATOM 583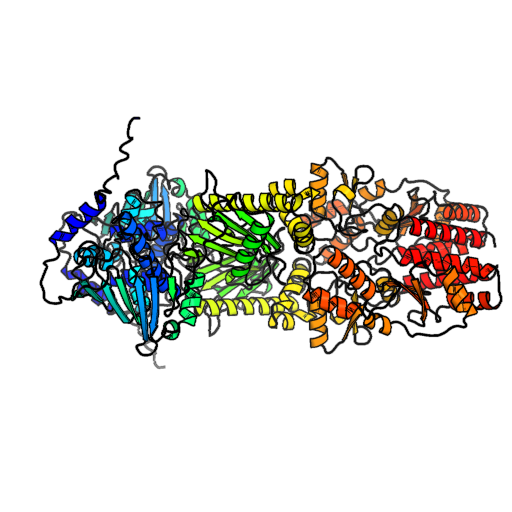0 N N . GLU B 1 111 ? -22.109 45.344 9.766 1 95.5 111 GLU B N 1
ATOM 5831 C CA . GLU B 1 111 ? -20.828 45.969 10.086 1 95.5 111 GLU B CA 1
ATOM 5832 C C . GLU B 1 111 ? -20.219 45.344 11.336 1 95.5 111 GLU B C 1
ATOM 5834 O O . GLU B 1 111 ? -19.016 45.031 11.367 1 95.5 111 GLU B O 1
ATOM 5839 N N . HIS B 1 112 ? -21.031 45.188 12.32 1 93.62 112 HIS B N 1
ATOM 5840 C CA . HIS B 1 112 ? -20.562 44.594 13.578 1 93.62 112 HIS B CA 1
ATOM 5841 C C . HIS B 1 112 ? -19.984 43.188 13.344 1 93.62 112 HIS B C 1
ATOM 5843 O O . HIS B 1 112 ? -18.938 42.844 13.883 1 93.62 112 HIS B O 1
ATOM 5849 N N . GLU B 1 113 ? -20.703 42.438 12.57 1 94.06 113 GLU B N 1
ATOM 5850 C CA . GLU B 1 113 ? -20.266 41.062 12.312 1 94.06 113 GLU B CA 1
ATOM 5851 C C . GLU B 1 113 ? -18.969 41.031 11.531 1 94.06 113 GLU B C 1
ATOM 5853 O O . GLU B 1 113 ? -18.156 40.125 11.719 1 94.06 113 GLU B O 1
ATOM 5858 N N . ILE B 1 114 ? -18.734 41.969 10.656 1 95.88 114 ILE B N 1
ATOM 5859 C CA . ILE B 1 114 ? -17.469 42.062 9.953 1 95.88 114 ILE B CA 1
ATOM 5860 C C . ILE B 1 114 ? -16.328 42.25 10.961 1 95.88 114 ILE B C 1
ATOM 5862 O O . ILE B 1 114 ? -15.328 41.531 10.906 1 95.88 114 ILE B O 1
ATOM 5866 N N . HIS B 1 115 ? -16.516 43.156 11.914 1 92.88 115 HIS B N 1
ATOM 5867 C CA . HIS B 1 115 ? -15.484 43.438 12.898 1 92.88 115 HIS B CA 1
ATOM 5868 C C . HIS B 1 115 ? -15.312 42.281 13.867 1 92.88 115 HIS B C 1
ATOM 5870 O O . HIS B 1 115 ? -14.188 41.875 14.195 1 92.88 115 HIS B O 1
ATOM 5876 N N . ALA B 1 116 ? -16.375 41.688 14.227 1 89.69 116 ALA B N 1
ATOM 5877 C CA . ALA B 1 116 ? -16.375 40.688 15.305 1 89.69 116 ALA B CA 1
ATOM 5878 C C . ALA B 1 116 ? -15.922 39.312 14.797 1 89.69 116 ALA B C 1
ATOM 5880 O O . ALA B 1 116 ? -15.289 38.562 15.531 1 89.69 116 ALA B O 1
ATOM 5881 N N . TYR B 1 117 ? -16.281 39.031 13.547 1 90.38 117 TYR B N 1
ATOM 5882 C CA . TYR B 1 117 ? -16.062 37.656 13.102 1 90.38 117 TYR B CA 1
ATOM 5883 C C . TYR B 1 117 ? -15.141 37.625 11.891 1 90.38 117 TYR B C 1
ATOM 5885 O O . TYR B 1 117 ? -14.172 36.844 11.859 1 90.38 117 TYR B O 1
ATOM 5893 N N . LEU B 1 118 ? -15.367 38.375 10.93 1 91.25 118 LEU B N 1
ATOM 5894 C CA . LEU B 1 118 ? -14.562 38.344 9.711 1 91.25 118 LEU B CA 1
ATOM 5895 C C . LEU B 1 118 ? -13.148 38.875 9.977 1 91.25 118 LEU B C 1
ATOM 5897 O O . LEU B 1 118 ? -12.18 38.281 9.492 1 91.25 118 LEU B O 1
ATOM 5901 N N . ALA B 1 119 ? -13.039 40 10.773 1 90.75 119 ALA B N 1
ATOM 5902 C CA . ALA B 1 119 ? -11.766 40.688 10.961 1 90.75 119 ALA B CA 1
ATOM 5903 C C . ALA B 1 119 ? -11.125 40.281 12.289 1 90.75 119 ALA B C 1
ATOM 5905 O O . ALA B 1 119 ? -10.234 40.969 12.781 1 90.75 119 ALA B O 1
ATOM 5906 N N . THR B 1 120 ? -11.602 39.312 12.891 1 87.19 120 THR B N 1
ATOM 5907 C CA . THR B 1 120 ? -11.008 38.812 14.125 1 87.19 120 THR B CA 1
ATOM 5908 C C . THR B 1 120 ? -10.617 37.344 13.977 1 87.19 120 THR B C 1
ATOM 5910 O O . THR B 1 120 ? -11.461 36.5 13.688 1 87.19 120 THR B O 1
ATOM 5913 N N . VAL B 1 121 ? -9.375 37.094 14.234 1 83 121 VAL B N 1
ATOM 5914 C CA . VAL B 1 121 ? -8.828 35.75 14.062 1 83 121 VAL B CA 1
ATOM 5915 C C . VAL B 1 121 ? -9.195 34.906 15.266 1 83 121 VAL B C 1
ATOM 5917 O O . VAL B 1 121 ? -9.102 35.344 16.406 1 83 121 VAL B O 1
ATOM 5920 N N . GLY B 1 122 ? -9.648 33.656 15.023 1 81.75 122 GLY B N 1
ATOM 5921 C CA . GLY B 1 122 ? -9.883 32.688 16.094 1 81.75 122 GLY B CA 1
ATOM 5922 C C . GLY B 1 122 ? -11.32 32.656 16.562 1 81.75 122 GLY B C 1
ATOM 5923 O O . GLY B 1 122 ? -11.68 31.875 17.453 1 81.75 122 GLY B O 1
ATOM 5924 N N . VAL B 1 123 ? -12.094 33.562 15.961 1 83 123 VAL B N 1
ATOM 5925 C CA . VAL B 1 123 ? -13.516 33.562 16.297 1 83 123 VAL B CA 1
ATOM 5926 C C . VAL B 1 123 ? -14.336 33.156 15.062 1 83 123 VAL B C 1
ATOM 5928 O O . VAL B 1 123 ? -14.016 33.594 13.945 1 83 123 VAL B O 1
ATOM 5931 N N . GLY B 1 124 ? -15.266 32.25 15.305 1 80.81 124 GLY B N 1
ATOM 5932 C CA . GLY B 1 124 ? -16.125 31.844 14.203 1 80.81 124 GLY B CA 1
ATOM 5933 C C . GLY B 1 124 ? -17.594 31.844 14.562 1 80.81 124 GLY B C 1
ATOM 5934 O O . GLY B 1 124 ? -17.984 31.266 15.57 1 80.81 124 GLY B O 1
ATOM 5935 N N . TYR B 1 125 ? -18.328 32.594 13.781 1 82.56 125 TYR B N 1
ATOM 5936 C CA . TYR B 1 125 ? -19.781 32.594 13.961 1 82.56 125 TYR B CA 1
ATOM 5937 C C . TYR B 1 125 ? -20.359 31.203 13.859 1 82.56 125 TYR B C 1
ATOM 5939 O O . TYR B 1 125 ? -21.188 30.797 14.68 1 82.56 125 TYR B O 1
ATOM 5947 N N . THR B 1 126 ? -19.938 30.469 12.867 1 85.56 126 THR B N 1
ATOM 5948 C CA . THR B 1 126 ? -20.422 29.125 12.609 1 85.56 126 THR B CA 1
ATOM 5949 C C . THR B 1 126 ? -20.141 28.219 13.797 1 85.56 126 THR B C 1
ATOM 5951 O O . THR B 1 126 ? -20.969 27.375 14.148 1 85.56 126 THR B O 1
ATOM 5954 N N . ARG B 1 127 ? -18.984 28.344 14.359 1 81.44 127 ARG B N 1
ATOM 5955 C CA . ARG B 1 127 ? -18.672 27.562 15.547 1 81.44 127 ARG B CA 1
ATOM 5956 C C . ARG B 1 127 ? -19.672 27.828 16.656 1 81.44 127 ARG B C 1
ATOM 5958 O O . ARG B 1 127 ? -20.109 26.891 17.344 1 81.44 127 ARG B O 1
ATOM 5965 N N . GLY B 1 128 ? -19.953 29.062 16.828 1 80.12 128 GLY B N 1
ATOM 5966 C CA . GLY B 1 128 ? -20.953 29.422 17.828 1 80.12 128 GLY B CA 1
ATOM 5967 C C . GLY B 1 128 ? -22.312 28.828 17.562 1 80.12 128 GLY B C 1
ATOM 5968 O O . GLY B 1 128 ? -22.969 28.344 18.484 1 80.12 128 GLY B O 1
ATOM 5969 N N . LEU B 1 129 ? -22.703 28.844 16.312 1 84.25 129 LEU B N 1
ATOM 5970 C CA . LEU B 1 129 ? -23.984 28.281 15.93 1 84.25 129 LEU B CA 1
ATOM 5971 C C . LEU B 1 129 ? -24.016 26.766 16.188 1 84.25 129 LEU B C 1
ATOM 5973 O O . LEU B 1 129 ? -25.016 26.234 16.672 1 84.25 129 LEU B O 1
ATOM 5977 N N . ARG B 1 130 ? -22.984 26.125 15.883 1 82.62 130 ARG B N 1
ATOM 5978 C CA . ARG B 1 130 ? -22.891 24.688 16.078 1 82.62 130 ARG B CA 1
ATOM 5979 C C . ARG B 1 130 ? -23 24.328 17.547 1 82.62 130 ARG B C 1
ATOM 5981 O O . ARG B 1 130 ? -23.672 23.359 17.922 1 82.62 130 ARG B O 1
ATOM 5988 N N . GLN B 1 131 ? -22.328 25.078 18.344 1 77.19 131 GLN B N 1
ATOM 5989 C CA . GLN B 1 131 ? -22.297 24.812 19.781 1 77.19 131 GLN B CA 1
ATOM 5990 C C . GLN B 1 131 ? -23.641 25.125 20.422 1 77.19 131 GLN B C 1
ATOM 5992 O O . GLN B 1 131 ? -23.953 24.625 21.516 1 77.19 131 GLN B O 1
ATOM 5997 N N . SER B 1 132 ? -24.438 25.875 19.719 1 77.44 132 SER B N 1
ATOM 5998 C CA . SER B 1 132 ? -25.75 26.25 20.25 1 77.44 132 SER B CA 1
ATOM 5999 C C . SER B 1 132 ? -26.828 25.25 19.844 1 77.44 132 SER B C 1
ATOM 6001 O O . SER B 1 132 ? -28 25.594 19.766 1 77.44 132 SER B O 1
ATOM 6003 N N . GLY B 1 133 ? -26.422 24.031 19.516 1 75.69 133 GLY B N 1
ATOM 6004 C CA . GLY B 1 133 ? -27.391 22.984 19.281 1 75.69 133 GLY B CA 1
ATOM 6005 C C . GLY B 1 133 ? -27.609 22.672 17.812 1 75.69 133 GLY B C 1
ATOM 6006 O O . GLY B 1 133 ? -28.516 21.906 17.469 1 75.69 133 GLY B O 1
ATOM 6007 N N . HIS B 1 134 ? -26.938 23.25 16.969 1 72 134 HIS B N 1
ATOM 6008 C CA . HIS B 1 134 ? -27.141 23 15.539 1 72 134 HIS B CA 1
ATOM 6009 C C . HIS B 1 134 ? -26.031 22.141 14.961 1 72 134 HIS B C 1
ATOM 6011 O O . HIS B 1 134 ? -25.562 22.391 13.836 1 72 134 HIS B O 1
ATOM 6017 N N . GLU B 1 135 ? -25.578 21.281 15.68 1 71.69 135 GLU B N 1
ATOM 6018 C CA . GLU B 1 135 ? -24.484 20.406 15.273 1 71.69 135 GLU B CA 1
ATOM 6019 C C . GLU B 1 135 ? -24.875 19.594 14.039 1 71.69 135 GLU B C 1
ATOM 6021 O O . GLU B 1 135 ? -24.016 19.297 13.195 1 71.69 135 GLU B O 1
ATOM 6026 N N . ASP B 1 136 ? -26.172 19.422 13.883 1 71.69 136 ASP B N 1
ATOM 6027 C CA . ASP B 1 136 ? -26.609 18.562 12.797 1 71.69 136 ASP B CA 1
ATOM 6028 C C . ASP B 1 136 ? -27.125 19.391 11.617 1 71.69 136 ASP B C 1
ATOM 6030 O O . ASP B 1 136 ? -27.766 18.859 10.711 1 71.69 136 ASP B O 1
ATOM 6034 N N . SER B 1 137 ? -26.828 20.656 11.648 1 77.94 137 SER B N 1
ATOM 6035 C CA . SER B 1 137 ? -27.375 21.547 10.633 1 77.94 137 SER B CA 1
ATOM 6036 C C . SER B 1 137 ? -26.547 21.5 9.352 1 77.94 137 SER B C 1
ATOM 6038 O O . SER B 1 137 ? -26.906 22.125 8.352 1 77.94 137 SER B O 1
ATOM 6040 N N . GLY B 1 138 ? -25.484 20.812 9.344 1 83.69 138 GLY B N 1
ATOM 6041 C CA . GLY B 1 138 ? -24.672 20.75 8.148 1 83.69 138 GLY B CA 1
ATOM 6042 C C . GLY B 1 138 ? -23.578 21.812 8.094 1 83.69 138 GLY B C 1
ATOM 6043 O O . GLY B 1 138 ? -22.781 21.844 7.156 1 83.69 138 GLY B O 1
ATOM 6044 N N . LEU B 1 139 ? -23.594 22.672 9.086 1 90.44 139 LEU B N 1
ATOM 6045 C CA . LEU B 1 139 ? -22.547 23.688 9.172 1 90.44 139 LEU B CA 1
ATOM 6046 C C . LEU B 1 139 ? -21.172 23.031 9.25 1 90.44 139 LEU B C 1
ATOM 6048 O O . LEU B 1 139 ? -20.984 22.016 9.93 1 90.44 139 LEU B O 1
ATOM 6052 N N . ILE B 1 140 ? -20.172 23.625 8.523 1 89 140 ILE B N 1
ATOM 6053 C CA . ILE B 1 140 ? -18.891 22.953 8.352 1 89 140 ILE B CA 1
ATOM 6054 C C . ILE B 1 140 ? -17.828 23.672 9.172 1 89 140 ILE B C 1
ATOM 6056 O O . ILE B 1 140 ? -17 23.031 9.836 1 89 140 ILE B O 1
ATOM 6060 N N . GLY B 1 141 ? -17.781 24.953 9.211 1 85.69 141 GLY B N 1
ATOM 6061 C CA . GLY B 1 141 ? -16.719 25.766 9.805 1 85.69 141 GLY B CA 1
ATOM 6062 C C . GLY B 1 141 ? -16.516 25.469 11.273 1 85.69 141 GLY B C 1
ATOM 6063 O O . GLY B 1 141 ? -17.469 25.234 12.016 1 85.69 141 GLY B O 1
ATOM 6064 N N . MET B 1 142 ? -15.203 25.453 11.68 1 76.94 142 MET B N 1
ATOM 6065 C CA . MET B 1 142 ? -14.922 25.031 13.047 1 76.94 142 MET B CA 1
ATOM 6066 C C . MET B 1 142 ? -13.891 25.953 13.703 1 76.94 142 MET B C 1
ATOM 6068 O O . MET B 1 142 ? -13.969 26.219 14.906 1 76.94 142 MET B O 1
ATOM 6072 N N . PHE B 1 143 ? -12.992 26.609 12.938 1 74.44 143 PHE B N 1
ATOM 6073 C CA . PHE B 1 143 ? -11.781 27.094 13.586 1 74.44 143 PHE B CA 1
ATOM 6074 C C . PHE B 1 143 ? -11.742 28.609 13.625 1 74.44 143 PHE B C 1
ATOM 6076 O O . PHE B 1 143 ? -10.984 29.203 14.398 1 74.44 143 PHE B O 1
ATOM 6083 N N . GLY B 1 144 ? -12.516 29.281 12.797 1 80.88 144 GLY B N 1
ATOM 6084 C CA . GLY B 1 144 ? -12.461 30.719 12.703 1 80.88 144 GLY B CA 1
ATOM 6085 C C . GLY B 1 144 ? -11.195 31.234 12.039 1 80.88 144 GLY B C 1
ATOM 6086 O O . GLY B 1 144 ? -10.695 32.312 12.383 1 80.88 144 GLY B O 1
ATOM 6087 N N . LEU B 1 145 ? -10.625 30.422 11.227 1 80.56 145 LEU B N 1
ATOM 6088 C CA . LEU B 1 145 ? -9.375 30.781 10.555 1 80.56 145 LEU B CA 1
ATOM 6089 C C . LEU B 1 145 ? -9.547 30.734 9.039 1 80.56 145 LEU B C 1
ATOM 6091 O O . LEU B 1 145 ? -8.695 31.219 8.297 1 80.56 145 LEU B O 1
ATOM 6095 N N . GLY B 1 146 ? -10.672 30.281 8.516 1 82.88 146 GLY B N 1
ATOM 6096 C CA . GLY B 1 146 ? -10.844 29.953 7.109 1 82.88 146 GLY B CA 1
ATOM 6097 C C . GLY B 1 146 ? -10.719 31.156 6.195 1 82.88 146 GLY B C 1
ATOM 6098 O O . GLY B 1 146 ? -10.133 31.062 5.117 1 82.88 146 GLY B O 1
ATOM 6099 N N . PHE B 1 147 ? -11.172 32.312 6.645 1 88.88 147 PHE B N 1
ATOM 6100 C CA . PHE B 1 147 ? -11.164 33.5 5.801 1 88.88 147 PHE B CA 1
ATOM 6101 C C . PHE B 1 147 ? -9.734 33.938 5.496 1 88.88 147 PHE B C 1
ATOM 6103 O O . PHE B 1 147 ? -9.461 34.5 4.43 1 88.88 147 PHE B O 1
ATOM 6110 N N . LEU B 1 148 ? -8.883 33.625 6.375 1 83.5 148 LEU B N 1
ATOM 6111 C CA . LEU B 1 148 ? -7.488 34.031 6.215 1 83.5 148 LEU B CA 1
ATOM 6112 C C . LEU B 1 148 ? -6.863 33.344 5.004 1 83.5 148 LEU B C 1
ATOM 6114 O O . LEU B 1 148 ? -5.855 33.812 4.469 1 83.5 148 LEU B O 1
ATOM 6118 N N . SER B 1 149 ? -7.422 32.25 4.637 1 83.75 149 SER B N 1
ATOM 6119 C CA . SER B 1 149 ? -6.887 31.516 3.488 1 83.75 149 SER B CA 1
ATOM 6120 C C . SER B 1 149 ? -6.965 32.375 2.221 1 83.75 149 SER B C 1
ATOM 6122 O O . SER B 1 149 ? -6.199 32.156 1.278 1 83.75 149 SER B O 1
ATOM 6124 N N . ALA B 1 150 ? -7.836 33.312 2.174 1 90.94 150 ALA B N 1
ATOM 6125 C CA . ALA B 1 150 ? -7.988 34.219 1.021 1 90.94 150 ALA B CA 1
ATOM 6126 C C . ALA B 1 150 ? -6.691 34.969 0.725 1 90.94 150 ALA B C 1
ATOM 6128 O O . ALA B 1 150 ? -6.363 35.188 -0.438 1 90.94 150 ALA B O 1
ATOM 6129 N N . PHE B 1 151 ? -5.969 35.219 1.707 1 87 151 PHE B N 1
ATOM 6130 C CA . PHE B 1 151 ? -4.789 36.062 1.566 1 87 151 PHE B CA 1
ATOM 6131 C C . PHE B 1 151 ? -3.582 35.25 1.129 1 87 151 PHE B C 1
ATOM 6133 O O . PHE B 1 151 ? -2.521 35.781 0.836 1 87 151 PHE B O 1
ATOM 6140 N N . VAL B 1 152 ? -3.748 33.969 1.143 1 79.69 152 VAL B N 1
ATOM 6141 C CA . VAL B 1 152 ? -2.75 33.125 0.523 1 79.69 152 VAL B CA 1
ATOM 6142 C C . VAL B 1 152 ? -2.779 33.281 -0.993 1 79.69 152 VAL B C 1
ATOM 6144 O O . VAL B 1 152 ? -1.731 33.312 -1.644 1 79.69 152 VAL B O 1
ATOM 6147 N N . LEU B 1 153 ? -3.916 33.531 -1.525 1 88.19 153 LEU B N 1
ATOM 6148 C CA . LEU B 1 153 ? -4.125 33.562 -2.969 1 88.19 153 LEU B CA 1
ATOM 6149 C C . LEU B 1 153 ? -3.998 35 -3.479 1 88.19 153 LEU B C 1
ATOM 6151 O O . LEU B 1 153 ? -3.627 35.219 -4.633 1 88.19 153 LEU B O 1
ATOM 6155 N N . ALA B 1 154 ? -4.363 35.938 -2.613 1 93.56 154 ALA B N 1
ATOM 6156 C CA . ALA B 1 154 ? -4.707 37.25 -3.162 1 93.56 154 ALA B CA 1
ATOM 6157 C C . ALA B 1 154 ? -3.828 38.344 -2.564 1 93.56 154 ALA B C 1
ATOM 6159 O O . ALA B 1 154 ? -3.508 38.312 -1.374 1 93.56 154 ALA B O 1
ATOM 6160 N N . ARG B 1 155 ? -3.459 39.281 -3.375 1 94.12 155 ARG B N 1
ATOM 6161 C CA . ARG B 1 155 ? -2.758 40.469 -2.908 1 94.12 155 ARG B CA 1
ATOM 6162 C C . ARG B 1 155 ? -3.723 41.469 -2.248 1 94.12 155 ARG B C 1
ATOM 6164 O O . ARG B 1 155 ? -3.307 42.312 -1.461 1 94.12 155 ARG B O 1
ATOM 6171 N N . ARG B 1 156 ? -4.914 41.312 -2.619 1 96.19 156 ARG B N 1
ATOM 6172 C CA . ARG B 1 156 ? -5.969 42.156 -2.057 1 96.19 156 ARG B CA 1
ATOM 6173 C C . ARG B 1 156 ? -7.305 41.406 -2.041 1 96.19 156 ARG B C 1
ATOM 6175 O O . ARG B 1 156 ? -7.656 40.75 -3.014 1 96.19 156 ARG B O 1
ATOM 6182 N N . VAL B 1 157 ? -8.055 41.562 -0.895 1 97.25 157 VAL B N 1
ATOM 6183 C CA . VAL B 1 157 ? -9.352 40.938 -0.728 1 97.25 157 VAL B CA 1
ATOM 6184 C C . VAL B 1 157 ? -10.422 41.969 -0.439 1 97.25 157 VAL B C 1
ATOM 6186 O O . VAL B 1 157 ? -10.211 42.875 0.39 1 97.25 157 VAL B O 1
ATOM 6189 N N . SER B 1 158 ? -11.469 41.875 -1.184 1 98.31 158 SER B N 1
ATOM 6190 C CA . SER B 1 158 ? -12.633 42.719 -0.919 1 98.31 158 SER B CA 1
ATOM 6191 C C . SER B 1 158 ? -13.883 41.906 -0.666 1 98.31 158 SER B C 1
ATOM 6193 O O . SER B 1 158 ? -14.102 40.875 -1.329 1 98.31 158 SER B O 1
ATOM 6195 N N . VAL B 1 159 ? -14.633 42.312 0.341 1 98.56 159 VAL B N 1
ATOM 6196 C CA . VAL B 1 159 ? -15.891 41.656 0.677 1 98.56 159 VAL B CA 1
ATOM 6197 C C . VAL B 1 159 ? -17.031 42.656 0.62 1 98.56 159 VAL B C 1
ATOM 6199 O O . VAL B 1 159 ? -17.047 43.625 1.38 1 98.56 159 VAL B O 1
ATOM 6202 N N . ARG B 1 160 ? -17.922 42.5 -0.332 1 98.69 160 ARG B N 1
ATOM 6203 C CA . ARG B 1 160 ? -19.156 43.281 -0.409 1 98.69 160 ARG B CA 1
ATOM 6204 C C . ARG B 1 160 ? -20.344 42.438 0.087 1 98.69 160 ARG B C 1
ATOM 6206 O O . ARG B 1 160 ? -20.625 41.375 -0.447 1 98.69 160 ARG B O 1
ATOM 6213 N N . THR B 1 161 ? -21.016 42.969 1.083 1 98.69 161 THR B N 1
ATOM 6214 C CA . THR B 1 161 ? -22.016 42.125 1.728 1 98.69 161 THR B CA 1
ATOM 6215 C C . THR B 1 161 ? -23.219 42.938 2.176 1 98.69 161 THR B C 1
ATOM 6217 O O . THR B 1 161 ? -23.094 44.125 2.445 1 98.69 161 THR B O 1
ATOM 6220 N N . THR B 1 162 ? -24.391 42.375 2.08 1 98.62 162 THR B N 1
ATOM 6221 C CA . THR B 1 162 ? -25.641 42.875 2.621 1 98.62 162 THR B CA 1
ATOM 6222 C C . THR B 1 162 ? -26.312 41.844 3.504 1 98.62 162 THR B C 1
ATOM 6224 O O . THR B 1 162 ? -26.609 40.719 3.049 1 98.62 162 THR B O 1
ATOM 6227 N N . SER B 1 163 ? -26.531 42.188 4.777 1 98.12 163 SER B N 1
ATOM 6228 C CA . SER B 1 163 ? -27.125 41.281 5.742 1 98.12 163 SER B CA 1
ATOM 6229 C C . SER B 1 163 ? -28.641 41.188 5.582 1 98.12 163 SER B C 1
ATOM 6231 O O . SER B 1 163 ? -29.281 42.219 5.297 1 98.12 163 SER B O 1
ATOM 6233 N N . TYR B 1 164 ? -29.219 40.031 5.812 1 97.19 164 TYR B N 1
ATOM 6234 C CA . TYR B 1 164 ? -30.672 39.875 5.824 1 97.19 164 TYR B CA 1
ATOM 6235 C C . TYR B 1 164 ? -31.297 40.688 6.938 1 97.19 164 TYR B C 1
ATOM 6237 O O . TYR B 1 164 ? -32.469 41.062 6.863 1 97.19 164 TYR B O 1
ATOM 6245 N N . GLN B 1 165 ? -30.547 41.031 7.984 1 96.06 165 GLN B N 1
ATOM 6246 C CA . GLN B 1 165 ? -31.016 41.844 9.117 1 96.06 165 GLN B CA 1
ATOM 6247 C C . GLN B 1 165 ? -31.172 43.312 8.75 1 96.06 165 GLN B C 1
ATOM 6249 O O . GLN B 1 165 ? -31.938 44.031 9.375 1 96.06 165 GLN B O 1
ATOM 6254 N N . GLN B 1 166 ? -30.312 43.719 7.848 1 96.31 166 GLN B N 1
ATOM 6255 C CA . GLN B 1 166 ? -30.312 45.094 7.348 1 96.31 166 GLN B CA 1
ATOM 6256 C C . GLN B 1 166 ? -30.25 45.125 5.82 1 96.31 166 GLN B C 1
ATOM 6258 O O . GLN B 1 166 ? -29.266 45.594 5.238 1 96.31 166 GLN B O 1
ATOM 6263 N N . PRO B 1 167 ? -31.359 44.75 5.168 1 95.75 167 PRO B N 1
ATOM 6264 C CA . PRO B 1 167 ? -31.328 44.5 3.723 1 95.75 167 PRO B CA 1
ATOM 6265 C C . PRO B 1 167 ? -31.172 45.812 2.922 1 95.75 167 PRO B C 1
ATOM 6267 O O . PRO B 1 167 ? -30.922 45.75 1.716 1 95.75 167 PRO B O 1
ATOM 6270 N N . GLU B 1 168 ? -31.188 47 3.543 1 96.44 168 GLU B N 1
ATOM 6271 C CA . GLU B 1 168 ? -31.141 48.281 2.832 1 96.44 168 GLU B CA 1
ATOM 6272 C C . GLU B 1 168 ? -29.75 48.906 2.871 1 96.44 168 GLU B C 1
ATOM 6274 O O . GLU B 1 168 ? -29.5 49.938 2.275 1 96.44 168 GLU B O 1
ATOM 6279 N N . LEU B 1 169 ? -28.891 48.25 3.57 1 96.75 169 LEU B N 1
ATOM 6280 C CA . LEU B 1 169 ? -27.547 48.781 3.76 1 96.75 169 LEU B CA 1
ATOM 6281 C C . LEU B 1 169 ? -26.484 47.688 3.529 1 96.75 169 LEU B C 1
ATOM 6283 O O . LEU B 1 169 ? -26.609 46.594 4.055 1 96.75 169 LEU B O 1
ATOM 6287 N N . GLY B 1 170 ? -25.5 48.031 2.674 1 97.38 170 GLY B N 1
ATOM 6288 C CA . GLY B 1 170 ? -24.375 47.125 2.459 1 97.38 170 GLY B CA 1
ATOM 6289 C C . GLY B 1 170 ? -23.078 47.656 3.033 1 97.38 170 GLY B C 1
ATOM 6290 O O . GLY B 1 170 ? -23 48.812 3.455 1 97.38 170 GLY B O 1
ATOM 6291 N N . PHE B 1 171 ? -22.094 46.844 3.131 1 97.88 171 PHE B N 1
ATOM 6292 C CA . PHE B 1 171 ? -20.766 47.219 3.602 1 97.88 171 PHE B CA 1
ATOM 6293 C C . PHE B 1 171 ? -19.688 46.594 2.727 1 97.88 171 PHE B C 1
ATOM 6295 O O . PHE B 1 171 ? -19.891 45.531 2.133 1 97.88 171 PHE B O 1
ATOM 6302 N N . CYS B 1 172 ? -18.578 47.25 2.65 1 97.88 172 CYS B N 1
ATOM 6303 C CA . CYS B 1 172 ? -17.422 46.781 1.901 1 97.88 172 CYS B CA 1
ATOM 6304 C C . CYS B 1 172 ? -16.188 46.688 2.797 1 97.88 172 CYS B C 1
ATOM 6306 O O . CYS B 1 172 ? -15.719 47.719 3.32 1 97.88 172 CYS B O 1
ATOM 6308 N N . TYR B 1 173 ? -15.734 45.5 3.023 1 97.62 173 TYR B N 1
ATOM 6309 C CA . TYR B 1 173 ? -14.477 45.188 3.697 1 97.62 173 TYR B CA 1
ATOM 6310 C C . TYR B 1 173 ? -13.336 45.094 2.695 1 97.62 173 TYR B C 1
ATOM 6312 O O . TYR B 1 173 ? -13.477 44.438 1.66 1 97.62 173 TYR B O 1
ATOM 6320 N N . VAL B 1 174 ? -12.18 45.75 2.99 1 97.25 174 VAL B N 1
ATOM 6321 C CA . VAL B 1 174 ? -11.008 45.625 2.127 1 97.25 174 VAL B CA 1
ATOM 6322 C C . VAL B 1 174 ? -9.75 45.438 2.98 1 97.25 174 VAL B C 1
ATOM 6324 O O . VAL B 1 174 ? -9.578 46.094 3.996 1 97.25 174 VAL B O 1
ATOM 6327 N N . SER B 1 175 ? -8.961 44.5 2.586 1 95.12 175 SER B N 1
ATOM 6328 C CA . SER B 1 175 ? -7.676 44.25 3.238 1 95.12 175 SER B CA 1
ATOM 6329 C C . SER B 1 175 ? -6.664 43.656 2.27 1 95.12 175 SER B C 1
ATOM 6331 O O . SER B 1 175 ? -7.035 42.906 1.363 1 95.12 175 SER B O 1
ATOM 6333 N N . SER B 1 176 ? -5.352 43.969 2.529 1 91.56 176 SER B N 1
ATOM 6334 C CA . SER B 1 176 ? -4.301 43.375 1.692 1 91.56 176 SER B CA 1
ATOM 6335 C C . SER B 1 176 ? -3.504 42.312 2.449 1 91.56 176 SER B C 1
ATOM 6337 O O . SER B 1 176 ? -2.762 41.562 1.844 1 91.56 176 SER B O 1
ATOM 6339 N N . ASN B 1 177 ? -3.654 42.281 3.727 1 83.44 177 ASN B N 1
ATOM 6340 C CA . ASN B 1 177 ? -2.797 41.375 4.477 1 83.44 177 ASN B CA 1
ATOM 6341 C C . ASN B 1 177 ? -3.533 40.781 5.664 1 83.44 177 ASN B C 1
ATOM 6343 O O . ASN B 1 177 ? -2.916 40.125 6.523 1 83.44 177 ASN B O 1
ATOM 6347 N N . ALA B 1 178 ? -4.852 41.031 5.789 1 83.62 178 ALA B N 1
ATOM 6348 C CA . ALA B 1 178 ? -5.715 40.5 6.848 1 83.62 178 ALA B CA 1
ATOM 6349 C C . ALA B 1 178 ? -5.449 41.188 8.172 1 83.62 178 ALA B C 1
ATOM 6351 O O . ALA B 1 178 ? -6.266 41.125 9.094 1 83.62 178 ALA B O 1
ATOM 6352 N N . GLU B 1 179 ? -4.32 41.875 8.305 1 83.44 179 GLU B N 1
ATOM 6353 C CA . GLU B 1 179 ? -3.965 42.562 9.539 1 83.44 179 GLU B CA 1
ATOM 6354 C C . GLU B 1 179 ? -4.633 43.938 9.633 1 83.44 179 GLU B C 1
ATOM 6356 O O . GLU B 1 179 ? -5.145 44.312 10.688 1 83.44 179 GLU B O 1
ATOM 6361 N N . GLN B 1 180 ? -4.488 44.688 8.57 1 88.81 180 GLN B N 1
ATOM 6362 C CA . GLN B 1 180 ? -5.137 46 8.461 1 88.81 180 GLN B CA 1
ATOM 6363 C C . GLN B 1 180 ? -6.293 45.938 7.461 1 88.81 180 GLN B C 1
ATOM 6365 O O . GLN B 1 180 ? -6.195 45.312 6.422 1 88.81 180 GLN B O 1
ATOM 6370 N N . TYR B 1 181 ? -7.367 46.562 7.879 1 94.12 181 TYR B N 1
ATOM 6371 C CA . TYR B 1 181 ? -8.531 46.531 6.996 1 94.12 181 TYR B CA 1
ATOM 6372 C C . TYR B 1 181 ? -9.359 47.812 7.148 1 94.12 181 TYR B C 1
ATOM 6374 O O . TYR B 1 181 ? -9.148 48.594 8.078 1 94.12 181 TYR B O 1
ATOM 6382 N N . SER B 1 182 ? -10.203 48 6.168 1 96 182 SER B N 1
ATOM 6383 C CA . SER B 1 182 ? -11.195 49.062 6.227 1 96 182 SER B CA 1
ATOM 6384 C C . SER B 1 182 ? -12.594 48.531 5.938 1 96 182 SER B C 1
ATOM 6386 O O . SER B 1 182 ? -12.75 47.531 5.266 1 96 182 SER B O 1
ATOM 6388 N N . VAL B 1 183 ? -13.602 49.125 6.555 1 96.94 183 VAL B N 1
ATOM 6389 C CA . VAL B 1 183 ? -15.016 48.844 6.297 1 96.94 183 VAL B CA 1
ATOM 6390 C C . VAL B 1 183 ? -15.742 50.125 5.945 1 96.94 183 VAL B C 1
ATOM 6392 O O . VAL B 1 183 ? -15.68 51.125 6.691 1 96.94 183 VAL B O 1
ATOM 6395 N N . THR B 1 184 ? -16.406 50.125 4.777 1 96.62 184 THR B N 1
ATOM 6396 C CA . THR B 1 184 ? -17.141 51.312 4.328 1 96.62 184 THR B CA 1
ATOM 6397 C C . THR B 1 184 ? -18.594 50.938 3.971 1 96.62 184 THR B C 1
ATOM 6399 O O . THR B 1 184 ? -18.844 49.906 3.387 1 96.62 184 THR B O 1
ATOM 6402 N N . PRO B 1 185 ? -19.5 51.781 4.363 1 96.38 185 PRO B N 1
ATOM 6403 C CA . PRO B 1 185 ? -20.859 51.562 3.889 1 96.38 185 PRO B CA 1
ATOM 6404 C C . PRO B 1 185 ? -20.984 51.688 2.373 1 96.38 185 PRO B C 1
ATOM 6406 O O . PRO B 1 185 ? -20.25 52.469 1.75 1 96.38 185 PRO B O 1
ATOM 6409 N N . MET B 1 186 ? -21.906 50.969 1.879 1 96.56 186 MET B N 1
ATOM 6410 C CA . MET B 1 186 ? -22.188 51 0.446 1 96.56 186 MET B CA 1
ATOM 6411 C C . MET B 1 186 ? -23.672 50.75 0.173 1 96.56 186 MET B C 1
ATOM 6413 O O . MET B 1 186 ? -24.406 50.312 1.06 1 96.56 186 MET B O 1
ATOM 6417 N N . PRO B 1 187 ? -24.047 51.094 -1.092 1 96.75 187 PRO B N 1
ATOM 6418 C CA . PRO B 1 187 ? -25.422 50.719 -1.44 1 96.75 187 PRO B CA 1
ATOM 6419 C C . PRO B 1 187 ? -25.656 49.188 -1.321 1 96.75 187 PRO B C 1
ATOM 6421 O O . PRO B 1 187 ? -24.781 48.406 -1.662 1 96.75 187 PRO B O 1
ATOM 6424 N N . ALA B 1 188 ? -26.859 48.938 -0.927 1 97.06 188 ALA B N 1
ATOM 6425 C CA . ALA B 1 188 ? -27.203 47.531 -0.705 1 97.06 188 ALA B CA 1
ATOM 6426 C C . ALA B 1 188 ? -27.125 46.75 -2.004 1 97.06 188 ALA B C 1
ATOM 6428 O O . ALA B 1 188 ? -27.547 47.219 -3.059 1 97.06 188 ALA B O 1
ATOM 6429 N N . ARG B 1 189 ? -26.594 45.625 -1.949 1 96.62 189 ARG B N 1
ATOM 6430 C CA . ARG B 1 189 ? -26.719 44.594 -2.955 1 96.62 189 ARG B CA 1
ATOM 6431 C C . ARG B 1 189 ? -27.734 43.531 -2.523 1 96.62 189 ARG B C 1
ATOM 6433 O O . ARG B 1 189 ? -28.266 43.594 -1.414 1 96.62 189 ARG B O 1
ATOM 6440 N N . PRO B 1 190 ? -28.109 42.625 -3.471 1 96.06 190 PRO B N 1
ATOM 6441 C CA . PRO B 1 190 ? -28.922 41.531 -2.955 1 96.06 190 PRO B CA 1
ATOM 6442 C C . PRO B 1 190 ? -28.312 40.875 -1.724 1 96.06 190 PRO B C 1
ATOM 6444 O O . PRO B 1 190 ? -27.078 40.75 -1.63 1 96.06 190 PRO B O 1
ATOM 6447 N N . VAL B 1 191 ? -29.172 40.469 -0.767 1 97.94 191 VAL B N 1
ATOM 6448 C CA . VAL B 1 191 ? -28.719 39.875 0.474 1 97.94 191 VAL B CA 1
ATOM 6449 C C . VAL B 1 191 ? -27.734 38.75 0.159 1 97.94 191 VAL B C 1
ATOM 6451 O O . VAL B 1 191 ? -27.969 37.938 -0.756 1 97.94 191 VAL B O 1
ATOM 6454 N N . GLY B 1 192 ? -26.688 38.656 0.842 1 98.25 192 GLY B N 1
ATOM 6455 C CA . GLY B 1 192 ? -25.609 37.719 0.595 1 98.25 192 GLY B CA 1
ATOM 6456 C C . GLY B 1 192 ? -24.234 38.375 0.586 1 98.25 192 GLY B C 1
ATOM 6457 O O . GLY B 1 192 ? -24.062 39.469 1.12 1 98.25 192 GLY B O 1
ATOM 6458 N N . THR B 1 193 ? -23.219 37.656 0.13 1 98.56 193 THR B N 1
ATOM 6459 C CA . THR B 1 193 ? -21.844 38.156 0.179 1 98.56 193 THR B CA 1
ATOM 6460 C C . THR B 1 193 ? -21.125 37.906 -1.141 1 98.56 193 THR B C 1
ATOM 6462 O O . THR B 1 193 ? -21.328 36.844 -1.762 1 98.56 193 THR B O 1
ATOM 6465 N N . GLU B 1 194 ? -20.359 38.844 -1.55 1 98.62 194 GLU B N 1
ATOM 6466 C CA . GLU B 1 194 ? -19.438 38.719 -2.67 1 98.62 194 GLU B CA 1
ATOM 6467 C C . GLU B 1 194 ? -17.984 38.938 -2.221 1 98.62 194 GLU B C 1
ATOM 6469 O O . GLU B 1 194 ? -17.656 40 -1.696 1 98.62 194 GLU B O 1
ATOM 6474 N N . ILE B 1 195 ? -17.188 37.938 -2.35 1 98.56 195 ILE B N 1
ATOM 6475 C CA . ILE B 1 195 ? -15.75 38.031 -2.059 1 98.56 195 ILE B CA 1
ATOM 6476 C C . ILE B 1 195 ? -14.969 38.125 -3.363 1 98.56 195 ILE B C 1
ATOM 6478 O O . ILE B 1 195 ? -15.133 37.281 -4.254 1 98.56 195 ILE B O 1
ATOM 6482 N N . THR B 1 196 ? -14.164 39.094 -3.48 1 98.62 196 THR B N 1
ATOM 6483 C CA . THR B 1 196 ? -13.297 39.25 -4.645 1 98.62 196 THR B CA 1
ATOM 6484 C C . THR B 1 196 ? -11.828 39.094 -4.258 1 98.62 196 THR B C 1
ATOM 6486 O O . THR B 1 196 ? -11.344 39.812 -3.373 1 98.62 196 THR B O 1
ATOM 6489 N N . LEU B 1 197 ? -11.18 38.219 -4.891 1 98.06 197 LEU B N 1
ATOM 6490 C CA . LEU B 1 197 ? -9.75 37.969 -4.715 1 98.06 197 LEU B CA 1
ATOM 6491 C C . LEU B 1 197 ? -8.953 38.562 -5.879 1 98.06 197 LEU B C 1
ATOM 6493 O O . LEU B 1 197 ? -9.07 38.094 -7.012 1 98.06 197 LEU B O 1
ATOM 6497 N N . GLU B 1 198 ? -8.242 39.594 -5.652 1 98.31 198 GLU B N 1
ATOM 6498 C CA . GLU B 1 198 ? -7.227 40 -6.621 1 98.31 198 GLU B CA 1
ATOM 6499 C C . GLU B 1 198 ? -5.984 39.125 -6.5 1 98.31 198 GLU B C 1
ATOM 6501 O O . GLU B 1 198 ? -5.133 39.344 -5.637 1 98.31 198 GLU B O 1
ATOM 6506 N N . LEU B 1 199 ? -5.816 38.25 -7.438 1 97 199 LEU B N 1
ATOM 6507 C CA . LEU B 1 199 ? -4.902 37.125 -7.285 1 97 199 LEU B CA 1
ATOM 6508 C C . LEU B 1 199 ? -3.453 37.594 -7.418 1 97 199 LEU B C 1
ATOM 6510 O O . LEU B 1 199 ? -3.16 38.531 -8.156 1 97 199 LEU B O 1
ATOM 6514 N N . GLN B 1 200 ? -2.648 36.906 -6.594 1 93.56 200 GLN B N 1
ATOM 6515 C CA . GLN B 1 200 ? -1.228 36.969 -6.914 1 93.56 200 GLN B CA 1
ATOM 6516 C C . GLN B 1 200 ? -0.946 36.375 -8.289 1 93.56 200 GLN B C 1
ATOM 6518 O O . GLN B 1 200 ? -1.679 35.5 -8.75 1 93.56 200 GLN B O 1
ATOM 6523 N N . ASP B 1 201 ? 0.142 36.719 -8.883 1 94 201 ASP B N 1
ATOM 6524 C CA . ASP B 1 201 ? 0.426 36.344 -10.258 1 94 201 ASP B CA 1
ATOM 6525 C C . ASP B 1 201 ? 0.606 34.812 -10.375 1 94 201 ASP B C 1
ATOM 6527 O O . ASP B 1 201 ? 0.196 34.219 -11.367 1 94 201 ASP B O 1
ATOM 6531 N N . GLU B 1 202 ? 1.111 34.219 -9.406 1 90.31 202 GLU B N 1
ATOM 6532 C CA . GLU B 1 202 ? 1.413 32.812 -9.461 1 90.31 202 GLU B CA 1
ATOM 6533 C C . GLU B 1 202 ? 0.135 31.969 -9.477 1 90.31 202 GLU B C 1
ATOM 6535 O O . GLU B 1 202 ? 0.156 30.797 -9.859 1 90.31 202 GLU B O 1
ATOM 6540 N N . TYR B 1 203 ? -1.017 32.594 -9.172 1 93.19 203 TYR B N 1
ATOM 6541 C CA . TYR B 1 203 ? -2.264 31.844 -9.109 1 93.19 203 TYR B CA 1
ATOM 6542 C C . TYR B 1 203 ? -3.221 32.281 -10.211 1 93.19 203 TYR B C 1
ATOM 6544 O O . TYR B 1 203 ? -4.43 32.031 -10.117 1 93.19 203 TYR B O 1
ATOM 6552 N N . SER B 1 204 ? -2.711 32.844 -11.219 1 95.88 204 SER B N 1
ATOM 6553 C CA . SER B 1 204 ? -3.521 33.375 -12.297 1 95.88 204 SER B CA 1
ATOM 6554 C C . SER B 1 204 ? -4.312 32.281 -13 1 95.88 204 SER B C 1
ATOM 6556 O O . SER B 1 204 ? -5.359 32.531 -13.602 1 95.88 204 SER B O 1
ATOM 6558 N N . ALA B 1 205 ? -3.883 31.062 -12.93 1 94.62 205 ALA B N 1
ATOM 6559 C CA . ALA B 1 205 ? -4.562 29.953 -13.57 1 94.62 205 ALA B CA 1
ATOM 6560 C C . ALA B 1 205 ? -5.957 29.734 -12.984 1 94.62 205 ALA B C 1
ATOM 6562 O O . ALA B 1 205 ? -6.832 29.172 -13.641 1 94.62 205 ALA B O 1
ATOM 6563 N N . LEU B 1 206 ? -6.195 30.25 -11.859 1 95.88 206 LEU B N 1
ATOM 6564 C CA . LEU B 1 206 ? -7.473 30.078 -11.172 1 95.88 206 LEU B CA 1
ATOM 6565 C C . LEU B 1 206 ? -8.555 30.938 -11.82 1 95.88 206 LEU B C 1
ATOM 6567 O O . LEU B 1 206 ? -9.742 30.75 -11.539 1 95.88 206 LEU B O 1
ATOM 6571 N N . THR B 1 207 ? -8.156 31.844 -12.672 1 97.06 207 THR B N 1
ATOM 6572 C CA . THR B 1 207 ? -9.156 32.688 -13.336 1 97.06 207 THR B CA 1
ATOM 6573 C C . THR B 1 207 ? -9.875 31.906 -14.43 1 97.06 207 THR B C 1
ATOM 6575 O O . THR B 1 207 ? -10.906 32.344 -14.93 1 97.06 207 THR B O 1
ATOM 6578 N N . GLN B 1 208 ? -9.312 30.797 -14.75 1 96.38 208 GLN B N 1
ATOM 6579 C CA . GLN B 1 208 ? -9.906 29.969 -15.797 1 96.38 208 GLN B CA 1
ATOM 6580 C C . GLN B 1 208 ? -11.031 29.094 -15.242 1 96.38 208 GLN B C 1
ATOM 6582 O O . GLN B 1 208 ? -10.844 28.391 -1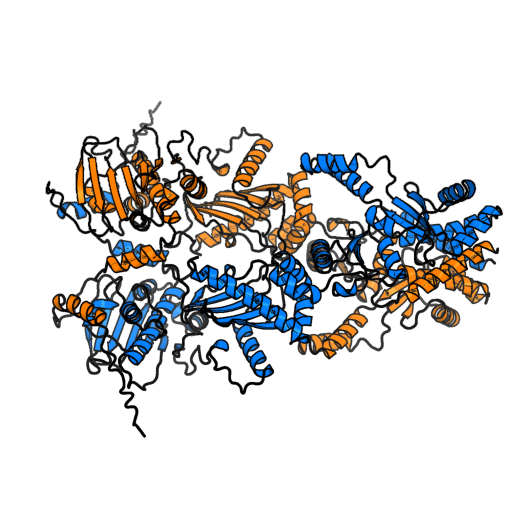4.242 1 96.38 208 GLN B O 1
ATOM 6587 N N . ALA B 1 209 ? -12.086 29.078 -15.945 1 95.88 209 ALA B N 1
ATOM 6588 C CA . ALA B 1 209 ? -13.258 28.344 -15.5 1 95.88 209 ALA B CA 1
ATOM 6589 C C . ALA B 1 209 ? -12.969 26.844 -15.422 1 95.88 209 ALA B C 1
ATOM 6591 O O . ALA B 1 209 ? -13.461 26.156 -14.523 1 95.88 209 ALA B O 1
ATOM 6592 N N . ALA B 1 210 ? -12.258 26.422 -16.344 1 95.31 210 ALA B N 1
ATOM 6593 C CA . ALA B 1 210 ? -11.945 24.984 -16.375 1 95.31 210 ALA B CA 1
ATOM 6594 C C . ALA B 1 210 ? -11.164 24.562 -15.141 1 95.31 210 ALA B C 1
ATOM 6596 O O . ALA B 1 210 ? -11.422 23.5 -14.578 1 95.31 210 ALA B O 1
ATOM 6597 N N . ARG B 1 211 ? -10.227 25.359 -14.758 1 94.94 211 ARG B N 1
ATOM 6598 C CA . ARG B 1 211 ? -9.414 25.062 -13.578 1 94.94 211 ARG B CA 1
ATOM 6599 C C . ARG B 1 211 ? -10.25 25.125 -12.305 1 94.94 211 ARG B C 1
ATOM 6601 O O . ARG B 1 211 ? -10.133 24.25 -11.43 1 94.94 211 ARG B O 1
ATOM 6608 N N . LEU B 1 212 ? -11.094 26.109 -12.211 1 96.25 212 LEU B N 1
ATOM 6609 C CA . LEU B 1 212 ? -11.984 26.234 -11.07 1 96.25 212 LEU B CA 1
ATOM 6610 C C . LEU B 1 212 ? -12.906 25.016 -10.961 1 96.25 212 LEU B C 1
ATOM 6612 O O . LEU B 1 212 ? -13.102 24.469 -9.875 1 96.25 212 LEU B O 1
ATOM 6616 N N . ARG B 1 213 ? -13.414 24.625 -12.062 1 95.25 213 ARG B N 1
ATOM 6617 C CA . ARG B 1 213 ? -14.32 23.484 -12.094 1 95.25 213 ARG B CA 1
ATOM 6618 C C . ARG B 1 213 ? -13.617 22.219 -11.625 1 95.25 213 ARG B C 1
ATOM 6620 O O . ARG B 1 213 ? -14.172 21.453 -10.836 1 95.25 213 ARG B O 1
ATOM 6627 N N . GLU B 1 214 ? -12.5 22.031 -12.125 1 92.44 214 GLU B N 1
ATOM 6628 C CA . GLU B 1 214 ? -11.711 20.859 -11.75 1 92.44 214 GLU B CA 1
ATOM 6629 C C . GLU B 1 214 ? -11.516 20.781 -10.242 1 92.44 214 GLU B C 1
ATOM 6631 O O . GLU B 1 214 ? -11.711 19.734 -9.633 1 92.44 214 GLU B O 1
ATOM 6636 N N . ILE B 1 215 ? -11.203 21.859 -9.625 1 92.31 215 ILE B N 1
ATOM 6637 C CA . ILE B 1 215 ? -10.914 21.906 -8.195 1 92.31 215 ILE B CA 1
ATOM 6638 C C . ILE B 1 215 ? -12.211 21.734 -7.406 1 92.31 215 ILE B C 1
ATOM 6640 O O . ILE B 1 215 ? -12.289 20.906 -6.504 1 92.31 215 ILE B O 1
ATOM 6644 N N . LEU B 1 216 ? -13.211 22.453 -7.789 1 94.94 216 LEU B N 1
ATOM 6645 C CA . LEU B 1 216 ? -14.43 22.5 -6.988 1 94.94 216 LEU B CA 1
ATOM 6646 C C . LEU B 1 216 ? -15.234 21.219 -7.141 1 94.94 216 LEU B C 1
ATOM 6648 O O . LEU B 1 216 ? -15.906 20.781 -6.203 1 94.94 216 LEU B O 1
ATOM 6652 N N . GLU B 1 217 ? -15.219 20.609 -8.273 1 92.38 217 GLU B N 1
ATOM 6653 C CA . GLU B 1 217 ? -15.891 19.328 -8.461 1 92.38 217 GLU B CA 1
ATOM 6654 C C . GLU B 1 217 ? -15.266 18.25 -7.578 1 92.38 217 GLU B C 1
ATOM 6656 O O . GLU B 1 217 ? -15.961 17.344 -7.121 1 92.38 217 GLU B O 1
ATOM 6661 N N . ARG B 1 218 ? -14.062 18.391 -7.422 1 88.88 218 ARG B N 1
ATOM 6662 C CA . ARG B 1 218 ? -13.352 17.422 -6.594 1 88.88 218 ARG B CA 1
ATOM 6663 C C . ARG B 1 218 ? -13.688 17.625 -5.117 1 88.88 218 ARG B C 1
ATOM 6665 O O . ARG B 1 218 ? -14 16.656 -4.414 1 88.88 218 ARG B O 1
ATOM 6672 N N . TYR B 1 219 ? -13.797 18.812 -4.68 1 91 219 TYR B N 1
ATOM 6673 C CA . TYR B 1 219 ? -13.812 19.094 -3.248 1 91 219 TYR B CA 1
ATOM 6674 C C . TYR B 1 219 ? -15.234 19.328 -2.756 1 91 219 TYR B C 1
ATOM 6676 O O . TYR B 1 219 ? -15.547 19.078 -1.589 1 91 219 TYR B O 1
ATOM 6684 N N . CYS B 1 220 ? -16.109 19.75 -3.631 1 94.25 220 CYS B N 1
ATOM 6685 C CA . CYS B 1 220 ? -17.375 20.281 -3.152 1 94.25 220 CYS B CA 1
ATOM 6686 C C . CYS B 1 220 ? -18.547 19.516 -3.738 1 94.25 220 CYS B C 1
ATOM 6688 O O . CYS B 1 220 ? -19.703 19.922 -3.594 1 94.25 220 CYS B O 1
ATOM 6690 N N . VAL B 1 221 ? -18.328 18.406 -4.336 1 92.62 221 VAL B N 1
ATOM 6691 C CA . VAL B 1 221 ? -19.344 17.719 -5.125 1 92.62 221 VAL B CA 1
ATOM 6692 C C . VAL B 1 221 ? -20.438 17.203 -4.203 1 92.62 221 VAL B C 1
ATOM 6694 O O . VAL B 1 221 ? -21.594 17.047 -4.625 1 92.62 221 VAL B O 1
ATOM 6697 N N . LEU B 1 222 ? -20.188 17.016 -2.953 1 94.5 222 LEU B N 1
ATOM 6698 C CA . LEU B 1 222 ? -21.188 16.438 -2.064 1 94.5 222 LEU B CA 1
ATOM 6699 C C . LEU B 1 222 ? -21.859 17.516 -1.226 1 94.5 222 LEU B C 1
ATOM 6701 O O . LEU B 1 222 ? -22.719 17.219 -0.4 1 94.5 222 LEU B O 1
ATOM 6705 N N . LEU B 1 223 ? -21.5 18.766 -1.397 1 95.19 223 LEU B N 1
ATOM 6706 C CA . LEU B 1 223 ? -22.188 19.828 -0.678 1 95.19 223 LEU B CA 1
ATOM 6707 C C . LEU B 1 223 ? -23.641 19.922 -1.089 1 95.19 223 LEU B C 1
ATOM 6709 O O . LEU B 1 223 ? -24 19.594 -2.227 1 95.19 223 LEU B O 1
ATOM 6713 N N . ARG B 1 224 ? -24.484 20.359 -0.227 1 92.06 224 ARG B N 1
ATOM 6714 C CA . ARG B 1 224 ? -25.922 20.344 -0.451 1 92.06 224 ARG B CA 1
ATOM 6715 C C . ARG B 1 224 ? -26.359 21.516 -1.306 1 92.06 224 ARG B C 1
ATOM 6717 O O . ARG B 1 224 ? -27.297 21.406 -2.107 1 92.06 224 ARG B O 1
ATOM 6724 N N . GLU B 1 225 ? -25.703 22.641 -1.09 1 95.12 225 GLU B N 1
ATOM 6725 C CA . GLU B 1 225 ? -26.109 23.844 -1.814 1 95.12 225 GLU B CA 1
ATOM 6726 C C . GLU B 1 225 ? -25.469 23.891 -3.201 1 95.12 225 GLU B C 1
ATOM 6728 O O . GLU B 1 225 ? -24.297 23.547 -3.363 1 95.12 225 GLU B O 1
ATOM 6733 N N . PRO B 1 226 ? -26.172 24.297 -4.207 1 96.69 226 PRO B N 1
ATOM 6734 C CA . PRO B 1 226 ? -25.656 24.297 -5.582 1 96.69 226 PRO B CA 1
ATOM 6735 C C . PRO B 1 226 ? -24.5 25.281 -5.793 1 96.69 226 PRO B C 1
ATOM 6737 O O . PRO B 1 226 ? -24.562 26.422 -5.328 1 96.69 226 PRO B O 1
ATOM 6740 N N . ILE B 1 227 ? -23.516 24.844 -6.469 1 97.94 227 ILE B N 1
ATOM 6741 C CA . ILE B 1 227 ? -22.344 25.641 -6.793 1 97.94 227 ILE B CA 1
ATOM 6742 C C . ILE B 1 227 ? -22.219 25.781 -8.312 1 97.94 227 ILE B C 1
ATOM 6744 O O . ILE B 1 227 ? -22.156 24.781 -9.023 1 97.94 227 ILE B O 1
ATOM 6748 N N . HIS B 1 228 ? -22.156 26.984 -8.781 1 97.88 228 HIS B N 1
ATOM 6749 C CA . HIS B 1 228 ? -22.016 27.297 -10.203 1 97.88 228 HIS B CA 1
ATOM 6750 C C . HIS B 1 228 ? -20.672 27.922 -10.508 1 97.88 228 HIS B C 1
ATOM 6752 O O . HIS B 1 228 ? -20.172 28.75 -9.727 1 97.88 228 HIS B O 1
ATOM 6758 N N . VAL B 1 229 ? -20.078 27.453 -11.617 1 97.62 229 VAL B N 1
ATOM 6759 C CA . VAL B 1 229 ? -18.766 27.969 -11.984 1 97.62 229 VAL B CA 1
ATOM 6760 C C . VAL B 1 229 ? -18.844 28.656 -13.344 1 97.62 229 VAL B C 1
ATOM 6762 O O . VAL B 1 229 ? -19.391 28.109 -14.297 1 97.62 229 VAL B O 1
ATOM 6765 N N . GLY B 1 230 ? -18.359 29.844 -13.477 1 94.44 230 GLY B N 1
ATOM 6766 C CA . GLY B 1 230 ? -18.234 30.562 -14.734 1 94.44 230 GLY B CA 1
ATOM 6767 C C . GLY B 1 230 ? -19.578 30.969 -15.312 1 94.44 230 GLY B C 1
ATOM 6768 O O . GLY B 1 230 ? -19.75 31 -16.531 1 94.44 230 GLY B O 1
ATOM 6769 N N . GLY B 1 231 ? -20.547 31.031 -14.547 1 91.06 231 GLY B N 1
ATOM 6770 C CA . GLY B 1 231 ? -21.844 31.453 -15.031 1 91.06 231 GLY B CA 1
ATOM 6771 C C . GLY B 1 231 ? -22.656 30.312 -15.625 1 91.06 231 GLY B C 1
ATOM 6772 O O . GLY B 1 231 ? -23.734 30.516 -16.172 1 91.06 231 GLY B O 1
ATOM 6773 N N . ASP B 1 232 ? -22.203 29.141 -15.477 1 93.31 232 ASP B N 1
ATOM 6774 C CA . ASP B 1 232 ? -22.922 27.984 -16 1 93.31 232 ASP B CA 1
ATOM 6775 C C . ASP B 1 232 ? -24.25 27.781 -15.281 1 93.31 232 ASP B C 1
ATOM 6777 O O . ASP B 1 232 ? -24.344 27.953 -14.07 1 93.31 232 ASP B O 1
ATOM 6781 N N . ALA B 1 233 ? -25.203 27.391 -16 1 93.19 233 ALA B N 1
ATOM 6782 C CA . ALA B 1 233 ? -26.531 27.141 -15.445 1 93.19 233 ALA B CA 1
ATOM 6783 C C . ALA B 1 233 ? -26.547 25.859 -14.617 1 93.19 233 ALA B C 1
ATOM 6785 O O . ALA B 1 233 ? -27.234 25.781 -13.594 1 93.19 233 ALA B O 1
ATOM 6786 N N . GLN B 1 234 ? -25.797 24.984 -15.102 1 94.38 234 GLN B N 1
ATOM 6787 C CA . GLN B 1 234 ? -25.75 23.719 -14.375 1 94.38 234 GLN B CA 1
ATOM 6788 C C . GLN B 1 234 ? -24.719 23.766 -13.25 1 94.38 234 GLN B C 1
ATOM 6790 O O . GLN B 1 234 ? -23.578 24.156 -13.469 1 94.38 234 GLN B O 1
ATOM 6795 N N . SER B 1 235 ? -25.156 23.391 -12.07 1 96.31 235 SER B N 1
ATOM 6796 C CA . SER B 1 235 ? -24.25 23.344 -10.93 1 96.31 235 SER B CA 1
ATOM 6797 C C . SER B 1 235 ? -23.25 22.188 -11.07 1 96.31 235 SER B C 1
ATOM 6799 O O . SER B 1 235 ? -23.484 21.25 -11.844 1 96.31 235 SER B O 1
ATOM 6801 N N . ILE B 1 236 ? -22.188 22.281 -10.406 1 94.81 236 ILE B N 1
ATOM 6802 C CA . ILE B 1 236 ? -21.172 21.219 -10.453 1 94.81 236 ILE B CA 1
ATOM 6803 C C . ILE B 1 236 ? -21.625 20.047 -9.594 1 94.81 236 ILE B C 1
ATOM 6805 O O . ILE B 1 236 ? -21.062 18.953 -9.695 1 94.81 236 ILE B O 1
ATOM 6809 N N . ASN B 1 237 ? -22.594 20.219 -8.695 1 93.94 237 ASN B N 1
ATOM 6810 C CA . ASN B 1 237 ? -23.141 19.188 -7.82 1 93.94 237 ASN B CA 1
ATOM 6811 C C . ASN B 1 237 ? -24.641 19.047 -7.996 1 93.94 237 ASN B C 1
ATOM 6813 O O . ASN B 1 237 ? -25.406 19.188 -7.035 1 93.94 237 ASN B O 1
ATOM 6817 N N . PRO B 1 238 ? -25.078 18.594 -9.125 1 89.81 238 PRO B N 1
ATOM 6818 C CA . PRO B 1 238 ? -26.5 18.609 -9.453 1 89.81 238 PRO B CA 1
ATOM 6819 C C . PRO B 1 238 ? -27.281 17.531 -8.719 1 89.81 238 PRO B C 1
ATOM 6821 O O . PRO B 1 238 ? -28.453 17.719 -8.391 1 89.81 238 PRO B O 1
ATOM 6824 N N . GLU B 1 239 ? -26.656 16.344 -8.531 1 87.81 239 GLU B N 1
ATOM 6825 C CA . GLU B 1 239 ? -27.375 15.234 -7.902 1 87.81 239 GLU B CA 1
ATOM 6826 C C . GLU B 1 239 ? -26.719 14.836 -6.582 1 87.81 239 GLU B C 1
ATOM 6828 O O . GLU B 1 239 ? -25.484 14.82 -6.473 1 87.81 239 GLU B O 1
ATOM 6833 N N . PRO B 1 240 ? -27.625 14.578 -5.648 1 90.75 240 PRO B N 1
ATOM 6834 C CA . PRO B 1 240 ? -27.062 14.062 -4.402 1 90.75 240 PRO B CA 1
ATOM 6835 C C . PRO B 1 240 ? -26.453 12.672 -4.566 1 90.75 240 PRO B C 1
ATOM 6837 O O . PRO B 1 240 ? -26.781 11.953 -5.516 1 90.75 240 PRO B O 1
ATOM 6840 N N . PRO B 1 241 ? -25.547 12.312 -3.674 1 93.19 241 PRO B N 1
ATOM 6841 C CA . PRO B 1 241 ? -25 10.953 -3.732 1 93.19 241 PRO B CA 1
ATOM 6842 C C . PRO B 1 241 ? -26.031 9.883 -3.43 1 93.19 241 PRO B C 1
ATOM 6844 O O . PRO B 1 241 ? -27.047 10.164 -2.793 1 93.19 241 PRO B O 1
ATOM 6847 N N . PRO B 1 242 ? -25.797 8.68 -3.826 1 92 242 PRO B N 1
ATOM 6848 C CA . PRO B 1 242 ? -26.797 7.605 -3.729 1 92 242 PRO B CA 1
ATOM 6849 C C . PRO B 1 242 ? -27.219 7.328 -2.289 1 92 242 PRO B C 1
ATOM 6851 O O . PRO B 1 242 ? -28.375 6.965 -2.043 1 92 242 PRO B O 1
ATOM 6854 N N . TRP B 1 243 ? -26.438 7.555 -1.338 1 92.69 243 TRP B N 1
ATOM 6855 C CA . TRP B 1 243 ? -26.75 7.168 0.034 1 92.69 243 TRP B CA 1
ATOM 6856 C C . TRP B 1 243 ? -27.609 8.227 0.716 1 92.69 243 TRP B C 1
ATOM 6858 O O . TRP B 1 243 ? -28.109 8.008 1.821 1 92.69 243 TRP B O 1
ATOM 6868 N N . ARG B 1 244 ? -27.781 9.352 0.076 1 91.06 244 ARG B N 1
ATOM 6869 C CA . ARG B 1 244 ? -28.656 10.383 0.623 1 91.06 244 ARG B CA 1
ATOM 6870 C C . ARG B 1 244 ? -30.047 10.312 -0.002 1 91.06 244 ARG B C 1
ATOM 6872 O O . ARG B 1 244 ? -30.953 11.055 0.387 1 91.06 244 ARG B O 1
ATOM 6879 N N . LEU B 1 245 ? -30.062 9.547 -1.033 1 85.12 245 LEU B N 1
ATOM 6880 C CA . LEU B 1 245 ? -31.344 9.398 -1.711 1 85.12 245 LEU B CA 1
ATOM 6881 C C . LEU B 1 245 ? -32.25 8.43 -0.961 1 85.12 245 LEU B C 1
ATOM 6883 O O . LEU B 1 245 ? -31.781 7.434 -0.409 1 85.12 245 LEU B O 1
ATOM 6887 N N . ALA B 1 246 ? -33.375 9.039 -0.455 1 64.5 246 ALA B N 1
ATOM 6888 C CA . ALA B 1 246 ? -34.344 8.234 0.279 1 64.5 246 ALA B CA 1
ATOM 6889 C C . ALA B 1 246 ? -34.531 6.867 -0.368 1 64.5 246 ALA B C 1
ATOM 6891 O O . ALA B 1 246 ? -34.438 6.73 -1.59 1 64.5 246 ALA B O 1
ATOM 6892 N N . ALA B 1 247 ? -34.219 5.75 0.462 1 57.84 247 ALA B N 1
ATOM 6893 C CA . ALA B 1 247 ? -34.5 4.387 0.012 1 57.84 247 ALA B CA 1
ATOM 6894 C C . ALA B 1 247 ? -35.75 4.348 -0.875 1 57.84 247 ALA B C 1
ATOM 6896 O O . ALA B 1 247 ? -36.875 4.539 -0.396 1 57.84 247 ALA B O 1
ATOM 6897 N N . ASP B 1 248 ? -35.688 4.984 -1.857 1 51.97 248 ASP B N 1
ATOM 6898 C CA . ASP B 1 248 ? -36.875 4.941 -2.676 1 51.97 248 ASP B CA 1
ATOM 6899 C C . ASP B 1 248 ? -37.406 3.51 -2.816 1 51.97 248 ASP B C 1
ATOM 6901 O O . ASP B 1 248 ? -36.75 2.666 -3.43 1 51.97 248 ASP B O 1
ATOM 6905 N N . ALA B 1 249 ? -38.062 3.008 -1.833 1 54.69 249 ALA B N 1
ATOM 6906 C CA . ALA B 1 249 ? -38.812 1.745 -1.915 1 54.69 249 ALA B CA 1
ATOM 6907 C C . ALA B 1 249 ? -39.094 1.377 -3.365 1 54.69 249 ALA B C 1
ATOM 6909 O O . ALA B 1 249 ? -39.25 0.199 -3.695 1 54.69 249 ALA B O 1
ATOM 6910 N N . ALA B 1 250 ? -39.094 2.455 -4.164 1 61.34 250 ALA B N 1
ATOM 6911 C CA . ALA B 1 250 ? -39.719 2.148 -5.449 1 61.34 250 ALA B CA 1
ATOM 6912 C C . ALA B 1 250 ? -38.656 1.72 -6.477 1 61.34 250 ALA B C 1
ATOM 6914 O O . ALA B 1 250 ? -39 1.263 -7.57 1 61.34 250 ALA B O 1
ATOM 6915 N N . LEU B 1 251 ? -37.312 1.911 -6.016 1 72.5 251 LEU B N 1
ATOM 6916 C CA . LEU B 1 251 ? -36.438 1.601 -7.129 1 72.5 251 LEU B CA 1
ATOM 6917 C C . LEU B 1 251 ? -36.094 0.113 -7.16 1 72.5 251 LEU B C 1
ATOM 6919 O O . LEU B 1 251 ? -35.844 -0.494 -6.113 1 72.5 251 LEU B O 1
ATOM 6923 N N . HIS B 1 252 ? -36.25 -0.387 -8.289 1 82.56 252 HIS B N 1
ATOM 6924 C CA . HIS B 1 252 ? -35.812 -1.766 -8.523 1 82.56 252 HIS B CA 1
ATOM 6925 C C . HIS B 1 252 ? -34.344 -1.968 -8.172 1 82.56 252 HIS B C 1
ATOM 6927 O O . HIS B 1 252 ? -33.531 -1.085 -8.406 1 82.56 252 HIS B O 1
ATOM 6933 N N . PRO B 1 253 ? -34 -2.994 -7.516 1 82.25 253 PRO B N 1
ATOM 6934 C CA . PRO B 1 253 ? -32.625 -3.287 -7.094 1 82.25 253 PRO B CA 1
ATOM 6935 C C . PRO B 1 253 ? -31.625 -3.105 -8.219 1 82.25 253 PRO B C 1
ATOM 6937 O O . PRO B 1 253 ? -30.516 -2.605 -7.988 1 82.25 253 PRO B O 1
ATOM 6940 N N . LEU B 1 254 ? -32.031 -3.369 -9.359 1 85.31 254 LEU B N 1
ATOM 6941 C CA . LEU B 1 254 ? -31.109 -3.258 -10.5 1 85.31 254 LEU B CA 1
ATOM 6942 C C . LEU B 1 254 ? -30.844 -1.795 -10.836 1 85.31 254 LEU B C 1
ATOM 6944 O O . LEU B 1 254 ? -29.734 -1.448 -11.258 1 85.31 254 LEU B O 1
ATOM 6948 N N . GLN B 1 255 ? -31.844 -1.015 -10.664 1 86.62 255 GLN B N 1
ATOM 6949 C CA . GLN B 1 255 ? -31.672 0.411 -10.93 1 86.62 255 GLN B CA 1
ATOM 6950 C C . GLN B 1 255 ? -30.766 1.057 -9.883 1 86.62 255 GLN B C 1
ATOM 6952 O O . GLN B 1 255 ? -29.953 1.923 -10.211 1 86.62 255 GLN B O 1
ATOM 6957 N N . ARG B 1 256 ? -30.906 0.599 -8.719 1 88.88 256 ARG B N 1
ATOM 6958 C CA . ARG B 1 256 ? -30.047 1.09 -7.645 1 88.88 256 ARG B CA 1
ATOM 6959 C C . ARG B 1 256 ? -28.594 0.707 -7.887 1 88.88 256 ARG B C 1
ATOM 6961 O O . ARG B 1 256 ? -27.703 1.527 -7.699 1 88.88 256 ARG B O 1
ATOM 6968 N N . GLN B 1 257 ? -28.453 -0.467 -8.32 1 90.75 257 GLN B N 1
ATOM 6969 C CA . GLN B 1 257 ? -27.094 -0.943 -8.602 1 90.75 257 GLN B CA 1
ATOM 6970 C C . GLN B 1 257 ? -26.453 -0.135 -9.719 1 90.75 257 GLN B C 1
ATOM 6972 O O . GLN B 1 257 ? -25.266 0.222 -9.641 1 90.75 257 GLN B O 1
ATOM 6977 N N . ARG B 1 258 ? -27.219 0.157 -10.672 1 91.56 258 ARG B N 1
ATOM 6978 C CA . ARG B 1 258 ? -26.703 0.926 -11.805 1 91.56 258 ARG B CA 1
ATOM 6979 C C . ARG B 1 258 ? -26.328 2.338 -11.383 1 91.56 258 ARG B C 1
ATOM 6981 O O . ARG B 1 258 ? -25.297 2.859 -11.805 1 91.56 258 ARG B O 1
ATOM 6988 N N . ARG B 1 259 ? -27.109 2.877 -10.617 1 92 259 ARG B N 1
ATOM 6989 C CA . ARG B 1 259 ? -26.844 4.219 -10.109 1 92 259 ARG B CA 1
ATOM 6990 C C . ARG B 1 259 ? -25.578 4.238 -9.266 1 92 259 ARG B C 1
ATOM 6992 O O . ARG B 1 259 ? -24.75 5.141 -9.398 1 92 259 ARG B O 1
ATOM 6999 N N . ASP B 1 260 ? -25.484 3.234 -8.43 1 95.12 260 ASP B N 1
ATOM 7000 C CA . ASP B 1 260 ? -24.297 3.133 -7.582 1 95.12 260 ASP B CA 1
ATOM 7001 C C . ASP B 1 260 ? -23.031 2.984 -8.422 1 95.12 260 ASP B C 1
ATOM 7003 O O . ASP B 1 260 ? -22.016 3.637 -8.148 1 95.12 260 ASP B O 1
ATOM 7007 N N . LEU B 1 261 ? -23.109 2.188 -9.406 1 95.88 261 LEU B N 1
ATOM 7008 C CA . LEU B 1 261 ? -21.953 1.953 -10.266 1 95.88 261 LEU B CA 1
ATOM 7009 C C . LEU B 1 261 ? -21.594 3.215 -11.039 1 95.88 261 LEU B C 1
ATOM 7011 O O . LEU B 1 261 ? -20.406 3.502 -11.242 1 95.88 261 LEU B O 1
ATOM 7015 N N . GLU B 1 262 ? -22.578 3.951 -11.461 1 93.56 262 GLU B N 1
ATOM 7016 C CA . GLU B 1 262 ? -22.328 5.203 -12.164 1 93.56 262 GLU B CA 1
ATOM 7017 C C . GLU B 1 262 ? -21.625 6.219 -11.266 1 93.56 262 GLU B C 1
ATOM 7019 O O . GLU B 1 262 ? -20.703 6.91 -11.695 1 93.56 262 GLU B O 1
ATOM 7024 N N . PHE B 1 263 ? -22.109 6.258 -10.117 1 94.31 263 PHE B N 1
ATOM 7025 C CA . PHE B 1 263 ? -21.469 7.137 -9.148 1 94.31 263 PHE B CA 1
ATOM 7026 C C . PHE B 1 263 ? -20.016 6.719 -8.914 1 94.31 263 PHE B C 1
ATOM 7028 O O . PHE B 1 263 ? -19.109 7.555 -8.938 1 94.31 263 PHE B O 1
ATOM 7035 N N . ALA B 1 264 ? -19.797 5.461 -8.68 1 96.25 264 ALA B N 1
ATOM 7036 C CA . ALA B 1 264 ? -18.453 4.93 -8.438 1 96.25 264 ALA B CA 1
ATOM 7037 C C . ALA B 1 264 ? -17.531 5.234 -9.609 1 96.25 264 ALA B C 1
ATOM 7039 O O . ALA B 1 264 ? -16.375 5.629 -9.406 1 96.25 264 ALA B O 1
ATOM 7040 N N . ALA B 1 265 ? -18 5.125 -10.789 1 93.88 265 ALA B N 1
ATOM 7041 C CA . ALA B 1 265 ? -17.203 5.316 -12 1 93.88 265 ALA B CA 1
ATOM 7042 C C . ALA B 1 265 ? -16.75 6.766 -12.125 1 93.88 265 ALA B C 1
ATOM 7044 O O . ALA B 1 265 ? -15.688 7.035 -12.703 1 93.88 265 ALA B O 1
ATOM 7045 N N . ARG B 1 266 ? -17.453 7.648 -11.562 1 88.44 266 ARG B N 1
ATOM 7046 C CA . ARG B 1 266 ? -17.094 9.062 -11.609 1 88.44 266 ARG B CA 1
ATOM 7047 C C . ARG B 1 266 ? -15.906 9.352 -10.688 1 88.44 266 ARG B C 1
ATOM 7049 O O . ARG B 1 266 ? -15.117 10.258 -10.953 1 88.44 266 ARG B O 1
ATOM 7056 N N . PHE B 1 267 ? -15.805 8.578 -9.641 1 89.25 267 PHE B N 1
ATOM 7057 C CA . PHE B 1 267 ? -14.773 8.852 -8.641 1 89.25 267 PHE B CA 1
ATOM 7058 C C . PHE B 1 267 ? -13.555 7.973 -8.883 1 89.25 267 PHE B C 1
ATOM 7060 O O . PHE B 1 267 ? -12.445 8.32 -8.469 1 89.25 267 PHE B O 1
ATOM 7067 N N . GLU B 1 268 ? -13.805 6.82 -9.453 1 89 268 GLU B N 1
ATOM 7068 C CA . GLU B 1 268 ? -12.711 5.891 -9.719 1 89 268 GLU B CA 1
ATOM 7069 C C . GLU B 1 268 ? -12.023 6.215 -11.031 1 89 268 GLU B C 1
ATOM 7071 O O . GLU B 1 268 ? -12.617 6.082 -12.102 1 89 268 GLU B O 1
ATOM 7076 N N . HIS B 1 269 ? -10.828 6.555 -10.961 1 85.44 269 HIS B N 1
ATOM 7077 C CA . HIS B 1 269 ? -10.148 7.016 -12.164 1 85.44 269 HIS B CA 1
ATOM 7078 C C . HIS B 1 269 ? -9.273 5.914 -12.758 1 85.44 269 HIS B C 1
ATOM 7080 O O . HIS B 1 269 ? -9.039 5.891 -13.969 1 85.44 269 HIS B O 1
ATOM 7086 N N . ASP B 1 270 ? -8.898 4.973 -12.07 1 88.5 270 ASP B N 1
ATOM 7087 C CA . ASP B 1 270 ? -7.859 4.055 -12.531 1 88.5 270 ASP B CA 1
ATOM 7088 C C . ASP B 1 270 ? -8.461 2.729 -12.984 1 88.5 270 ASP B C 1
ATOM 7090 O O . ASP B 1 270 ? -7.895 2.045 -13.844 1 88.5 270 ASP B O 1
ATOM 7094 N N . PHE B 1 271 ? -9.602 2.332 -12.367 1 92.81 271 PHE B N 1
ATOM 7095 C CA . PHE B 1 271 ? -10.18 1.024 -12.648 1 92.81 271 PHE B CA 1
ATOM 7096 C C . PHE B 1 271 ? -11.695 1.131 -12.82 1 92.81 271 PHE B C 1
ATOM 7098 O O . PHE B 1 271 ? -12.312 2.09 -12.352 1 92.81 271 PHE B O 1
ATOM 7105 N N . GLU B 1 272 ? -12.273 0.159 -13.438 1 94.69 272 GLU B N 1
ATOM 7106 C CA . GLU B 1 272 ? -13.727 0.047 -13.523 1 94.69 272 GLU B CA 1
ATOM 7107 C C . GLU B 1 272 ? -14.305 -0.628 -12.289 1 94.69 272 GLU B C 1
ATOM 7109 O O . GLU B 1 272 ? -13.812 -1.675 -11.859 1 94.69 272 GLU B O 1
ATOM 7114 N N . PRO B 1 273 ? -15.344 -0.027 -11.711 1 96.75 273 PRO B N 1
ATOM 7115 C CA . PRO B 1 273 ? -15.984 -0.708 -10.586 1 96.75 273 PRO B CA 1
ATOM 7116 C C . PRO B 1 273 ? -16.781 -1.939 -11.023 1 96.75 273 PRO B C 1
ATOM 7118 O O . PRO B 1 273 ? -17.578 -1.864 -11.953 1 96.75 273 PRO B O 1
ATOM 7121 N N . ILE B 1 274 ? -16.609 -3.096 -10.375 1 97.06 274 ILE B N 1
ATOM 7122 C CA . ILE B 1 274 ? -17.328 -4.336 -10.664 1 97.06 274 ILE B CA 1
ATOM 7123 C C . ILE B 1 274 ? -18.672 -4.328 -9.961 1 97.06 274 ILE B C 1
ATOM 7125 O O . ILE B 1 274 ? -19.703 -4.641 -10.57 1 97.06 274 ILE B O 1
ATOM 7129 N N . CYS B 1 275 ? -18.656 -4 -8.734 1 97.56 275 CYS B N 1
ATOM 7130 C CA . CYS B 1 275 ? -19.844 -3.945 -7.875 1 97.56 275 CYS B CA 1
ATOM 7131 C C . CYS B 1 275 ? -19.641 -2.945 -6.742 1 97.56 275 CYS B C 1
ATOM 7133 O O . CYS B 1 275 ? -18.516 -2.48 -6.508 1 97.56 275 CYS B O 1
ATOM 7135 N N . CYS B 1 276 ? -20.719 -2.564 -6.109 1 97.81 276 CYS B N 1
ATOM 7136 C CA . CYS B 1 276 ? -20.688 -1.57 -5.043 1 97.81 276 CYS B CA 1
ATOM 7137 C C . CYS B 1 276 ? -21.141 -2.176 -3.719 1 97.81 276 CYS B C 1
ATOM 7139 O O . CYS B 1 276 ? -21.938 -3.107 -3.703 1 97.81 276 CYS B O 1
ATOM 7141 N N . LEU B 1 277 ? -20.578 -1.728 -2.668 1 98.06 277 LEU B N 1
ATOM 7142 C CA . LEU B 1 277 ? -20.875 -2.125 -1.299 1 98.06 277 LEU B CA 1
ATOM 7143 C C . LEU B 1 277 ? -21.297 -0.919 -0.462 1 98.06 277 LEU B C 1
ATOM 7145 O O . LEU B 1 277 ? -20.438 -0.185 0.04 1 98.06 277 LEU B O 1
ATOM 7149 N N . PRO B 1 278 ? -22.578 -0.766 -0.188 1 96.19 278 PRO B N 1
ATOM 7150 C CA . PRO B 1 278 ? -23.031 0.407 0.56 1 96.19 278 PRO B CA 1
ATOM 7151 C C . PRO B 1 278 ? -22.547 0.41 2.008 1 96.19 278 PRO B C 1
ATOM 7153 O O . PRO B 1 278 ? -22.469 -0.647 2.639 1 96.19 278 PRO B O 1
ATOM 7156 N N . VAL B 1 279 ? -22.188 1.525 2.473 1 97.44 279 VAL B N 1
ATOM 7157 C CA . VAL B 1 279 ? -21.859 1.768 3.873 1 97.44 279 VAL B CA 1
ATOM 7158 C C . VAL B 1 279 ? -22.984 2.543 4.543 1 97.44 279 VAL B C 1
ATOM 7160 O O . VAL B 1 279 ? -23.312 3.656 4.129 1 97.44 279 VAL B O 1
ATOM 7163 N N . ARG B 1 280 ? -23.516 1.974 5.551 1 95.12 280 ARG B N 1
ATOM 7164 C CA . ARG B 1 280 ? -24.641 2.592 6.242 1 95.12 280 ARG B CA 1
ATOM 7165 C C . ARG B 1 280 ? -24.297 2.898 7.695 1 95.12 280 ARG B C 1
ATOM 7167 O O . ARG B 1 280 ? -23.547 2.148 8.328 1 95.12 280 ARG B O 1
ATOM 7174 N N . PRO B 1 281 ? -24.859 4.012 8.172 1 94.06 281 PRO B N 1
ATOM 7175 C CA . PRO B 1 281 ? -24.594 4.352 9.57 1 94.06 281 PRO B CA 1
ATOM 7176 C C . PRO B 1 281 ? -25.266 3.391 10.547 1 94.06 281 PRO B C 1
ATOM 7178 O O . PRO B 1 281 ? -26.203 2.689 10.18 1 94.06 281 PRO B O 1
ATOM 7181 N N . ASP B 1 282 ? -24.609 3.295 11.633 1 90.12 282 ASP B N 1
ATOM 7182 C CA . ASP B 1 282 ? -25.25 2.533 12.703 1 90.12 282 ASP B CA 1
ATOM 7183 C C . ASP B 1 282 ? -25.203 3.309 14.023 1 90.12 282 ASP B C 1
ATOM 7185 O O . ASP B 1 282 ? -25 4.523 14.023 1 90.12 282 ASP B O 1
ATOM 7189 N N . GLU B 1 283 ? -25.562 2.674 15.094 1 87.62 283 GLU B N 1
ATOM 7190 C CA . GLU B 1 283 ? -25.688 3.342 16.391 1 87.62 283 GLU B CA 1
ATOM 7191 C C . GLU B 1 283 ? -24.328 3.883 16.859 1 87.62 283 GLU B C 1
ATOM 7193 O O . GLU B 1 283 ? -24.281 4.879 17.578 1 87.62 283 GLU B O 1
ATOM 7198 N N . ARG B 1 284 ? -23.297 3.389 16.391 1 87.56 284 ARG B N 1
ATOM 7199 C CA . ARG B 1 284 ? -21.984 3.723 16.922 1 87.56 284 ARG B CA 1
ATOM 7200 C C . ARG B 1 284 ? -21.266 4.723 16.016 1 87.56 284 ARG B C 1
ATOM 7202 O O . ARG B 1 284 ? -20.453 5.512 16.484 1 87.56 284 ARG B O 1
ATOM 7209 N N . VAL B 1 285 ? -21.547 4.637 14.688 1 93.94 285 VAL B N 1
ATOM 7210 C CA . VAL B 1 285 ? -20.812 5.473 13.742 1 93.94 285 VAL B CA 1
ATOM 7211 C C . VAL B 1 285 ? -21.812 6.141 12.781 1 93.94 285 VAL B C 1
ATOM 7213 O O . VAL B 1 285 ? -22.844 5.57 12.461 1 93.94 285 VAL B O 1
ATOM 7216 N N . ASP B 1 286 ? -21.5 7.262 12.281 1 94.06 286 ASP B N 1
ATOM 7217 C CA . ASP B 1 286 ? -22.375 8.031 11.406 1 94.06 286 ASP B CA 1
ATOM 7218 C C . ASP B 1 286 ? -21.953 7.914 9.945 1 94.06 286 ASP B C 1
ATOM 7220 O O . ASP B 1 286 ? -22.516 8.57 9.07 1 94.06 286 ASP B O 1
ATOM 7224 N N . VAL B 1 287 ? -20.906 7.113 9.727 1 96.75 287 VAL B N 1
ATOM 7225 C CA . VAL B 1 287 ? -20.297 7.082 8.406 1 96.75 287 VAL B CA 1
ATOM 7226 C C . VAL B 1 287 ? -21.281 6.484 7.395 1 96.75 287 VAL B C 1
ATOM 7228 O O . VAL B 1 287 ? -22 5.531 7.703 1 96.75 287 VAL B O 1
ATOM 7231 N N . GLN B 1 288 ? -21.391 7.082 6.289 1 96.81 288 GLN B N 1
ATOM 7232 C CA . GLN B 1 288 ? -22.172 6.59 5.152 1 96.81 288 GLN B CA 1
ATOM 7233 C C . GLN B 1 288 ? -21.406 6.781 3.846 1 96.81 288 GLN B C 1
ATOM 7235 O O . GLN B 1 288 ? -20.531 7.641 3.754 1 96.81 288 GLN B O 1
ATOM 7240 N N . GLY B 1 289 ? -21.719 5.98 2.904 1 97.5 289 GLY B N 1
ATOM 7241 C CA . GLY B 1 289 ? -21.031 6.086 1.63 1 97.5 289 GLY B CA 1
ATOM 7242 C C . GLY B 1 289 ? -21.141 4.832 0.783 1 97.5 289 GLY B C 1
ATOM 7243 O O . GLY B 1 289 ? -22.141 4.098 0.88 1 97.5 289 GLY B O 1
ATOM 7244 N N . LEU B 1 290 ? -20.188 4.75 -0.1 1 97.81 290 LEU B N 1
ATOM 7245 C CA . LEU B 1 290 ? -20.172 3.656 -1.066 1 97.81 290 LEU B CA 1
ATOM 7246 C C . LEU B 1 290 ? -18.75 3.156 -1.297 1 97.81 290 LEU B C 1
ATOM 7248 O O . LEU B 1 290 ? -17.859 3.947 -1.591 1 97.81 290 LEU B O 1
ATOM 7252 N N . LEU B 1 291 ? -18.562 1.854 -1.09 1 98.5 291 LEU B N 1
ATOM 7253 C CA . LEU B 1 291 ? -17.328 1.177 -1.495 1 98.5 291 LEU B CA 1
ATOM 7254 C C . LEU B 1 291 ? -17.547 0.391 -2.785 1 98.5 291 LEU B C 1
ATOM 7256 O O . LEU B 1 291 ? -18.688 0.091 -3.152 1 98.5 291 LEU B O 1
ATOM 7260 N N . TRP B 1 292 ? -16.516 0.121 -3.5 1 98.56 292 TRP B N 1
ATOM 7261 C CA . TRP B 1 292 ? -16.656 -0.723 -4.68 1 98.56 292 TRP B CA 1
ATOM 7262 C C . TRP B 1 292 ? -15.406 -1.563 -4.902 1 98.56 292 TRP B C 1
ATOM 7264 O O . TRP B 1 292 ? -14.336 -1.248 -4.375 1 98.56 292 TRP B O 1
ATOM 7274 N N . ILE B 1 293 ? -15.562 -2.668 -5.637 1 98.38 293 ILE B N 1
ATOM 7275 C CA . ILE B 1 293 ? -14.469 -3.553 -6.023 1 98.38 293 ILE B CA 1
ATOM 7276 C C . ILE B 1 293 ? -13.953 -3.162 -7.406 1 98.38 293 ILE B C 1
ATOM 7278 O O . ILE B 1 293 ? -14.742 -3.014 -8.344 1 98.38 293 ILE B O 1
ATOM 7282 N N . GLN B 1 294 ? -12.68 -2.979 -7.527 1 97 294 GLN B N 1
ATOM 7283 C CA . GLN B 1 294 ? -12.031 -2.527 -8.758 1 97 294 GLN B CA 1
ATOM 7284 C C . GLN B 1 294 ? -11.805 -3.691 -9.719 1 97 294 GLN B C 1
ATOM 7286 O O . GLN B 1 294 ? -11.484 -4.801 -9.289 1 97 294 GLN B O 1
ATOM 7291 N N . ASP B 1 295 ? -11.961 -3.471 -10.977 1 94.44 295 ASP B N 1
ATOM 7292 C CA . ASP B 1 295 ? -11.719 -4.492 -11.992 1 94.44 295 ASP B CA 1
ATOM 7293 C C . ASP B 1 295 ? -10.273 -4.438 -12.492 1 94.44 295 ASP B C 1
ATOM 7295 O O . ASP B 1 295 ? -10.031 -4.27 -13.695 1 94.44 295 ASP B O 1
ATOM 7299 N N . GLY B 1 296 ? -9.328 -4.504 -11.602 1 87.38 296 GLY B N 1
ATOM 7300 C CA . GLY B 1 296 ? -7.945 -4.496 -12.055 1 87.38 296 GLY B CA 1
ATOM 7301 C C . GLY B 1 296 ? -6.949 -4.359 -10.922 1 87.38 296 GLY B C 1
ATOM 7302 O O . GLY B 1 296 ? -7.324 -4.414 -9.75 1 87.38 296 GLY B O 1
ATOM 7303 N N . GLY B 1 297 ? -5.715 -4.379 -11.305 1 84 297 GLY B N 1
ATOM 7304 C CA . GLY B 1 297 ? -4.555 -4.172 -10.453 1 84 297 GLY B CA 1
ATOM 7305 C C . GLY B 1 297 ? -3.338 -3.674 -11.211 1 84 297 GLY B C 1
ATOM 7306 O O . GLY B 1 297 ? -3.355 -3.588 -12.438 1 84 297 GLY B O 1
ATOM 7307 N N . THR B 1 298 ? -2.436 -3.148 -10.445 1 84.5 298 THR B N 1
ATOM 7308 C CA . THR B 1 298 ? -1.196 -2.65 -11.031 1 84.5 298 THR B CA 1
ATOM 7309 C C . THR B 1 298 ? -0.044 -3.613 -10.766 1 84.5 298 THR B C 1
ATOM 7311 O O . THR B 1 298 ? -0.12 -4.438 -9.852 1 84.5 298 THR B O 1
ATOM 7314 N N . TYR B 1 299 ? 0.882 -3.586 -11.695 1 87.94 299 TYR B N 1
ATOM 7315 C CA . TYR B 1 299 ? 2.131 -4.273 -11.383 1 87.94 299 TYR B CA 1
ATOM 7316 C C . TYR B 1 299 ? 2.902 -3.533 -10.297 1 87.94 299 TYR B C 1
ATOM 7318 O O . TYR B 1 299 ? 2.787 -2.312 -10.164 1 87.94 299 TYR B O 1
ATOM 7326 N N . GLY B 1 300 ? 3.562 -4.18 -9.539 1 88.75 300 GLY B N 1
ATOM 7327 C CA . GLY B 1 300 ? 4.449 -3.559 -8.57 1 88.75 300 GLY B CA 1
ATOM 7328 C C . GLY B 1 300 ? 3.859 -3.496 -7.172 1 88.75 300 GLY B C 1
ATOM 7329 O O . GLY B 1 300 ? 4.582 -3.594 -6.18 1 88.75 300 GLY B O 1
ATOM 7330 N N . THR B 1 301 ? 2.533 -3.334 -7.164 1 92.44 301 THR B N 1
ATOM 7331 C CA . THR B 1 301 ? 1.903 -3.287 -5.848 1 92.44 301 THR B CA 1
ATOM 7332 C C . THR B 1 301 ? 0.493 -3.869 -5.902 1 92.44 301 THR B C 1
ATOM 7334 O O . THR B 1 301 ? -0.195 -3.75 -6.918 1 92.44 301 THR B O 1
ATOM 7337 N N . SER B 1 302 ? 0.172 -4.516 -4.785 1 92.62 302 SER B N 1
ATOM 7338 C CA . SER B 1 302 ? -1.197 -5.004 -4.668 1 92.62 302 SER B CA 1
ATOM 7339 C C . SER B 1 302 ? -2.092 -3.984 -3.975 1 92.62 302 SER B C 1
ATOM 7341 O O . SER B 1 302 ? -3.297 -4.203 -3.834 1 92.62 302 SER B O 1
ATOM 7343 N N . ASP B 1 303 ? -1.514 -2.889 -3.504 1 94.56 303 ASP B N 1
ATOM 7344 C CA . ASP B 1 303 ? -2.271 -1.868 -2.783 1 94.56 303 ASP B CA 1
ATOM 7345 C C . ASP B 1 303 ? -2.744 -0.767 -3.73 1 94.56 303 ASP B C 1
ATOM 7347 O O . ASP B 1 303 ? -2.012 0.188 -3.996 1 94.56 303 ASP B O 1
ATOM 7351 N N . ASN B 1 304 ? -3.941 -0.92 -4.164 1 95.25 304 ASN B N 1
ATOM 7352 C CA . ASN B 1 304 ? -4.566 0.08 -5.02 1 95.25 304 ASN B CA 1
ATOM 7353 C C . ASN B 1 304 ? -5.754 0.745 -4.332 1 95.25 304 ASN B C 1
ATOM 7355 O O . ASN B 1 304 ? -6.668 1.233 -4.996 1 95.25 304 ASN B O 1
ATOM 7359 N N . ARG B 1 305 ? -5.73 0.7 -3.021 1 95.81 305 ARG B N 1
ATOM 7360 C CA . ARG B 1 305 ? -6.797 1.331 -2.254 1 95.81 305 ARG B CA 1
ATOM 7361 C C . ARG B 1 305 ? -6.922 2.811 -2.604 1 95.81 305 ARG B C 1
ATOM 7363 O O . ARG B 1 305 ? -5.918 3.516 -2.713 1 95.81 305 ARG B O 1
ATOM 7370 N N . ASN B 1 306 ? -8.141 3.17 -2.771 1 95.31 306 ASN B N 1
ATOM 7371 C CA . ASN B 1 306 ? -8.484 4.551 -3.09 1 95.31 306 ASN B CA 1
ATOM 7372 C C . ASN B 1 306 ? -9.758 4.992 -2.369 1 95.31 306 ASN B C 1
ATOM 7374 O O . ASN B 1 306 ? -10.859 4.742 -2.85 1 95.31 306 ASN B O 1
ATOM 7378 N N . LEU B 1 307 ? -9.617 5.688 -1.26 1 96.81 307 LEU B N 1
ATOM 7379 C CA . LEU B 1 307 ? -10.766 6.094 -0.464 1 96.81 307 LEU B CA 1
ATOM 7380 C C . LEU B 1 307 ? -10.789 7.605 -0.269 1 96.81 307 LEU B C 1
ATOM 7382 O O . LEU B 1 307 ? -9.812 8.188 0.203 1 96.81 307 LEU B O 1
ATOM 7386 N N . SER B 1 308 ? -11.859 8.219 -0.663 1 95.94 308 SER B N 1
ATOM 7387 C CA . SER B 1 308 ? -12.086 9.641 -0.415 1 95.94 308 SER B CA 1
ATOM 7388 C C . SER B 1 308 ? -13.016 9.852 0.775 1 95.94 308 SER B C 1
ATOM 7390 O O . SER B 1 308 ? -14.047 9.172 0.896 1 95.94 308 SER B O 1
ATOM 7392 N N . VAL B 1 309 ? -12.672 10.75 1.617 1 96.38 309 VAL B N 1
ATOM 7393 C CA . VAL B 1 309 ? -13.469 11.023 2.809 1 96.38 309 VAL B CA 1
ATOM 7394 C C . VAL B 1 309 ? -13.977 12.461 2.77 1 96.38 309 VAL B C 1
ATOM 7396 O O . VAL B 1 309 ? -13.195 13.398 2.609 1 96.38 309 VAL B O 1
ATOM 7399 N N . PHE B 1 310 ? -15.234 12.555 2.924 1 95.38 310 PHE B N 1
ATOM 7400 C CA . PHE B 1 310 ? -15.891 13.859 3.01 1 95.38 310 PHE B CA 1
ATOM 7401 C C . PHE B 1 310 ? -16.359 14.133 4.434 1 95.38 310 PHE B C 1
ATOM 7403 O O . PHE B 1 310 ? -16.984 13.273 5.062 1 95.38 310 PHE B O 1
ATOM 7410 N N . LEU B 1 311 ? -16.031 15.211 4.93 1 93.06 311 LEU B N 1
ATOM 7411 C CA . LEU B 1 311 ? -16.5 15.688 6.227 1 93.06 311 LEU B CA 1
ATOM 7412 C C . LEU B 1 311 ? -17.562 16.766 6.051 1 93.06 311 LEU B C 1
ATOM 7414 O O . LEU B 1 311 ? -17.281 17.844 5.539 1 93.06 311 LEU B O 1
ATOM 7418 N N . ARG B 1 312 ? -18.766 16.438 6.434 1 91.69 312 ARG B N 1
ATOM 7419 C CA . ARG B 1 312 ? -19.891 17.344 6.285 1 91.69 312 ARG B CA 1
ATOM 7420 C C . ARG B 1 312 ? -20.016 17.828 4.848 1 91.69 312 ARG B C 1
ATOM 7422 O O . ARG B 1 312 ? -20.188 19.031 4.602 1 91.69 312 ARG B O 1
ATOM 7429 N N . GLY B 1 313 ? -19.719 16.953 3.961 1 93 313 GLY B N 1
ATOM 7430 C CA . GLY B 1 313 ? -19.953 17.188 2.545 1 93 313 GLY B CA 1
ATOM 7431 C C . GLY B 1 313 ? -18.734 17.781 1.838 1 93 313 GLY B C 1
ATOM 7432 O O . GLY B 1 313 ? -18.734 17.906 0.611 1 93 313 GLY B O 1
ATOM 7433 N N . MET B 1 314 ? -17.734 18.125 2.566 1 93 314 MET B N 1
ATOM 7434 C CA . MET B 1 314 ? -16.5 18.672 1.981 1 93 314 MET B CA 1
ATOM 7435 C C . MET B 1 314 ? -15.398 17.625 1.965 1 93 314 MET B C 1
ATOM 7437 O O . MET B 1 314 ? -15.156 16.953 2.971 1 93 314 MET B O 1
ATOM 7441 N N . LEU B 1 315 ? -14.703 17.531 0.793 1 92.81 315 LEU B N 1
ATOM 7442 C CA . LEU B 1 315 ? -13.602 16.578 0.715 1 92.81 315 LEU B CA 1
ATOM 7443 C C . LEU B 1 315 ? -12.477 16.969 1.671 1 92.81 315 LEU B C 1
ATOM 7445 O O . LEU B 1 315 ? -12 18.109 1.646 1 92.81 315 LEU B O 1
ATOM 7449 N N . LEU B 1 316 ? -12.125 16.109 2.451 1 89.19 316 LEU B N 1
ATOM 7450 C CA . LEU B 1 316 ? -11.055 16.344 3.412 1 89.19 316 LEU B CA 1
ATOM 7451 C C . LEU B 1 316 ? -9.781 15.625 2.998 1 89.19 316 LEU B C 1
ATOM 7453 O O . LEU B 1 316 ? -8.688 16.188 3.061 1 89.19 316 LEU B O 1
ATOM 7457 N N . ASP B 1 317 ? -9.969 14.391 2.654 1 89.12 317 ASP B N 1
ATOM 7458 C CA . ASP B 1 317 ? -8.844 13.531 2.307 1 89.12 317 ASP B CA 1
ATOM 7459 C C . ASP B 1 317 ? -9.18 12.641 1.109 1 89.12 317 ASP B C 1
ATOM 7461 O O . ASP B 1 317 ? -10.117 11.844 1.165 1 89.12 317 ASP B O 1
ATOM 7465 N N . ASP B 1 318 ? -8.422 12.758 0.071 1 89.75 318 ASP B N 1
ATOM 7466 C CA . ASP B 1 318 ? -8.688 11.961 -1.124 1 89.75 318 ASP B CA 1
ATOM 7467 C C . ASP B 1 318 ? -7.805 10.719 -1.169 1 89.75 318 ASP B C 1
ATOM 7469 O O . ASP B 1 318 ? -7.805 9.984 -2.16 1 89.75 318 ASP B O 1
ATOM 7473 N N . ASP B 1 319 ? -7.066 10.477 -0.189 1 90 319 ASP B N 1
ATOM 7474 C CA . ASP B 1 319 ? -6.219 9.297 -0.064 1 90 319 ASP B CA 1
ATOM 7475 C C . ASP B 1 319 ? -6.262 8.742 1.357 1 90 319 ASP B C 1
ATOM 7477 O O . ASP B 1 319 ? -5.219 8.562 1.99 1 90 319 ASP B O 1
ATOM 7481 N N . ALA B 1 320 ? -7.422 8.508 1.84 1 94.5 320 ALA B N 1
ATOM 7482 C CA . ALA B 1 320 ? -7.613 8 3.195 1 94.5 320 ALA B CA 1
ATOM 7483 C C . ALA B 1 320 ? -7.582 6.473 3.219 1 94.5 320 ALA B C 1
ATOM 7485 O O . ALA B 1 320 ? -8.422 5.84 3.867 1 94.5 320 ALA B O 1
ATOM 7486 N N . ARG B 1 321 ? -6.672 5.875 2.559 1 95.06 321 ARG B N 1
ATOM 7487 C CA . ARG B 1 321 ? -6.625 4.43 2.357 1 95.06 321 ARG B CA 1
ATOM 7488 C C . ARG B 1 321 ? -6.488 3.695 3.688 1 95.06 321 ARG B C 1
ATOM 7490 O O . ARG B 1 321 ? -6.961 2.566 3.83 1 95.06 321 ARG B O 1
ATOM 7497 N N . ASP B 1 322 ? -5.957 4.316 4.707 1 94.31 322 ASP B N 1
ATOM 7498 C CA . ASP B 1 322 ? -5.676 3.643 5.973 1 94.31 322 ASP B CA 1
ATOM 7499 C C . ASP B 1 322 ? -6.957 3.406 6.766 1 94.31 322 ASP B C 1
ATOM 7501 O O . ASP B 1 322 ? -6.949 2.682 7.762 1 94.31 322 ASP B O 1
ATOM 7505 N N . LEU B 1 323 ? -7.984 3.986 6.32 1 97.06 323 LEU B N 1
ATOM 7506 C CA . LEU B 1 323 ? -9.273 3.68 6.922 1 97.06 323 LEU B CA 1
ATOM 7507 C C . LEU B 1 323 ? -9.766 2.305 6.48 1 97.06 323 LEU B C 1
ATOM 7509 O O . LEU B 1 323 ? -10.68 1.741 7.09 1 97.06 323 LEU B O 1
ATOM 7513 N N . LEU B 1 324 ? -9.258 1.81 5.398 1 97.94 324 LEU B N 1
ATOM 7514 C CA . LEU B 1 324 ? -9.555 0.463 4.922 1 97.94 324 LEU B CA 1
ATOM 7515 C C . LEU B 1 324 ? -8.508 -0.532 5.422 1 97.94 324 LEU B C 1
ATOM 7517 O O . LEU B 1 324 ? -7.359 -0.162 5.672 1 97.94 324 LEU B O 1
ATOM 7521 N N . PRO B 1 325 ? -8.961 -1.777 5.555 1 96.81 325 PRO B N 1
ATOM 7522 C CA . PRO B 1 325 ? -7.949 -2.773 5.902 1 96.81 325 PRO B CA 1
ATOM 7523 C C . PRO B 1 325 ? -6.836 -2.873 4.863 1 96.81 325 PRO B C 1
ATOM 7525 O O . PRO B 1 325 ? -7.086 -2.713 3.668 1 96.81 325 PRO B O 1
ATOM 7528 N N . SER B 1 326 ? -5.652 -3.227 5.332 1 94.88 326 SER B N 1
ATOM 7529 C CA . SER B 1 326 ? -4.488 -3.268 4.453 1 94.88 326 SER B CA 1
ATOM 7530 C C . SER B 1 326 ? -4.652 -4.328 3.367 1 94.88 326 SER B C 1
ATOM 7532 O O . SER B 1 326 ? -4.07 -4.215 2.287 1 94.88 326 SER B O 1
ATOM 7534 N N . TRP B 1 327 ? -5.457 -5.371 3.615 1 95.81 327 TRP B N 1
ATOM 7535 C CA . TRP B 1 327 ? -5.621 -6.449 2.646 1 95.81 327 TRP B CA 1
ATOM 7536 C C . TRP B 1 327 ? -6.586 -6.043 1.535 1 95.81 327 TRP B C 1
ATOM 7538 O O . TRP B 1 327 ? -6.688 -6.723 0.513 1 95.81 327 TRP B O 1
ATOM 7548 N N . ALA B 1 328 ? -7.266 -4.895 1.654 1 97.75 328 ALA B N 1
ATOM 7549 C CA . ALA B 1 328 ? -8.297 -4.465 0.712 1 97.75 328 ALA B CA 1
ATOM 7550 C C . ALA B 1 328 ? -7.699 -3.637 -0.42 1 97.75 328 ALA B C 1
ATOM 7552 O O . ALA B 1 328 ? -8.211 -2.568 -0.755 1 97.75 328 ALA B O 1
ATOM 7553 N N . GLY B 1 329 ? -6.613 -4.164 -1.015 1 97.06 329 GLY B N 1
ATOM 7554 C CA . GLY B 1 329 ? -5.898 -3.441 -2.053 1 97.06 329 GLY B CA 1
ATOM 7555 C C . GLY B 1 329 ? -6.684 -3.326 -3.348 1 97.06 329 GLY B C 1
ATOM 7556 O O . GLY B 1 329 ? -6.23 -2.682 -4.297 1 97.06 329 GLY B O 1
ATOM 7557 N N . PHE B 1 330 ? -7.879 -3.826 -3.488 1 97.44 330 PHE B N 1
ATOM 7558 C CA . PHE B 1 330 ? -8.695 -3.852 -4.695 1 97.44 330 PHE B CA 1
ATOM 7559 C C . PHE B 1 330 ? -9.977 -3.049 -4.492 1 97.44 330 PHE B C 1
ATOM 7561 O O . PHE B 1 330 ? -10.945 -3.221 -5.238 1 97.44 330 PHE B O 1
ATOM 7568 N N . VAL B 1 331 ? -9.961 -2.125 -3.451 1 98.19 331 VAL B N 1
ATOM 7569 C CA . VAL B 1 331 ? -11.203 -1.449 -3.07 1 98.19 331 VAL B CA 1
ATOM 7570 C C . VAL B 1 331 ? -11.047 0.059 -3.256 1 98.19 331 VAL B C 1
ATOM 7572 O O . VAL B 1 331 ? -10 0.627 -2.918 1 98.19 331 VAL B O 1
ATOM 7575 N N . GLY B 1 332 ? -12 0.676 -3.869 1 97.94 332 GLY B N 1
ATOM 7576 C CA . GLY B 1 332 ? -12.211 2.115 -3.861 1 97.94 332 GLY B CA 1
ATOM 7577 C C . GLY B 1 332 ? -13.461 2.537 -3.111 1 97.94 332 GLY B C 1
ATOM 7578 O O . GLY B 1 332 ? -14.289 1.696 -2.758 1 97.94 332 GLY B O 1
ATOM 7579 N N . GLY B 1 333 ? -13.531 3.846 -2.828 1 98.12 333 GLY B N 1
ATOM 7580 C CA . GLY B 1 333 ? -14.742 4.254 -2.137 1 98.12 333 GLY B CA 1
ATOM 7581 C C . GLY B 1 333 ? -14.789 5.742 -1.848 1 98.12 333 GLY B C 1
ATOM 7582 O O . GLY B 1 333 ? -13.797 6.449 -2.025 1 98.12 333 GLY B O 1
ATOM 7583 N N . VAL B 1 334 ? -15.984 6.172 -1.499 1 97.75 334 VAL B N 1
ATOM 7584 C CA . VAL B 1 334 ? -16.297 7.512 -1.013 1 97.75 334 VAL B CA 1
ATOM 7585 C C . VAL B 1 334 ? -17.156 7.418 0.249 1 97.75 334 VAL B C 1
ATOM 7587 O O . VAL B 1 334 ? -18.172 6.734 0.262 1 97.75 334 VAL B O 1
ATOM 7590 N N . ILE B 1 335 ? -16.656 8.039 1.271 1 97.81 335 ILE B N 1
ATOM 7591 C CA . ILE B 1 335 ? -17.453 8.031 2.488 1 97.81 335 ILE B CA 1
ATOM 7592 C C . ILE B 1 335 ? -17.609 9.461 3.014 1 97.81 335 ILE B C 1
ATOM 7594 O O . ILE B 1 335 ? -16.828 10.344 2.656 1 97.81 335 ILE B O 1
ATOM 7598 N N . GLU B 1 336 ? -18.625 9.625 3.818 1 96.06 336 GLU B N 1
ATOM 7599 C CA . GLU B 1 336 ? -18.906 10.906 4.465 1 96.06 336 GLU B CA 1
ATOM 7600 C C . GLU B 1 336 ? -19.219 10.719 5.949 1 96.06 336 GLU B C 1
ATOM 7602 O O . GLU B 1 336 ? -19.812 9.719 6.34 1 96.06 336 GLU B O 1
ATOM 7607 N N . SER B 1 337 ? -18.734 11.586 6.707 1 94.69 337 SER B N 1
ATOM 7608 C CA . SER B 1 337 ? -18.969 11.594 8.148 1 94.69 337 SER B CA 1
ATOM 7609 C C . SER B 1 337 ? -19.078 13.016 8.68 1 94.69 337 SER B C 1
ATOM 7611 O O . SER B 1 337 ? -18.578 13.961 8.07 1 94.69 337 SER B O 1
ATOM 7613 N N . ASN B 1 338 ? -19.812 13.156 9.773 1 91.06 338 ASN B N 1
ATOM 7614 C CA . ASN B 1 338 ? -19.922 14.438 10.469 1 91.06 338 ASN B CA 1
ATOM 7615 C C . ASN B 1 338 ? -19.094 14.438 11.758 1 91.06 338 ASN B C 1
ATOM 7617 O O . ASN B 1 338 ? -18.922 15.477 12.391 1 91.06 338 ASN B O 1
ATOM 7621 N N . ARG B 1 339 ? -18.484 13.305 12.016 1 89.56 339 ARG B N 1
ATOM 7622 C CA . ARG B 1 339 ? -17.922 13.156 13.359 1 89.56 339 ARG B CA 1
ATOM 7623 C C . ARG B 1 339 ? -16.406 13.008 13.312 1 89.56 339 ARG B C 1
ATOM 7625 O O . ARG B 1 339 ? -15.742 13.07 14.344 1 89.56 339 ARG B O 1
ATOM 7632 N N . LEU B 1 340 ? -15.859 12.828 12.125 1 90.12 340 LEU B N 1
ATOM 7633 C CA . LEU B 1 340 ? -14.406 12.75 12.031 1 90.12 340 LEU B CA 1
ATOM 7634 C C . LEU B 1 340 ? -13.766 14.078 12.422 1 90.12 340 LEU B C 1
ATOM 7636 O O . LEU B 1 340 ? -14.352 15.141 12.203 1 90.12 340 LEU B O 1
ATOM 7640 N N . THR B 1 341 ? -12.617 13.977 12.945 1 85.81 341 THR B N 1
ATOM 7641 C CA . THR B 1 341 ? -11.914 15.172 13.391 1 85.81 341 THR B CA 1
ATOM 7642 C C . THR B 1 341 ? -10.758 15.5 12.445 1 85.81 341 THR B C 1
ATOM 7644 O O . THR B 1 341 ? -9.805 14.727 12.336 1 85.81 341 THR B O 1
ATOM 7647 N N . PRO B 1 342 ? -10.867 16.609 11.828 1 82.81 342 PRO B N 1
ATOM 7648 C CA . PRO B 1 342 ? -9.766 16.984 10.938 1 82.81 342 PRO B CA 1
ATOM 7649 C C . PRO B 1 342 ? -8.555 17.531 11.695 1 82.81 342 PRO B C 1
ATOM 7651 O O . PRO B 1 342 ? -8.688 17.969 12.844 1 82.81 342 PRO B O 1
ATOM 7654 N N . THR B 1 343 ? -7.402 17.406 11.07 1 76.25 343 THR B N 1
ATOM 7655 C CA . THR B 1 343 ? -6.234 18.125 11.578 1 76.25 343 THR B CA 1
ATOM 7656 C C . THR B 1 343 ? -6.355 19.609 11.297 1 76.25 343 THR B C 1
ATOM 7658 O O . THR B 1 343 ? -7.277 20.047 10.602 1 76.25 343 THR B O 1
ATOM 7661 N N . ALA B 1 344 ? -5.469 20.344 11.844 1 65.5 344 ALA B N 1
ATOM 7662 C CA . ALA B 1 344 ? -5.531 21.797 11.672 1 65.5 344 ALA B CA 1
ATOM 7663 C C . ALA B 1 344 ? -5.348 22.188 10.211 1 65.5 344 ALA B C 1
ATOM 7665 O O . ALA B 1 344 ? -5.895 23.188 9.75 1 65.5 344 ALA B O 1
ATOM 7666 N N . SER B 1 345 ? -4.539 21.219 9.5 1 62.62 345 SER B N 1
ATOM 7667 C CA . SER B 1 345 ? -4.316 21.5 8.086 1 62.62 345 SER B CA 1
ATOM 7668 C C . SER B 1 345 ? -5.562 21.203 7.262 1 62.62 345 SER B C 1
ATOM 7670 O O . SER B 1 345 ? -5.676 21.641 6.113 1 62.62 345 SER B O 1
ATOM 7672 N N . ARG B 1 346 ? -6.441 20.531 7.887 1 60.16 346 ARG B N 1
ATOM 7673 C CA . ARG B 1 346 ? -7.668 20.094 7.227 1 60.16 346 ARG B CA 1
ATOM 7674 C C . ARG B 1 346 ? -7.352 19.234 6 1 60.16 346 ARG B C 1
ATOM 7676 O O . ARG B 1 346 ? -8.125 19.219 5.039 1 60.16 346 ARG B O 1
ATOM 7683 N N . GLU B 1 347 ? -6.234 18.656 6.016 1 65.06 347 GLU B N 1
ATOM 7684 C CA . GLU B 1 347 ? -5.891 17.781 4.898 1 65.06 347 GLU B CA 1
ATOM 7685 C C . GLU B 1 347 ? -5.664 16.344 5.371 1 65.06 347 GLU B C 1
ATOM 7687 O O . GLU B 1 347 ? -5.285 15.477 4.578 1 65.06 347 GLU B O 1
ATOM 7692 N N . ASP B 1 348 ? -5.918 16.266 6.699 1 75 348 ASP B N 1
ATOM 7693 C CA . ASP B 1 348 ? -5.773 14.922 7.258 1 75 348 ASP B CA 1
ATOM 7694 C C . ASP B 1 348 ? -6.695 14.727 8.461 1 75 348 ASP B C 1
ATOM 7696 O O . ASP B 1 348 ? -7.352 15.672 8.906 1 75 348 ASP B O 1
ATOM 7700 N N . LEU B 1 349 ? -6.727 13.484 8.836 1 83.31 349 LEU B N 1
ATOM 7701 C CA . LEU B 1 349 ? -7.609 13.117 9.938 1 83.31 349 LEU B CA 1
ATOM 7702 C C . LEU B 1 349 ? -6.805 12.773 11.188 1 83.31 349 LEU B C 1
ATOM 7704 O O . LEU B 1 349 ? -5.73 12.18 11.094 1 83.31 349 LEU B O 1
ATOM 7708 N N . GLN B 1 350 ? -7.336 13.164 12.227 1 82.31 350 GLN B N 1
ATOM 7709 C CA . GLN B 1 350 ? -6.762 12.719 13.492 1 82.31 350 GLN B CA 1
ATOM 7710 C C . GLN B 1 350 ? -7.113 11.258 13.773 1 82.31 350 GLN B C 1
ATOM 7712 O O . GLN B 1 350 ? -8.234 10.82 13.5 1 82.31 350 GLN B O 1
ATOM 7717 N N . ARG B 1 351 ? -6.184 10.594 14.328 1 85.25 351 ARG B N 1
ATOM 7718 C CA . ARG B 1 351 ? -6.414 9.188 14.641 1 85.25 351 ARG B CA 1
ATOM 7719 C C . ARG B 1 351 ? -6.988 9.031 16.047 1 85.25 351 ARG B C 1
ATOM 7721 O O . ARG B 1 351 ? -6.344 8.445 16.922 1 85.25 351 ARG B O 1
ATOM 7728 N N . ASP B 1 352 ? -8.242 9.414 16.203 1 87.38 352 ASP B N 1
ATOM 7729 C CA . ASP B 1 352 ? -8.914 9.344 17.5 1 87.38 352 ASP B CA 1
ATOM 7730 C C . ASP B 1 352 ? -9.906 8.18 17.531 1 87.38 352 ASP B C 1
ATOM 7732 O O . ASP B 1 352 ? -9.836 7.273 16.703 1 87.38 352 ASP B O 1
ATOM 7736 N N . ASP B 1 353 ? -10.805 8.195 18.516 1 89.94 353 ASP B N 1
ATOM 7737 C CA . ASP B 1 353 ? -11.75 7.105 18.703 1 89.94 353 ASP B CA 1
ATOM 7738 C C . ASP B 1 353 ? -12.742 7.031 17.531 1 89.94 353 ASP B C 1
ATOM 7740 O O . ASP B 1 353 ? -13.156 5.941 17.141 1 89.94 353 ASP B O 1
ATOM 7744 N N . HIS B 1 354 ? -13.102 8.164 17.078 1 92.19 354 HIS B N 1
ATOM 7745 C CA . HIS B 1 354 ? -14.008 8.18 15.945 1 92.19 354 HIS B CA 1
ATOM 7746 C C . HIS B 1 354 ? -13.367 7.555 14.719 1 92.19 354 HIS B C 1
ATOM 7748 O O . HIS B 1 354 ? -14.023 6.812 13.977 1 92.19 354 HIS B O 1
ATOM 7754 N N . TYR B 1 355 ? -12.141 7.898 14.547 1 93.5 355 TYR B N 1
ATOM 7755 C CA . TYR B 1 355 ? -11.391 7.32 13.438 1 93.5 355 TYR B CA 1
ATOM 7756 C C . TYR B 1 355 ? -11.352 5.801 13.539 1 93.5 355 TYR B C 1
ATOM 7758 O O . TYR B 1 355 ? -11.656 5.102 12.57 1 93.5 355 TYR B O 1
ATOM 7766 N N . ALA B 1 356 ? -11.047 5.309 14.688 1 95.25 356 ALA B N 1
ATOM 7767 C CA . ALA B 1 356 ? -10.961 3.867 14.914 1 95.25 356 ALA B CA 1
ATOM 7768 C C . ALA B 1 356 ? -12.312 3.195 14.703 1 95.25 356 ALA B C 1
ATOM 7770 O O . ALA B 1 356 ? -12.391 2.102 14.141 1 95.25 356 ALA B O 1
ATOM 7771 N N . ALA B 1 357 ? -13.281 3.838 15.18 1 96.5 357 ALA B N 1
ATOM 7772 C CA . ALA B 1 357 ? -14.625 3.295 15.031 1 96.5 357 ALA B CA 1
ATOM 7773 C C . ALA B 1 357 ? -15.023 3.203 13.562 1 96.5 357 ALA B C 1
ATOM 7775 O O . ALA B 1 357 ? -15.633 2.221 13.133 1 96.5 357 ALA B O 1
ATOM 7776 N N . ILE B 1 358 ? -14.695 4.176 12.852 1 96.94 358 ILE B N 1
ATOM 7777 C CA . ILE B 1 358 ? -15.031 4.191 11.438 1 96.94 358 ILE B CA 1
ATOM 7778 C C . ILE B 1 358 ? -14.203 3.139 10.703 1 96.94 358 ILE B C 1
ATOM 7780 O O . ILE B 1 358 ? -14.703 2.467 9.797 1 96.94 358 ILE B O 1
ATOM 7784 N N . GLN B 1 359 ? -12.945 3.018 11.008 1 96.81 359 GLN B N 1
ATOM 7785 C CA . GLN B 1 359 ? -12.109 1.965 10.438 1 96.81 359 GLN B CA 1
ATOM 7786 C C . GLN B 1 359 ? -12.758 0.596 10.602 1 96.81 359 GLN B C 1
ATOM 7788 O O . GLN B 1 359 ? -12.828 -0.185 9.648 1 96.81 359 GLN B O 1
ATOM 7793 N N . HIS B 1 360 ? -13.227 0.35 11.797 1 96.44 360 HIS B N 1
ATOM 7794 C CA . HIS B 1 360 ? -13.898 -0.916 12.086 1 96.44 360 HIS B CA 1
ATOM 7795 C C . HIS B 1 360 ? -15.188 -1.057 11.281 1 96.44 360 HIS B C 1
ATOM 7797 O O . HIS B 1 360 ? -15.461 -2.125 10.734 1 96.44 360 HIS B O 1
ATOM 7803 N N . ALA B 1 361 ? -15.891 -0.009 11.258 1 97.31 361 ALA B N 1
ATOM 7804 C CA . ALA B 1 361 ? -17.156 -0.026 10.531 1 97.31 361 ALA B CA 1
ATOM 7805 C C . ALA B 1 361 ? -16.938 -0.3 9.047 1 97.31 361 ALA B C 1
ATOM 7807 O O . ALA B 1 361 ? -17.703 -1.033 8.422 1 97.31 361 ALA B O 1
ATOM 7808 N N . LEU B 1 362 ? -15.977 0.308 8.508 1 97.94 362 LEU B N 1
ATOM 7809 C CA . LEU B 1 362 ? -15.68 0.113 7.094 1 97.94 362 LEU B CA 1
ATOM 7810 C C . LEU B 1 362 ? -15.227 -1.318 6.824 1 97.94 362 LEU B C 1
ATOM 7812 O O . LEU B 1 362 ? -15.602 -1.91 5.809 1 97.94 362 LEU B O 1
ATOM 7816 N N . ALA B 1 363 ? -14.391 -1.863 7.684 1 97.31 363 ALA B N 1
ATOM 7817 C CA . ALA B 1 363 ? -13.984 -3.258 7.555 1 97.31 363 ALA B CA 1
ATOM 7818 C C . ALA B 1 363 ? -15.195 -4.191 7.562 1 97.31 363 ALA B C 1
ATOM 7820 O O . ALA B 1 363 ? -15.289 -5.094 6.727 1 97.31 363 ALA B O 1
ATOM 7821 N N . GLU B 1 364 ? -16.078 -3.916 8.453 1 96.38 364 GLU B N 1
ATOM 7822 C CA . GLU B 1 364 ? -17.281 -4.742 8.555 1 96.38 364 GLU B CA 1
ATOM 7823 C C . GLU B 1 364 ? -18.156 -4.594 7.32 1 96.38 364 GLU B C 1
ATOM 7825 O O . GLU B 1 364 ? -18.719 -5.574 6.828 1 96.38 364 GLU B O 1
ATOM 7830 N N . ALA B 1 365 ? -18.297 -3.389 6.891 1 97.06 365 ALA B N 1
ATOM 7831 C CA . ALA B 1 365 ? -19.094 -3.148 5.688 1 97.06 365 ALA B CA 1
ATOM 7832 C C . ALA B 1 365 ? -18.5 -3.869 4.484 1 97.06 365 ALA B C 1
ATOM 7834 O O . ALA B 1 365 ? -19.219 -4.398 3.645 1 97.06 365 ALA B O 1
ATOM 7835 N N . LEU B 1 366 ? -17.266 -3.85 4.395 1 97.81 366 LEU B N 1
ATOM 7836 C CA . LEU B 1 366 ? -16.562 -4.504 3.299 1 97.81 366 LEU B CA 1
ATOM 7837 C C . LEU B 1 366 ? -16.75 -6.016 3.35 1 97.81 366 LEU B C 1
ATOM 7839 O O . LEU B 1 366 ? -17.094 -6.637 2.342 1 97.81 366 LEU B O 1
ATOM 7843 N N . ILE B 1 367 ? -16.547 -6.594 4.527 1 97.81 367 ILE B N 1
ATOM 7844 C CA . ILE B 1 367 ? -16.641 -8.039 4.703 1 97.81 367 ILE B CA 1
ATOM 7845 C C . ILE B 1 367 ? -18.078 -8.5 4.461 1 97.81 367 ILE B C 1
ATOM 7847 O O . ILE B 1 367 ? -18.312 -9.422 3.674 1 97.81 367 ILE B O 1
ATOM 7851 N N . ALA B 1 368 ? -19.016 -7.82 5.086 1 97.06 368 ALA B N 1
ATOM 7852 C CA . ALA B 1 368 ? -20.422 -8.156 4.902 1 97.06 368 ALA B CA 1
ATOM 7853 C C . ALA B 1 368 ? -20.859 -7.938 3.459 1 97.06 368 ALA B C 1
ATOM 7855 O O . ALA B 1 368 ? -21.625 -8.727 2.906 1 97.06 368 ALA B O 1
ATOM 7856 N N . GLY B 1 369 ? -20.391 -6.84 2.908 1 97.38 369 GLY B N 1
ATOM 7857 C CA . GLY B 1 369 ? -20.719 -6.543 1.521 1 97.38 369 GLY B CA 1
ATOM 7858 C C . GLY B 1 369 ? -20.219 -7.602 0.556 1 97.38 369 GLY B C 1
ATOM 7859 O O . GLY B 1 369 ? -20.922 -7.992 -0.368 1 97.38 369 GLY B O 1
ATOM 7860 N N . LEU B 1 370 ? -19.031 -8.062 0.7 1 97.62 370 LEU B N 1
ATOM 7861 C CA . LEU B 1 370 ? -18.484 -9.133 -0.124 1 97.62 370 LEU B CA 1
ATOM 7862 C C . LEU B 1 370 ? -19.328 -10.398 0.003 1 97.62 370 LEU B C 1
ATOM 7864 O O . LEU B 1 370 ? -19.594 -11.07 -0.995 1 97.62 370 LEU B O 1
ATOM 7868 N N . GLY B 1 371 ? -19.703 -10.695 1.25 1 96.81 371 GLY B N 1
ATOM 7869 C CA . GLY B 1 371 ? -20.594 -11.828 1.463 1 96.81 371 GLY B CA 1
ATOM 7870 C C . GLY B 1 371 ? -21.906 -11.703 0.726 1 96.81 371 GLY B C 1
ATOM 7871 O O . GLY B 1 371 ? -22.391 -12.68 0.14 1 96.81 371 GLY B O 1
ATOM 7872 N N . GLU B 1 372 ? -22.438 -10.531 0.717 1 96 372 GLU B N 1
ATOM 7873 C CA . GLU B 1 372 ? -23.703 -10.289 0.042 1 96 372 GLU B CA 1
ATOM 7874 C C . GLU B 1 372 ? -23.562 -10.422 -1.471 1 96 372 GLU B C 1
ATOM 7876 O O . GLU B 1 372 ? -24.438 -10.992 -2.133 1 96 372 GLU B O 1
ATOM 7881 N N . VAL B 1 373 ? -22.547 -9.898 -1.997 1 96.25 373 VAL B N 1
ATOM 7882 C CA . VAL B 1 373 ? -22.312 -10 -3.434 1 96.25 373 VAL B CA 1
ATOM 7883 C C . VAL B 1 373 ? -22.156 -11.461 -3.83 1 96.25 373 VAL B C 1
ATOM 7885 O O . VAL B 1 373 ? -22.719 -11.906 -4.832 1 96.25 373 VAL B O 1
ATOM 7888 N N . ALA B 1 374 ? -21.438 -12.227 -3.064 1 95.88 374 ALA B N 1
ATOM 7889 C CA . ALA B 1 374 ? -21.219 -13.648 -3.332 1 95.88 374 ALA B CA 1
ATOM 7890 C C . ALA B 1 374 ? -22.547 -14.414 -3.342 1 95.88 374 ALA B C 1
ATOM 7892 O O . ALA B 1 374 ? -22.734 -15.32 -4.152 1 95.88 374 ALA B O 1
ATOM 7893 N N . ARG B 1 375 ? -23.5 -13.969 -2.545 1 94.88 375 ARG B N 1
ATOM 7894 C CA . ARG B 1 375 ? -24.766 -14.68 -2.383 1 94.88 375 ARG B CA 1
ATOM 7895 C C . ARG B 1 375 ? -25.797 -14.203 -3.395 1 94.88 375 ARG B C 1
ATOM 7897 O O . ARG B 1 375 ? -26.562 -15.008 -3.941 1 94.88 375 ARG B O 1
ATOM 7904 N N . GLN B 1 376 ? -25.75 -12.883 -3.703 1 93.81 376 GLN B N 1
ATOM 7905 C CA . GLN B 1 376 ? -26.906 -12.305 -4.379 1 93.81 376 GLN B CA 1
ATOM 7906 C C . GLN B 1 376 ? -26.547 -11.867 -5.797 1 93.81 376 GLN B C 1
ATOM 7908 O O . GLN B 1 376 ? -27.438 -11.625 -6.621 1 93.81 376 GLN B O 1
ATOM 7913 N N . GLN B 1 377 ? -25.297 -11.789 -6.023 1 93.81 377 GLN B N 1
ATOM 7914 C CA . GLN B 1 377 ? -24.891 -11.312 -7.34 1 93.81 377 GLN B CA 1
ATOM 7915 C C . GLN B 1 377 ? -23.875 -12.25 -7.977 1 93.81 377 GLN B C 1
ATOM 7917 O O . GLN B 1 377 ? -22.719 -11.883 -8.164 1 93.81 377 GLN B O 1
ATOM 7922 N N . PRO B 1 378 ? -24.297 -13.344 -8.469 1 93.81 378 PRO B N 1
ATOM 7923 C CA . PRO B 1 378 ? -23.391 -14.375 -8.961 1 93.81 378 PRO B CA 1
ATOM 7924 C C . PRO B 1 378 ? -22.516 -13.891 -10.117 1 93.81 378 PRO B C 1
ATOM 7926 O O . PRO B 1 378 ? -21.344 -14.258 -10.211 1 93.81 378 PRO B O 1
ATOM 7929 N N . GLU B 1 379 ? -23.047 -13.055 -10.977 1 92.56 379 GLU B N 1
ATOM 7930 C CA . GLU B 1 379 ? -22.266 -12.57 -12.117 1 92.56 379 GLU B CA 1
ATOM 7931 C C . GLU B 1 379 ? -21.141 -11.648 -11.656 1 92.56 379 GLU B C 1
ATOM 7933 O O . GLU B 1 379 ? -20 -11.789 -12.094 1 92.56 379 GLU B O 1
ATOM 7938 N N . ALA B 1 380 ? -21.469 -10.734 -10.828 1 94.81 380 ALA B N 1
ATOM 7939 C CA . ALA B 1 380 ? -20.453 -9.852 -10.273 1 94.81 380 ALA B CA 1
ATOM 7940 C C . ALA B 1 380 ? -19.406 -10.641 -9.492 1 94.81 380 ALA B C 1
ATOM 7942 O O . ALA B 1 380 ? -18.219 -10.352 -9.578 1 94.81 380 ALA B O 1
ATOM 7943 N N . TRP B 1 381 ? -19.875 -11.594 -8.812 1 95.88 381 TRP B N 1
ATOM 7944 C CA . TRP B 1 381 ? -18.969 -12.383 -7.992 1 95.88 381 TRP B CA 1
ATOM 7945 C C . TRP B 1 381 ? -17.984 -13.156 -8.859 1 95.88 381 TRP B C 1
ATOM 7947 O O . TRP B 1 381 ? -16.797 -13.242 -8.531 1 95.88 381 TRP B O 1
ATOM 7957 N N . ARG B 1 382 ? -18.422 -13.727 -9.898 1 94.81 382 ARG B N 1
ATOM 7958 C CA . ARG B 1 382 ? -17.531 -14.414 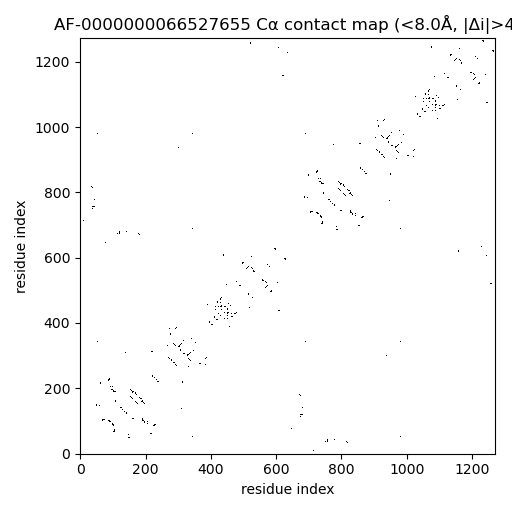-10.836 1 94.81 382 ARG B CA 1
ATOM 7959 C C . ARG B 1 382 ? -16.438 -13.484 -11.352 1 94.81 382 ARG B C 1
ATOM 7961 O O . ARG B 1 382 ? -15.281 -13.883 -11.445 1 94.81 382 ARG B O 1
ATOM 7968 N N . ARG B 1 383 ? -16.797 -12.258 -11.617 1 93.69 383 ARG B N 1
ATOM 7969 C CA . ARG B 1 383 ? -15.836 -11.266 -12.078 1 93.69 383 ARG B CA 1
ATOM 7970 C C . ARG B 1 383 ? -14.828 -10.938 -10.984 1 93.69 383 ARG B C 1
ATOM 7972 O O . ARG B 1 383 ? -13.633 -10.797 -11.25 1 93.69 383 ARG B O 1
ATOM 7979 N N . VAL B 1 384 ? -15.359 -10.812 -9.766 1 96.06 384 VAL B N 1
ATOM 7980 C CA . VAL B 1 384 ? -14.492 -10.547 -8.625 1 96.06 384 VAL B CA 1
ATOM 7981 C C . VAL B 1 384 ? -13.477 -11.68 -8.469 1 96.06 384 VAL B C 1
ATOM 7983 O O . VAL B 1 384 ? -12.281 -11.43 -8.297 1 96.06 384 VAL B O 1
ATOM 7986 N N . LEU B 1 385 ? -13.953 -12.891 -8.594 1 94.19 385 LEU B N 1
ATOM 7987 C CA . LEU B 1 385 ? -13.07 -14.047 -8.43 1 94.19 385 LEU B CA 1
ATOM 7988 C C . LEU B 1 385 ? -12.055 -14.117 -9.57 1 94.19 385 LEU B C 1
ATOM 7990 O O . LEU B 1 385 ? -10.898 -14.477 -9.344 1 94.19 385 LEU B O 1
ATOM 7994 N N . LEU B 1 386 ? -12.5 -13.828 -10.703 1 90.19 386 LEU B N 1
ATOM 7995 C CA . LEU B 1 386 ? -11.609 -13.844 -11.859 1 90.19 386 LEU B CA 1
ATOM 7996 C C . LEU B 1 386 ? -10.438 -12.883 -11.656 1 90.19 386 LEU B C 1
ATOM 7998 O O . LEU B 1 386 ? -9.305 -13.188 -12.039 1 90.19 386 LEU B O 1
ATOM 8002 N N . ARG B 1 387 ? -10.727 -11.805 -10.984 1 90.69 387 ARG B N 1
ATOM 8003 C CA . ARG B 1 387 ? -9.727 -10.75 -10.883 1 90.69 387 ARG B CA 1
ATOM 8004 C C . ARG B 1 387 ? -8.961 -10.852 -9.57 1 90.69 387 ARG B C 1
ATOM 8006 O O . ARG B 1 387 ? -7.762 -10.578 -9.523 1 90.69 387 ARG B O 1
ATOM 8013 N N . HIS B 1 388 ? -9.664 -11.234 -8.508 1 94.62 388 HIS B N 1
ATOM 8014 C CA . HIS B 1 388 ? -9.094 -10.977 -7.191 1 94.62 388 HIS B CA 1
ATOM 8015 C C . HIS B 1 388 ? -9.109 -12.234 -6.324 1 94.62 388 HIS B C 1
ATOM 8017 O O . HIS B 1 388 ? -8.969 -12.148 -5.102 1 94.62 388 HIS B O 1
ATOM 8023 N N . ASN B 1 389 ? -9.281 -13.398 -6.891 1 94.81 389 ASN B N 1
ATOM 8024 C CA . ASN B 1 389 ? -9.344 -14.625 -6.098 1 94.81 389 ASN B CA 1
ATOM 8025 C C . ASN B 1 389 ? -8.086 -14.805 -5.254 1 94.81 389 ASN B C 1
ATOM 8027 O O . ASN B 1 389 ? -8.172 -15.094 -4.059 1 94.81 389 ASN B O 1
ATOM 8031 N N . GLU B 1 390 ? -6.953 -14.648 -5.883 1 92.81 390 GLU B N 1
ATOM 8032 C CA . GLU B 1 390 ? -5.691 -14.82 -5.168 1 92.81 390 GLU B CA 1
ATOM 8033 C C . GLU B 1 390 ? -5.566 -13.812 -4.027 1 92.81 390 GLU B C 1
ATOM 8035 O O . GLU B 1 390 ? -5.168 -14.172 -2.916 1 92.81 390 GLU B O 1
ATOM 8040 N N . ALA B 1 391 ? -5.91 -12.594 -4.32 1 94.06 391 ALA B N 1
ATOM 8041 C CA . ALA B 1 391 ? -5.871 -11.555 -3.301 1 94.06 391 ALA B CA 1
ATOM 8042 C C . ALA B 1 391 ? -6.824 -11.875 -2.152 1 94.06 391 ALA B C 1
ATOM 8044 O O . ALA B 1 391 ? -6.5 -11.641 -0.986 1 94.06 391 ALA B O 1
ATOM 8045 N N . LEU B 1 392 ? -7.957 -12.391 -2.484 1 96.88 392 LEU B N 1
ATOM 8046 C CA . LEU B 1 392 ? -8.961 -12.703 -1.473 1 96.88 392 LEU B CA 1
ATOM 8047 C C . LEU B 1 392 ? -8.516 -13.883 -0.611 1 96.88 392 LEU B C 1
ATOM 8049 O O . LEU B 1 392 ? -8.805 -13.922 0.586 1 96.88 392 LEU B O 1
ATOM 8053 N N . LEU B 1 393 ? -7.805 -14.844 -1.226 1 95.69 393 LEU B N 1
ATOM 8054 C CA . LEU B 1 393 ? -7.234 -15.93 -0.436 1 95.69 393 LEU B CA 1
ATOM 8055 C C . LEU B 1 393 ? -6.266 -15.391 0.611 1 95.69 393 LEU B C 1
ATOM 8057 O O . LEU B 1 393 ? -6.328 -15.781 1.779 1 95.69 393 LEU B O 1
ATOM 8061 N N . GLY B 1 394 ? -5.41 -14.492 0.193 1 94.44 394 GLY B N 1
ATOM 8062 C CA . GLY B 1 394 ? -4.496 -13.852 1.129 1 94.44 394 GLY B CA 1
ATOM 8063 C C . GLY B 1 394 ? -5.207 -13.039 2.191 1 94.44 394 GLY B C 1
ATOM 8064 O O . GLY B 1 394 ? -4.844 -13.086 3.367 1 94.44 394 GLY B O 1
ATOM 8065 N N . ALA B 1 395 ? -6.199 -12.281 1.796 1 96.25 395 ALA B N 1
ATOM 8066 C CA . ALA B 1 395 ? -6.969 -11.453 2.711 1 96.25 395 ALA B CA 1
ATOM 8067 C C . ALA B 1 395 ? -7.637 -12.297 3.793 1 96.25 395 ALA B C 1
ATOM 8069 O O . ALA B 1 395 ? -7.668 -11.906 4.965 1 96.25 395 ALA B O 1
ATOM 8070 N N . ALA B 1 396 ? -8.156 -13.414 3.381 1 96.12 396 ALA B N 1
ATOM 8071 C CA . ALA B 1 396 ? -8.859 -14.305 4.305 1 96.12 396 ALA B CA 1
ATOM 8072 C C . ALA B 1 396 ? -7.922 -14.812 5.398 1 96.12 396 ALA B C 1
ATOM 8074 O O . ALA B 1 396 ? -8.367 -15.125 6.508 1 96.12 396 ALA B O 1
ATOM 8075 N N . LEU B 1 397 ? -6.656 -14.875 5.129 1 94.19 397 LEU B N 1
ATOM 8076 C CA . LEU B 1 397 ? -5.676 -15.336 6.105 1 94.19 397 LEU B CA 1
ATOM 8077 C C . LEU B 1 397 ? -5.363 -14.234 7.121 1 94.19 397 LEU B C 1
ATOM 8079 O O . LEU B 1 397 ? -4.816 -14.516 8.188 1 94.19 397 LEU B O 1
ATOM 8083 N N . CYS B 1 398 ? -5.766 -12.992 6.812 1 92.75 398 CYS B N 1
ATOM 8084 C CA . CYS B 1 398 ? -5.418 -11.852 7.645 1 92.75 398 CYS B CA 1
ATOM 8085 C C . CYS B 1 398 ? -6.59 -11.438 8.523 1 92.75 398 CYS B C 1
ATOM 8087 O O . CYS B 1 398 ? -6.418 -10.68 9.477 1 92.75 398 CYS B O 1
ATOM 8089 N N . ASP B 1 399 ? -7.723 -11.93 8.227 1 94 399 ASP B N 1
ATOM 8090 C CA . ASP B 1 399 ? -8.938 -11.516 8.922 1 94 399 ASP B CA 1
ATOM 8091 C C . ASP B 1 399 ? -9.844 -12.719 9.203 1 94 399 ASP B C 1
ATOM 8093 O O . ASP B 1 399 ? -10.391 -13.312 8.273 1 94 399 ASP B O 1
ATOM 8097 N N . GLU B 1 400 ? -10.078 -12.992 10.438 1 94.94 400 GLU B N 1
ATOM 8098 C CA . GLU B 1 400 ? -10.828 -14.172 10.844 1 94.94 400 GLU B CA 1
ATOM 8099 C C . GLU B 1 400 ? -12.273 -14.102 10.367 1 94.94 400 GLU B C 1
ATOM 8101 O O . GLU B 1 400 ? -12.852 -15.109 9.953 1 94.94 400 GLU B O 1
ATOM 8106 N N . ARG B 1 401 ? -12.82 -12.953 10.492 1 95.88 401 ARG B N 1
ATOM 8107 C CA . ARG B 1 401 ? -14.211 -12.789 10.078 1 95.88 401 ARG B CA 1
ATOM 8108 C C . ARG B 1 401 ? -14.359 -12.961 8.57 1 95.88 401 ARG B C 1
ATOM 8110 O O . ARG B 1 401 ? -15.289 -13.617 8.102 1 95.88 401 ARG B O 1
ATOM 8117 N N . LEU B 1 402 ? -13.484 -12.383 7.859 1 96.44 402 LEU B N 1
ATOM 8118 C CA . LEU B 1 402 ? -13.492 -12.547 6.41 1 96.44 402 LEU B CA 1
ATOM 8119 C C . LEU B 1 402 ? -13.336 -14.016 6.027 1 96.44 402 LEU B C 1
ATOM 8121 O O . LEU B 1 402 ? -14.047 -14.508 5.152 1 96.44 402 LEU B O 1
ATOM 8125 N N . PHE B 1 403 ? -12.438 -14.703 6.699 1 97.5 403 PHE B N 1
ATOM 8126 C CA . PHE B 1 403 ? -12.227 -16.125 6.434 1 97.5 403 PHE B CA 1
ATOM 8127 C C . PHE B 1 403 ? -13.508 -16.906 6.648 1 97.5 403 PHE B C 1
ATOM 8129 O O . PHE B 1 403 ? -13.914 -17.688 5.781 1 97.5 403 PHE B O 1
ATOM 8136 N N . ALA B 1 404 ? -14.102 -16.672 7.758 1 96.56 404 ALA B N 1
ATOM 8137 C CA . ALA B 1 404 ? -15.297 -17.406 8.125 1 96.56 404 ALA B CA 1
ATOM 8138 C C . ALA B 1 404 ? -16.406 -17.203 7.105 1 96.56 404 ALA B C 1
ATOM 8140 O O . ALA B 1 404 ? -17.141 -18.141 6.766 1 96.56 404 ALA B O 1
ATOM 8141 N N . LEU B 1 405 ? -16.469 -16.078 6.586 1 95.19 405 LEU B N 1
ATOM 8142 C CA . LEU B 1 405 ? -17.562 -15.742 5.684 1 95.19 405 LEU B CA 1
ATOM 8143 C C . LEU B 1 405 ? -17.266 -16.203 4.262 1 95.19 405 LEU B C 1
ATOM 8145 O O . LEU B 1 405 ? -18.172 -16.578 3.52 1 95.19 405 LEU B O 1
ATOM 8149 N N . MET B 1 406 ? -15.969 -16.25 3.885 1 95.12 406 MET B N 1
ATOM 8150 C CA . MET B 1 406 ? -15.625 -16.422 2.475 1 95.12 406 MET B CA 1
ATOM 8151 C C . MET B 1 406 ? -15.031 -17.797 2.211 1 95.12 406 MET B C 1
ATOM 8153 O O . MET B 1 406 ? -14.883 -18.203 1.057 1 95.12 406 MET B O 1
ATOM 8157 N N . MET B 1 407 ? -14.766 -18.578 3.193 1 95.81 407 MET B N 1
ATOM 8158 C CA . MET B 1 407 ? -13.945 -19.781 3.062 1 95.81 407 MET B CA 1
ATOM 8159 C C . MET B 1 407 ? -14.57 -20.766 2.062 1 95.81 407 MET B C 1
ATOM 8161 O O . MET B 1 407 ? -13.859 -21.516 1.395 1 95.81 407 MET B O 1
ATOM 8165 N N . ASP B 1 408 ? -15.875 -20.688 1.87 1 95.62 408 ASP B N 1
ATOM 8166 C CA . ASP B 1 408 ? -16.531 -21.625 0.973 1 95.62 408 ASP B CA 1
ATOM 8167 C C . ASP B 1 408 ? -16.797 -21 -0.388 1 95.62 408 ASP B C 1
ATOM 8169 O O . ASP B 1 408 ? -17.25 -21.672 -1.316 1 95.62 408 ASP B O 1
ATOM 8173 N N . SER B 1 409 ? -16.516 -19.734 -0.515 1 95.69 409 SER B N 1
ATOM 8174 C CA . SER B 1 409 ? -16.844 -19.016 -1.749 1 95.69 409 SER B CA 1
ATOM 8175 C C . SER B 1 409 ? -15.594 -18.766 -2.584 1 95.69 409 SER B C 1
ATOM 8177 O O . SER B 1 409 ? -15.688 -18.422 -3.768 1 95.69 409 SER B O 1
ATOM 8179 N N . LEU B 1 410 ? -14.453 -18.922 -2.02 1 96.94 410 LEU B N 1
ATOM 8180 C CA . LEU B 1 410 ? -13.195 -18.703 -2.734 1 96.94 410 LEU B CA 1
ATOM 8181 C C . LEU B 1 410 ? -12.766 -19.953 -3.471 1 96.94 410 LEU B C 1
ATOM 8183 O O . LEU B 1 410 ? -13.281 -21.047 -3.205 1 96.94 410 LEU B O 1
ATOM 8187 N N . ARG B 1 411 ? -11.883 -19.734 -4.379 1 96.88 411 ARG B N 1
ATOM 8188 C CA . ARG B 1 411 ? -11.406 -20.859 -5.184 1 96.88 411 ARG B CA 1
ATOM 8189 C C . ARG B 1 411 ? -9.922 -21.125 -4.949 1 96.88 411 ARG B C 1
ATOM 8191 O O . ARG B 1 411 ? -9.172 -20.203 -4.637 1 96.88 411 ARG B O 1
ATOM 8198 N N . VAL B 1 412 ? -9.57 -22.359 -5.074 1 95.94 412 VAL B N 1
ATOM 8199 C CA . VAL B 1 412 ? -8.188 -22.797 -4.922 1 95.94 412 VAL B CA 1
ATOM 8200 C C . VAL B 1 412 ? -7.684 -23.391 -6.242 1 95.94 412 VAL B C 1
ATOM 8202 O O . VAL B 1 412 ? -8.398 -24.141 -6.902 1 95.94 412 VAL B O 1
ATOM 8205 N N . PRO B 1 413 ? -6.449 -22.984 -6.613 1 90.31 413 PRO B N 1
ATOM 8206 C CA . PRO B 1 413 ? -5.879 -23.594 -7.812 1 90.31 413 PRO B CA 1
ATOM 8207 C C . PRO B 1 413 ? -5.59 -25.094 -7.629 1 90.31 413 PRO B C 1
ATOM 8209 O O . PRO B 1 413 ? -4.969 -25.484 -6.637 1 90.31 413 PRO B O 1
ATOM 8212 N N . THR B 1 414 ? -6.059 -25.906 -8.586 1 89.88 414 THR B N 1
ATOM 8213 C CA . THR B 1 414 ? -5.895 -27.344 -8.516 1 89.88 414 THR B CA 1
ATOM 8214 C C . THR B 1 414 ? -5.5 -27.906 -9.875 1 89.88 414 THR B C 1
ATOM 8216 O O . THR B 1 414 ? -5.348 -27.172 -10.844 1 89.88 414 THR B O 1
ATOM 8219 N N . SER B 1 415 ? -5.332 -29.188 -9.922 1 82.19 415 SER B N 1
ATOM 8220 C CA . SER B 1 415 ? -5.039 -29.922 -11.148 1 82.19 415 SER B CA 1
ATOM 8221 C C . SER B 1 415 ? -6.227 -29.922 -12.102 1 82.19 415 SER B C 1
ATOM 8223 O O . SER B 1 415 ? -6.09 -30.266 -13.273 1 82.19 415 SER B O 1
ATOM 8225 N N . GLN B 1 416 ? -7.402 -29.484 -11.672 1 83.06 416 GLN B N 1
ATOM 8226 C CA . GLN B 1 416 ? -8.609 -29.453 -12.492 1 83.06 416 GLN B CA 1
ATOM 8227 C C . GLN B 1 416 ? -9.195 -28.047 -12.562 1 83.06 416 GLN B C 1
ATOM 8229 O O . GLN B 1 416 ? -10.414 -27.875 -12.586 1 83.06 416 GLN B O 1
ATOM 8234 N N . GLY B 1 417 ? -8.305 -27.062 -12.445 1 83 417 GLY B N 1
ATOM 8235 C CA . GLY B 1 417 ? -8.75 -25.672 -12.453 1 83 417 GLY B CA 1
ATOM 8236 C C . GLY B 1 417 ? -8.992 -25.125 -11.07 1 83 417 GLY B C 1
ATOM 8237 O O . GLY B 1 417 ? -8.68 -25.766 -10.07 1 83 417 GLY B O 1
ATOM 8238 N N . ASP B 1 418 ? -9.492 -23.953 -11.047 1 90.44 418 ASP B N 1
ATOM 8239 C CA . ASP B 1 418 ? -9.805 -23.328 -9.766 1 90.44 418 ASP B CA 1
ATOM 8240 C C . ASP B 1 418 ? -11.125 -23.844 -9.203 1 90.44 418 ASP B C 1
ATOM 8242 O O . ASP B 1 418 ? -12.164 -23.734 -9.852 1 90.44 418 ASP B O 1
ATOM 8246 N N . LEU B 1 419 ? -11.055 -24.406 -7.992 1 95.12 419 LEU B N 1
ATOM 8247 C CA . LEU B 1 419 ? -12.234 -25.016 -7.387 1 95.12 419 LEU B CA 1
ATOM 8248 C C . LEU B 1 419 ? -12.414 -24.547 -5.949 1 95.12 419 LEU B C 1
ATOM 8250 O O . LEU B 1 419 ? -11.445 -24.172 -5.285 1 95.12 419 LEU B O 1
ATOM 8254 N N . PRO B 1 420 ? -13.695 -24.562 -5.543 1 95.94 420 PRO B N 1
ATOM 8255 C CA . PRO B 1 420 ? -13.883 -24.344 -4.105 1 95.94 420 PRO B CA 1
ATOM 8256 C C . PRO B 1 420 ? -13.258 -25.453 -3.258 1 95.94 420 PRO B C 1
ATOM 8258 O O . PRO B 1 420 ? -13.188 -26.594 -3.699 1 95.94 420 PRO B O 1
ATOM 8261 N N . ALA B 1 421 ? -12.875 -25.172 -2.074 1 95.56 421 ALA B N 1
ATOM 8262 C CA . ALA B 1 421 ? -12.211 -26.125 -1.189 1 95.56 421 ALA B CA 1
ATOM 8263 C C . ALA B 1 421 ? -13.086 -27.344 -0.943 1 95.56 421 ALA B C 1
ATOM 8265 O O . ALA B 1 421 ? -12.586 -28.469 -0.822 1 95.56 421 ALA B O 1
ATOM 8266 N N . SER B 1 422 ? -14.367 -27.188 -0.918 1 94.62 422 SER B N 1
ATOM 8267 C CA . SER B 1 422 ? -15.305 -28.266 -0.635 1 94.62 422 SER B CA 1
ATOM 8268 C C . SER B 1 422 ? -15.273 -29.328 -1.731 1 94.62 422 SER B C 1
ATOM 8270 O O . SER B 1 422 ? -15.586 -30.484 -1.485 1 94.62 422 SER B O 1
ATOM 8272 N N . GLU B 1 423 ? -14.844 -28.922 -2.881 1 94.56 423 GLU B N 1
ATOM 8273 C CA . GLU B 1 423 ? -14.828 -29.844 -4.016 1 94.56 423 GLU B CA 1
ATOM 8274 C C . GLU B 1 423 ? -13.531 -30.641 -4.047 1 94.56 423 GLU B C 1
ATOM 8276 O O . GLU B 1 423 ? -13.383 -31.562 -4.863 1 94.56 423 GLU B O 1
ATOM 8281 N N . LEU B 1 424 ? -12.672 -30.359 -3.133 1 94.88 424 LEU B N 1
ATOM 8282 C CA . LEU B 1 424 ? -11.383 -31.047 -3.096 1 94.88 424 LEU B CA 1
ATOM 8283 C C . LEU B 1 424 ? -11.43 -32.25 -2.16 1 94.88 424 LEU B C 1
ATOM 8285 O O . LEU B 1 424 ? -10.492 -33.031 -2.115 1 94.88 424 LEU B O 1
ATOM 8289 N N . LEU B 1 425 ? -12.531 -32.406 -1.492 1 91.88 425 LEU B N 1
ATOM 8290 C CA . LEU B 1 425 ? -12.641 -33.438 -0.473 1 91.88 425 LEU B CA 1
ATOM 8291 C C . LEU B 1 425 ? -12.719 -34.812 -1.111 1 91.88 425 LEU B C 1
ATOM 8293 O O . LEU B 1 425 ? -13.508 -35.062 -2.033 1 91.88 425 LEU B O 1
ATOM 8297 N N . SER B 1 426 ? -11.789 -35.625 -0.74 1 87.62 426 SER B N 1
ATOM 8298 C CA . SER B 1 426 ? -11.789 -37.062 -1.12 1 87.62 426 SER B CA 1
ATOM 8299 C C . SER B 1 426 ? -11.484 -37.938 0.078 1 87.62 426 SER B C 1
ATOM 8301 O O . SER B 1 426 ? -10.398 -37.875 0.661 1 87.62 426 SER B O 1
ATOM 8303 N N . ARG B 1 427 ? -12.445 -38.812 0.393 1 81.81 427 ARG B N 1
ATOM 8304 C CA . ARG B 1 427 ? -12.312 -39.75 1.51 1 81.81 427 ARG B CA 1
ATOM 8305 C C . ARG B 1 427 ? -11.922 -39 2.789 1 81.81 427 ARG B C 1
ATOM 8307 O O . ARG B 1 427 ? -10.969 -39.406 3.467 1 81.81 427 ARG B O 1
ATOM 8314 N N . GLY B 1 428 ? -12.508 -37.812 3.053 1 85.19 428 GLY B N 1
ATOM 8315 C CA . GLY B 1 428 ? -12.352 -37.094 4.293 1 85.19 428 GLY B CA 1
ATOM 8316 C C . GLY B 1 428 ? -11.078 -36.25 4.34 1 85.19 428 GLY B C 1
ATOM 8317 O O . GLY B 1 428 ? -10.711 -35.719 5.391 1 85.19 428 GLY B O 1
ATOM 8318 N N . ALA B 1 429 ? -10.391 -36.156 3.238 1 90.5 429 ALA B N 1
ATOM 8319 C CA . ALA B 1 429 ? -9.133 -35.406 3.242 1 90.5 429 ALA B CA 1
ATOM 8320 C C . ALA B 1 429 ? -9.023 -34.531 2.01 1 90.5 429 ALA B C 1
ATOM 8322 O O . ALA B 1 429 ? -9.656 -34.781 0.985 1 90.5 429 ALA B O 1
ATOM 8323 N N . VAL B 1 430 ? -8.297 -33.438 2.164 1 93.5 430 VAL B N 1
ATOM 8324 C CA . VAL B 1 430 ? -7.898 -32.562 1.064 1 93.5 430 VAL B CA 1
ATOM 8325 C C . VAL B 1 430 ? -6.418 -32.75 0.752 1 93.5 430 VAL B C 1
ATOM 8327 O O . VAL B 1 430 ? -5.59 -32.844 1.663 1 93.5 430 VAL B O 1
ATOM 8330 N N . HIS B 1 431 ? -6.113 -32.938 -0.485 1 90.44 431 HIS B N 1
ATOM 8331 C CA . HIS B 1 431 ? -4.742 -33.219 -0.898 1 90.44 431 HIS B CA 1
ATOM 8332 C C . HIS B 1 431 ? -4.109 -32 -1.561 1 90.44 431 HIS B C 1
ATOM 8334 O O . HIS B 1 431 ? -4.754 -31.312 -2.357 1 90.44 431 HIS B O 1
ATOM 8340 N N . VAL B 1 432 ? -2.871 -31.656 -1.188 1 90.38 432 VAL B N 1
ATOM 8341 C CA . VAL B 1 432 ? -2.18 -30.484 -1.728 1 90.38 432 VAL B CA 1
ATOM 8342 C C . VAL B 1 432 ? -0.757 -30.875 -2.131 1 90.38 432 VAL B C 1
ATOM 8344 O O . VAL B 1 432 ? -0.075 -31.594 -1.408 1 90.38 432 VAL B O 1
ATOM 8347 N N . LEU B 1 433 ? -0.429 -30.438 -3.33 1 83.56 433 LEU B N 1
ATOM 8348 C CA . LEU B 1 433 ? 0.928 -30.625 -3.828 1 83.56 433 LEU B CA 1
ATOM 8349 C C . LEU B 1 433 ? 1.823 -29.453 -3.43 1 83.56 433 LEU B C 1
ATOM 8351 O O . LEU B 1 433 ? 1.517 -28.297 -3.738 1 83.56 433 LEU B O 1
ATOM 8355 N N . LEU B 1 434 ? 2.912 -29.641 -2.75 1 75.12 434 LEU B N 1
ATOM 8356 C CA . LEU B 1 434 ? 3.76 -28.562 -2.26 1 75.12 434 LEU B CA 1
ATOM 8357 C C . LEU B 1 434 ? 4.734 -28.094 -3.34 1 75.12 434 LEU B C 1
ATOM 8359 O O . LEU B 1 434 ? 5.16 -26.938 -3.348 1 75.12 434 LEU B O 1
ATOM 8363 N N . ASP B 1 435 ? 5.199 -28.984 -4.219 1 65.69 435 ASP B N 1
ATOM 8364 C CA . ASP B 1 435 ? 6.227 -28.609 -5.18 1 65.69 435 ASP B CA 1
ATOM 8365 C C . ASP B 1 435 ? 5.707 -28.703 -6.613 1 65.69 435 ASP B C 1
ATOM 8367 O O . ASP B 1 435 ? 4.766 -29.453 -6.883 1 65.69 435 ASP B O 1
ATOM 8371 N N . ASN B 1 436 ? 6.25 -27.812 -7.418 1 58.75 436 ASN B N 1
ATOM 8372 C CA . ASN B 1 436 ? 5.891 -27.781 -8.836 1 58.75 436 ASN B CA 1
ATOM 8373 C C . ASN B 1 436 ? 6.309 -29.062 -9.555 1 58.75 436 ASN B C 1
ATOM 8375 O O . ASN B 1 436 ? 5.805 -29.359 -10.641 1 58.75 436 ASN B O 1
ATOM 8379 N N . ASP B 1 437 ? 7.34 -29.656 -8.938 1 54.16 437 ASP B N 1
ATOM 8380 C CA . ASP B 1 437 ? 7.914 -30.797 -9.656 1 54.16 437 ASP B CA 1
ATOM 8381 C C . ASP B 1 437 ? 7.066 -32.062 -9.461 1 54.16 437 ASP B C 1
ATOM 8383 O O . ASP B 1 437 ? 7.574 -33.156 -9.57 1 54.16 437 ASP B O 1
ATOM 8387 N N . SER B 1 438 ? 5.812 -31.812 -9.109 1 56.56 438 SER B N 1
ATOM 8388 C CA . SER B 1 438 ? 5.051 -32.938 -8.586 1 56.56 438 SER B CA 1
ATOM 8389 C C . SER B 1 438 ? 4.395 -33.719 -9.711 1 56.56 438 SER B C 1
ATOM 8391 O O . SER B 1 438 ? 3.24 -34.156 -9.594 1 56.56 438 SER B O 1
ATOM 8393 N N . GLY B 1 439 ? 5.277 -34.094 -10.82 1 61.53 439 GLY B N 1
ATOM 8394 C CA . GLY B 1 439 ? 4.742 -34.781 -11.977 1 61.53 439 GLY B CA 1
ATOM 8395 C C . GLY B 1 439 ? 4.004 -36.062 -11.617 1 61.53 439 GLY B C 1
ATOM 8396 O O . GLY B 1 439 ? 2.885 -36.281 -12.078 1 61.53 439 GLY B O 1
ATOM 8397 N N . PHE B 1 440 ? 4.512 -36.75 -10.555 1 62.88 440 PHE B N 1
ATOM 8398 C CA . PHE B 1 440 ? 3.939 -38.062 -10.273 1 62.88 440 PHE B CA 1
ATOM 8399 C C . PHE B 1 440 ? 2.633 -37.906 -9.5 1 62.88 440 PHE B C 1
ATOM 8401 O O . PHE B 1 440 ? 1.641 -38.562 -9.828 1 62.88 440 PHE B O 1
ATOM 8408 N N . GLU B 1 441 ? 2.738 -37.156 -8.484 1 70.88 441 GLU B N 1
ATOM 8409 C CA . GLU B 1 441 ? 1.555 -37 -7.641 1 70.88 441 GLU B CA 1
ATOM 8410 C C . GLU B 1 441 ? 0.365 -36.5 -8.453 1 70.88 441 GLU B C 1
ATOM 8412 O O . GLU B 1 441 ? -0.764 -36.969 -8.258 1 70.88 441 GLU B O 1
ATOM 8417 N N . GLU B 1 442 ? 0.736 -35.781 -9.336 1 73.56 442 GLU B N 1
ATOM 8418 C CA . GLU B 1 442 ? -0.326 -35.25 -10.18 1 73.56 442 GLU B CA 1
ATOM 8419 C C . GLU B 1 442 ? -0.939 -36.344 -11.055 1 73.56 442 GLU B C 1
ATOM 8421 O O . GLU B 1 442 ? -2.158 -36.375 -11.242 1 73.56 442 GLU B O 1
ATOM 8426 N N . MET B 1 443 ? -0.064 -37.219 -11.531 1 73.5 443 MET B N 1
ATOM 8427 C CA . MET B 1 443 ? -0.54 -38.344 -12.359 1 73.5 443 MET B CA 1
ATOM 8428 C C . MET B 1 443 ? -1.42 -39.281 -11.547 1 73.5 443 MET B C 1
ATOM 8430 O O . MET B 1 443 ? -2.449 -39.75 -12.039 1 73.5 443 MET B O 1
ATOM 8434 N N . LEU B 1 444 ? -0.943 -39.562 -10.391 1 78.75 444 LEU B N 1
ATOM 8435 C CA . LEU B 1 444 ? -1.692 -40.438 -9.508 1 78.75 444 LEU B CA 1
ATOM 8436 C C . LEU B 1 444 ? -3.096 -39.906 -9.258 1 78.75 444 LEU B C 1
ATOM 8438 O O . LEU B 1 444 ? -4.082 -40.625 -9.422 1 78.75 444 LEU B O 1
ATOM 8442 N N . PHE B 1 445 ? -3.207 -38.719 -8.977 1 81.38 445 PHE B N 1
ATOM 8443 C CA . PHE B 1 445 ? -4.496 -38.125 -8.609 1 81.38 445 PHE B CA 1
ATOM 8444 C C . PHE B 1 445 ? -5.352 -37.906 -9.844 1 81.38 445 PHE B C 1
ATOM 8446 O O . PHE B 1 445 ? -6.582 -37.969 -9.781 1 81.38 445 PHE B O 1
ATOM 8453 N N . ARG B 1 446 ? -4.688 -37.656 -10.898 1 80.75 446 ARG B N 1
ATOM 8454 C CA . ARG B 1 446 ? -5.434 -37.594 -12.148 1 80.75 446 ARG B CA 1
ATOM 8455 C C . ARG B 1 446 ? -6.082 -38.906 -12.477 1 80.75 446 ARG B C 1
ATOM 8457 O O . ARG B 1 446 ? -7.246 -38.969 -12.883 1 80.75 446 ARG B O 1
ATOM 8464 N N . ALA B 1 447 ? -5.293 -39.906 -12.312 1 80.44 447 ALA B N 1
ATOM 8465 C CA . ALA B 1 447 ? -5.809 -41.25 -12.578 1 80.44 447 ALA B CA 1
ATOM 8466 C C . ALA B 1 447 ? -6.941 -41.594 -11.625 1 80.44 447 ALA B C 1
ATOM 8468 O O . ALA B 1 447 ? -7.863 -42.344 -11.992 1 80.44 447 ALA B O 1
ATOM 8469 N N . MET B 1 448 ? -6.879 -41.094 -10.484 1 81.38 448 MET B N 1
ATOM 8470 C CA . MET B 1 448 ? -7.914 -41.344 -9.484 1 81.38 448 MET B CA 1
ATOM 8471 C C . MET B 1 448 ? -9.117 -40.438 -9.711 1 81.38 448 MET B C 1
ATOM 8473 O O . MET B 1 448 ? -10.188 -40.656 -9.133 1 81.38 448 MET B O 1
ATOM 8477 N N . GLY B 1 449 ? -8.969 -39.375 -10.508 1 81.44 449 GLY B N 1
ATOM 8478 C CA . GLY B 1 449 ? -10.031 -38.406 -10.766 1 81.44 449 GLY B CA 1
ATOM 8479 C C . GLY B 1 449 ? -10.266 -37.469 -9.617 1 81.44 449 GLY B C 1
ATOM 8480 O O . GLY B 1 449 ? -11.383 -36.969 -9.438 1 81.44 449 GLY B O 1
ATOM 8481 N N . VAL B 1 450 ? -9.328 -37.344 -8.766 1 86.56 450 VAL B N 1
ATOM 8482 C CA . VAL B 1 450 ? -9.438 -36.469 -7.598 1 86.56 450 VAL B CA 1
ATOM 8483 C C . VAL B 1 450 ? -8.609 -35.219 -7.809 1 86.56 450 VAL B C 1
ATOM 8485 O O . VAL B 1 450 ? -7.438 -35.281 -8.18 1 86.56 450 VAL B O 1
ATOM 8488 N N . PRO B 1 451 ? -9.266 -34.062 -7.602 1 90.31 451 PRO B N 1
ATOM 8489 C CA . PRO B 1 451 ? -8.484 -32.812 -7.738 1 90.31 451 PRO B CA 1
ATOM 8490 C C . PRO B 1 451 ? -7.457 -32.656 -6.625 1 90.31 451 PRO B C 1
ATOM 8492 O O . PRO B 1 451 ? -7.73 -32.969 -5.469 1 90.31 451 PRO B O 1
ATOM 8495 N N . VAL B 1 452 ? -6.297 -32.188 -6.98 1 89.88 452 VAL B N 1
ATOM 8496 C CA . VAL B 1 452 ? -5.238 -31.906 -6.02 1 89.88 452 VAL B CA 1
ATOM 8497 C C . VAL B 1 452 ? -4.883 -30.422 -6.082 1 89.88 452 VAL B C 1
ATOM 8499 O O . VAL B 1 452 ? -4.711 -29.859 -7.168 1 89.88 452 VAL B O 1
ATOM 8502 N N . ALA B 1 453 ? -4.777 -29.781 -4.926 1 93.12 453 ALA B N 1
ATOM 8503 C CA . ALA B 1 453 ? -4.469 -28.359 -4.863 1 93.12 453 ALA B CA 1
ATOM 8504 C C . ALA B 1 453 ? -2.994 -28.094 -5.16 1 93.12 453 ALA B C 1
ATOM 8506 O O . ALA B 1 453 ? -2.133 -28.906 -4.793 1 93.12 453 ALA B O 1
ATOM 8507 N N . HIS B 1 454 ? -2.732 -26.984 -5.836 1 88.38 454 HIS B N 1
ATOM 8508 C CA . HIS B 1 454 ? -1.358 -26.562 -6.07 1 88.38 454 HIS B CA 1
ATOM 8509 C C . HIS B 1 454 ? -0.836 -25.719 -4.902 1 88.38 454 HIS B C 1
ATOM 8511 O O . HIS B 1 454 ? -1.058 -24.516 -4.852 1 88.38 454 HIS B O 1
ATOM 8517 N N . GLY B 1 455 ? -0.052 -26.344 -4.035 1 87.75 455 GLY B N 1
ATOM 8518 C CA . GLY B 1 455 ? 0.392 -25.734 -2.795 1 87.75 455 GLY B CA 1
ATOM 8519 C C . GLY B 1 455 ? 1.491 -24.703 -3 1 87.75 455 GLY B C 1
ATOM 8520 O O . GLY B 1 455 ? 1.795 -23.922 -2.096 1 87.75 455 GLY B O 1
ATOM 8521 N N . ASN B 1 456 ? 2.068 -24.656 -4.188 1 80.19 456 ASN B N 1
ATOM 8522 C CA . ASN B 1 456 ? 3.141 -23.703 -4.469 1 80.19 456 ASN B CA 1
ATOM 8523 C C . ASN B 1 456 ? 2.588 -22.328 -4.852 1 80.19 456 ASN B C 1
ATOM 8525 O O . ASN B 1 456 ? 3.352 -21.391 -5.051 1 80.19 456 ASN B O 1
ATOM 8529 N N . ARG B 1 457 ? 1.308 -22.25 -4.898 1 85.69 457 ARG B N 1
ATOM 8530 C CA . ARG B 1 457 ? 0.664 -20.984 -5.227 1 85.69 457 ARG B CA 1
ATOM 8531 C C . ARG B 1 457 ? 0.414 -20.156 -3.973 1 85.69 457 ARG B C 1
ATOM 8533 O O . ARG B 1 457 ? 0.33 -20.703 -2.869 1 85.69 457 ARG B O 1
ATOM 8540 N N . TYR B 1 458 ? 0.326 -18.938 -4.203 1 86.88 458 TYR B N 1
ATOM 8541 C CA . TYR B 1 458 ? 0.171 -17.969 -3.123 1 86.88 458 TYR B CA 1
ATOM 8542 C C . TYR B 1 458 ? -1.028 -18.312 -2.248 1 86.88 458 TYR B C 1
ATOM 8544 O O . TYR B 1 458 ? -2.127 -18.562 -2.756 1 86.88 458 TYR B O 1
ATOM 8552 N N . ALA B 1 459 ? -0.828 -18.469 -0.91 1 91.94 459 ALA B N 1
ATOM 8553 C CA . ALA B 1 459 ? -1.817 -18.516 0.163 1 91.94 459 ALA B CA 1
ATOM 8554 C C . ALA B 1 459 ? -2.555 -19.844 0.174 1 91.94 459 ALA B C 1
ATOM 8556 O O . ALA B 1 459 ? -3.348 -20.125 1.08 1 91.94 459 ALA B O 1
ATOM 8557 N N . VAL B 1 460 ? -2.252 -20.797 -0.696 1 93 460 VAL B N 1
ATOM 8558 C CA . VAL B 1 460 ? -3.057 -22 -0.878 1 93 460 VAL B CA 1
ATOM 8559 C C . VAL B 1 460 ? -2.902 -22.906 0.335 1 93 460 VAL B C 1
ATOM 8561 O O . VAL B 1 460 ? -3.895 -23.312 0.949 1 93 460 VAL B O 1
ATOM 8564 N N . VAL B 1 461 ? -1.686 -23.156 0.764 1 91.69 461 VAL B N 1
ATOM 8565 C CA . VAL B 1 461 ? -1.445 -24.125 1.832 1 91.69 461 VAL B CA 1
ATOM 8566 C C . VAL B 1 461 ? -2.008 -23.578 3.146 1 91.69 461 VAL B C 1
ATOM 8568 O O . VAL B 1 461 ? -2.809 -24.25 3.805 1 91.69 461 VAL B O 1
ATOM 8571 N N . PRO B 1 462 ? -1.664 -22.359 3.469 1 93.69 462 PRO B N 1
ATOM 8572 C CA . PRO B 1 462 ? -2.217 -21.859 4.73 1 93.69 462 PRO B CA 1
ATOM 8573 C C . PRO B 1 462 ? -3.738 -21.734 4.699 1 93.69 462 PRO B C 1
ATOM 8575 O O . PRO B 1 462 ? -4.402 -21.969 5.711 1 93.69 462 PRO B O 1
ATOM 8578 N N . PHE B 1 463 ? -4.262 -21.375 3.59 1 95.94 463 PHE B N 1
ATOM 8579 C CA . PHE B 1 463 ? -5.711 -21.266 3.477 1 95.94 463 PHE B CA 1
ATOM 8580 C C . PHE B 1 463 ? -6.379 -22.625 3.674 1 95.94 463 PHE B C 1
ATOM 8582 O O . PHE B 1 463 ? -7.324 -22.75 4.453 1 95.94 463 PHE B O 1
ATOM 8589 N N . LEU B 1 464 ? -5.867 -23.641 2.982 1 96.81 464 LEU B N 1
ATOM 8590 C CA . LEU B 1 464 ? -6.449 -24.969 3.068 1 96.81 464 LEU B CA 1
ATOM 8591 C C . LEU B 1 464 ? -6.258 -25.562 4.461 1 96.81 464 LEU B C 1
ATOM 8593 O O . LEU B 1 464 ? -7.109 -26.297 4.953 1 96.81 464 LEU B O 1
ATOM 8597 N N . ARG B 1 465 ? -5.133 -25.297 5.047 1 95.69 465 ARG B N 1
ATOM 8598 C CA . ARG B 1 465 ? -4.906 -25.75 6.414 1 95.69 465 ARG B CA 1
ATOM 8599 C C . ARG B 1 465 ? -5.973 -25.203 7.355 1 95.69 465 ARG B C 1
ATOM 8601 O O . ARG B 1 465 ? -6.543 -25.938 8.156 1 95.69 465 ARG B O 1
ATOM 8608 N N . ARG B 1 466 ? -6.219 -23.938 7.262 1 95.94 466 ARG B N 1
ATOM 8609 C CA . ARG B 1 466 ? -7.23 -23.297 8.102 1 95.94 466 ARG B CA 1
ATOM 8610 C C . ARG B 1 466 ? -8.625 -23.828 7.758 1 95.94 466 ARG B C 1
ATOM 8612 O O . ARG B 1 466 ? -9.445 -24.062 8.648 1 95.94 466 ARG B O 1
ATOM 8619 N N . TRP B 1 467 ? -8.914 -23.938 6.488 1 97.12 467 TRP B N 1
ATOM 8620 C CA . TRP B 1 467 ? -10.203 -24.453 6.039 1 97.12 467 TRP B CA 1
ATOM 8621 C C . TRP B 1 467 ? -10.438 -25.859 6.59 1 97.12 467 TRP B C 1
ATOM 8623 O O . TRP B 1 467 ? -11.516 -26.156 7.113 1 97.12 467 TRP B O 1
ATOM 8633 N N . ALA B 1 468 ? -9.453 -26.75 6.449 1 96.31 468 ALA B N 1
ATOM 8634 C CA . ALA B 1 468 ? -9.547 -28.125 6.93 1 96.31 468 ALA B CA 1
ATOM 8635 C C . ALA B 1 468 ? -9.789 -28.156 8.438 1 96.31 468 ALA B C 1
ATOM 8637 O O . ALA B 1 468 ? -10.594 -28.953 8.922 1 96.31 468 ALA B O 1
ATOM 8638 N N . GLN B 1 469 ? -9.125 -27.328 9.125 1 95.25 469 GLN B N 1
ATOM 8639 C CA . GLN B 1 469 ? -9.312 -27.234 10.57 1 95.25 469 GLN B CA 1
ATOM 8640 C C . GLN B 1 469 ? -10.734 -26.797 10.914 1 95.25 469 GLN B C 1
ATOM 8642 O O . GLN B 1 469 ? -11.367 -27.375 11.805 1 95.25 469 GLN B O 1
ATOM 8647 N N . ALA B 1 470 ? -11.234 -25.844 10.242 1 96.12 470 ALA B N 1
ATOM 8648 C CA . ALA B 1 470 ? -12.578 -25.328 10.484 1 96.12 470 ALA B CA 1
ATOM 8649 C C . ALA B 1 470 ? -13.641 -26.391 10.195 1 96.12 470 ALA B C 1
ATOM 8651 O O . ALA B 1 470 ? -14.68 -26.422 10.852 1 96.12 470 ALA B O 1
ATOM 8652 N N . LYS B 1 471 ? -13.375 -27.234 9.188 1 95.56 471 LYS B N 1
ATOM 8653 C CA . LYS B 1 471 ? -14.359 -28.219 8.75 1 95.56 471 LYS B CA 1
ATOM 8654 C C . LYS B 1 471 ? -14.109 -29.578 9.398 1 95.56 471 LYS B C 1
ATOM 8656 O O . LYS B 1 471 ? -14.875 -30.516 9.195 1 95.56 471 LYS B O 1
ATOM 8661 N N . GLY B 1 472 ? -13.141 -29.672 10.195 1 94.56 472 GLY B N 1
ATOM 8662 C CA . GLY B 1 472 ? -12.797 -30.938 10.828 1 94.56 472 GLY B CA 1
ATOM 8663 C C . GLY B 1 472 ? -12.289 -31.969 9.844 1 94.56 472 GLY B C 1
ATOM 8664 O O . GLY B 1 472 ? -12.648 -33.156 9.938 1 94.56 472 GLY B O 1
ATOM 8665 N N . MET B 1 473 ? -11.547 -31.547 8.844 1 93.94 473 MET B N 1
ATOM 8666 C CA . MET B 1 473 ? -10.992 -32.406 7.809 1 93.94 473 MET B CA 1
ATOM 8667 C C . MET B 1 473 ? -9.469 -32.5 7.934 1 93.94 473 MET B C 1
ATOM 8669 O O . MET B 1 473 ? -8.859 -31.734 8.68 1 93.94 473 MET B O 1
ATOM 8673 N N . ARG B 1 474 ? -8.906 -33.438 7.246 1 91.88 474 ARG B N 1
ATOM 8674 C CA . ARG B 1 474 ? -7.449 -33.562 7.223 1 91.88 474 ARG B CA 1
ATOM 8675 C C . ARG B 1 474 ? -6.859 -32.969 5.953 1 91.88 474 ARG B C 1
ATOM 8677 O O . ARG B 1 474 ? -7.445 -33.094 4.875 1 91.88 474 ARG B O 1
ATOM 8684 N N . LEU B 1 475 ? -5.719 -32.312 6.121 1 92.5 475 LEU B N 1
ATOM 8685 C CA . LEU B 1 475 ? -4.934 -31.859 4.984 1 92.5 475 LEU B CA 1
ATOM 8686 C C . LEU B 1 475 ? -3.717 -32.75 4.758 1 92.5 475 LEU B C 1
ATOM 8688 O O . LEU B 1 475 ? -2.887 -32.906 5.656 1 92.5 475 LEU B O 1
ATOM 8692 N N . VAL B 1 476 ? -3.686 -33.375 3.623 1 87.75 476 VAL B N 1
ATOM 8693 C CA . VAL B 1 476 ? -2.574 -34.25 3.287 1 87.75 476 VAL B CA 1
ATOM 8694 C C . VAL B 1 476 ? -1.612 -33.531 2.34 1 87.75 476 VAL B C 1
ATOM 8696 O O . VAL B 1 476 ? -1.955 -33.25 1.188 1 87.75 476 VAL B O 1
ATOM 8699 N N . GLU B 1 477 ? -0.477 -33.281 2.822 1 83.56 477 GLU B N 1
ATOM 8700 C CA . GLU B 1 477 ? 0.563 -32.656 2.025 1 83.56 477 GLU B CA 1
ATOM 8701 C C . GLU B 1 477 ? 1.408 -33.688 1.285 1 83.56 477 GLU B C 1
ATOM 8703 O O . GLU B 1 477 ? 2.254 -34.344 1.887 1 83.56 477 GLU B O 1
ATOM 8708 N N . LEU B 1 478 ? 1.159 -33.719 0.038 1 79.38 478 LEU B N 1
ATOM 8709 C CA . LEU B 1 478 ? 1.795 -34.719 -0.802 1 79.38 478 LEU B CA 1
ATOM 8710 C C . LEU B 1 478 ? 3.27 -34.406 -1.02 1 79.38 478 LEU B C 1
ATOM 8712 O O . LEU B 1 478 ? 3.637 -33.219 -1.179 1 79.38 478 LEU B O 1
ATOM 8716 N N . GLY B 1 479 ? 4.039 -35.438 -1.092 1 69.44 479 GLY B N 1
ATOM 8717 C CA . GLY B 1 479 ? 5.48 -35.312 -1.217 1 69.44 479 GLY B CA 1
ATOM 8718 C C . GLY B 1 479 ? 6.215 -35.469 0.099 1 69.44 479 GLY B C 1
ATOM 8719 O O . GLY B 1 479 ? 7.438 -35.625 0.118 1 69.44 479 GLY B O 1
ATOM 8720 N N . THR B 1 480 ? 5.426 -35.531 1.138 1 71 480 THR B N 1
ATOM 8721 C CA . THR B 1 480 ? 6 -35.812 2.449 1 71 480 THR B CA 1
ATOM 8722 C C . THR B 1 480 ? 5.891 -37.312 2.783 1 71 480 THR B C 1
ATOM 8724 O O . THR B 1 480 ? 5.105 -38.031 2.168 1 71 480 THR B O 1
ATOM 8727 N N . GLU B 1 481 ? 6.75 -37.688 3.646 1 68 481 GLU B N 1
ATOM 8728 C CA . GLU B 1 481 ? 6.711 -39.062 4.066 1 68 481 GLU B CA 1
ATOM 8729 C C . GLU B 1 481 ? 5.332 -39.438 4.602 1 68 481 GLU B C 1
ATOM 8731 O O . GLU B 1 481 ? 4.793 -40.5 4.258 1 68 481 GLU B O 1
ATOM 8736 N N . GLN B 1 482 ? 4.844 -38.594 5.379 1 71.44 482 GLN B N 1
ATOM 8737 C CA . GLN B 1 482 ? 3.545 -38.875 5.988 1 71.44 482 GLN B CA 1
ATOM 8738 C C . GLN B 1 482 ? 2.439 -38.906 4.938 1 71.44 482 GLN B C 1
ATOM 8740 O O . GLN B 1 482 ? 1.558 -39.75 4.984 1 71.44 482 GLN B O 1
ATOM 8745 N N . GLY B 1 483 ? 2.465 -38.125 4.008 1 72.62 483 GLY B N 1
ATOM 8746 C CA . GLY B 1 483 ? 1.46 -38.094 2.959 1 72.62 483 GLY B CA 1
ATOM 8747 C C . GLY B 1 483 ? 1.517 -39.281 2.033 1 72.62 483 GLY B C 1
ATOM 8748 O O . GLY B 1 483 ? 0.48 -39.844 1.675 1 72.62 483 GLY B O 1
ATOM 8749 N N . ASN B 1 484 ? 2.721 -39.719 1.779 1 71.31 484 ASN B N 1
ATOM 8750 C CA . ASN B 1 484 ? 2.914 -40.812 0.856 1 71.31 484 ASN B CA 1
ATOM 8751 C C . ASN B 1 484 ? 2.498 -42.156 1.484 1 71.31 484 ASN B C 1
ATOM 8753 O O . ASN B 1 484 ? 1.976 -43.031 0.797 1 71.31 484 ASN B O 1
ATOM 8757 N N . ARG B 1 485 ? 2.695 -42.219 2.74 1 73.94 485 ARG B N 1
ATOM 8758 C CA . ARG B 1 485 ? 2.348 -43.469 3.432 1 73.94 485 ARG B CA 1
ATOM 8759 C C . ARG B 1 485 ? 0.849 -43.719 3.346 1 73.94 485 ARG B C 1
ATOM 8761 O O . ARG B 1 485 ? 0.419 -44.875 3.391 1 73.94 485 ARG B O 1
ATOM 8768 N N . GLN B 1 486 ? 0.2 -42.75 3.164 1 76.31 486 GLN B N 1
ATOM 8769 C CA . GLN B 1 486 ? -1.251 -42.906 3.119 1 76.31 486 GLN B CA 1
ATOM 8770 C C . GLN B 1 486 ? -1.714 -43.375 1.741 1 76.31 486 GLN B C 1
ATOM 8772 O O . GLN B 1 486 ? -2.826 -43.875 1.594 1 76.31 486 GLN B O 1
ATOM 8777 N N . LEU B 1 487 ? -0.812 -43.312 0.823 1 78.88 487 LEU B N 1
ATOM 8778 C CA . LEU B 1 487 ? -1.207 -43.625 -0.55 1 78.88 487 LEU B CA 1
ATOM 8779 C C . LEU B 1 487 ? -0.769 -45.031 -0.95 1 78.88 487 LEU B C 1
ATOM 8781 O O . LEU B 1 487 ? -1.365 -45.625 -1.841 1 78.88 487 LEU B O 1
ATOM 8785 N N . PHE B 1 488 ? 0.261 -45.531 -0.215 1 83.38 488 PHE B N 1
ATOM 8786 C CA . PHE B 1 488 ? 0.875 -46.781 -0.648 1 83.38 488 PHE B CA 1
ATOM 8787 C C . PHE B 1 488 ? 0.806 -47.844 0.455 1 83.38 488 PHE B C 1
ATOM 8789 O O . PHE B 1 488 ? 1.164 -47.562 1.603 1 83.38 488 PHE B O 1
ATOM 8796 N N . ARG B 1 489 ? 0.265 -48.938 0.185 1 88.94 489 ARG B N 1
ATOM 8797 C CA . ARG B 1 489 ? 0.346 -50.094 1.075 1 88.94 489 ARG B CA 1
ATOM 8798 C C . ARG B 1 489 ? 1.564 -50.938 0.75 1 88.94 489 ARG B C 1
ATOM 8800 O O . ARG B 1 489 ? 1.625 -51.562 -0.31 1 88.94 489 ARG B O 1
ATOM 8807 N N . LEU B 1 490 ? 2.473 -51 1.636 1 91 490 LEU B N 1
ATOM 8808 C CA . LEU B 1 490 ? 3.729 -51.719 1.405 1 91 490 LEU B CA 1
ATOM 8809 C C . LEU B 1 490 ? 3.5 -53.219 1.335 1 91 490 LEU B C 1
ATOM 8811 O O . LEU B 1 490 ? 2.627 -53.75 2.021 1 91 490 LEU B O 1
ATOM 8815 N N . ASP B 1 491 ? 4.23 -53.844 0.405 1 94.5 491 ASP B N 1
ATOM 8816 C CA . ASP B 1 491 ? 4.211 -55.281 0.218 1 94.5 491 ASP B CA 1
ATOM 8817 C C . ASP B 1 491 ? 5.621 -55.844 0.015 1 94.5 491 ASP B C 1
ATOM 8819 O O . ASP B 1 491 ? 6.598 -55.094 0.104 1 94.5 491 ASP B O 1
ATOM 8823 N N . ARG B 1 492 ? 5.754 -57.156 -0.071 1 93.94 492 ARG B N 1
ATOM 8824 C CA . ARG B 1 492 ? 7.062 -57.781 -0.228 1 93.94 492 ARG B CA 1
ATOM 8825 C C . ARG B 1 492 ? 7.062 -58.75 -1.395 1 93.94 492 ARG B C 1
ATOM 8827 O O . ARG B 1 492 ? 6.02 -59.312 -1.747 1 93.94 492 ARG B O 1
ATOM 8834 N N . LEU B 1 493 ? 8.188 -58.844 -2.1 1 94.62 493 LEU B N 1
ATOM 8835 C CA . LEU B 1 493 ? 8.477 -59.812 -3.15 1 94.62 493 LEU B CA 1
ATOM 8836 C C . LEU B 1 493 ? 9.734 -60.625 -2.826 1 94.62 493 LEU B C 1
ATOM 8838 O O . LEU B 1 493 ? 10.578 -60.156 -2.043 1 94.62 493 LEU B O 1
ATOM 8842 N N . PRO B 1 494 ? 9.82 -61.844 -3.408 1 93.81 494 PRO B N 1
ATOM 8843 C CA . PRO B 1 494 ? 11.07 -62.594 -3.25 1 93.81 494 PRO B CA 1
ATOM 8844 C C . PRO B 1 494 ? 12.297 -61.812 -3.693 1 93.81 494 PRO B C 1
ATOM 8846 O O . PRO B 1 494 ? 12.195 -60.969 -4.586 1 93.81 494 PRO B O 1
ATOM 8849 N N . GLU B 1 495 ? 13.438 -62.094 -3.154 1 93.81 495 GLU B N 1
ATOM 8850 C CA . GLU B 1 495 ? 14.68 -61.344 -3.371 1 93.81 495 GLU B CA 1
ATOM 8851 C C . GLU B 1 495 ? 15.078 -61.344 -4.844 1 93.81 495 GLU B C 1
ATOM 8853 O O . GLU B 1 495 ? 15.578 -60.344 -5.363 1 93.81 495 GLU B O 1
ATOM 8858 N N . HIS B 1 496 ? 14.875 -62.469 -5.438 1 93.62 496 HIS B N 1
ATOM 8859 C CA . HIS B 1 496 ? 15.242 -62.594 -6.848 1 93.62 496 HIS B CA 1
ATOM 8860 C C . HIS B 1 496 ? 14.453 -61.625 -7.707 1 93.62 496 HIS B C 1
ATOM 8862 O O . HIS B 1 496 ? 15.023 -60.938 -8.555 1 93.62 496 HIS B O 1
ATOM 8868 N N . GLU B 1 497 ? 13.156 -61.562 -7.496 1 95.12 497 GLU B N 1
ATOM 8869 C CA . GLU B 1 497 ? 12.281 -60.688 -8.258 1 95.12 497 GLU B CA 1
ATOM 8870 C C . GLU B 1 497 ? 12.562 -59.219 -7.926 1 95.12 497 GLU B C 1
ATOM 8872 O O . GLU B 1 497 ? 12.586 -58.344 -8.812 1 95.12 497 GLU B O 1
ATOM 8877 N N . THR B 1 498 ? 12.805 -58.938 -6.648 1 95.06 498 THR B N 1
ATOM 8878 C CA . THR B 1 498 ? 13.094 -57.562 -6.207 1 95.06 498 THR B CA 1
ATOM 8879 C C . THR B 1 498 ? 14.398 -57.062 -6.82 1 95.06 498 THR B C 1
ATOM 8881 O O . THR B 1 498 ? 14.477 -55.906 -7.27 1 95.06 498 THR B O 1
ATOM 8884 N N . GLY B 1 499 ? 15.383 -57.906 -6.789 1 93.88 499 GLY B N 1
ATOM 8885 C CA . GLY B 1 499 ? 16.656 -57.562 -7.391 1 93.88 499 GLY B CA 1
ATOM 8886 C C . GLY B 1 499 ? 16.562 -57.312 -8.883 1 93.88 499 GLY B C 1
ATOM 8887 O O . GLY B 1 499 ? 17.203 -56.406 -9.414 1 93.88 499 GLY B O 1
ATOM 8888 N N . TRP B 1 500 ? 15.812 -58.188 -9.609 1 95.5 500 TRP B N 1
ATOM 8889 C CA . TRP B 1 500 ? 15.641 -58.062 -11.047 1 95.5 500 TRP B CA 1
ATOM 8890 C C . TRP B 1 500 ? 14.945 -56.719 -11.383 1 95.5 500 TRP B C 1
ATOM 8892 O O . TRP B 1 500 ? 15.367 -56 -12.289 1 95.5 500 TRP B O 1
ATOM 8902 N N . LEU B 1 501 ? 13.852 -56.438 -10.617 1 96.06 501 LEU B N 1
ATOM 8903 C CA . LEU B 1 501 ? 13.109 -55.188 -10.836 1 96.06 501 LEU B CA 1
ATOM 8904 C C . LEU B 1 501 ? 14 -53.969 -10.586 1 96.06 501 LEU B C 1
ATOM 8906 O O . LEU B 1 501 ? 13.93 -53 -11.32 1 96.06 501 LEU B O 1
ATOM 8910 N N . ALA B 1 502 ? 14.82 -53.969 -9.562 1 94.5 502 ALA B N 1
ATOM 8911 C CA . ALA B 1 502 ? 15.727 -52.875 -9.234 1 94.5 502 ALA B CA 1
ATOM 8912 C C . ALA B 1 502 ? 16.719 -52.625 -10.367 1 94.5 502 ALA B C 1
ATOM 8914 O O . ALA B 1 502 ? 17.031 -51.469 -10.68 1 94.5 502 ALA B O 1
ATOM 8915 N N . GLU B 1 503 ? 17.172 -53.656 -10.945 1 93.62 503 GLU B N 1
ATOM 8916 C CA . GLU B 1 503 ? 18.156 -53.562 -12.016 1 93.62 503 GLU B CA 1
ATOM 8917 C C . GLU B 1 503 ? 17.531 -53.031 -13.305 1 93.62 503 GLU B C 1
ATOM 8919 O O . GLU B 1 503 ? 18.156 -52.25 -14.023 1 93.62 503 GLU B O 1
ATOM 8924 N N . HIS B 1 504 ? 16.312 -53.5 -13.609 1 94.5 504 HIS B N 1
ATOM 8925 C CA . HIS B 1 504 ? 15.742 -53.188 -14.922 1 94.5 504 HIS B CA 1
ATOM 8926 C C . HIS B 1 504 ? 14.859 -51.969 -14.867 1 94.5 504 HIS B C 1
ATOM 8928 O O . HIS B 1 504 ? 14.688 -51.281 -15.883 1 94.5 504 HIS B O 1
ATOM 8934 N N . LEU B 1 505 ? 14.227 -51.625 -13.742 1 93.81 505 LEU B N 1
ATOM 8935 C CA . LEU B 1 505 ? 13.312 -50.5 -13.641 1 93.81 505 LEU B CA 1
ATOM 8936 C C . LEU B 1 505 ? 13.938 -49.344 -12.844 1 93.81 505 LEU B C 1
ATOM 8938 O O . LEU B 1 505 ? 13.547 -48.188 -13.008 1 93.81 505 LEU B O 1
ATOM 8942 N N . GLY B 1 506 ? 14.836 -49.688 -11.984 1 87.81 506 GLY B N 1
ATOM 8943 C CA . GLY B 1 506 ? 15.398 -48.688 -11.062 1 87.81 506 GLY B CA 1
ATOM 8944 C C . GLY B 1 506 ? 16.391 -47.75 -11.719 1 87.81 506 GLY B C 1
ATOM 8945 O O . GLY B 1 506 ? 17.031 -48.125 -12.711 1 87.81 506 GLY B O 1
ATOM 8946 N N . GLY B 1 507 ? 16.391 -46.562 -11.273 1 80.44 507 GLY B N 1
ATOM 8947 C CA . GLY B 1 507 ? 17.422 -45.594 -11.641 1 80.44 507 GLY B CA 1
ATOM 8948 C C . GLY B 1 507 ? 18.516 -45.469 -10.594 1 80.44 507 GLY B C 1
ATOM 8949 O O . GLY B 1 507 ? 18.422 -46.062 -9.516 1 80.44 507 GLY B O 1
ATOM 8950 N N . ALA B 1 508 ? 19.703 -44.875 -10.883 1 72.5 508 ALA B N 1
ATOM 8951 C CA . ALA B 1 508 ? 20.875 -44.75 -10.023 1 72.5 508 ALA B CA 1
ATOM 8952 C C . ALA B 1 508 ? 20.484 -44.219 -8.641 1 72.5 508 ALA B C 1
ATOM 8954 O O . ALA B 1 508 ? 21 -44.688 -7.625 1 72.5 508 ALA B O 1
ATOM 8955 N N . GLU B 1 509 ? 19.594 -43.406 -8.492 1 77.06 509 GLU B N 1
ATOM 8956 C CA . GLU B 1 509 ? 19.297 -42.812 -7.199 1 77.06 509 GLU B CA 1
ATOM 8957 C C . GLU B 1 509 ? 17.844 -43.062 -6.805 1 77.06 509 GLU B C 1
ATOM 8959 O O . GLU B 1 509 ? 17.188 -42.188 -6.203 1 77.06 509 GLU B O 1
ATOM 8964 N N . GLU B 1 510 ? 17.406 -44.25 -7.145 1 85.44 510 GLU B N 1
ATOM 8965 C CA . GLU B 1 510 ? 16.016 -44.594 -6.816 1 85.44 510 GLU B CA 1
ATOM 8966 C C . GLU B 1 510 ? 15.945 -45.844 -5.945 1 85.44 510 GLU B C 1
ATOM 8968 O O . GLU B 1 510 ? 16.609 -46.844 -6.234 1 85.44 510 GLU B O 1
ATOM 8973 N N . GLN B 1 511 ? 15.32 -45.75 -4.824 1 86.5 511 GLN B N 1
ATOM 8974 C CA . GLN B 1 511 ? 15.047 -46.906 -4 1 86.5 511 GLN B CA 1
ATOM 8975 C C . GLN B 1 511 ? 13.758 -47.625 -4.434 1 86.5 511 GLN B C 1
ATOM 8977 O O . GLN B 1 511 ? 12.711 -46.969 -4.516 1 86.5 511 GLN B O 1
ATOM 8982 N N . LEU B 1 512 ? 13.891 -48.906 -4.711 1 92.12 512 LEU B N 1
ATOM 8983 C CA . LEU B 1 512 ? 12.711 -49.656 -5.137 1 92.12 512 LEU B CA 1
ATOM 8984 C C . LEU B 1 512 ? 11.828 -50 -3.943 1 92.12 512 LEU B C 1
ATOM 8986 O O . LEU B 1 512 ? 12.312 -50.5 -2.93 1 92.12 512 LEU B O 1
ATOM 8990 N N . VAL B 1 513 ? 10.594 -49.656 -3.982 1 90.06 513 VAL B N 1
ATOM 8991 C CA . VAL B 1 513 ? 9.609 -49.969 -2.953 1 90.06 513 VAL B CA 1
ATOM 8992 C C . VAL B 1 513 ? 8.461 -50.75 -3.568 1 90.06 513 VAL B C 1
ATOM 8994 O O . VAL B 1 513 ? 7.809 -50.281 -4.508 1 90.06 513 VAL B O 1
ATOM 8997 N N . ILE B 1 514 ? 8.258 -51.938 -3.049 1 94.88 514 ILE B N 1
ATOM 8998 C CA . ILE B 1 514 ? 7.16 -52.781 -3.514 1 94.88 514 ILE B CA 1
ATOM 8999 C C . ILE B 1 514 ? 5.879 -52.406 -2.764 1 94.88 514 ILE B C 1
ATOM 9001 O O . ILE B 1 514 ? 5.852 -52.406 -1.53 1 94.88 514 ILE B O 1
ATOM 9005 N N . ALA B 1 515 ? 4.859 -52.062 -3.525 1 93 515 ALA B N 1
ATOM 9006 C CA . ALA B 1 515 ? 3.648 -51.562 -2.861 1 93 515 ALA B CA 1
ATOM 9007 C C . ALA B 1 515 ? 2.404 -51.938 -3.668 1 93 515 ALA B C 1
ATOM 9009 O O . ALA B 1 515 ? 2.504 -52.531 -4.746 1 93 515 ALA B O 1
ATOM 9010 N N . ARG B 1 516 ? 1.229 -51.781 -3.098 1 93.94 516 ARG B N 1
ATOM 9011 C CA . ARG B 1 516 ? -0.093 -51.844 -3.713 1 93.94 516 ARG B CA 1
ATOM 9012 C C . ARG B 1 516 ? -0.81 -50.5 -3.559 1 93.94 516 ARG B C 1
ATOM 9014 O O . ARG B 1 516 ? -0.812 -49.906 -2.477 1 93.94 516 ARG B O 1
ATOM 9021 N N . PHE B 1 517 ? -1.192 -49.938 -4.617 1 87.56 517 PHE B N 1
ATOM 9022 C CA . PHE B 1 517 ? -1.887 -48.656 -4.512 1 87.56 517 PHE B CA 1
ATOM 9023 C C . PHE B 1 517 ? -2.875 -48.5 -5.66 1 87.56 517 PHE B C 1
ATOM 9025 O O . PHE B 1 517 ? -2.846 -49.25 -6.633 1 87.56 517 PHE B O 1
ATOM 9032 N N . SER B 1 518 ? -3.902 -47.531 -5.418 1 84.88 518 SER B N 1
ATOM 9033 C CA . SER B 1 518 ? -4.891 -47.188 -6.43 1 84.88 518 SER B CA 1
ATOM 9034 C C . SER B 1 518 ? -4.441 -45.969 -7.23 1 84.88 518 SER B C 1
ATOM 9036 O O . SER B 1 518 ? -3.789 -45.062 -6.695 1 84.88 518 SER B O 1
ATOM 9038 N N . PRO B 1 519 ? -4.832 -45.969 -8.492 1 85.69 519 PRO B N 1
ATOM 9039 C CA . PRO B 1 519 ? -5.555 -46.969 -9.266 1 85.69 519 PRO B CA 1
ATOM 9040 C C . PRO B 1 519 ? -4.656 -48.125 -9.711 1 85.69 519 PRO B C 1
ATOM 9042 O O . PRO B 1 519 ? -3.457 -47.938 -9.922 1 85.69 519 PRO B O 1
ATOM 9045 N N . GLU B 1 520 ? -5.266 -49.25 -9.914 1 91.38 520 GLU B N 1
ATOM 9046 C CA . GLU B 1 520 ? -4.496 -50.438 -10.266 1 91.38 520 GLU B CA 1
ATOM 9047 C C . GLU B 1 520 ? -3.887 -50.281 -11.664 1 91.38 520 GLU B C 1
ATOM 9049 O O . GLU B 1 520 ? -2.955 -51.031 -12.008 1 91.38 520 GLU B O 1
ATOM 9054 N N . GLU B 1 521 ? -4.41 -49.344 -12.414 1 89.81 521 GLU B N 1
ATOM 9055 C CA . GLU B 1 521 ? -3.934 -49.156 -13.773 1 89.81 521 GLU B CA 1
ATOM 9056 C C . GLU B 1 521 ? -2.539 -48.531 -13.789 1 89.81 521 GLU B C 1
ATOM 9058 O O . GLU B 1 521 ? -1.811 -48.656 -14.781 1 89.81 521 GLU B O 1
ATOM 9063 N N . LEU B 1 522 ? -2.117 -47.938 -12.75 1 89.88 522 LEU B N 1
ATOM 9064 C CA . LEU B 1 522 ? -0.801 -47.312 -12.68 1 89.88 522 LEU B CA 1
ATOM 9065 C C . LEU B 1 522 ? 0.249 -48.312 -12.195 1 89.88 522 LEU B C 1
ATOM 9067 O O . LEU B 1 522 ? 0.213 -48.75 -11.047 1 89.88 522 LEU B O 1
ATOM 9071 N N . PRO B 1 523 ? 1.172 -48.594 -13.062 1 93.06 523 PRO B N 1
ATOM 9072 C CA . PRO B 1 523 ? 2.096 -49.688 -12.734 1 93.06 523 PRO B CA 1
ATOM 9073 C C . PRO B 1 523 ? 3.166 -49.25 -11.727 1 93.06 523 PRO B C 1
ATOM 9075 O O . PRO B 1 523 ? 3.607 -50.062 -10.914 1 93.06 523 PRO B O 1
ATOM 9078 N N . LEU B 1 524 ? 3.623 -48.125 -11.844 1 90.88 524 LEU B N 1
ATOM 9079 C CA . LEU B 1 524 ? 4.707 -47.656 -10.984 1 90.88 524 LEU B CA 1
ATOM 9080 C C . LEU B 1 524 ? 4.711 -46.156 -10.898 1 90.88 524 LEU B C 1
ATOM 9082 O O . LEU B 1 524 ? 4.109 -45.469 -11.734 1 90.88 524 LEU B O 1
ATOM 9086 N N . VAL B 1 525 ? 5.344 -45.625 -9.867 1 84 525 VAL B N 1
ATOM 9087 C CA . VAL B 1 525 ? 5.461 -44.188 -9.672 1 84 525 VAL B CA 1
ATOM 9088 C C . VAL B 1 525 ? 6.762 -43.844 -8.945 1 84 525 VAL B C 1
ATOM 9090 O O . VAL B 1 525 ? 7.195 -44.625 -8.07 1 84 525 VAL B O 1
ATOM 9093 N N . VAL B 1 526 ? 7.383 -42.75 -9.391 1 81.06 526 VAL B N 1
ATOM 9094 C CA . VAL B 1 526 ? 8.57 -42.25 -8.703 1 81.06 526 VAL B CA 1
ATOM 9095 C C . VAL B 1 526 ? 8.203 -41.094 -7.789 1 81.06 526 VAL B C 1
ATOM 9097 O O . VAL B 1 526 ? 7.594 -40.125 -8.234 1 81.06 526 VAL B O 1
ATOM 9100 N N . VAL B 1 527 ? 8.523 -41.156 -6.539 1 76.12 527 VAL B N 1
ATOM 9101 C CA . VAL B 1 527 ? 8.234 -40.094 -5.562 1 76.12 527 VAL B CA 1
ATOM 9102 C C . VAL B 1 527 ? 9.547 -39.531 -5.016 1 76.12 527 VAL B C 1
ATOM 9104 O O . VAL B 1 527 ? 10.359 -40.281 -4.457 1 76.12 527 VAL B O 1
ATOM 9107 N N . PRO B 1 528 ? 9.68 -38.25 -5.32 1 69.94 528 PRO B N 1
ATOM 9108 C CA . PRO B 1 528 ? 10.883 -37.625 -4.73 1 69.94 528 PRO B CA 1
ATOM 9109 C C . PRO B 1 528 ? 10.836 -37.594 -3.205 1 69.94 528 PRO B C 1
ATOM 9111 O O . PRO B 1 528 ? 9.758 -37.438 -2.621 1 69.94 528 PRO B O 1
ATOM 9114 N N . ASP B 1 529 ? 11.844 -37.875 -2.561 1 63.75 529 ASP B N 1
ATOM 9115 C CA . ASP B 1 529 ? 11.945 -37.75 -1.109 1 63.75 529 ASP B CA 1
ATOM 9116 C C . ASP B 1 529 ? 12.266 -36.312 -0.695 1 63.75 529 ASP B C 1
ATOM 9118 O O . ASP B 1 529 ? 13.414 -35.875 -0.778 1 63.75 529 ASP B O 1
ATOM 9122 N N . ARG B 1 530 ? 11.234 -35.5 -0.446 1 61.09 530 ARG B N 1
ATOM 9123 C CA . ARG B 1 530 ? 11.383 -34.094 -0.131 1 61.09 530 ARG B CA 1
ATOM 9124 C C . ARG B 1 530 ? 12.266 -33.875 1.096 1 61.09 530 ARG B C 1
ATOM 9126 O O . ARG B 1 530 ? 13 -32.906 1.182 1 61.09 530 ARG B O 1
ATOM 9133 N N . ASP B 1 531 ? 12.086 -34.781 2.061 1 55.97 531 ASP B N 1
ATOM 9134 C CA . ASP B 1 531 ? 12.938 -34.688 3.242 1 55.97 531 ASP B CA 1
ATOM 9135 C C . ASP B 1 531 ? 14.414 -34.75 2.861 1 55.97 531 ASP B C 1
ATOM 9137 O O . ASP B 1 531 ? 15.234 -34 3.41 1 55.97 531 ASP B O 1
ATOM 9141 N N . ALA B 1 532 ? 14.609 -35.438 1.841 1 52.84 532 ALA B N 1
ATOM 9142 C CA . ALA B 1 532 ? 15.969 -35.531 1.328 1 52.84 532 ALA B CA 1
ATOM 9143 C C . ALA B 1 532 ? 16.359 -34.281 0.565 1 52.84 532 ALA B C 1
ATOM 9145 O O . ALA B 1 532 ? 17.5 -33.812 0.667 1 52.84 532 ALA B O 1
ATOM 9146 N N . GLU B 1 533 ? 15.352 -33.75 -0.127 1 56.47 533 GLU B N 1
ATOM 9147 C CA . GLU B 1 533 ? 15.602 -32.531 -0.864 1 56.47 533 GLU B CA 1
ATOM 9148 C C . GLU B 1 533 ? 15.836 -31.344 0.084 1 56.47 533 GLU B C 1
ATOM 9150 O O . GLU B 1 533 ? 16.703 -30.516 -0.159 1 56.47 533 GLU B O 1
ATOM 9155 N N . LEU B 1 534 ? 14.945 -31.234 1.055 1 53.91 534 LEU B N 1
ATOM 9156 C CA . LEU B 1 534 ? 15.141 -30.188 2.061 1 53.91 534 LEU B CA 1
ATOM 9157 C C . LEU B 1 534 ? 16.516 -30.312 2.705 1 53.91 534 LEU B C 1
ATOM 9159 O O . LEU B 1 534 ? 17.203 -29.297 2.91 1 53.91 534 LEU B O 1
ATOM 9163 N N . LYS B 1 535 ? 16.938 -31.562 2.986 1 50.84 535 LYS B N 1
ATOM 9164 C CA . LYS B 1 535 ? 18.266 -31.781 3.545 1 50.84 535 LYS B CA 1
ATOM 9165 C C . LYS B 1 535 ? 19.344 -31.281 2.598 1 50.84 535 LYS B C 1
ATOM 9167 O O . LYS B 1 535 ? 20.281 -30.609 3.025 1 50.84 535 LYS B O 1
ATOM 9172 N N . ARG B 1 536 ? 19.078 -31.5 1.388 1 50.41 536 ARG B N 1
ATOM 9173 C CA . ARG B 1 536 ? 20.047 -31.062 0.398 1 50.41 536 ARG B CA 1
ATOM 9174 C C . ARG B 1 536 ? 20.047 -29.531 0.283 1 50.41 536 ARG B C 1
ATOM 9176 O O . ARG B 1 536 ? 21.109 -28.906 0.199 1 50.41 536 ARG B O 1
ATOM 9183 N N . ARG B 1 537 ? 18.922 -28.969 0.253 1 51.31 537 ARG B N 1
ATOM 9184 C CA . ARG B 1 537 ? 18.812 -27.516 0.185 1 51.31 537 ARG B CA 1
ATOM 9185 C C . ARG B 1 537 ? 19.422 -26.875 1.429 1 51.31 537 ARG B C 1
ATOM 9187 O O . ARG B 1 537 ? 20.078 -25.844 1.338 1 51.31 537 ARG B O 1
ATOM 9194 N N . LEU B 1 538 ? 19.078 -27.484 2.502 1 51.66 538 LEU B N 1
ATOM 9195 C CA . LEU B 1 538 ? 19.656 -26.984 3.742 1 51.66 538 LEU B CA 1
ATOM 9196 C C . LEU B 1 538 ? 21.172 -27.078 3.717 1 51.66 538 LEU B C 1
ATOM 9198 O O . LEU B 1 538 ? 21.875 -26.156 4.168 1 51.66 538 LEU B O 1
ATOM 9202 N N . GLU B 1 539 ? 21.594 -28.234 3.146 1 49.19 539 GLU B N 1
ATOM 9203 C CA . GLU B 1 539 ? 23.047 -28.422 3 1 49.19 539 GLU B CA 1
ATOM 9204 C C . GLU B 1 539 ? 23.625 -27.406 2.016 1 49.19 539 GLU B C 1
ATOM 9206 O O . GLU B 1 539 ? 24.719 -26.875 2.24 1 49.19 539 GLU B O 1
ATOM 9211 N N . ASP B 1 540 ? 22.844 -27.172 1.102 1 48.12 540 ASP B N 1
ATOM 9212 C CA . ASP B 1 540 ? 23.297 -26.188 0.135 1 48.12 540 ASP B CA 1
ATOM 9213 C C . ASP B 1 540 ? 23.219 -24.766 0.721 1 48.12 540 ASP B C 1
ATOM 9215 O O . ASP B 1 540 ? 24.125 -23.953 0.506 1 48.12 540 ASP B O 1
ATOM 9219 N N . ASP B 1 541 ? 22.078 -24.562 1.287 1 46.19 541 ASP B N 1
ATOM 9220 C CA . ASP B 1 541 ? 21.906 -23.266 1.942 1 46.19 541 ASP B CA 1
ATOM 9221 C C . ASP B 1 541 ? 22.922 -23.094 3.078 1 46.19 541 ASP B C 1
ATOM 9223 O O . ASP B 1 541 ? 23.375 -21.984 3.346 1 46.19 541 ASP B O 1
ATOM 9227 N N . GLU B 1 542 ? 23.172 -24.219 3.818 1 47.75 542 GLU B N 1
ATOM 9228 C CA . GLU B 1 542 ? 24.25 -24.188 4.805 1 47.75 542 GLU B CA 1
ATOM 9229 C C . GLU B 1 542 ? 25.578 -23.797 4.16 1 47.75 542 GLU B C 1
ATOM 9231 O O . GLU B 1 542 ? 26.375 -23.094 4.766 1 47.75 542 GLU B O 1
ATOM 9236 N N . ALA B 1 543 ? 25.844 -24.406 3.076 1 45.75 543 ALA B N 1
ATOM 9237 C CA . ALA B 1 543 ? 27.078 -24.031 2.395 1 45.75 543 ALA B CA 1
ATOM 9238 C C . ALA B 1 543 ? 27.109 -22.547 2.053 1 45.75 543 ALA B C 1
ATOM 9240 O O . ALA B 1 543 ? 28.156 -21.922 2.061 1 45.75 543 ALA B O 1
ATOM 9241 N N . ASP B 1 544 ? 25.969 -22.125 1.772 1 40.91 544 ASP B N 1
ATOM 9242 C CA . ASP B 1 544 ? 25.938 -20.703 1.438 1 40.91 544 ASP B CA 1
ATOM 9243 C C . ASP B 1 544 ? 25.625 -19.859 2.668 1 40.91 544 ASP B C 1
ATOM 9245 O O . ASP B 1 544 ? 25.438 -18.641 2.559 1 40.91 544 ASP B O 1
ATOM 9249 N N . LYS B 1 545 ? 25.781 -20.203 3.91 1 43.66 545 LYS B N 1
ATOM 9250 C CA . LYS B 1 545 ? 25.672 -19.578 5.223 1 43.66 545 LYS B CA 1
ATOM 9251 C C . LYS B 1 545 ? 24.312 -18.891 5.391 1 43.66 545 LYS B C 1
ATOM 9253 O O . LYS B 1 545 ? 24.234 -17.844 6.043 1 43.66 545 LYS B O 1
ATOM 9258 N N . ARG B 1 546 ? 23.359 -19.188 4.594 1 43.59 546 ARG B N 1
ATOM 9259 C CA . ARG B 1 546 ? 22.125 -18.422 4.449 1 43.59 546 ARG B CA 1
ATOM 9260 C C . ARG B 1 546 ? 21.172 -18.703 5.598 1 43.59 546 ARG B C 1
ATOM 9262 O O . ARG B 1 546 ? 20.109 -18.062 5.707 1 43.59 546 ARG B O 1
ATOM 9269 N N . ILE B 1 547 ? 20.828 -19.828 6.121 1 40 547 ILE B N 1
ATOM 9270 C CA . ILE B 1 547 ? 19.844 -20.156 7.152 1 40 547 ILE B CA 1
ATOM 9271 C C . ILE B 1 547 ? 20.406 -19.797 8.523 1 40 547 ILE B C 1
ATOM 9273 O O . ILE B 1 547 ? 21.578 -20.016 8.805 1 40 547 ILE B O 1
ATOM 9277 N N . SER B 1 548 ? 19.625 -18.969 9.25 1 38.75 548 SER B N 1
ATOM 9278 C CA . SER B 1 548 ? 20.016 -18.75 10.641 1 38.75 548 SER B CA 1
ATOM 9279 C C . SER B 1 548 ? 20.438 -20.047 11.312 1 38.75 548 SER B C 1
ATOM 9281 O O . SER B 1 548 ? 19.984 -21.125 10.938 1 38.75 548 SER B O 1
ATOM 9283 N N . THR B 1 549 ? 21.562 -19.984 11.977 1 40.22 549 THR B N 1
ATOM 9284 C CA . THR B 1 549 ? 22.172 -21.062 12.742 1 40.22 549 THR B CA 1
ATOM 9285 C C . THR B 1 549 ? 21.094 -21.875 13.469 1 40.22 549 THR B C 1
ATOM 9287 O O . THR B 1 549 ? 21.188 -23.109 13.547 1 40.22 549 THR B O 1
ATOM 9290 N N . ALA B 1 550 ? 20.078 -21.281 13.953 1 37.34 550 ALA B N 1
ATOM 9291 C CA . ALA B 1 550 ? 19.047 -21.938 14.75 1 37.34 550 ALA B CA 1
ATOM 9292 C C . ALA B 1 550 ? 18.094 -22.734 13.859 1 37.34 550 ALA B C 1
ATOM 9294 O O . ALA B 1 550 ? 17.781 -23.891 14.156 1 37.34 550 ALA B O 1
ATOM 9295 N N . ALA B 1 551 ? 17.609 -22.188 12.805 1 41 551 ALA B N 1
ATOM 9296 C CA . ALA B 1 551 ? 16.734 -22.906 11.898 1 41 551 ALA B CA 1
ATOM 9297 C C . ALA B 1 551 ? 17.5 -24 11.148 1 41 551 ALA B C 1
ATOM 9299 O O . ALA B 1 551 ? 16.969 -25.094 10.922 1 41 551 ALA B O 1
ATOM 9300 N N . LEU B 1 552 ? 18.688 -23.828 10.906 1 44.22 552 LEU B N 1
ATOM 9301 C CA . LEU B 1 552 ? 19.594 -24.859 10.406 1 44.22 552 LEU B CA 1
ATOM 9302 C C . LEU B 1 552 ? 19.781 -25.953 11.445 1 44.22 552 LEU B C 1
ATOM 9304 O O . LEU B 1 552 ? 19.812 -27.141 11.094 1 44.22 552 LEU B O 1
ATOM 9308 N N . ARG B 1 553 ? 20.047 -25.562 12.633 1 42.94 553 ARG B N 1
ATOM 9309 C CA . ARG B 1 553 ? 20.141 -26.531 13.719 1 42.94 553 ARG B CA 1
ATOM 9310 C C . ARG B 1 553 ? 18.875 -27.344 13.852 1 42.94 553 ARG B C 1
ATOM 9312 O O . ARG B 1 553 ? 18.922 -28.562 14.031 1 42.94 553 ARG B O 1
ATOM 9319 N N . LEU B 1 554 ? 17.719 -26.703 13.75 1 42.09 554 LEU B N 1
ATOM 9320 C CA . LEU B 1 554 ? 16.453 -27.422 13.82 1 42.09 554 LEU B CA 1
ATOM 9321 C C . LEU B 1 554 ? 16.234 -28.266 12.57 1 42.09 554 LEU B C 1
ATOM 9323 O O . LEU B 1 554 ? 15.805 -29.422 12.664 1 42.09 554 LEU B O 1
ATOM 9327 N N . ALA B 1 555 ? 16.547 -27.734 11.438 1 44.62 555 ALA B N 1
ATOM 9328 C CA . ALA B 1 555 ? 16.484 -28.5 10.188 1 44.62 555 ALA B CA 1
ATOM 9329 C C . ALA B 1 555 ? 17.5 -29.625 10.188 1 44.62 555 ALA B C 1
ATOM 9331 O O . ALA B 1 555 ? 17.203 -30.734 9.742 1 44.62 555 ALA B O 1
ATOM 9332 N N . ARG B 1 556 ? 18.703 -29.328 10.719 1 46.03 556 ARG B N 1
ATOM 9333 C CA . ARG B 1 556 ? 19.688 -30.391 10.914 1 46.03 556 ARG B CA 1
ATOM 9334 C C . ARG B 1 556 ? 19.172 -31.469 11.852 1 46.03 556 ARG B C 1
ATOM 9336 O O . ARG B 1 556 ? 19.406 -32.656 11.633 1 46.03 556 ARG B O 1
ATOM 9343 N N . GLN B 1 557 ? 18.734 -31 12.914 1 42.59 557 GLN B N 1
ATOM 9344 C CA . GLN B 1 557 ? 18.188 -31.953 13.883 1 42.59 557 GLN B CA 1
ATOM 9345 C C . GLN B 1 557 ? 17.094 -32.812 13.266 1 42.59 557 GLN B C 1
ATOM 9347 O O . GLN B 1 557 ? 16.969 -34 13.578 1 42.59 557 GLN B O 1
ATOM 9352 N N . PHE B 1 558 ? 16.297 -32.125 12.484 1 40.88 558 PHE B N 1
ATOM 9353 C CA . PHE B 1 558 ? 15.25 -32.906 11.812 1 40.88 558 PHE B CA 1
ATOM 9354 C C . PHE B 1 558 ? 15.844 -33.719 10.672 1 40.88 558 PHE B C 1
ATOM 9356 O O . PHE B 1 558 ? 15.406 -34.844 10.422 1 40.88 558 PHE B O 1
ATOM 9363 N N . THR B 1 559 ? 16.812 -33.125 9.945 1 44.03 559 THR B N 1
ATOM 9364 C CA . THR B 1 559 ? 17.391 -33.875 8.82 1 44.03 559 THR B CA 1
ATOM 9365 C C . THR B 1 559 ? 18.5 -34.812 9.289 1 44.03 559 THR B C 1
ATOM 9367 O O . THR B 1 559 ? 18.984 -35.625 8.523 1 44.03 559 THR B O 1
ATOM 9370 N N . ARG B 1 560 ? 19.203 -34.594 10.336 1 42.94 560 ARG B N 1
ATOM 9371 C CA . ARG B 1 560 ? 20.219 -35.531 10.82 1 42.94 560 ARG B CA 1
ATOM 9372 C C . ARG B 1 560 ? 19.703 -36.969 10.828 1 42.94 560 ARG B C 1
ATOM 9374 O O . ARG B 1 560 ? 20.469 -37.906 10.688 1 42.94 560 ARG B O 1
ATOM 9381 N N . LYS B 1 561 ? 18.453 -37 11.305 1 39.53 561 LYS B N 1
ATOM 9382 C CA . LYS B 1 561 ? 18 -38.406 11.359 1 39.53 561 LYS B CA 1
ATOM 9383 C C . LYS B 1 561 ? 17.734 -38.938 9.961 1 39.53 561 LYS B C 1
ATOM 9385 O O . LYS B 1 561 ? 17.328 -40.094 9.812 1 39.53 561 LYS B O 1
ATOM 9390 N N . LEU B 1 562 ? 17.688 -38.062 9.133 1 42.84 562 LEU B N 1
ATOM 9391 C CA . LEU B 1 562 ? 17.422 -38.562 7.789 1 42.84 562 LEU B CA 1
ATOM 9392 C C . LEU B 1 562 ? 18.672 -39.188 7.184 1 42.84 562 LEU B C 1
ATOM 9394 O O . LEU B 1 562 ? 19.641 -38.5 6.898 1 42.84 562 LEU B O 1
ATOM 9398 N N . ASP B 1 563 ? 19.078 -40.438 7.629 1 43.53 563 ASP B N 1
ATOM 9399 C CA . ASP B 1 563 ? 20.141 -41.25 7.066 1 43.53 563 ASP B CA 1
ATOM 9400 C C . ASP B 1 563 ? 20.312 -41 5.574 1 43.53 563 ASP B C 1
ATOM 9402 O O . ASP B 1 563 ? 19.453 -40.375 4.941 1 43.53 563 ASP B O 1
ATOM 9406 N N . ASN B 1 564 ? 21.406 -41.781 4.922 1 44.56 564 ASN B N 1
ATOM 9407 C CA . ASN B 1 564 ? 21.875 -41.844 3.535 1 44.56 564 ASN B CA 1
ATOM 9408 C C . ASN B 1 564 ? 20.719 -42.094 2.576 1 44.56 564 ASN B C 1
ATOM 9410 O O . ASN B 1 564 ? 20.594 -43.188 2.023 1 44.56 564 ASN B O 1
ATOM 9414 N N . ARG B 1 565 ? 19.594 -41.469 2.752 1 48.06 565 ARG B N 1
ATOM 9415 C CA . ARG B 1 565 ? 18.406 -41.844 1.98 1 48.06 565 ARG B CA 1
ATOM 9416 C C . ARG B 1 565 ? 18.484 -41.281 0.564 1 48.06 565 ARG B C 1
ATOM 9418 O O . ARG B 1 565 ? 19 -40.188 0.353 1 48.06 565 ARG B O 1
ATOM 9425 N N . GLN B 1 566 ? 18.359 -42.25 -0.35 1 54.59 566 GLN B N 1
ATOM 9426 C CA . GLN B 1 566 ? 18.281 -42 -1.785 1 54.59 566 GLN B CA 1
ATOM 9427 C C . GLN B 1 566 ? 17.266 -40.906 -2.1 1 54.59 566 GLN B C 1
ATOM 9429 O O . GLN B 1 566 ? 16.219 -40.844 -1.451 1 54.59 566 GLN B O 1
ATOM 9434 N N . PRO B 1 567 ? 17.516 -40.031 -3.184 1 64.94 567 PRO B N 1
ATOM 9435 C CA . PRO B 1 567 ? 16.781 -38.781 -3.488 1 64.94 567 PRO B CA 1
ATOM 9436 C C . PRO B 1 567 ? 15.344 -39.062 -3.938 1 64.94 567 PRO B C 1
ATOM 9438 O O . PRO B 1 567 ? 14.484 -38.188 -3.787 1 64.94 567 PRO B O 1
ATOM 9441 N N . SER B 1 568 ? 15.109 -40.406 -4.406 1 79.12 568 SER B N 1
ATOM 9442 C CA . SER B 1 568 ? 13.75 -40.688 -4.875 1 79.12 568 SER B CA 1
ATOM 9443 C C . SER B 1 568 ? 13.367 -42.156 -4.625 1 79.12 568 SER B C 1
ATOM 9445 O O . SER B 1 568 ? 14.234 -43 -4.406 1 79.12 568 SER B O 1
ATOM 9447 N N . ARG B 1 569 ? 12.125 -42.438 -4.422 1 82.12 569 ARG B N 1
ATOM 9448 C CA . ARG B 1 569 ? 11.578 -43.781 -4.25 1 82.12 569 ARG B CA 1
ATOM 9449 C C . ARG B 1 569 ? 10.727 -44.188 -5.449 1 82.12 569 ARG B C 1
ATOM 9451 O O . ARG B 1 569 ? 9.922 -43.406 -5.938 1 82.12 569 ARG B O 1
ATOM 9458 N N . LEU B 1 570 ? 11.055 -45.344 -5.941 1 89.25 570 LEU B N 1
ATOM 9459 C CA . LEU B 1 570 ? 10.258 -45.938 -7.016 1 89.25 570 LEU B CA 1
ATOM 9460 C C . LEU B 1 570 ? 9.266 -46.969 -6.457 1 89.25 570 LEU B C 1
ATOM 9462 O O . LEU B 1 570 ? 9.656 -48.031 -6.012 1 89.25 570 LEU B O 1
ATOM 9466 N N . TYR B 1 571 ? 8.039 -46.688 -6.512 1 88.88 571 TYR B N 1
ATOM 9467 C CA . TYR B 1 571 ? 6.988 -47.594 -6.07 1 88.88 571 TYR B CA 1
ATOM 9468 C C . TYR B 1 571 ? 6.488 -48.469 -7.227 1 88.88 571 TYR B C 1
ATOM 9470 O O . TYR B 1 571 ? 6.066 -47.938 -8.258 1 88.88 571 TYR B O 1
ATOM 9478 N N . VAL B 1 572 ? 6.535 -49.688 -7.082 1 94.75 572 VAL B N 1
ATOM 9479 C CA . VAL B 1 572 ? 6.008 -50.625 -8.07 1 94.75 572 VAL B CA 1
ATOM 9480 C C . VAL B 1 572 ? 4.676 -51.219 -7.582 1 94.75 572 VAL B C 1
ATOM 9482 O O . VAL B 1 572 ? 4.586 -51.719 -6.465 1 94.75 572 VAL B O 1
ATOM 9485 N N . ASN B 1 573 ? 3.639 -51.188 -8.391 1 95.31 573 ASN B N 1
ATOM 9486 C CA . ASN B 1 573 ? 2.271 -51.531 -8.008 1 95.31 573 ASN B CA 1
ATOM 9487 C C . ASN B 1 573 ? 1.967 -53 -8.281 1 95.31 573 ASN B C 1
ATOM 9489 O O . ASN B 1 573 ? 1.652 -53.375 -9.414 1 95.31 573 ASN B O 1
ATOM 9493 N N . LEU B 1 574 ? 1.865 -53.719 -7.23 1 96.75 574 LEU B N 1
ATOM 9494 C CA . LEU B 1 574 ? 1.62 -55.156 -7.383 1 96.75 574 LEU B CA 1
ATOM 9495 C C . LEU B 1 574 ? 0.185 -55.406 -7.828 1 96.75 574 LEU B C 1
ATOM 9497 O O . LEU B 1 574 ? -0.14 -56.531 -8.266 1 96.75 574 LEU B O 1
ATOM 9501 N N . ASP B 1 575 ? -0.628 -54.406 -7.758 1 95.38 575 ASP B N 1
ATOM 9502 C CA . ASP B 1 575 ? -2.012 -54.594 -8.188 1 95.38 575 ASP B CA 1
ATOM 9503 C C . ASP B 1 575 ? -2.137 -54.438 -9.703 1 95.38 575 ASP B C 1
ATOM 9505 O O . ASP B 1 575 ? -3.166 -54.781 -10.289 1 95.38 575 ASP B O 1
ATOM 9509 N N . ASN B 1 576 ? -1.127 -53.906 -10.336 1 95.62 576 ASN B N 1
ATOM 9510 C CA . ASN B 1 576 ? -1.169 -53.625 -11.766 1 95.62 576 ASN B CA 1
ATOM 9511 C C . ASN B 1 576 ? -0.997 -54.906 -12.586 1 95.62 576 ASN B C 1
ATOM 9513 O O . ASN B 1 576 ? -0.043 -55.656 -12.375 1 95.62 576 ASN B O 1
ATOM 9517 N N . PRO B 1 577 ? -1.851 -55.156 -13.562 1 95.25 577 PRO B N 1
ATOM 9518 C CA . PRO B 1 577 ? -1.788 -56.375 -14.352 1 95.25 577 PRO B CA 1
ATOM 9519 C C . PRO B 1 577 ? -0.481 -56.5 -15.125 1 95.25 577 PRO B C 1
ATOM 9521 O O . PRO B 1 577 ? 0.027 -57.625 -15.297 1 95.25 577 PRO B O 1
ATOM 9524 N N . ALA B 1 578 ? 0.048 -55.438 -15.656 1 96.25 578 ALA B N 1
ATOM 9525 C CA . ALA B 1 578 ? 1.307 -55.5 -16.391 1 96.25 578 ALA B CA 1
ATOM 9526 C C . ALA B 1 578 ? 2.459 -55.906 -15.484 1 96.25 578 ALA B C 1
ATOM 9528 O O . ALA B 1 578 ? 3.328 -56.688 -15.898 1 96.25 578 ALA B O 1
ATOM 9529 N N . VAL B 1 579 ? 2.451 -55.438 -14.297 1 97.06 579 VAL B N 1
ATOM 9530 C CA . VAL B 1 579 ? 3.488 -55.75 -13.328 1 97.06 579 VAL B CA 1
ATOM 9531 C C . VAL B 1 579 ? 3.381 -57.25 -12.945 1 97.06 579 VAL B C 1
ATOM 9533 O O . VAL B 1 579 ? 4.395 -57.938 -12.836 1 97.06 579 VAL B O 1
ATOM 9536 N N . GLN B 1 580 ? 2.152 -57.688 -12.758 1 96.25 580 GLN B N 1
ATOM 9537 C CA . GLN B 1 580 ? 1.935 -59.094 -12.445 1 96.25 580 GLN B CA 1
ATOM 9538 C C . GLN B 1 580 ? 2.449 -60 -13.562 1 96.25 580 GLN B C 1
ATOM 9540 O O . GLN B 1 580 ? 3.111 -61 -13.305 1 96.25 580 GLN B O 1
ATOM 9545 N N . ALA B 1 581 ? 2.148 -59.625 -14.75 1 96.5 581 ALA B N 1
ATOM 9546 C CA . ALA B 1 581 ? 2.6 -60.375 -15.898 1 96.5 581 ALA B CA 1
ATOM 9547 C C . ALA B 1 581 ? 4.121 -60.375 -16 1 96.5 581 ALA B C 1
ATOM 9549 O O . ALA B 1 581 ? 4.73 -61.406 -16.328 1 96.5 581 ALA B O 1
ATOM 9550 N N . LEU B 1 582 ? 4.715 -59.25 -15.781 1 96.88 582 LEU B N 1
ATOM 9551 C CA . LEU B 1 582 ? 6.164 -59.125 -15.812 1 96.88 582 LEU B CA 1
ATOM 9552 C C . LEU B 1 582 ? 6.812 -60 -14.758 1 96.88 582 LEU B C 1
ATOM 9554 O O . LEU B 1 582 ? 7.789 -60.719 -15.055 1 96.88 582 LEU B O 1
ATOM 9558 N N . LEU B 1 583 ? 6.23 -60 -13.562 1 96.56 583 LEU B N 1
ATOM 9559 C CA . LEU B 1 583 ? 6.766 -60.812 -12.477 1 96.56 583 LEU B CA 1
ATOM 9560 C C . LEU B 1 583 ? 6.668 -62.312 -12.797 1 96.56 583 LEU B C 1
ATOM 9562 O O . LEU B 1 583 ? 7.574 -63.094 -12.484 1 96.56 583 LEU B O 1
ATOM 9566 N N . ALA B 1 584 ? 5.582 -62.688 -13.406 1 95.62 584 ALA B N 1
ATOM 9567 C CA . ALA B 1 584 ? 5.434 -64.062 -13.836 1 95.62 584 ALA B CA 1
ATOM 9568 C C . ALA B 1 584 ? 6.512 -64.5 -14.844 1 95.62 584 ALA B C 1
ATOM 9570 O O . ALA B 1 584 ? 7.094 -65.562 -14.766 1 95.62 584 ALA B O 1
ATOM 9571 N N . ALA B 1 585 ? 6.793 -63.594 -15.789 1 96.56 585 ALA B N 1
ATOM 9572 C CA . ALA B 1 585 ? 7.816 -63.812 -16.797 1 96.56 585 ALA B CA 1
ATOM 9573 C C . ALA B 1 585 ? 9.203 -63.906 -16.172 1 96.56 585 ALA B C 1
ATOM 9575 O O . ALA B 1 585 ? 10.055 -64.688 -16.609 1 96.56 585 ALA B O 1
ATOM 9576 N N . VAL B 1 586 ? 9.445 -63.062 -15.219 1 95.56 586 VAL B N 1
ATOM 9577 C CA . VAL B 1 586 ? 10.719 -63.062 -14.508 1 95.56 586 VAL B CA 1
ATOM 9578 C C . VAL B 1 586 ? 10.891 -64.375 -13.75 1 95.56 586 VAL B C 1
ATOM 9580 O O . VAL B 1 586 ? 11.977 -64.938 -13.75 1 95.56 586 VAL B O 1
ATOM 9583 N N . GLY B 1 587 ? 9.773 -64.812 -13.109 1 93.56 587 GLY B N 1
ATOM 9584 C CA . GLY B 1 587 ? 9.828 -66.062 -12.414 1 93.56 587 GLY B CA 1
ATOM 9585 C C . GLY B 1 587 ? 10.133 -67.25 -13.32 1 93.56 587 GLY B C 1
ATOM 9586 O O . GLY B 1 587 ? 10.805 -68.188 -12.914 1 93.56 587 GLY B O 1
ATOM 9587 N N . GLU B 1 588 ? 9.719 -67.188 -14.57 1 93.88 588 GLU B N 1
ATOM 9588 C CA . GLU B 1 588 ? 9.922 -68.25 -15.547 1 93.88 588 GLU B CA 1
ATOM 9589 C C . GLU B 1 588 ? 11.227 -68 -16.328 1 93.88 588 GLU B C 1
ATOM 9591 O O . GLU B 1 588 ? 11.547 -68.812 -17.219 1 93.88 588 GLU B O 1
ATOM 9596 N N . GLU B 1 589 ? 11.984 -66.938 -16.016 1 92.19 589 GLU B N 1
ATOM 9597 C CA . GLU B 1 589 ? 13.266 -66.625 -16.641 1 92.19 589 GLU B CA 1
ATOM 9598 C C . GLU B 1 589 ? 13.125 -66.438 -18.156 1 92.19 589 GLU B C 1
ATOM 9600 O O . GLU B 1 589 ? 13.945 -67 -18.906 1 92.19 589 GLU B O 1
ATOM 9605 N N . ARG B 1 590 ? 12.016 -65.812 -18.578 1 93.44 590 ARG B N 1
ATOM 9606 C CA . ARG B 1 590 ? 11.797 -65.562 -20 1 93.44 590 ARG B CA 1
ATOM 9607 C C . ARG B 1 590 ? 12.594 -64.312 -20.453 1 93.44 590 ARG B C 1
ATOM 9609 O O . ARG B 1 590 ? 12.609 -63.312 -19.781 1 93.44 590 ARG B O 1
ATOM 9616 N N . ASP B 1 591 ? 13.203 -64.375 -21.609 1 90.5 591 ASP B N 1
ATOM 9617 C CA . ASP B 1 591 ? 14.023 -63.312 -22.156 1 90.5 591 ASP B CA 1
ATOM 9618 C C . ASP B 1 591 ? 13.164 -62.094 -22.484 1 90.5 591 ASP B C 1
ATOM 9620 O O . ASP B 1 591 ? 13.648 -60.969 -22.438 1 90.5 591 ASP B O 1
ATOM 9624 N N . GLU B 1 592 ? 11.922 -62.344 -22.734 1 92.62 592 GLU B N 1
ATOM 9625 C CA . GLU B 1 592 ? 10.992 -61.281 -23.125 1 92.62 592 GLU B CA 1
ATOM 9626 C C . GLU B 1 592 ? 10.734 -60.312 -21.969 1 92.62 592 GLU B C 1
ATOM 9628 O O . GLU B 1 592 ? 10.25 -59.188 -22.172 1 92.62 592 GLU B O 1
ATOM 9633 N N . ALA B 1 593 ? 11.086 -60.719 -20.719 1 95.5 593 ALA B N 1
ATOM 9634 C CA . ALA B 1 593 ? 10.875 -59.906 -19.547 1 95.5 593 ALA B CA 1
ATOM 9635 C C . ALA B 1 593 ? 11.656 -58.594 -19.641 1 95.5 593 ALA B C 1
ATOM 9637 O O . ALA B 1 593 ? 11.18 -57.531 -19.219 1 95.5 593 ALA B O 1
ATOM 9638 N N . ALA B 1 594 ? 12.758 -58.656 -20.281 1 94.56 594 ALA B N 1
ATOM 9639 C CA . ALA B 1 594 ? 13.609 -57.469 -20.406 1 94.56 594 ALA B CA 1
ATOM 9640 C C . ALA B 1 594 ? 12.969 -56.438 -21.328 1 94.56 594 ALA B C 1
ATOM 9642 O O . ALA B 1 594 ? 13.078 -55.219 -21.062 1 94.56 594 ALA B O 1
ATOM 9643 N N . HIS B 1 595 ? 12.344 -56.906 -22.391 1 93.81 595 HIS B N 1
ATOM 9644 C CA . HIS B 1 595 ? 11.68 -56 -23.312 1 93.81 595 HIS B CA 1
ATOM 9645 C C . HIS B 1 595 ? 10.477 -55.312 -22.656 1 93.81 595 HIS B C 1
ATOM 9647 O O . HIS B 1 595 ? 10.242 -54.125 -22.875 1 93.81 595 HIS B O 1
ATOM 9653 N N . ALA B 1 596 ? 9.75 -56.094 -21.922 1 95.69 596 ALA B N 1
ATOM 9654 C CA . ALA B 1 596 ? 8.625 -55.531 -21.188 1 95.69 596 ALA B CA 1
ATOM 9655 C C . ALA B 1 596 ? 9.094 -54.531 -20.141 1 95.69 596 ALA B C 1
ATOM 9657 O O . ALA B 1 596 ? 8.477 -53.469 -19.969 1 95.69 596 ALA B O 1
ATOM 9658 N N . ALA B 1 597 ? 10.188 -54.844 -19.484 1 96.19 597 ALA B N 1
ATOM 9659 C CA . ALA B 1 597 ? 10.758 -53.938 -18.469 1 96.19 597 ALA B CA 1
ATOM 9660 C C . ALA B 1 597 ? 11.234 -52.656 -19.109 1 96.19 597 ALA B C 1
ATOM 9662 O O . ALA B 1 597 ? 11.148 -51.594 -18.484 1 96.19 597 ALA B O 1
ATOM 9663 N N . LEU B 1 598 ? 11.742 -52.719 -20.297 1 94.88 598 LEU B N 1
ATOM 9664 C CA . LEU B 1 598 ? 12.195 -51.531 -21 1 94.88 598 LEU B CA 1
ATOM 9665 C C . LEU B 1 598 ? 11.039 -50.562 -21.25 1 94.88 598 LEU B C 1
ATOM 9667 O O . LEU B 1 598 ? 11.188 -49.344 -21.094 1 94.88 598 LEU B O 1
ATOM 9671 N N . LEU B 1 599 ? 9.914 -51.062 -21.656 1 95.5 599 LEU B N 1
ATOM 9672 C CA . LEU B 1 599 ? 8.742 -50.219 -21.875 1 95.5 599 LEU B CA 1
ATOM 9673 C C . LEU B 1 599 ? 8.297 -49.562 -20.578 1 95.5 599 LEU B C 1
ATOM 9675 O O . LEU B 1 599 ? 8 -48.344 -20.547 1 95.5 599 LEU B O 1
ATOM 9679 N N . LEU B 1 600 ? 8.258 -50.312 -19.484 1 95.25 600 LEU B N 1
ATOM 9680 C CA . LEU B 1 600 ? 7.863 -49.75 -18.203 1 95.25 600 LEU B CA 1
ATOM 9681 C C . LEU B 1 600 ? 8.867 -48.719 -17.703 1 95.25 600 LEU B C 1
ATOM 9683 O O . LEU B 1 600 ? 8.484 -47.719 -17.109 1 95.25 600 LEU B O 1
ATOM 9687 N N . ARG B 1 601 ? 10.094 -48.938 -17.922 1 93.19 601 ARG B N 1
ATOM 9688 C CA . ARG B 1 601 ? 11.133 -48 -17.562 1 93.19 601 ARG B CA 1
ATOM 9689 C C . ARG B 1 601 ? 10.984 -46.688 -18.375 1 93.19 601 ARG B C 1
ATOM 9691 O O . ARG B 1 601 ? 11.148 -45.594 -17.828 1 93.19 601 ARG B O 1
ATOM 9698 N N . SER B 1 602 ? 10.75 -46.875 -19.688 1 91.38 602 SER B N 1
ATOM 9699 C CA . SER B 1 602 ? 10.5 -45.688 -20.516 1 91.38 602 SER B CA 1
ATOM 9700 C C . SER B 1 602 ? 9.312 -44.875 -20.016 1 91.38 602 SER B C 1
ATOM 9702 O O . SER B 1 602 ? 9.375 -43.656 -19.938 1 91.38 602 SER B O 1
ATOM 9704 N N . PHE B 1 603 ? 8.305 -45.531 -19.656 1 89.94 603 PHE B N 1
ATOM 9705 C CA . PHE B 1 603 ? 7.125 -44.875 -19.094 1 89.94 603 PHE B CA 1
ATOM 9706 C C . PHE B 1 603 ? 7.473 -44.125 -17.812 1 89.94 603 PHE B C 1
ATOM 9708 O O . PHE B 1 603 ? 7.062 -43 -17.641 1 89.94 603 PHE B O 1
ATOM 9715 N N . LYS B 1 604 ? 8.188 -44.719 -16.953 1 87.94 604 LYS B N 1
ATOM 9716 C CA . LYS B 1 604 ? 8.617 -44.125 -15.695 1 87.94 604 LYS B CA 1
ATOM 9717 C C . LYS B 1 604 ? 9.312 -42.812 -15.938 1 87.94 604 LYS B C 1
ATOM 9719 O O . LYS B 1 604 ? 8.992 -41.812 -15.297 1 87.94 604 LYS B O 1
ATOM 9724 N N . VAL B 1 605 ? 10.211 -42.781 -16.859 1 83.62 605 VAL B N 1
ATOM 9725 C CA . VAL B 1 605 ? 11.016 -41.594 -17.141 1 83.62 605 VAL B CA 1
ATOM 9726 C C . VAL B 1 605 ? 10.141 -40.5 -17.75 1 83.62 605 VAL B C 1
ATOM 9728 O O . VAL B 1 605 ? 10.289 -39.312 -17.438 1 83.62 605 VAL B O 1
ATOM 9731 N N . ILE B 1 606 ? 9.258 -40.906 -18.578 1 80.88 606 ILE B N 1
ATOM 9732 C CA . ILE B 1 606 ? 8.406 -39.969 -19.297 1 80.88 606 ILE B CA 1
ATOM 9733 C C . ILE B 1 606 ? 7.473 -39.25 -18.297 1 80.88 606 ILE B C 1
ATOM 9735 O O . ILE B 1 606 ? 7.277 -38.031 -18.375 1 80.88 606 ILE B O 1
ATOM 9739 N N . ILE B 1 607 ? 6.941 -40 -17.359 1 77.56 607 ILE B N 1
ATOM 9740 C CA . ILE B 1 607 ? 5.949 -39.438 -16.453 1 77.56 607 ILE B CA 1
ATOM 9741 C C . ILE B 1 607 ? 6.652 -38.688 -15.328 1 77.56 607 ILE B C 1
ATOM 9743 O O . ILE B 1 607 ? 6.094 -37.75 -14.75 1 77.56 607 ILE B O 1
ATOM 9747 N N . ALA B 1 608 ? 7.734 -39.312 -14.852 1 68.31 608 ALA B N 1
ATOM 9748 C CA . ALA B 1 608 ? 8.43 -38.688 -13.727 1 68.31 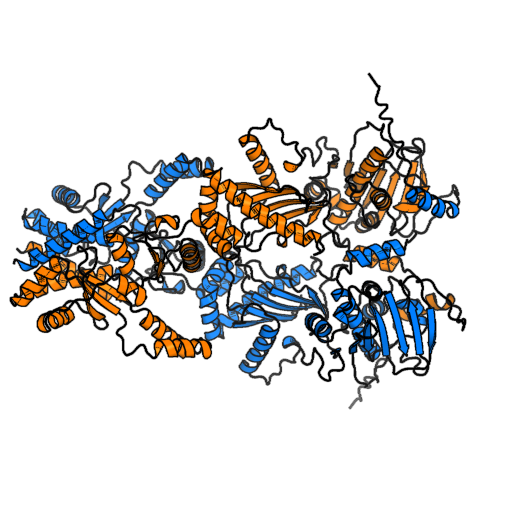608 ALA B CA 1
ATOM 9749 C C . ALA B 1 608 ? 8.781 -37.25 -14.039 1 68.31 608 ALA B C 1
ATOM 9751 O O . ALA B 1 608 ? 8.945 -36.438 -13.125 1 68.31 608 ALA B O 1
ATOM 9752 N N . GLY B 1 609 ? 8.195 -36.906 -15.148 1 58.38 609 GLY B N 1
ATOM 9753 C CA . GLY B 1 609 ? 8.211 -35.5 -15.477 1 58.38 609 GLY B CA 1
ATOM 9754 C C . GLY B 1 609 ? 9.523 -34.812 -15.117 1 58.38 609 GLY B C 1
ATOM 9755 O O . GLY B 1 609 ? 10.547 -35.469 -14.938 1 58.38 609 GLY B O 1
ATOM 9756 N N . GLN B 1 610 ? 9.539 -33.344 -14.883 1 51.38 610 GLN B N 1
ATOM 9757 C CA . GLN B 1 610 ? 10.461 -32.25 -14.68 1 51.38 610 GLN B CA 1
ATOM 9758 C C . GLN B 1 610 ? 11.211 -32.375 -13.359 1 51.38 610 GLN B C 1
ATOM 9760 O O . GLN B 1 610 ? 11.594 -31.375 -12.742 1 51.38 610 GLN B O 1
ATOM 9765 N N . GLY B 1 611 ? 11.062 -33.562 -12.633 1 48.84 611 GLY B N 1
ATOM 9766 C CA . GLY B 1 611 ? 11.852 -33.312 -11.438 1 48.84 611 GLY B CA 1
ATOM 9767 C C . GLY B 1 611 ? 13.18 -32.656 -11.734 1 48.84 611 GLY B C 1
ATOM 9768 O O . GLY B 1 611 ? 13.68 -32.719 -12.859 1 48.84 611 GLY B O 1
ATOM 9769 N N . ARG B 1 612 ? 13.562 -31.703 -10.992 1 46.12 612 ARG B N 1
ATOM 9770 C CA . ARG B 1 612 ? 14.859 -31.047 -10.945 1 46.12 612 ARG B CA 1
ATOM 9771 C C . ARG B 1 612 ? 15.984 -32 -11.281 1 46.12 612 ARG B C 1
ATOM 9773 O O . ARG B 1 612 ? 16.109 -33.062 -10.664 1 46.12 612 ARG B O 1
ATOM 9780 N N . GLY B 1 613 ? 16.359 -32.062 -12.609 1 53.31 613 GLY B N 1
ATOM 9781 C CA . GLY B 1 613 ? 17.688 -32.625 -12.797 1 53.31 613 GLY B CA 1
ATOM 9782 C C . GLY B 1 613 ? 17.75 -33.656 -13.891 1 53.31 613 GLY B C 1
ATOM 9783 O O . GLY B 1 613 ? 18.797 -34.25 -14.141 1 53.31 613 GLY B O 1
ATOM 9784 N N . GLN B 1 614 ? 16.453 -34.031 -14.32 1 59.28 614 GLN B N 1
ATOM 9785 C CA . GLN B 1 614 ? 16.703 -35.094 -15.312 1 59.28 614 GLN B CA 1
ATOM 9786 C C . GLN B 1 614 ? 17.156 -34.469 -16.641 1 59.28 614 GLN B C 1
ATOM 9788 O O . GLN B 1 614 ? 16.453 -33.625 -17.203 1 59.28 614 GLN B O 1
ATOM 9793 N N . PRO B 1 615 ? 18.297 -34.812 -17.047 1 65.62 615 PRO B N 1
ATOM 9794 C CA . PRO B 1 615 ? 18.828 -34.281 -18.312 1 65.62 615 PRO B CA 1
ATOM 9795 C C . PRO B 1 615 ? 17.969 -34.656 -19.516 1 65.62 615 PRO B C 1
ATOM 9797 O O . PRO B 1 615 ? 17.25 -35.656 -19.484 1 65.62 615 PRO B O 1
ATOM 9800 N N . ALA B 1 616 ? 17.812 -33.875 -20.453 1 72.25 616 ALA B N 1
ATOM 9801 C CA . ALA B 1 616 ? 17.156 -34.125 -21.734 1 72.25 616 ALA B CA 1
ATOM 9802 C C . ALA B 1 616 ? 17.562 -35.469 -22.297 1 72.25 616 ALA B C 1
ATOM 9804 O O . ALA B 1 616 ? 16.75 -36.156 -22.938 1 72.25 616 ALA B O 1
ATOM 9805 N N . THR B 1 617 ? 18.641 -35.875 -21.859 1 76.62 617 THR B N 1
ATOM 9806 C CA . THR B 1 617 ? 19.188 -37.125 -22.391 1 76.62 617 THR B CA 1
ATOM 9807 C C . THR B 1 617 ? 18.391 -38.312 -21.891 1 76.62 617 THR B C 1
ATOM 9809 O O . THR B 1 617 ? 18.141 -39.281 -22.625 1 76.62 617 THR B O 1
ATOM 9812 N N . SER B 1 618 ? 17.969 -38.156 -20.688 1 82.56 618 SER B N 1
ATOM 9813 C CA . SER B 1 618 ? 17.219 -39.281 -20.094 1 82.56 618 SER B CA 1
ATOM 9814 C C . SER B 1 618 ? 15.844 -39.406 -20.766 1 82.56 618 SER B C 1
ATOM 9816 O O . SER B 1 618 ? 15.391 -40.531 -21.031 1 82.56 618 SER B O 1
ATOM 9818 N N . LEU B 1 619 ? 15.258 -38.344 -21.094 1 85.75 619 LEU B N 1
ATOM 9819 C CA . LEU B 1 619 ? 13.953 -38.375 -21.734 1 85.75 619 LEU B CA 1
ATOM 9820 C C . LEU B 1 619 ? 14.078 -38.906 -23.172 1 85.75 619 LEU B C 1
ATOM 9822 O O . LEU B 1 619 ? 13.258 -39.719 -23.594 1 85.75 619 LEU B O 1
ATOM 9826 N N . ASN B 1 620 ? 15.133 -38.5 -23.875 1 88.38 620 ASN B N 1
ATOM 9827 C CA . ASN B 1 620 ? 15.328 -38.969 -25.234 1 88.38 620 ASN B CA 1
ATOM 9828 C C . ASN B 1 620 ? 15.602 -40.469 -25.297 1 88.38 620 ASN B C 1
ATOM 9830 O O . ASN B 1 620 ? 15.141 -41.156 -26.203 1 88.38 620 ASN B O 1
ATOM 9834 N N . GLN B 1 621 ? 16.297 -40.844 -24.266 1 89.56 621 GLN B N 1
ATOM 9835 C CA . GLN B 1 621 ? 16.562 -42.281 -24.188 1 89.56 621 GLN B CA 1
ATOM 9836 C C . GLN B 1 621 ? 15.266 -43.031 -23.922 1 89.56 621 GLN B C 1
ATOM 9838 O O . GLN B 1 621 ? 15.062 -44.125 -24.484 1 89.56 621 GLN B O 1
ATOM 9843 N N . ALA B 1 622 ? 14.469 -42.5 -23.062 1 90.88 622 ALA B N 1
ATOM 9844 C CA . ALA B 1 622 ? 13.188 -43.156 -22.781 1 90.88 622 ALA B CA 1
ATOM 9845 C C . ALA B 1 622 ? 12.289 -43.156 -24.016 1 90.88 622 ALA B C 1
ATOM 9847 O O . ALA B 1 622 ? 11.602 -44.156 -24.281 1 90.88 622 ALA B O 1
ATOM 9848 N N . LEU B 1 623 ? 12.336 -42.125 -24.766 1 91.31 623 LEU B N 1
ATOM 9849 C CA . LEU B 1 623 ? 11.539 -42.031 -25.984 1 91.31 623 LEU B CA 1
ATOM 9850 C C . LEU B 1 623 ? 12.062 -43.031 -27.031 1 91.31 623 LEU B C 1
ATOM 9852 O O . LEU B 1 623 ? 11.273 -43.625 -27.781 1 91.31 623 LEU B O 1
ATOM 9856 N N . ALA B 1 624 ? 13.367 -43.156 -27.078 1 92.81 624 ALA B N 1
ATOM 9857 C CA . ALA B 1 624 ? 13.953 -44.156 -27.953 1 92.81 624 ALA B CA 1
ATOM 9858 C C . ALA B 1 624 ? 13.523 -45.562 -27.547 1 92.81 624 ALA B C 1
ATOM 9860 O O . ALA B 1 624 ? 13.289 -46.406 -28.406 1 92.81 624 ALA B O 1
ATOM 9861 N N . GLY B 1 625 ? 13.492 -45.75 -26.234 1 92.62 625 GLY B N 1
ATOM 9862 C CA . GLY B 1 625 ? 13.008 -47 -25.719 1 92.62 625 GLY B CA 1
ATOM 9863 C C . GLY B 1 625 ? 11.57 -47.312 -26.125 1 92.62 625 GLY B C 1
ATOM 9864 O O . GLY B 1 625 ? 11.227 -48.438 -26.438 1 92.62 625 GLY B O 1
ATOM 9865 N N . LEU B 1 626 ? 10.734 -46.344 -26.047 1 93.56 626 LEU B N 1
ATOM 9866 C CA . LEU B 1 626 ? 9.359 -46.469 -26.5 1 93.56 626 LEU B CA 1
ATOM 9867 C C . LEU B 1 626 ? 9.312 -46.844 -27.984 1 93.56 626 LEU B C 1
ATOM 9869 O O . LEU B 1 626 ? 8.531 -47.719 -28.375 1 93.56 626 LEU B O 1
ATOM 9873 N N . ALA B 1 627 ? 10.156 -46.188 -28.781 1 94.44 627 ALA B N 1
ATOM 9874 C CA . ALA B 1 627 ? 10.219 -46.5 -30.219 1 94.44 627 ALA B CA 1
ATOM 9875 C C . ALA B 1 627 ? 10.625 -47.938 -30.438 1 94.44 627 ALA B C 1
ATOM 9877 O O . ALA B 1 627 ? 10.086 -48.625 -31.328 1 94.44 627 ALA B O 1
ATOM 9878 N N . ASP B 1 628 ? 11.562 -48.344 -29.672 1 94.69 628 ASP B N 1
ATOM 9879 C CA . ASP B 1 628 ? 12.016 -49.75 -29.781 1 94.69 628 ASP B CA 1
ATOM 9880 C C . ASP B 1 628 ? 10.891 -50.719 -29.453 1 94.69 628 ASP B C 1
ATOM 9882 O O . ASP B 1 628 ? 10.75 -51.75 -30.094 1 94.69 628 ASP B O 1
ATOM 9886 N N . SER B 1 629 ? 10.164 -50.406 -28.438 1 94.94 629 SER B N 1
ATOM 9887 C CA . SER B 1 629 ? 9.039 -51.25 -28.047 1 94.94 629 SER B CA 1
ATOM 9888 C C . SER B 1 629 ? 7.977 -51.312 -29.141 1 94.94 629 SER B C 1
ATOM 9890 O O . SER B 1 629 ? 7.387 -52.344 -29.406 1 94.94 629 SER B O 1
ATOM 9892 N N . VAL B 1 630 ? 7.746 -50.188 -29.766 1 95.12 630 VAL B N 1
ATOM 9893 C CA . VAL B 1 630 ? 6.797 -50.094 -30.875 1 95.12 630 VAL B CA 1
ATOM 9894 C C . VAL B 1 630 ? 7.262 -51 -32.031 1 95.12 630 VAL B C 1
ATOM 9896 O O . VAL B 1 630 ? 6.473 -51.781 -32.562 1 95.12 630 VAL B O 1
ATOM 9899 N N . LYS B 1 631 ? 8.539 -50.969 -32.344 1 94.62 631 LYS B N 1
ATOM 9900 C CA . LYS B 1 631 ? 9.102 -51.781 -33.406 1 94.62 631 LYS B CA 1
ATOM 9901 C C . LYS B 1 631 ? 8.984 -53.281 -33.094 1 94.62 631 LYS B C 1
ATOM 9903 O O . LYS B 1 631 ? 8.695 -54.094 -33.969 1 94.62 631 LYS B O 1
ATOM 9908 N N . ARG B 1 632 ? 9.141 -53.594 -31.875 1 93.81 632 ARG B N 1
ATOM 9909 C CA . ARG B 1 632 ? 9.062 -55 -31.469 1 93.81 632 ARG B CA 1
ATOM 9910 C C . ARG B 1 632 ? 7.637 -55.531 -31.578 1 93.81 632 ARG B C 1
ATOM 9912 O O . ARG B 1 632 ? 7.422 -56.688 -31.906 1 93.81 632 ARG B O 1
ATOM 9919 N N . LEU B 1 633 ? 6.703 -54.688 -31.234 1 93.94 633 LEU B N 1
ATOM 9920 C CA . LEU B 1 633 ? 5.301 -55.062 -31.359 1 93.94 633 LEU B CA 1
ATOM 9921 C C . LEU B 1 633 ? 4.93 -55.312 -32.812 1 93.94 633 LEU B C 1
ATOM 9923 O O . LEU B 1 633 ? 3.992 -56.062 -33.125 1 93.94 633 LEU B O 1
ATOM 9927 N N . LEU B 1 634 ? 5.734 -54.688 -33.75 1 93.44 634 LEU B N 1
ATOM 9928 C CA . LEU B 1 634 ? 5.473 -54.812 -35.156 1 93.44 634 LEU B CA 1
ATOM 9929 C C . LEU B 1 634 ? 6.133 -56.062 -35.719 1 93.44 634 LEU B C 1
ATOM 9931 O O . LEU B 1 634 ? 5.766 -56.562 -36.812 1 93.44 634 LEU B O 1
ATOM 9935 N N . GLU B 1 635 ? 7.156 -56.594 -35.125 1 86.06 635 GLU B N 1
ATOM 9936 C CA . GLU B 1 635 ? 7.895 -57.75 -35.594 1 86.06 635 GLU B CA 1
ATOM 9937 C C . GLU B 1 635 ? 7.242 -59.062 -35.125 1 86.06 635 GLU B C 1
ATOM 9939 O O . GLU B 1 635 ? 7.652 -60.156 -35.531 1 86.06 635 GLU B O 1
ATOM 9944 N N . GLN B 1 636 ? 6.148 -59.094 -34.406 1 71 636 GLN B N 1
ATOM 9945 C CA . GLN B 1 636 ? 5.496 -60.312 -34 1 71 636 GLN B CA 1
ATOM 9946 C C . GLN B 1 636 ? 4.605 -60.875 -35.094 1 71 636 GLN B C 1
ATOM 9948 O O . GLN B 1 636 ? 4.027 -60.094 -35.875 1 71 636 GLN B O 1
#

InterPro domains:
  IPR001404 Heat shock protein Hsp90 family [PF00183] (300-377)
  IPR001404 Heat shock protein Hsp90 family [PIRSF002583] (32-620)
  IPR001404 Heat shock protein Hsp90 family [PTHR11528] (43-374)
  IPR020568 Ribosomal protein uS5 domain 2-type superfamily [SSF54211] (256-479)
  IPR020575 Heat shock protein Hsp90, N-terminal [PR00775] (56-78)
  IPR020575 Heat shock protein Hsp90, N-terminal [PR00775] (140-162)
  IPR020575 Heat shock protein Hsp90, N-terminal [PR00775] (191-208)
  IPR020575 Heat shock protein Hsp90, N-terminal [PR00775] (209-227)
  IPR020575 Heat shock protein Hsp90, N-terminal [cd16927] (44-223)
  IPR036890 Histidine kinase/HSP90-like ATPase superfamily [G3DSA:3.30.565.10] (40-231)
  IPR036890 Histidine kinase/HSP90-like ATPase superfamily [SSF55874] (36-232)

Radius of gyration: 39.5 Å; Cα contacts (8 Å, |Δi|>4): 2468; chains: 2; bounding box: 116×126×92 Å

Nearest PDB structures (foldseek):
  4iyn-assembly1_B  TM=7.343E-01  e=1.432E-33  Danio rerio
  7y04-assembly1_B  TM=7.570E-01  e=8.275E-33  Mus musculus
  2iop-assembly2_C  TM=4.367E-01  e=4.551E-29  Escherichia coli
  6asq-assembly1_A  TM=7.943E-01  e=6.608E-13  Canis lupus familiaris
  2esa-assembly1_A  TM=7.634E-01  e=4.724E-12  Canis lupus familiaris

pLDDT: mean 84.21, std 17.47, range [22.86, 98.69]